Protein AF-0000000074319913 (afdb_homodimer)

Radius of gyration: 32.1 Å; Cα contacts (8 Å, |Δi|>4): 1395; chains: 2; bounding box: 77×81×64 Å

Nearest PDB structures (foldseek):
  7bvh-assembly1_A  TM=6.010E-01  e=1.678E-01  Mycolicibacterium smegmatis MC2 155
  4or2-assembly1_A  TM=1.753E-01  e=6.164E-01  Escherichia coli
  5uja-assembly1_A  TM=1.083E-01  e=1.654E+00  Bos taurus
  7bvh-assembly1_A  TM=6.413E-01  e=1.628E-01  Mycolicibacterium smegmatis MC2 155
  4or2-assembly1_A  TM=1.753E-01  e=6.522E-01  Escherichia coli

Solvent-accessible surface area (backbone atoms only — not comparable to full-atom values): 49040 Å² total; per-residue (Å²): 112,96,76,68,43,80,35,70,36,26,35,44,49,46,36,64,54,56,47,51,61,53,46,54,42,28,71,72,71,34,83,28,60,52,37,45,39,53,46,21,53,49,53,44,49,51,38,53,52,40,51,51,52,41,46,47,53,66,65,53,57,68,54,56,48,50,54,33,46,50,43,33,40,65,44,26,47,63,70,4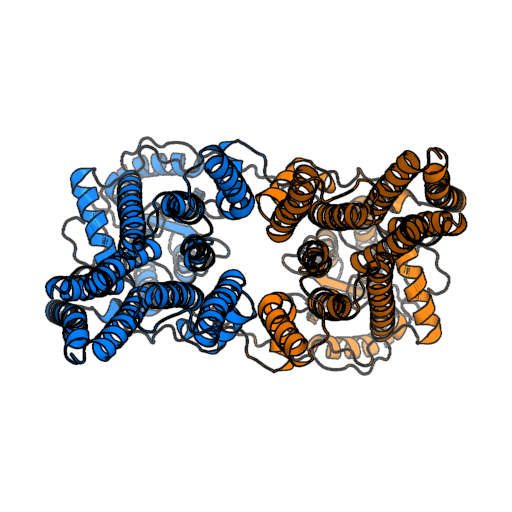8,58,60,74,46,56,66,58,53,11,46,38,33,24,48,45,10,46,33,29,44,46,33,28,74,62,73,44,84,48,66,65,29,34,35,48,15,13,38,26,15,33,49,2,26,34,19,28,54,68,52,9,51,51,37,43,52,50,48,42,50,55,36,44,55,50,18,64,74,69,69,41,80,61,55,40,53,47,20,49,46,36,27,47,50,58,50,53,50,51,49,62,72,36,60,90,37,54,53,44,22,46,52,44,61,66,40,79,64,68,62,35,48,70,35,66,60,35,49,51,47,43,55,35,49,35,56,50,65,46,54,49,40,43,52,51,36,50,43,52,50,50,50,30,42,74,70,67,72,48,51,85,86,32,67,67,43,50,45,48,51,48,39,46,49,52,33,49,50,42,57,52,42,58,48,57,33,89,62,61,92,53,73,55,31,58,45,56,24,42,43,51,49,46,61,38,54,85,66,57,73,71,82,72,84,44,70,68,57,49,52,49,47,50,52,49,49,50,60,60,47,19,45,77,45,30,73,57,49,34,58,74,71,64,51,71,76,70,61,63,69,72,58,66,67,70,75,71,73,81,71,60,67,37,75,50,95,48,70,41,40,45,100,39,68,32,32,46,54,32,44,52,46,52,54,48,46,59,60,50,55,72,74,45,61,96,81,51,40,51,46,72,54,46,94,64,53,60,49,30,68,76,71,66,47,60,79,72,72,69,32,53,78,47,50,28,46,80,53,44,28,46,72,70,56,50,52,49,51,39,50,40,47,72,65,59,62,43,56,34,35,38,41,38,44,57,70,95,47,80,34,50,47,46,61,67,48,52,55,44,41,67,72,62,32,43,79,76,46,74,32,48,33,85,58,95,49,83,81,26,25,32,39,34,32,32,104,112,95,77,67,44,80,35,68,36,25,34,44,49,47,37,64,55,57,46,51,60,52,45,55,43,26,71,74,70,35,84,29,58,50,38,45,40,55,47,22,54,50,52,44,48,54,37,51,51,41,51,51,51,43,48,48,53,66,65,52,55,69,55,56,49,50,53,34,47,52,44,34,39,65,46,27,48,62,68,49,58,59,75,46,56,67,59,52,11,47,39,33,24,48,47,11,46,34,29,42,47,34,27,74,64,74,44,84,48,66,65,29,34,36,48,17,13,37,25,15,32,49,2,28,34,20,28,53,68,53,9,50,52,38,45,52,52,51,40,51,56,36,44,54,50,18,63,75,70,70,41,81,60,56,40,51,49,20,47,46,37,26,48,51,58,51,52,50,51,50,62,72,36,62,89,38,53,53,45,22,46,55,45,62,67,41,76,63,70,62,37,48,73,35,66,59,35,46,51,47,44,55,34,49,34,54,51,65,44,53,48,41,44,51,52,37,52,45,50,52,50,49,31,43,72,70,66,72,48,52,86,88,32,69,66,43,51,46,48,52,49,38,44,50,51,32,49,50,42,57,52,41,60,48,57,32,91,63,60,92,53,71,56,33,58,44,56,25,42,44,51,48,47,61,38,55,85,66,56,72,70,82,69,84,41,71,67,57,52,51,50,49,48,52,51,48,50,58,58,47,20,46,76,45,29,73,58,49,34,58,74,70,65,50,70,76,68,61,64,70,71,56,65,66,71,76,72,74,81,72,58,68,37,75,49,94,48,70,40,40,44,99,38,69,31,32,46,54,32,44,52,45,52,55,47,46,58,60,50,54,70,73,45,62,95,82,50,39,50,46,71,55,45,92,63,53,59,48,30,70,76,72,67,45,61,78,72,74,69,33,51,79,47,50,28,45,79,54,46,28,46,70,70,58,50,50,51,50,38,51,39,48,71,65,60,62,42,56,35,36,38,41,39,46,57,70,96,47,81,34,54,48,46,62,68,49,53,54,45,41,68,72,63,32,43,78,76,47,74,33,50,33,86,60,97,49,84,82,26,26,30,38,32,32,31,105

Sequence (932 aa):
MNGDMPFRDFGIPMGYAYWILPSFFFKIFGPKLFTLIIYQAFINFIGGLTFIKILRSFKINSYSIAIACVIYGLTYIFLNYWPWYNHSAFVFGQIGLYFSLRYILVSQKSYLLILAGLFSFISFWTKQDYGGLWIVFITILIIVKSIESKRIYLPLISSAAFVLPLILLFAFHSDHNINYWFNYGQDPHSARIMPVNFLHKIFGGSFFEKAGLLVIAGIGGYKLYKRELKLFSSDFYLILTVCGVLCLGLISKVTSVLQLGNDAFIYAYIFIGIFEPFKLIKTFNFEKLAIAFIIIFLLGSELYWGYASSMFGISPPVTFNKVASEKKPEPWVFTPFNTFNKIKVPKSTAETMLWLEDYNKTLPKDPKVLNMTELTPLNHEFGWEYERGTPLWFHYRVSIFDEQVEEYCAKIKNEKYDLVLFENIPNLNNFYPDKIKKCLDSEYELIKTCSAPRQIPGATIDIYVKMNGDMPFRDFGIPMGYAYWILPSFFFKIFGPKLFTLIIYQAFINFIGGLTFIKILRSFKINSYSIAIACVIYGLTYIFLNYWPWYNHSAFVFGQIGLYFSLRYILVSQKSYLLILAGLFSFISFWTKQDYGGLWIVFITILIIVKSIESKRIYLPLISSAAFVLPLILLFAFHSDHNINYWFNYGQDPHSARIMPVNFLHKIFGGSFFEKAGLLVIAGIGGYKLYKRELKLFSSDFYLILTVCGVLCLGLISKVTSVLQLGNDAFIYAYIFIGIFEPFKLIKTFNFEKLAIAFIIIFLLGSELYWGYASSMFGISPPVTFNKVASEKKPEPWVFTPFNTFNKIKVPKSTAETMLWLEDYNKTLPKDPKVLNMTELTPLNHEFGWEYERGTPLWFHYRVSIFDEQVEEYCAKIKNEKYDLVLFENIPNLNNFYPDKIKKCLDSEYELIKTCSAPRQIPGATIDIYVK

Organism: NCBI:txid2715131

pLDDT: mean 88.86, std 11.09, range [41.06, 98.81]

Foldseek 3Di:
DVPDDELAWAFDQAFCLLVPQLVVQCVVVNLAQVSQLVSLVVLLVLLLVLQLLQCVLLVFDPQLSLLLSLLLCLQASVLRRGDDLLSNLQSLLSNLVSLLSCCLRPNVDLVSLLSSLQSLLSSCSSPNLSSVLSLVLSLVLQCLSCVVVVPRCNSVSSPCSNVVVVVVVCVVCVVGQPCSNQLSVDDHPVQLPDPVLLVCLVVVHDVCLVVLLCQLVVVVVVCVVVVNDDRSRSLNSLSSVLNSLSVSLSSCVRNPVDDPRSSSSSVSSSSCSNCVVVVVDDDDDVVVSVVSSVVSCVVSCVSCVVVVCVVVVPDPDDDDPPPPPPPPQADWAAAPFPSQPPHTFGPQVRVVLVVVLVVLVVAPPQFAEAEQAPVVCVCVVSVHDDRTHYHPFAAESSNDYDVVLVVLLVCLQVQVGFKYKHKDAPPDRPSPPVSNVVSQVVRWDFDDKGAGRDPGPPIIITMTGD/DVPDDELAWAFDQAFCLLVPQLVVLCVVPNLAQVSQLVSLVVLLVLLLVLQLLQCVLLVFDPQLSLLLSLLLCLQASVLRRGDDLLSNLQSLLSNLVSLLSCCLRPNVDLVSLLSSLQSLLSSCSSPNLSSVLSLVLSLVLQCLSCVVVVPRCSSVSSPCSNVVVVVVVCVVCVVGQCCSNQLSVPDHPVQLPDPVLLVCLVVVDDVCLVVLLCQLVVVVVVCVVVVNDDRSRSLNSLSSVLNSLSVSLSSCVRNPVDDPRSSSSSVSSSSCSNCVVVVVDPDDDPVVSVVSSVVSCVVSCVSCVVVVCVVVVPDDDDDPPPPPPPPPQADWDAAPFPSQPVHTFGPQVRVVLVVVLVVLVVADPQFAEAEQAPVVCVCVVSVHDDRTHYHPFAAESSNDYDVVLVVLLVCLQVQVGFKYKHKDAPPDRPSPPVSNVVSQVVRWDFDDKGAGRDPGPPIIITMTGD

Structure (mmCIF, N/CA/C/O backbone):
data_AF-0000000074319913-model_v1
#
loop_
_entity.id
_entity.type
_entity.pdbx_description
1 polymer 'Glycosyltransferase RgtA/B/C/D-like domain-containing protein'
#
loop_
_atom_site.group_PDB
_atom_site.id
_atom_site.type_symbol
_atom_site.label_atom_id
_atom_site.label_alt_id
_atom_site.label_comp_id
_atom_site.label_asym_id
_atom_site.label_entity_id
_atom_site.label_seq_id
_atom_site.pdbx_PDB_ins_code
_atom_site.Cartn_x
_atom_site.Cartn_y
_atom_site.Cartn_z
_atom_site.occupancy
_atom_site.B_iso_or_equiv
_atom_site.auth_seq_id
_atom_site.auth_comp_id
_atom_site.auth_asym_id
_atom_site.auth_atom_id
_atom_site.pdbx_PDB_model_num
ATOM 1 N N . MET A 1 1 ? -11.609 -36.75 -4.805 1 51.28 1 MET A N 1
ATOM 2 C CA . MET A 1 1 ? -12.555 -36.781 -5.922 1 51.28 1 MET A CA 1
ATOM 3 C C . MET A 1 1 ? -13.094 -38.188 -6.148 1 51.28 1 MET A C 1
ATOM 5 O O . MET A 1 1 ? -12.367 -39.156 -6.008 1 51.28 1 MET A O 1
ATOM 9 N N . ASN A 1 2 ? -14.148 -38.406 -5.594 1 59.91 2 ASN A N 1
ATOM 10 C CA . ASN A 1 2 ? -14.859 -39.688 -5.668 1 59.91 2 ASN A CA 1
ATOM 11 C C . ASN A 1 2 ? -15.062 -40.125 -7.109 1 59.91 2 ASN A C 1
ATOM 13 O O . ASN A 1 2 ? -16.156 -40.562 -7.488 1 59.91 2 ASN A O 1
ATOM 17 N N . GLY A 1 3 ? -13.961 -39.906 -7.895 1 67.38 3 GLY A N 1
ATOM 18 C CA . GLY A 1 3 ? -14.039 -40.406 -9.258 1 67.38 3 GLY A CA 1
ATOM 19 C C . GLY A 1 3 ? -14.531 -39.375 -10.25 1 67.38 3 GLY A C 1
ATOM 20 O O . GLY A 1 3 ? -14.508 -39.594 -11.461 1 67.38 3 GLY A O 1
ATOM 21 N N . ASP A 1 4 ? -14.836 -38.219 -9.805 1 77.88 4 ASP A N 1
ATOM 22 C CA . ASP A 1 4 ? -15.336 -37.188 -10.703 1 77.88 4 ASP A CA 1
ATOM 23 C C . ASP A 1 4 ? -14.188 -36.5 -11.453 1 77.88 4 ASP A C 1
ATOM 25 O O . ASP A 1 4 ? -13.109 -36.281 -10.891 1 77.88 4 ASP A O 1
ATOM 29 N N . MET A 1 5 ? -14.516 -36.281 -12.734 1 78.38 5 MET A N 1
ATOM 30 C CA . MET A 1 5 ? -13.508 -35.656 -13.578 1 78.38 5 MET A CA 1
ATOM 31 C C . MET A 1 5 ? -13.898 -34.219 -13.945 1 78.38 5 MET A C 1
ATOM 33 O O . MET A 1 5 ? -15.047 -33.969 -14.305 1 78.38 5 MET A O 1
ATOM 37 N N . PRO A 1 6 ? -12.898 -33.375 -13.867 1 80.44 6 PRO A N 1
ATOM 38 C CA . PRO A 1 6 ? -13.195 -32 -14.273 1 80.44 6 PRO A CA 1
ATOM 39 C C . PRO A 1 6 ? -13.594 -31.891 -15.742 1 80.44 6 PRO A C 1
ATOM 41 O O . PRO A 1 6 ? -13.062 -32.625 -16.578 1 80.44 6 PRO A O 1
ATOM 44 N N . PHE A 1 7 ? -14.484 -30.969 -16.125 1 80 7 PHE A N 1
ATOM 45 C CA . PHE A 1 7 ? -14.969 -30.641 -17.453 1 80 7 PHE A CA 1
ATOM 46 C C . PHE A 1 7 ? -15.961 -31.688 -17.938 1 80 7 PHE A C 1
ATOM 48 O O . PHE A 1 7 ? -16.75 -31.438 -18.844 1 80 7 PHE A O 1
ATOM 55 N N . ARG A 1 8 ? -15.898 -32.844 -17.281 1 78.12 8 ARG A N 1
ATOM 56 C CA . ARG A 1 8 ? -16.891 -33.844 -17.609 1 78.12 8 ARG A CA 1
ATOM 57 C C . ARG A 1 8 ? -18.047 -33.812 -16.609 1 78.12 8 ARG A C 1
ATOM 59 O O . ARG A 1 8 ? -19.219 -33.781 -17 1 78.12 8 ARG A O 1
ATOM 66 N N . ASP A 1 9 ? -17.625 -33.75 -15.398 1 79.75 9 ASP A N 1
ATOM 67 C CA . ASP A 1 9 ? -18.625 -33.875 -14.352 1 79.75 9 ASP A CA 1
ATOM 68 C C . ASP A 1 9 ? -18.922 -32.531 -13.703 1 79.75 9 ASP A C 1
ATOM 70 O O . ASP A 1 9 ? -19.984 -32.312 -13.141 1 79.75 9 ASP A O 1
ATOM 74 N N . PHE A 1 10 ? -17.938 -31.719 -13.734 1 79.69 10 PHE A N 1
ATOM 75 C CA . PHE A 1 10 ? -18.141 -30.391 -13.172 1 79.69 10 PHE A CA 1
ATOM 76 C C . PHE A 1 10 ? -17.25 -29.375 -13.875 1 79.69 10 PHE A C 1
ATOM 78 O O . PHE A 1 10 ? -16.25 -29.734 -14.508 1 79.69 10 PHE A O 1
ATOM 85 N N . GLY A 1 11 ? -17.656 -28.203 -13.742 1 77.62 11 GLY A N 1
ATOM 86 C CA . GLY A 1 11 ? -16.906 -27.125 -14.367 1 77.62 11 GLY A CA 1
ATOM 87 C C . GLY A 1 11 ? -15.945 -26.422 -13.414 1 77.62 11 GLY A C 1
ATOM 88 O O . GLY A 1 11 ? -16.266 -26.25 -12.234 1 77.62 11 GLY A O 1
ATOM 89 N N . ILE A 1 12 ? -14.75 -26.125 -13.945 1 78.44 12 ILE A N 1
ATOM 90 C CA . ILE A 1 12 ? -13.781 -25.328 -13.195 1 78.44 12 ILE A CA 1
ATOM 91 C C . ILE A 1 12 ? -13.172 -24.266 -14.109 1 78.44 12 ILE A C 1
ATOM 93 O O . ILE A 1 12 ? -13 -24.5 -15.305 1 78.44 12 ILE A O 1
ATOM 97 N N . PRO A 1 13 ? -12.852 -23.125 -13.477 1 75.81 13 PRO A N 1
ATOM 98 C CA . PRO A 1 13 ? -12.289 -22.047 -14.305 1 75.81 13 PRO A CA 1
ATOM 99 C C . PRO A 1 13 ? -10.789 -22.219 -14.555 1 75.81 13 PRO A C 1
ATOM 101 O O . PRO A 1 13 ? -10.203 -21.469 -15.328 1 75.81 13 PRO A O 1
ATOM 104 N N . MET A 1 14 ? -10.188 -23.188 -13.984 1 77.69 14 MET A N 1
ATOM 105 C CA . MET A 1 14 ? -8.75 -23.406 -14.141 1 77.69 14 MET A CA 1
ATOM 106 C C . MET A 1 14 ? -8.469 -24.797 -14.672 1 77.69 14 MET A C 1
ATOM 108 O O . MET A 1 14 ? -9.375 -25.641 -14.758 1 77.69 14 MET A O 1
ATOM 112 N N . GLY A 1 15 ? -7.219 -24.938 -15.109 1 79.81 15 GLY A N 1
ATOM 113 C CA . GLY A 1 15 ? -6.82 -26.281 -15.453 1 79.81 15 GLY A CA 1
ATOM 114 C C . GLY A 1 15 ? -6.805 -27.219 -14.258 1 79.81 15 GLY A C 1
ATOM 115 O O . GLY A 1 15 ? -6.711 -26.781 -13.109 1 79.81 15 GLY A O 1
ATOM 116 N N . TYR A 1 16 ? -7.027 -28.391 -14.531 1 81.38 16 TYR A N 1
ATOM 117 C CA . TYR A 1 16 ? -7.23 -29.25 -13.367 1 81.38 16 TYR A CA 1
ATOM 118 C C . TYR A 1 16 ? -5.914 -29.859 -12.898 1 81.38 16 TYR A C 1
ATOM 120 O O . TYR A 1 16 ? -5.891 -30.672 -11.961 1 81.38 16 TYR A O 1
ATOM 128 N N . ALA A 1 17 ? -4.793 -29.375 -13.5 1 86.12 17 ALA A N 1
ATOM 129 C CA . ALA A 1 17 ? -3.5 -29.75 -12.93 1 86.12 17 ALA A CA 1
ATOM 130 C C . ALA A 1 17 ? -3.373 -29.297 -11.484 1 86.12 17 ALA A C 1
ATOM 132 O O . ALA A 1 17 ? -2.674 -29.906 -10.688 1 86.12 17 ALA A O 1
ATOM 133 N N . TYR A 1 18 ? -4.043 -28.266 -11.195 1 86.69 18 TYR A N 1
ATOM 134 C CA . TYR A 1 18 ? -4.035 -27.719 -9.844 1 86.69 18 TYR A CA 1
ATOM 135 C C . TYR A 1 18 ? -4.562 -28.734 -8.844 1 86.69 18 TYR A C 1
ATOM 137 O O . TYR A 1 18 ? -4.105 -28.781 -7.699 1 86.69 18 TYR A O 1
ATOM 145 N N . TRP A 1 19 ? -5.367 -29.562 -9.297 1 87.88 19 TRP A N 1
ATOM 146 C CA . TRP A 1 19 ? -6.062 -30.453 -8.359 1 87.88 19 TRP A CA 1
ATOM 147 C C . TRP A 1 19 ? -5.414 -31.828 -8.336 1 87.88 19 TRP A C 1
ATOM 149 O O . TRP A 1 19 ? -5.691 -32.625 -7.441 1 87.88 19 TRP A O 1
ATOM 159 N N . ILE A 1 20 ? -4.562 -32.062 -9.219 1 87.38 20 ILE A N 1
ATOM 160 C CA . ILE A 1 20 ? -4.008 -33.406 -9.344 1 87.38 20 ILE A CA 1
ATOM 161 C C . ILE A 1 20 ? -3.17 -33.719 -8.109 1 87.38 20 ILE A C 1
ATOM 163 O O . ILE A 1 20 ? -3.383 -34.75 -7.465 1 87.38 20 ILE A O 1
ATOM 167 N N . LEU A 1 21 ? -2.332 -32.812 -7.734 1 89.5 21 LEU A N 1
ATOM 168 C CA . LEU A 1 21 ? -1.446 -33.094 -6.609 1 89.5 21 LEU A CA 1
ATOM 169 C C . LEU A 1 21 ? -2.223 -33.094 -5.297 1 89.5 21 LEU A C 1
ATOM 171 O O . LEU A 1 21 ? -2.064 -34 -4.484 1 89.5 21 LEU A O 1
ATOM 175 N N . PRO A 1 22 ? -3.02 -32.125 -5.133 1 91.12 22 PRO A N 1
ATOM 176 C CA . PRO A 1 22 ? -3.828 -32.188 -3.912 1 91.12 22 PRO A CA 1
ATOM 177 C C . PRO A 1 22 ? -4.668 -33.469 -3.818 1 91.12 22 PRO A C 1
ATOM 179 O O . PRO A 1 22 ? -4.84 -34 -2.729 1 91.12 22 PRO A O 1
ATOM 182 N N . SER A 1 23 ? -5.176 -33.938 -4.91 1 90.19 23 SER A N 1
ATOM 183 C CA . SER A 1 23 ? -5.984 -35.156 -4.91 1 90.19 23 SER A CA 1
ATOM 184 C C . SER A 1 23 ? -5.168 -36.344 -4.469 1 90.19 23 SER A C 1
ATOM 186 O O . SER A 1 23 ? -5.676 -37.25 -3.775 1 90.19 23 SER A O 1
ATOM 188 N N . PHE A 1 24 ? -3.99 -36.375 -4.891 1 92.62 24 PHE A N 1
ATOM 189 C CA . PHE A 1 24 ? -3.096 -37.438 -4.465 1 92.62 24 PHE A CA 1
ATOM 190 C C . PHE A 1 24 ? -2.885 -37.406 -2.955 1 92.62 24 PHE A C 1
ATOM 192 O O . PHE A 1 24 ? -2.889 -38.438 -2.293 1 92.62 24 PHE A O 1
ATOM 199 N N . PHE A 1 25 ? -2.744 -36.281 -2.359 1 94.69 25 PHE A N 1
ATOM 200 C CA . PHE A 1 25 ? -2.551 -36.125 -0.923 1 94.69 25 PHE A CA 1
ATOM 201 C C . PHE A 1 25 ? -3.82 -36.5 -0.163 1 94.69 25 PHE A C 1
ATOM 203 O O . PHE A 1 25 ? -3.754 -37.062 0.929 1 94.69 25 PHE A O 1
ATOM 210 N N . PHE A 1 26 ? -4.957 -36.188 -0.769 1 93.06 26 PHE A N 1
ATOM 211 C CA . PHE A 1 26 ? -6.223 -36.531 -0.153 1 93.06 26 PHE A CA 1
ATOM 212 C C . PHE A 1 26 ? -6.359 -38.062 -0.072 1 93.06 26 PHE A C 1
ATOM 214 O O . PHE A 1 26 ? -6.934 -38.594 0.885 1 93.06 26 PHE A O 1
ATOM 221 N N . LYS A 1 27 ? -5.809 -38.75 -1.019 1 93 27 LYS A N 1
ATOM 222 C CA . LYS A 1 27 ? -5.875 -40.188 -1.031 1 93 27 LYS A CA 1
ATOM 223 C C . LYS A 1 27 ? -5.008 -40.812 0.073 1 93 27 LYS A C 1
ATOM 225 O O . LYS A 1 27 ? -5.352 -41.844 0.65 1 93 27 LYS A O 1
ATOM 230 N N . ILE A 1 28 ? -4.004 -40.125 0.386 1 94.81 28 ILE A N 1
ATOM 231 C CA . ILE A 1 28 ? -3.047 -40.625 1.36 1 94.81 28 ILE A CA 1
ATOM 232 C C . ILE A 1 28 ? -3.463 -40.219 2.768 1 94.81 28 ILE A C 1
ATOM 234 O O . ILE A 1 28 ? -3.473 -41.031 3.691 1 94.81 28 ILE A O 1
ATOM 238 N N . PHE A 1 29 ? -3.84 -38.938 2.947 1 95 29 PHE A N 1
ATOM 239 C CA . PHE A 1 29 ? -4.016 -38.375 4.285 1 95 29 PHE A CA 1
ATOM 240 C C . PHE A 1 29 ? -5.496 -38.156 4.594 1 95 29 PHE A C 1
ATOM 242 O O . PHE A 1 29 ? -5.855 -37.781 5.711 1 95 29 PHE A O 1
ATOM 249 N N . GLY A 1 30 ? -6.371 -38.406 3.641 1 91.31 30 GLY A N 1
ATOM 250 C CA . GLY A 1 30 ? -7.797 -38.219 3.83 1 91.31 30 GLY A CA 1
ATOM 251 C C . GLY A 1 30 ? -8.281 -36.844 3.371 1 91.31 30 GLY A C 1
ATOM 252 O O . GLY A 1 30 ? -7.484 -35.906 3.227 1 91.31 30 GLY A O 1
ATOM 253 N N . PRO A 1 31 ? -9.523 -36.719 3.082 1 90.81 31 PRO A N 1
ATOM 254 C CA . PRO A 1 31 ? -10.109 -35.469 2.604 1 90.81 31 PRO A CA 1
ATOM 255 C C . PRO A 1 31 ? -10.367 -34.469 3.729 1 90.81 31 PRO A C 1
ATOM 257 O O . PRO A 1 31 ? -11.523 -34.156 4.043 1 90.81 31 PRO A O 1
ATOM 260 N N . LYS A 1 32 ? -9.273 -34 4.328 1 93.69 32 LYS A N 1
ATOM 261 C CA . LYS A 1 32 ? -9.289 -33 5.414 1 93.69 32 LYS A CA 1
ATOM 262 C C . LYS A 1 32 ? -8.68 -31.688 4.969 1 93.69 32 LYS A C 1
ATOM 264 O O . LYS A 1 32 ? -7.816 -31.656 4.086 1 93.69 32 LYS A O 1
ATOM 269 N N . LEU A 1 33 ? -9.156 -30.656 5.555 1 94.12 33 LEU A N 1
ATOM 270 C CA . LEU A 1 33 ? -8.578 -29.344 5.254 1 94.12 33 LEU A CA 1
ATOM 271 C C . LEU A 1 33 ? -7.09 -29.328 5.586 1 94.12 33 LEU A C 1
ATOM 273 O O . LEU A 1 33 ? -6.293 -28.734 4.844 1 94.12 33 LEU A O 1
ATOM 277 N N . PHE A 1 34 ? -6.742 -29.984 6.637 1 94.88 34 PHE A N 1
ATOM 278 C CA . PHE A 1 34 ? -5.348 -30 7.062 1 94.88 34 PHE A CA 1
ATOM 279 C C . PHE A 1 34 ? -4.473 -30.688 6.023 1 94.88 34 PHE A C 1
ATOM 281 O O . PHE A 1 34 ? -3.279 -30.406 5.914 1 94.88 34 PHE A O 1
ATOM 288 N N . THR A 1 35 ? -4.984 -31.609 5.258 1 95.31 35 THR A N 1
ATOM 289 C CA . THR A 1 35 ? -4.262 -32.25 4.172 1 95.31 35 THR A CA 1
ATOM 290 C C . THR A 1 35 ? -3.777 -31.234 3.15 1 95.31 35 THR A C 1
ATOM 292 O O . THR A 1 35 ? -2.688 -31.375 2.592 1 95.31 35 THR A O 1
ATOM 295 N N . LEU A 1 36 ? -4.512 -30.25 2.988 1 95.06 36 LEU A N 1
ATOM 296 C CA . LEU A 1 36 ? -4.133 -29.203 2.055 1 95.06 36 LEU A CA 1
ATOM 297 C C . LEU A 1 36 ? -2.914 -28.438 2.562 1 95.06 36 LEU A C 1
ATOM 299 O O . LEU A 1 36 ? -2.086 -27.984 1.771 1 95.06 36 LEU A O 1
ATOM 303 N N . ILE A 1 37 ? -2.779 -28.312 3.857 1 95 37 ILE A N 1
ATOM 304 C CA . ILE A 1 37 ? -1.623 -27.641 4.445 1 95 37 ILE A CA 1
ATOM 305 C C . ILE A 1 37 ? -0.373 -28.484 4.234 1 95 37 ILE A C 1
ATOM 307 O O . ILE A 1 37 ? 0.698 -27.969 3.92 1 95 37 ILE A O 1
ATOM 311 N N . ILE A 1 38 ? -0.566 -29.766 4.355 1 96.06 38 ILE A N 1
ATOM 312 C CA . ILE A 1 38 ? 0.544 -30.688 4.113 1 96.06 38 ILE A CA 1
ATOM 313 C C . ILE A 1 38 ? 0.992 -30.578 2.658 1 96.06 38 ILE A C 1
ATOM 315 O O . ILE A 1 38 ? 2.189 -30.5 2.375 1 96.06 38 ILE A O 1
ATOM 319 N N . TYR A 1 39 ? 0.043 -30.594 1.843 1 95.62 39 TYR A N 1
ATOM 320 C CA . TYR A 1 39 ? 0.344 -30.438 0.425 1 95.62 39 TYR A CA 1
ATOM 321 C C . TYR A 1 39 ? 1.083 -29.125 0.165 1 95.62 39 TYR A C 1
ATOM 323 O O . TYR A 1 39 ? 2.078 -29.109 -0.563 1 95.62 39 TYR A O 1
ATOM 331 N N . GLN A 1 40 ? 0.587 -28.047 0.765 1 96.31 40 GLN A N 1
ATOM 332 C CA . GLN A 1 40 ? 1.201 -26.734 0.562 1 96.31 40 GLN A CA 1
ATOM 333 C C . GLN A 1 40 ? 2.645 -26.734 1.055 1 96.31 40 GLN A C 1
ATOM 335 O O . GLN A 1 40 ? 3.518 -26.141 0.419 1 96.31 40 GLN A O 1
ATOM 340 N N . ALA A 1 41 ? 2.904 -27.359 2.189 1 96.25 41 ALA A N 1
ATOM 341 C CA . ALA A 1 41 ? 4.27 -27.469 2.695 1 96.25 41 ALA A CA 1
ATOM 342 C C . ALA A 1 41 ? 5.164 -28.203 1.698 1 96.25 41 ALA A C 1
ATOM 344 O O . ALA A 1 41 ? 6.312 -27.812 1.48 1 96.25 41 ALA A O 1
ATOM 345 N N . PHE A 1 42 ? 4.594 -29.141 1.11 1 96.75 42 PHE A N 1
ATOM 346 C CA . PHE A 1 42 ? 5.34 -29.938 0.143 1 96.75 42 PHE A CA 1
ATOM 347 C C . PHE A 1 42 ? 5.711 -29.109 -1.075 1 96.75 42 PHE A C 1
ATOM 349 O O . PHE A 1 42 ? 6.871 -29.094 -1.496 1 96.75 42 PHE A O 1
ATOM 356 N N . ILE A 1 43 ? 4.742 -28.438 -1.631 1 96.75 43 ILE A N 1
ATOM 357 C CA . ILE A 1 43 ? 5.008 -27.656 -2.836 1 96.75 43 ILE A CA 1
ATOM 358 C C . ILE A 1 43 ? 5.957 -26.516 -2.512 1 96.75 43 ILE A C 1
ATOM 360 O O . ILE A 1 43 ? 6.785 -26.125 -3.342 1 96.75 43 ILE A O 1
ATOM 364 N N . ASN A 1 44 ? 5.84 -25.938 -1.331 1 96.75 44 ASN A N 1
ATOM 365 C CA . ASN A 1 44 ? 6.789 -24.922 -0.885 1 96.75 44 ASN A CA 1
ATOM 366 C C . ASN A 1 44 ? 8.211 -25.469 -0.83 1 96.75 44 ASN A C 1
ATOM 368 O O . ASN A 1 44 ? 9.164 -24.797 -1.23 1 96.75 44 ASN A O 1
ATOM 372 N N . PHE A 1 45 ? 8.297 -26.656 -0.336 1 97.31 45 PHE A N 1
ATOM 373 C CA . PHE A 1 45 ? 9.594 -27.312 -0.258 1 97.31 45 PHE A CA 1
ATOM 374 C C . PHE A 1 45 ? 10.195 -27.5 -1.648 1 97.31 45 PHE A C 1
ATOM 376 O O . PHE A 1 45 ? 11.359 -27.172 -1.876 1 97.31 45 PHE A O 1
ATOM 383 N N . ILE A 1 46 ? 9.391 -27.938 -2.533 1 97.56 46 ILE A N 1
ATOM 384 C CA . ILE A 1 46 ? 9.836 -28.141 -3.908 1 97.56 46 ILE A CA 1
ATOM 385 C C . ILE A 1 46 ? 10.219 -26.812 -4.535 1 97.56 46 ILE A C 1
ATOM 387 O O . ILE A 1 46 ? 11.219 -26.719 -5.254 1 97.56 46 ILE A O 1
ATOM 391 N N . GLY A 1 47 ? 9.438 -25.828 -4.281 1 97.56 47 GLY A N 1
ATOM 392 C CA . GLY A 1 47 ? 9.734 -24.5 -4.789 1 97.56 47 GLY A CA 1
ATOM 393 C C . GLY A 1 47 ? 11.062 -23.953 -4.289 1 97.56 47 GLY A C 1
ATOM 394 O O . GLY A 1 47 ? 11.852 -23.422 -5.07 1 97.56 47 GLY A O 1
ATOM 395 N N . GLY A 1 48 ? 11.234 -24.125 -2.994 1 97.62 48 GLY A N 1
ATOM 396 C CA . GLY A 1 48 ? 12.5 -23.703 -2.41 1 97.62 48 GLY A CA 1
ATOM 397 C C . GLY A 1 48 ? 13.695 -24.453 -2.965 1 97.62 48 GLY A C 1
ATOM 398 O O . GLY A 1 48 ? 14.719 -23.844 -3.289 1 97.62 48 GLY A O 1
ATOM 399 N N . LEU A 1 49 ? 13.594 -25.719 -3.115 1 98.12 49 LEU A N 1
ATOM 400 C CA . LEU A 1 49 ? 14.672 -26.531 -3.67 1 98.12 49 LEU A CA 1
ATOM 401 C C . LEU A 1 49 ? 14.969 -26.141 -5.113 1 98.12 49 LEU A C 1
ATOM 403 O O . LEU A 1 49 ? 16.125 -26.062 -5.516 1 98.12 49 LEU A O 1
ATOM 407 N N . THR A 1 50 ? 13.898 -25.922 -5.816 1 98.56 50 THR A N 1
ATOM 408 C CA . THR A 1 50 ? 14.062 -25.5 -7.203 1 98.56 50 THR A CA 1
ATOM 409 C C . THR A 1 50 ? 14.805 -24.172 -7.281 1 98.56 50 THR A C 1
ATOM 411 O O . THR A 1 50 ? 15.695 -24.016 -8.117 1 98.56 50 THR A O 1
ATOM 414 N N . PHE A 1 51 ? 14.523 -23.281 -6.438 1 98.31 51 PHE A N 1
ATOM 415 C CA . PHE A 1 51 ? 15.188 -21.984 -6.367 1 98.31 51 PHE A CA 1
ATOM 416 C C . PHE A 1 51 ? 16.672 -22.141 -6.121 1 98.31 51 PHE A C 1
ATOM 418 O O . PHE A 1 51 ? 17.5 -21.547 -6.82 1 98.31 51 PHE A O 1
ATOM 425 N N . ILE A 1 52 ? 17.016 -22.969 -5.191 1 98.19 52 ILE A N 1
ATOM 426 C CA . ILE A 1 52 ? 18.406 -23.25 -4.859 1 98.19 52 ILE A CA 1
ATOM 427 C C . ILE A 1 52 ? 19.125 -23.844 -6.074 1 98.19 52 ILE A C 1
ATOM 429 O O . ILE A 1 52 ? 20.219 -23.422 -6.418 1 98.19 52 ILE A O 1
ATOM 433 N N . LYS A 1 53 ? 18.484 -24.766 -6.711 1 98.44 53 LYS A N 1
ATOM 434 C CA . LYS A 1 53 ? 19.094 -25.438 -7.859 1 98.44 53 LYS A CA 1
ATOM 435 C C . LYS A 1 53 ? 19.297 -24.469 -9.016 1 98.44 53 LYS A C 1
ATOM 437 O O . LYS A 1 53 ? 20.266 -24.594 -9.766 1 98.44 53 LYS A O 1
ATOM 442 N N . ILE A 1 54 ? 18.375 -23.578 -9.141 1 98.5 54 ILE A N 1
ATOM 443 C CA . ILE A 1 54 ? 18.531 -22.547 -10.164 1 98.5 54 ILE A CA 1
ATOM 444 C C . ILE A 1 54 ? 19.781 -21.719 -9.875 1 98.5 54 ILE A C 1
ATOM 446 O O . ILE A 1 54 ? 20.625 -21.531 -10.766 1 98.5 54 ILE A O 1
ATOM 450 N N . LEU A 1 55 ? 19.969 -21.312 -8.68 1 97.94 55 LEU A N 1
ATOM 451 C CA . LEU A 1 55 ? 21.125 -20.484 -8.32 1 97.94 55 LEU A CA 1
ATOM 452 C C . LEU A 1 55 ? 22.406 -21.281 -8.461 1 97.94 55 LEU A C 1
ATOM 454 O O . LEU A 1 55 ? 23.438 -20.734 -8.906 1 97.94 55 LEU A O 1
ATOM 458 N N . ARG A 1 56 ? 22.359 -22.562 -8.133 1 97.19 56 ARG A N 1
ATOM 459 C CA . ARG A 1 56 ? 23.531 -23.422 -8.242 1 97.19 56 ARG A CA 1
ATOM 460 C C . ARG A 1 56 ? 23.938 -23.609 -9.703 1 97.19 56 ARG A C 1
ATOM 462 O O . ARG A 1 56 ? 25.109 -23.766 -10.016 1 97.19 56 ARG A O 1
ATOM 469 N N . SER A 1 57 ? 22.984 -23.578 -10.57 1 97.31 57 SER A N 1
ATOM 470 C CA . SER A 1 57 ? 23.281 -23.703 -11.992 1 97.31 57 SER A CA 1
ATOM 471 C C . SER A 1 57 ? 24.188 -22.562 -12.461 1 97.31 57 SER A C 1
ATOM 473 O O . SER A 1 57 ? 24.953 -22.719 -13.414 1 97.31 57 SER A O 1
ATOM 475 N N . PHE A 1 58 ? 24.125 -21.438 -11.797 1 97.12 58 PHE A N 1
ATOM 476 C CA . PHE A 1 58 ? 24.938 -20.281 -12.133 1 97.12 58 PHE A CA 1
ATOM 477 C C . PHE A 1 58 ? 26.266 -20.297 -11.375 1 97.12 58 PHE A C 1
ATOM 479 O O . PHE A 1 58 ? 27.047 -19.359 -11.445 1 97.12 58 PHE A O 1
ATOM 486 N N . LYS A 1 59 ? 26.469 -21.359 -10.578 1 94.25 59 LYS A N 1
ATOM 487 C CA . LYS A 1 59 ? 27.672 -21.547 -9.773 1 94.25 59 LYS A CA 1
ATOM 488 C C . LYS A 1 59 ? 27.844 -20.391 -8.773 1 94.25 59 LYS A C 1
ATOM 490 O O . LYS A 1 59 ? 28.953 -19.906 -8.578 1 94.25 59 LYS A O 1
ATOM 495 N N . ILE A 1 60 ? 26.75 -19.984 -8.305 1 94.5 60 ILE A N 1
ATOM 496 C CA . ILE A 1 60 ? 26.766 -18.969 -7.266 1 94.5 60 ILE A CA 1
ATOM 497 C C . ILE A 1 60 ? 27.281 -19.562 -5.957 1 94.5 60 ILE A C 1
ATOM 499 O O . ILE A 1 60 ? 27 -20.719 -5.645 1 94.5 60 ILE A O 1
ATOM 503 N N . ASN A 1 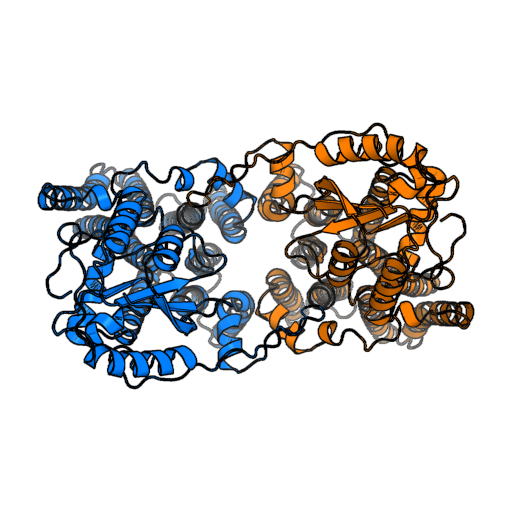61 ? 28.031 -18.781 -5.25 1 90.94 61 ASN A N 1
ATOM 504 C CA . ASN A 1 61 ? 28.625 -19.281 -4.012 1 90.94 61 ASN A CA 1
ATOM 505 C C . ASN A 1 61 ? 27.547 -19.625 -2.979 1 90.94 61 ASN A C 1
ATOM 507 O O . ASN A 1 61 ? 26.484 -19.016 -2.973 1 90.94 61 ASN A O 1
ATOM 511 N N . SER A 1 62 ? 27.781 -20.516 -2.064 1 90.56 62 SER A N 1
ATOM 512 C CA . SER A 1 62 ? 26.828 -21.062 -1.11 1 90.56 62 SER A CA 1
ATOM 513 C C . SER A 1 62 ? 26.359 -20 -0.125 1 90.56 62 SER A C 1
ATOM 515 O O . SER A 1 62 ? 25.219 -20.078 0.364 1 90.56 62 SER A O 1
ATOM 517 N N . TYR A 1 63 ? 27.141 -19.047 0.139 1 88.94 63 TYR A N 1
ATOM 518 C CA . TYR A 1 63 ? 26.766 -18 1.095 1 88.94 63 TYR A CA 1
ATOM 519 C C . TYR A 1 63 ? 25.703 -17.078 0.503 1 88.94 63 TYR A C 1
ATOM 521 O O . TYR A 1 63 ? 24.719 -16.75 1.166 1 88.94 63 TYR A O 1
ATOM 529 N N . SER A 1 64 ? 25.953 -16.672 -0.73 1 91.69 64 SER A N 1
ATOM 530 C CA . SER A 1 64 ? 24.953 -15.867 -1.429 1 91.69 64 SER A CA 1
ATOM 531 C C . SER A 1 64 ? 23.641 -16.625 -1.556 1 91.69 64 SER A C 1
ATOM 533 O O . SER A 1 64 ? 22.562 -16.031 -1.397 1 91.69 64 SER A O 1
ATOM 535 N N . ILE A 1 65 ? 23.75 -17.906 -1.762 1 94.94 65 ILE A N 1
ATOM 536 C CA . ILE A 1 65 ? 22.562 -18.734 -1.89 1 94.94 65 ILE A CA 1
ATOM 537 C C . ILE A 1 65 ? 21.828 -18.797 -0.552 1 94.94 65 ILE A C 1
ATOM 539 O O . ILE A 1 65 ? 20.594 -18.719 -0.507 1 94.94 65 ILE A O 1
ATOM 543 N N . ALA A 1 66 ? 22.578 -18.906 0.511 1 92.5 66 ALA A N 1
ATOM 544 C CA . ALA A 1 66 ? 21.969 -18.969 1.84 1 92.5 66 ALA A CA 1
ATOM 545 C C . ALA A 1 66 ? 21.172 -17.703 2.143 1 92.5 66 ALA A C 1
ATOM 547 O O . ALA A 1 66 ? 20.031 -17.766 2.623 1 92.5 66 ALA A O 1
ATOM 548 N N . ILE A 1 67 ? 21.734 -16.578 1.836 1 91.19 67 ILE A N 1
ATOM 549 C CA . ILE A 1 67 ? 21.047 -15.312 2.084 1 91.19 67 ILE A CA 1
ATOM 550 C C . ILE A 1 67 ? 19.797 -15.219 1.205 1 91.19 67 ILE A C 1
ATOM 552 O O . ILE A 1 67 ? 18.734 -14.836 1.677 1 91.19 67 ILE A O 1
ATOM 556 N N . ALA A 1 68 ? 19.984 -15.57 -0.058 1 94.31 68 ALA A N 1
ATOM 557 C CA . ALA A 1 68 ? 18.859 -15.547 -0.984 1 94.31 68 ALA A CA 1
ATOM 558 C C . ALA A 1 68 ? 17.734 -16.469 -0.511 1 94.31 68 ALA A C 1
ATOM 560 O O . ALA A 1 68 ? 16.547 -16.141 -0.659 1 94.31 68 ALA A O 1
ATOM 561 N N . CYS A 1 69 ? 18.109 -17.562 0.055 1 94.19 69 CYS A N 1
ATOM 562 C CA . CYS A 1 69 ? 17.125 -18.516 0.558 1 94.19 69 CYS A CA 1
ATOM 563 C C . CYS A 1 69 ? 16.359 -17.953 1.749 1 94.19 69 CYS A C 1
ATOM 565 O O . CYS A 1 69 ? 15.164 -18.188 1.897 1 94.19 69 CYS A O 1
ATOM 567 N N . VAL A 1 70 ? 17.047 -17.219 2.57 1 90.56 70 VAL A N 1
ATOM 568 C CA . VAL A 1 70 ? 16.391 -16.578 3.701 1 90.56 70 VAL A CA 1
ATOM 569 C C . VAL A 1 70 ? 15.383 -15.555 3.193 1 90.56 70 VAL A C 1
ATOM 571 O O . VAL A 1 70 ? 14.25 -15.5 3.686 1 90.56 70 VAL A O 1
ATOM 574 N N . ILE A 1 71 ? 15.797 -14.812 2.203 1 92.62 71 ILE A N 1
ATOM 575 C CA . ILE A 1 71 ? 14.891 -13.82 1.624 1 92.62 71 ILE A CA 1
ATOM 576 C C . ILE A 1 71 ? 13.688 -14.523 0.999 1 92.62 71 ILE A C 1
ATOM 578 O O . ILE A 1 71 ? 12.539 -14.172 1.279 1 92.62 71 ILE A O 1
ATOM 582 N N . TYR A 1 72 ? 13.945 -15.547 0.251 1 94.62 72 TYR A N 1
ATOM 583 C CA . TYR A 1 72 ? 12.898 -16.312 -0.42 1 94.62 72 TYR A CA 1
ATOM 584 C C . TYR A 1 72 ? 11.953 -16.953 0.592 1 94.62 72 TYR A C 1
ATOM 586 O O . TYR A 1 72 ? 10.734 -16.953 0.406 1 94.62 72 TYR A O 1
ATOM 594 N N . GLY A 1 73 ? 12.523 -17.453 1.626 1 91.94 73 GLY A N 1
ATOM 595 C CA . GLY A 1 73 ? 11.75 -18.109 2.67 1 91.94 73 GLY A CA 1
ATOM 596 C C . GLY A 1 73 ? 10.859 -17.141 3.438 1 91.94 73 GLY A C 1
ATOM 597 O O . GLY A 1 73 ? 9.664 -17.406 3.604 1 91.94 73 GLY A O 1
ATOM 598 N N . LEU A 1 74 ? 11.328 -16.031 3.773 1 87.88 74 LEU A N 1
ATOM 599 C CA . LEU A 1 74 ? 10.609 -15.094 4.629 1 87.88 74 LEU A CA 1
ATOM 600 C C . LEU A 1 74 ? 9.594 -14.289 3.82 1 87.88 74 LEU A C 1
ATOM 602 O O . LEU A 1 74 ? 8.531 -13.93 4.332 1 87.88 74 LEU A O 1
ATOM 606 N N . THR A 1 75 ? 9.93 -14.086 2.576 1 89 75 THR A N 1
ATOM 607 C CA . THR A 1 75 ? 9.07 -13.164 1.832 1 89 75 THR A CA 1
ATOM 608 C C . THR A 1 75 ? 8.055 -13.93 0.988 1 89 75 THR A C 1
ATOM 610 O O . THR A 1 75 ? 6.977 -13.414 0.696 1 89 75 THR A O 1
ATOM 613 N N . TYR A 1 76 ? 8.367 -15.102 0.595 1 90.94 76 TYR A N 1
ATOM 614 C CA . TYR A 1 76 ? 7.496 -15.781 -0.354 1 90.94 76 TYR A CA 1
ATOM 615 C C . TYR A 1 76 ? 6.918 -17.062 0.253 1 90.94 76 TYR A C 1
ATOM 617 O O . TYR A 1 76 ? 5.699 -17.203 0.358 1 90.94 76 TYR A O 1
ATOM 625 N N . ILE A 1 77 ? 7.777 -17.922 0.766 1 91.81 77 ILE A N 1
ATOM 626 C CA . ILE A 1 77 ? 7.328 -19.203 1.277 1 91.81 77 ILE A CA 1
ATOM 627 C C . ILE A 1 77 ? 6.445 -19 2.504 1 91.81 77 ILE A C 1
ATOM 629 O O . ILE A 1 77 ? 5.379 -19.609 2.623 1 91.81 77 ILE A O 1
ATOM 633 N N . PHE A 1 78 ? 6.82 -18.141 3.336 1 86.69 78 PHE A N 1
ATOM 634 C CA . PHE A 1 78 ? 6.109 -17.891 4.582 1 86.69 78 PHE A CA 1
ATOM 635 C C . PHE A 1 78 ? 4.691 -17.391 4.305 1 86.69 78 PHE A C 1
ATOM 637 O O . PHE A 1 78 ? 3.764 -17.719 5.055 1 86.69 78 PHE A O 1
ATOM 644 N N . LEU A 1 79 ? 4.496 -16.734 3.254 1 86.56 79 LEU A N 1
ATOM 645 C CA . LEU A 1 79 ? 3.199 -16.156 2.949 1 86.56 79 LEU A CA 1
ATOM 646 C C . LEU A 1 79 ? 2.291 -17.156 2.262 1 86.56 79 LEU A C 1
ATOM 648 O O . LEU A 1 79 ? 1.07 -16.984 2.225 1 86.56 79 LEU A O 1
ATOM 652 N N . ASN A 1 80 ? 2.891 -18.078 1.715 1 88.94 80 ASN A N 1
ATOM 653 C CA . ASN A 1 80 ? 2.125 -19.109 1.008 1 88.94 80 ASN A CA 1
ATOM 654 C C . ASN A 1 80 ? 1.918 -20.344 1.87 1 88.94 80 ASN A C 1
ATOM 656 O O . ASN A 1 80 ? 2.398 -21.422 1.532 1 88.94 80 ASN A O 1
ATOM 660 N N . TYR A 1 81 ? 1.129 -20.172 2.902 1 86.69 81 TYR A N 1
ATOM 661 C CA . TYR A 1 81 ? 0.871 -21.266 3.84 1 86.69 81 TYR A CA 1
ATOM 662 C C . TYR A 1 81 ? -0.38 -22.047 3.445 1 86.69 81 TYR A C 1
ATOM 664 O O . TYR A 1 81 ? -0.607 -23.156 3.928 1 86.69 81 TYR A O 1
ATOM 672 N N . TRP A 1 82 ? -1.208 -21.484 2.621 1 88.38 82 TRP A N 1
ATOM 673 C CA . TRP A 1 82 ? -2.418 -22.109 2.088 1 88.38 82 TRP A CA 1
ATOM 674 C C . TRP A 1 82 ? -2.314 -22.297 0.579 1 88.38 82 TRP A C 1
ATOM 676 O O . TRP A 1 82 ? -1.745 -21.453 -0.12 1 88.38 82 TRP A O 1
ATOM 686 N N . PRO A 1 83 ? -2.846 -23.328 0.12 1 89.88 83 PRO A N 1
ATOM 687 C CA . PRO A 1 83 ? -2.709 -23.594 -1.314 1 89.88 83 PRO A CA 1
ATOM 688 C C . PRO A 1 83 ? -3.443 -22.562 -2.174 1 89.88 83 PRO A C 1
ATOM 690 O O . PRO A 1 83 ? -4.594 -22.234 -1.893 1 89.88 83 PRO A O 1
ATOM 693 N N . TRP A 1 84 ? -2.695 -22.141 -3.117 1 87.25 84 TRP A N 1
ATOM 694 C CA . TRP A 1 84 ? -3.234 -21.234 -4.133 1 87.25 84 TRP A CA 1
ATOM 695 C C . TRP A 1 84 ? -2.738 -21.625 -5.52 1 87.25 84 TRP A C 1
ATOM 697 O O . TRP A 1 84 ? -1.574 -21.984 -5.691 1 87.25 84 TRP A O 1
ATOM 707 N N . TYR A 1 85 ? -3.609 -21.516 -6.438 1 88.75 85 TYR A N 1
ATOM 708 C CA . TYR A 1 85 ? -3.27 -21.953 -7.785 1 88.75 85 TYR A CA 1
ATOM 709 C C . TYR A 1 85 ? -2.15 -21.094 -8.367 1 88.75 85 TYR A C 1
ATOM 711 O O . TYR A 1 85 ? -1.317 -21.594 -9.133 1 88.75 85 TYR A O 1
ATOM 719 N N . ASN A 1 86 ? -2.074 -19.828 -8.008 1 89.81 86 ASN A N 1
ATOM 720 C CA . ASN A 1 86 ? -1.011 -18.969 -8.508 1 89.81 86 ASN A CA 1
ATOM 721 C C . ASN A 1 86 ? 0.363 -19.453 -8.047 1 89.81 86 ASN A C 1
ATOM 723 O O . ASN A 1 86 ? 1.313 -19.469 -8.836 1 89.81 86 ASN A O 1
ATOM 727 N N . HIS A 1 87 ? 0.375 -19.828 -6.812 1 92 87 HIS A N 1
ATOM 728 C CA . HIS A 1 87 ? 1.637 -20.297 -6.246 1 92 87 HIS A CA 1
ATOM 729 C C . HIS A 1 87 ? 2.092 -21.594 -6.91 1 92 87 HIS A C 1
ATOM 731 O O . HIS A 1 87 ? 3.26 -21.734 -7.285 1 92 87 HIS A O 1
ATOM 737 N N . SER A 1 88 ? 1.169 -22.516 -7.082 1 93.75 88 SER A N 1
ATOM 738 C CA . SER A 1 88 ? 1.507 -23.766 -7.73 1 93.75 88 SER A CA 1
ATOM 739 C C . SER A 1 88 ? 1.966 -23.547 -9.164 1 93.75 88 SER A C 1
ATOM 741 O O . SER A 1 88 ? 2.951 -24.141 -9.609 1 93.75 88 SER A O 1
ATOM 743 N N . ALA A 1 89 ? 1.219 -22.719 -9.828 1 94.12 89 ALA A N 1
ATOM 744 C CA . ALA A 1 89 ? 1.582 -22.422 -11.211 1 94.12 89 ALA A CA 1
ATOM 745 C C . ALA A 1 89 ? 2.982 -21.828 -11.289 1 94.12 89 ALA A C 1
ATOM 747 O O . ALA A 1 89 ? 3.76 -22.156 -12.188 1 94.12 89 ALA A O 1
ATOM 748 N N . PHE A 1 90 ? 3.264 -20.953 -10.406 1 95.06 90 PHE A N 1
ATOM 749 C CA . PHE A 1 90 ? 4.586 -20.344 -10.375 1 95.06 90 PHE A CA 1
ATOM 750 C C . PHE A 1 90 ? 5.668 -21.391 -10.141 1 95.06 90 PHE A C 1
ATOM 752 O O . PHE A 1 90 ? 6.688 -21.406 -10.828 1 95.06 90 PHE A O 1
ATOM 759 N N . VAL A 1 91 ? 5.438 -22.297 -9.156 1 96.69 91 VAL A N 1
ATOM 760 C CA . VAL A 1 91 ? 6.434 -23.297 -8.797 1 96.69 91 VAL A CA 1
ATOM 761 C C . VAL A 1 91 ? 6.68 -24.219 -9.977 1 96.69 91 VAL A C 1
ATOM 763 O O . VAL A 1 91 ? 7.832 -24.516 -10.312 1 96.69 91 VAL A O 1
ATOM 766 N N . PHE A 1 92 ? 5.656 -24.656 -10.648 1 97.75 92 PHE A N 1
ATOM 767 C CA . PHE A 1 92 ? 5.824 -25.516 -11.805 1 97.75 92 PHE A CA 1
ATOM 768 C C . PHE A 1 92 ? 6.594 -24.812 -12.914 1 97.75 92 PHE A C 1
ATOM 770 O O . PHE A 1 92 ? 7.465 -25.406 -13.555 1 97.75 92 PHE A O 1
ATOM 777 N N . GLY A 1 93 ? 6.223 -23.562 -13.086 1 98.06 93 GLY A N 1
ATOM 778 C CA . GLY A 1 93 ? 6.98 -22.766 -14.039 1 98.06 93 GLY A CA 1
ATOM 779 C C . GLY A 1 93 ? 8.438 -22.625 -13.664 1 98.06 93 GLY A C 1
ATOM 780 O O . GLY A 1 93 ? 9.32 -22.688 -14.523 1 98.06 93 GLY A O 1
ATOM 781 N N . GLN A 1 94 ? 8.68 -22.422 -12.438 1 98.19 94 GLN A N 1
ATOM 782 C CA . GLN A 1 94 ? 10.039 -22.281 -11.922 1 98.19 94 GLN A CA 1
ATOM 783 C C . GLN A 1 94 ? 10.844 -23.547 -12.156 1 98.19 94 GLN A C 1
ATOM 785 O O . GLN A 1 94 ? 12.047 -23.5 -12.43 1 98.19 94 GLN A O 1
ATOM 790 N N . ILE A 1 95 ? 10.211 -24.688 -12.039 1 98.62 95 ILE A N 1
ATOM 791 C CA . ILE A 1 95 ? 10.867 -25.953 -12.336 1 98.62 95 ILE A CA 1
ATOM 792 C C . ILE A 1 95 ? 11.258 -26 -13.812 1 98.62 95 ILE A C 1
ATOM 794 O O . ILE A 1 95 ? 12.359 -26.438 -14.156 1 98.62 95 ILE A O 1
ATOM 798 N N . GLY A 1 96 ? 10.32 -25.547 -14.625 1 98.75 96 GLY A N 1
ATOM 799 C CA . GLY A 1 96 ? 10.656 -25.438 -16.031 1 98.75 96 GLY A CA 1
ATOM 800 C C . GLY A 1 96 ? 11.867 -24.562 -16.297 1 98.75 96 GLY A C 1
ATOM 801 O O . GLY A 1 96 ? 12.719 -24.891 -17.125 1 98.75 96 GLY A O 1
ATOM 802 N N . LEU A 1 97 ? 11.922 -23.484 -15.602 1 98.69 97 LEU A N 1
ATOM 803 C CA . LEU A 1 97 ? 13.062 -22.578 -15.711 1 98.69 97 LEU A CA 1
ATOM 804 C C . LEU A 1 97 ? 14.352 -23.281 -15.305 1 98.69 97 LEU A C 1
ATOM 806 O O . LEU A 1 97 ? 15.383 -23.125 -15.969 1 98.69 97 LEU A O 1
ATOM 810 N N . TYR A 1 98 ? 14.32 -24.047 -14.25 1 98.69 98 TYR A N 1
ATOM 811 C CA . TYR A 1 98 ? 15.484 -24.797 -13.781 1 98.69 98 TYR A CA 1
ATOM 812 C C . TYR A 1 98 ? 16.016 -25.703 -14.875 1 98.69 98 TYR A C 1
ATOM 814 O O . TYR A 1 98 ? 17.219 -25.703 -15.164 1 98.69 98 TYR A O 1
ATOM 822 N N . PHE A 1 99 ? 15.172 -26.438 -15.492 1 98.81 99 PHE A N 1
ATOM 823 C CA . PHE A 1 99 ? 15.609 -27.391 -16.5 1 98.81 99 PHE A CA 1
ATOM 824 C C . PHE A 1 99 ? 16.156 -26.672 -17.734 1 98.81 99 PHE A C 1
ATOM 826 O O . PHE A 1 99 ? 17.125 -27.125 -18.344 1 98.81 99 PHE A O 1
ATOM 833 N N . SER A 1 100 ? 15.562 -25.562 -18.062 1 98.62 100 SER A N 1
ATOM 834 C CA . SER A 1 100 ? 16.078 -24.766 -19.172 1 98.62 100 SER A CA 1
ATOM 835 C C . SER A 1 100 ? 17.484 -24.234 -18.875 1 98.62 100 SER A C 1
ATOM 837 O O . SER A 1 100 ? 18.375 -24.328 -19.719 1 98.62 100 SER A O 1
ATOM 839 N N . LEU A 1 101 ? 17.656 -23.734 -17.688 1 98.62 101 LEU A N 1
ATOM 840 C CA . LEU A 1 101 ? 18.953 -23.172 -17.297 1 98.62 101 LEU A CA 1
ATOM 841 C C . LEU A 1 101 ? 20 -24.281 -17.172 1 98.62 101 LEU A C 1
ATOM 843 O O . LEU A 1 101 ? 21.172 -24.062 -17.5 1 98.62 101 LEU A O 1
ATOM 847 N N . ARG A 1 102 ? 19.547 -25.391 -16.672 1 98.25 102 ARG A N 1
ATOM 848 C CA . ARG A 1 102 ? 20.469 -26.531 -16.594 1 98.25 102 ARG A CA 1
ATOM 849 C C . ARG A 1 102 ? 20.969 -26.922 -17.984 1 98.25 102 ARG A C 1
ATOM 851 O O . ARG A 1 102 ? 22.141 -27.266 -18.156 1 98.25 102 ARG A O 1
ATOM 858 N N . TYR A 1 103 ? 20.141 -26.938 -18.953 1 98.19 103 TYR A N 1
ATOM 859 C CA . TYR A 1 103 ? 20.547 -27.219 -20.328 1 98.19 103 TYR A CA 1
ATOM 860 C C . TYR A 1 103 ? 21.547 -26.188 -20.812 1 98.19 103 TYR A C 1
ATOM 862 O O . TYR A 1 103 ? 22.578 -26.547 -21.406 1 98.19 103 TYR A O 1
ATOM 870 N N . ILE A 1 104 ? 21.281 -24.969 -20.5 1 98.06 104 ILE A N 1
ATOM 871 C CA . ILE A 1 104 ? 22.047 -23.844 -21.047 1 98.06 104 ILE A CA 1
ATOM 872 C C . ILE A 1 104 ? 23.422 -23.781 -20.375 1 98.06 104 ILE A C 1
ATOM 874 O O . ILE A 1 104 ? 24.438 -23.562 -21.047 1 98.06 104 ILE A O 1
ATOM 878 N N . LEU A 1 105 ? 23.484 -24.062 -19.078 1 97.44 105 LEU A N 1
ATOM 879 C CA . LEU A 1 105 ? 24.672 -23.688 -18.328 1 97.44 105 LEU A CA 1
ATOM 880 C C . LEU A 1 105 ? 25.469 -24.938 -17.922 1 97.44 105 LEU A C 1
ATOM 882 O O . LEU A 1 105 ? 26.656 -24.844 -17.641 1 97.44 105 LEU A O 1
ATOM 886 N N . VAL A 1 106 ? 24.781 -26.062 -17.875 1 96.12 106 VAL A N 1
ATOM 887 C CA . VAL A 1 106 ? 25.453 -27.188 -17.219 1 96.12 106 VAL A CA 1
ATOM 888 C C . VAL A 1 106 ? 25.578 -28.344 -18.203 1 96.12 106 VAL A C 1
ATOM 890 O O . VAL A 1 106 ? 26.688 -28.844 -18.438 1 96.12 106 VAL A O 1
ATOM 893 N N . SER A 1 107 ? 24.375 -28.875 -18.703 1 94.69 107 SER A N 1
ATOM 894 C CA . SER A 1 107 ? 24.344 -30.062 -19.547 1 94.69 107 SER A CA 1
ATOM 895 C C . SER A 1 107 ? 23.422 -29.875 -20.75 1 94.69 107 SER A C 1
ATOM 897 O O . SER A 1 107 ? 22.234 -29.625 -20.594 1 94.69 107 SER A O 1
ATOM 899 N N . GLN A 1 108 ? 23.969 -30.141 -21.906 1 94.88 108 GLN A N 1
ATOM 900 C CA . GLN A 1 108 ? 23.188 -29.922 -23.109 1 94.88 108 GLN A CA 1
ATOM 901 C C . GLN A 1 108 ? 22.469 -31.188 -23.531 1 94.88 108 GLN A C 1
ATOM 903 O O . GLN A 1 108 ? 22.453 -31.547 -24.719 1 94.88 108 GLN A O 1
ATOM 908 N N . LYS A 1 109 ? 21.859 -31.781 -22.516 1 96.81 109 LYS A N 1
ATOM 909 C CA . LYS A 1 109 ? 21.047 -32.969 -22.812 1 96.81 109 LYS A CA 1
ATOM 910 C C . LYS A 1 109 ? 19.625 -32.562 -23.203 1 96.81 109 LYS A C 1
ATOM 912 O O . LYS A 1 109 ? 18.969 -31.797 -22.5 1 96.81 109 LYS A O 1
ATOM 917 N N . SER A 1 110 ? 19.125 -33.094 -24.203 1 96.19 110 SER A N 1
ATOM 918 C CA . SER A 1 110 ? 17.875 -32.688 -24.828 1 96.19 110 SER A CA 1
ATOM 919 C C . SER A 1 110 ? 16.688 -32.938 -23.906 1 96.19 110 SER A C 1
ATOM 921 O O . SER A 1 110 ? 15.688 -32.219 -23.953 1 96.19 110 SER A O 1
ATOM 923 N N . TYR A 1 111 ? 16.781 -33.938 -23.094 1 97.88 111 TYR A N 1
ATOM 924 C CA . TYR A 1 111 ? 15.648 -34.25 -22.219 1 97.88 111 TYR A CA 1
ATOM 925 C C . TYR A 1 111 ? 15.367 -33.094 -21.266 1 97.88 111 TYR A C 1
ATOM 927 O O . TYR A 1 111 ? 14.242 -32.938 -20.781 1 97.88 111 TYR A O 1
ATOM 935 N N . LEU A 1 112 ? 16.344 -32.344 -21.016 1 98.5 112 LEU A N 1
ATOM 936 C CA . LEU A 1 112 ? 16.156 -31.156 -20.156 1 98.5 112 LEU A CA 1
ATOM 937 C C . LEU A 1 112 ? 15.25 -30.141 -20.812 1 98.5 112 LEU A C 1
ATOM 939 O O . LEU A 1 112 ? 14.445 -29.484 -20.141 1 98.5 112 LEU A O 1
ATOM 943 N N . LEU A 1 113 ? 15.383 -30.031 -22.109 1 98.5 113 LEU A N 1
ATOM 944 C CA . LEU A 1 113 ? 14.492 -29.141 -22.859 1 98.5 113 LEU A CA 1
ATOM 945 C C . LEU A 1 113 ? 13.07 -29.672 -22.859 1 98.5 113 LEU A C 1
ATOM 947 O O . LEU A 1 113 ? 12.109 -28.906 -22.766 1 98.5 113 LEU A O 1
ATOM 951 N N . ILE A 1 114 ? 12.953 -30.984 -22.906 1 98.5 114 ILE A N 1
ATOM 952 C CA . ILE A 1 114 ? 11.648 -31.625 -22.859 1 98.5 114 ILE A CA 1
ATOM 953 C C . ILE A 1 114 ? 11 -31.375 -21.5 1 98.5 114 ILE A C 1
ATOM 955 O O . ILE A 1 114 ? 9.828 -30.984 -21.422 1 98.5 114 ILE A O 1
ATOM 959 N N . LEU A 1 115 ? 11.773 -31.516 -20.484 1 98.69 115 LEU A N 1
ATOM 960 C CA . LEU A 1 115 ? 11.266 -31.266 -19.141 1 98.69 115 LEU A CA 1
ATOM 961 C C . LEU A 1 115 ? 10.875 -29.812 -18.953 1 98.69 115 LEU A C 1
ATOM 963 O O . LEU A 1 115 ? 9.875 -29.5 -18.297 1 98.69 115 LEU A O 1
ATOM 967 N N . ALA A 1 116 ? 11.617 -28.922 -19.531 1 98.69 116 ALA A N 1
ATOM 968 C CA . ALA A 1 116 ? 11.297 -27.5 -19.453 1 98.69 116 ALA A CA 1
ATOM 969 C C . ALA A 1 116 ? 9.93 -27.219 -20.078 1 98.69 116 ALA A C 1
ATOM 971 O O . ALA A 1 116 ? 9.102 -26.516 -19.484 1 98.69 116 ALA A O 1
ATOM 972 N N . GLY A 1 117 ? 9.703 -27.766 -21.234 1 98.31 117 GLY A N 1
ATOM 973 C CA . GLY A 1 117 ? 8.422 -27.609 -21.891 1 98.31 117 GLY A CA 1
ATOM 974 C C . GLY A 1 117 ? 7.277 -28.266 -21.141 1 98.31 117 GLY A C 1
ATOM 975 O O . GLY A 1 117 ? 6.195 -27.688 -21.031 1 98.31 117 GLY A O 1
ATOM 976 N N . LEU A 1 118 ? 7.52 -29.422 -20.625 1 98.12 118 LEU A N 1
ATOM 977 C CA . LEU A 1 118 ? 6.488 -30.172 -19.922 1 98.12 118 LEU A CA 1
ATOM 978 C C . LEU A 1 118 ? 6.051 -29.438 -18.656 1 98.12 118 LEU A C 1
ATOM 980 O O . LEU A 1 118 ? 4.855 -29.359 -18.359 1 98.12 118 LEU A O 1
ATOM 984 N N . PHE A 1 119 ? 6.984 -28.922 -17.938 1 98.44 119 PHE A N 1
ATOM 985 C CA . PHE A 1 119 ? 6.641 -28.234 -16.688 1 98.44 119 PHE A CA 1
ATOM 986 C C . PHE A 1 119 ? 6 -26.875 -16.984 1 98.44 119 PHE A C 1
ATOM 988 O O . PHE A 1 119 ? 5.176 -26.391 -16.203 1 98.44 119 PHE A O 1
ATOM 995 N N . SER A 1 120 ? 6.348 -26.281 -18.109 1 98 120 SER A N 1
ATOM 996 C CA . SER A 1 120 ? 5.621 -25.094 -18.531 1 98 120 SER A CA 1
ATOM 997 C C . SER A 1 120 ? 4.172 -25.422 -18.875 1 98 120 SER A C 1
ATOM 999 O O . SER A 1 120 ? 3.268 -24.625 -18.578 1 98 120 SER A O 1
ATOM 1001 N N . PHE A 1 121 ? 3.98 -26.578 -19.469 1 97.25 121 PHE A N 1
ATOM 1002 C CA . PHE A 1 121 ? 2.629 -27.031 -19.766 1 97.25 121 PHE A CA 1
ATOM 1003 C C . PHE A 1 121 ? 1.848 -27.266 -18.484 1 97.25 121 PHE A C 1
ATOM 1005 O O . PHE A 1 121 ? 0.689 -26.859 -18.359 1 97.25 121 PHE A O 1
ATOM 1012 N N . ILE A 1 122 ? 2.496 -27.891 -17.531 1 96.81 122 ILE A N 1
ATOM 1013 C CA . ILE A 1 122 ? 1.834 -28.141 -16.25 1 96.81 122 ILE A CA 1
ATOM 1014 C C . ILE A 1 122 ? 1.473 -26.812 -15.586 1 96.81 122 ILE A C 1
ATOM 1016 O O . ILE A 1 122 ? 0.391 -26.672 -15.008 1 96.81 122 ILE A O 1
ATOM 1020 N N . SER A 1 123 ? 2.375 -25.844 -15.664 1 96.69 123 SER A N 1
ATOM 1021 C CA . SER A 1 123 ? 2.084 -24.516 -15.156 1 96.69 123 SER A CA 1
ATOM 1022 C C . SER A 1 123 ? 0.894 -23.891 -15.875 1 96.69 123 SER A C 1
ATOM 1024 O O . SER A 1 123 ? -0.011 -23.359 -15.242 1 96.69 123 SER A O 1
ATOM 1026 N N . PHE A 1 124 ? 0.86 -24.078 -17.141 1 94.19 124 PHE A N 1
ATOM 1027 C CA . PHE A 1 124 ? -0.214 -23.547 -17.969 1 94.19 124 PHE A CA 1
ATOM 1028 C C . PHE A 1 124 ? -1.535 -24.234 -17.656 1 94.19 124 PHE A C 1
ATOM 1030 O O . PHE A 1 124 ? -2.586 -23.594 -17.609 1 94.19 124 PHE A O 1
ATOM 1037 N N . TRP A 1 125 ? -1.405 -25.5 -17.453 1 92.88 125 TRP A N 1
ATOM 1038 C CA . TRP A 1 125 ? -2.582 -26.312 -17.156 1 92.88 125 TRP A CA 1
ATOM 1039 C C . TRP A 1 125 ? -3.047 -26.078 -15.719 1 92.88 125 TRP A C 1
ATOM 1041 O O . TRP A 1 125 ? -4.117 -26.547 -15.32 1 92.88 125 TRP A O 1
ATOM 1051 N N . THR A 1 126 ? -2.279 -25.406 -14.938 1 92 126 THR A N 1
ATOM 1052 C CA . THR A 1 126 ? -2.664 -24.969 -13.602 1 92 126 THR A CA 1
ATOM 1053 C C . THR A 1 126 ? -3.334 -23.609 -13.648 1 92 126 THR A C 1
ATOM 1055 O O . THR A 1 126 ? -4.469 -23.453 -13.203 1 92 126 THR A O 1
ATOM 1058 N N . LYS A 1 127 ? -2.637 -22.75 -14.234 1 89.25 127 LYS A N 1
ATOM 1059 C CA . LYS A 1 127 ? -3.154 -21.406 -14.484 1 89.25 127 LYS A CA 1
ATOM 1060 C C . LYS A 1 127 ? -2.604 -20.844 -15.789 1 89.25 127 LYS A C 1
ATOM 1062 O O . LYS A 1 127 ? -1.387 -20.75 -15.969 1 89.25 127 LYS A O 1
ATOM 1067 N N . GLN A 1 128 ? -3.391 -20.375 -16.578 1 87.62 128 GLN A N 1
ATOM 1068 C CA . GLN A 1 128 ? -3.045 -20.047 -17.953 1 87.62 128 GLN A CA 1
ATOM 1069 C C . GLN A 1 128 ? -2.086 -18.859 -18.016 1 87.62 128 GLN A C 1
ATOM 1071 O O . GLN A 1 128 ? -1.138 -18.859 -18.812 1 87.62 128 GLN A O 1
ATOM 1076 N N . ASP A 1 129 ? -2.293 -17.844 -17.266 1 86.5 129 ASP A N 1
ATOM 1077 C CA . ASP A 1 129 ? -1.471 -16.641 -17.375 1 86.5 129 ASP A CA 1
ATOM 1078 C C . ASP A 1 129 ? -0.032 -16.922 -16.953 1 86.5 129 ASP A C 1
ATOM 1080 O O . ASP A 1 129 ? 0.913 -16.578 -17.656 1 86.5 129 ASP A O 1
ATOM 1084 N N . TYR A 1 130 ? 0.171 -17.625 -15.859 1 88.75 130 TYR A N 1
ATOM 1085 C CA . TYR A 1 130 ? 1.517 -17.984 -15.422 1 88.75 130 TYR A CA 1
ATOM 1086 C C . TYR A 1 130 ? 2.195 -18.891 -16.438 1 88.75 130 TYR A C 1
ATOM 1088 O O . TYR A 1 130 ? 3.338 -18.656 -16.828 1 88.75 130 TYR A O 1
ATOM 1096 N N . GLY A 1 131 ? 1.432 -19.891 -16.812 1 92.62 131 GLY A N 1
ATOM 1097 C CA . GLY A 1 131 ? 2.002 -20.828 -17.766 1 92.62 131 GLY A CA 1
ATOM 1098 C C . GLY A 1 131 ? 2.398 -20.188 -19.078 1 92.62 131 GLY A C 1
ATOM 1099 O O . GLY A 1 131 ? 3.457 -20.5 -19.625 1 92.62 131 GLY A O 1
ATOM 1100 N N . GLY A 1 132 ? 1.532 -19.328 -19.484 1 92.81 132 GLY A N 1
ATOM 1101 C CA . GLY A 1 132 ? 1.844 -18.594 -20.703 1 92.81 132 GLY A CA 1
ATOM 1102 C C . GLY A 1 132 ? 3.08 -17.734 -20.578 1 92.81 132 GLY A C 1
ATOM 1103 O O . GLY A 1 132 ? 3.926 -17.719 -21.484 1 92.81 132 GLY A O 1
ATOM 1104 N N . LEU A 1 133 ? 3.236 -17.109 -19.516 1 94 133 LEU A N 1
ATOM 1105 C CA . LEU A 1 133 ? 4.391 -16.234 -19.297 1 94 133 LEU A CA 1
ATOM 1106 C C . LEU A 1 133 ? 5.672 -17.062 -19.188 1 94 133 LEU A C 1
ATOM 1108 O O . LEU A 1 133 ? 6.707 -16.688 -19.734 1 94 133 LEU A O 1
ATOM 1112 N N . TRP A 1 134 ? 5.582 -18.172 -18.531 1 96.88 134 TRP A N 1
ATOM 1113 C CA . TRP A 1 134 ? 6.758 -19.016 -18.328 1 96.88 134 TRP A CA 1
ATOM 1114 C C . TRP A 1 134 ? 7.242 -19.578 -19.656 1 96.88 134 TRP A C 1
ATOM 1116 O O . TRP A 1 134 ? 8.445 -19.594 -19.938 1 96.88 134 TRP A O 1
ATOM 1126 N N . ILE A 1 135 ? 6.316 -20.047 -20.5 1 97 135 ILE A N 1
ATOM 1127 C CA . ILE A 1 135 ? 6.742 -20.656 -21.75 1 97 135 ILE A CA 1
ATOM 1128 C C . ILE A 1 135 ? 7.367 -19.609 -22.656 1 97 135 ILE A C 1
ATOM 1130 O O . ILE A 1 135 ? 8.328 -19.891 -23.375 1 97 135 ILE A O 1
ATOM 1134 N N . VAL A 1 136 ? 6.805 -18.453 -22.594 1 96.81 136 VAL A N 1
ATOM 1135 C CA . VAL A 1 136 ? 7.383 -17.375 -23.375 1 96.81 136 VAL A CA 1
ATOM 1136 C C . VAL A 1 136 ? 8.789 -17.062 -22.875 1 96.81 136 VAL A C 1
ATOM 1138 O O . VAL A 1 136 ? 9.734 -16.969 -23.656 1 96.81 136 VAL A O 1
ATOM 1141 N N . PHE A 1 137 ? 8.945 -16.969 -21.641 1 97.56 137 PHE A N 1
ATOM 1142 C CA . PHE A 1 137 ? 10.227 -16.641 -21.031 1 97.56 137 PHE A CA 1
ATOM 1143 C C . PHE A 1 137 ? 11.258 -17.734 -21.312 1 97.56 137 PHE A C 1
ATOM 1145 O O . PHE A 1 137 ? 12.375 -17.438 -21.734 1 97.56 137 PHE A O 1
ATOM 1152 N N . ILE A 1 138 ? 10.898 -18.906 -21.062 1 97.88 138 ILE A N 1
ATOM 1153 C CA . ILE A 1 138 ? 11.781 -20.047 -21.281 1 97.88 138 ILE A CA 1
ATOM 1154 C C . ILE A 1 138 ? 12.18 -20.141 -22.75 1 97.88 138 ILE A C 1
ATOM 1156 O O . ILE A 1 138 ? 13.352 -20.359 -23.078 1 97.88 138 ILE A O 1
ATOM 1160 N N . THR A 1 139 ? 11.234 -19.891 -23.625 1 97.88 139 THR A N 1
ATOM 1161 C CA . THR A 1 139 ? 11.523 -19.906 -25.047 1 97.88 139 THR A CA 1
ATOM 1162 C C . THR A 1 139 ? 12.523 -18.828 -25.422 1 97.88 139 THR A C 1
ATOM 1164 O O . THR A 1 139 ? 13.43 -19.047 -26.219 1 97.88 139 THR A O 1
ATOM 1167 N N . ILE A 1 140 ? 12.391 -17.719 -24.812 1 97.56 140 ILE A N 1
ATOM 1168 C CA . ILE A 1 140 ? 13.328 -16.625 -25.062 1 97.56 140 ILE A CA 1
ATOM 1169 C C . ILE A 1 140 ? 14.734 -17.047 -24.641 1 97.56 140 ILE A C 1
ATOM 1171 O O . ILE A 1 140 ? 15.695 -16.844 -25.391 1 97.56 140 ILE A O 1
ATOM 1175 N N . LEU A 1 141 ? 14.875 -17.609 -23.516 1 98 141 LEU A N 1
ATOM 1176 C CA . LEU A 1 141 ? 16.172 -18.062 -23.031 1 98 141 LEU A CA 1
ATOM 1177 C C . LEU A 1 141 ? 16.781 -19.078 -23.984 1 98 141 LEU A C 1
ATOM 1179 O O . LEU A 1 141 ? 17.969 -19.016 -24.312 1 98 141 LEU A O 1
ATOM 1183 N N . ILE A 1 142 ? 15.992 -19.984 -24.469 1 98.12 142 ILE A N 1
ATOM 1184 C CA . ILE A 1 142 ? 16.469 -21.047 -25.344 1 98.12 142 ILE A CA 1
ATOM 1185 C C . ILE A 1 142 ? 16.828 -20.484 -26.719 1 98.12 142 ILE A C 1
ATOM 1187 O O . ILE A 1 142 ? 17.781 -20.922 -27.359 1 98.12 142 ILE A O 1
ATOM 1191 N N . ILE A 1 143 ? 16.062 -19.516 -27.141 1 98.12 143 ILE A N 1
ATOM 1192 C CA . ILE A 1 143 ? 16.375 -18.859 -28.391 1 98.12 143 ILE A CA 1
ATOM 1193 C C . ILE A 1 143 ? 17.75 -18.203 -28.297 1 98.12 143 ILE A C 1
ATOM 1195 O O . ILE A 1 143 ? 18.562 -18.312 -29.219 1 98.12 143 ILE A O 1
ATOM 1199 N N . VAL A 1 144 ? 18.016 -17.547 -27.188 1 97.44 144 VAL A N 1
ATOM 1200 C CA . VAL A 1 144 ? 19.328 -16.922 -26.984 1 97.44 144 VAL A CA 1
ATOM 1201 C C . VAL A 1 144 ? 20.406 -18 -27.047 1 97.44 144 VAL A C 1
ATOM 1203 O O . VAL A 1 144 ? 21.438 -17.797 -27.703 1 97.44 144 VAL A O 1
ATOM 1206 N N . LYS A 1 145 ? 20.188 -19.109 -26.438 1 97.44 145 LYS A N 1
ATOM 1207 C CA . LYS A 1 145 ? 21.141 -20.203 -26.484 1 97.44 145 LYS A CA 1
ATOM 1208 C C . LYS A 1 145 ? 21.281 -20.75 -27.906 1 97.44 145 LYS A C 1
ATOM 1210 O O . LYS A 1 145 ? 22.375 -21.141 -28.328 1 97.44 145 LYS A O 1
ATOM 1215 N N . SER A 1 146 ? 20.172 -20.797 -28.578 1 97.38 146 SER A N 1
ATOM 1216 C CA . SER A 1 146 ? 20.172 -21.25 -29.969 1 97.38 146 SER A CA 1
ATOM 1217 C C . SER A 1 146 ? 21.047 -20.359 -30.844 1 97.38 146 SER A C 1
ATOM 1219 O O . SER A 1 146 ? 21.766 -20.859 -31.719 1 97.38 146 SER A O 1
ATOM 1221 N N . ILE A 1 147 ? 20.969 -19.109 -30.625 1 96.81 147 ILE A N 1
ATOM 1222 C CA . ILE A 1 147 ? 21.781 -18.156 -31.359 1 96.81 147 ILE A CA 1
ATOM 1223 C C . ILE A 1 147 ? 23.25 -18.359 -31.047 1 96.81 147 ILE A C 1
ATOM 1225 O O . ILE A 1 147 ? 24.094 -18.391 -31.953 1 96.81 147 ILE A O 1
ATOM 1229 N N . GLU A 1 148 ? 23.516 -18.562 -29.844 1 95.88 148 GLU A N 1
ATOM 1230 C CA . GLU A 1 148 ? 24.875 -18.797 -29.391 1 95.88 148 GLU A CA 1
ATOM 1231 C C . GLU A 1 148 ? 25.453 -20.062 -30.031 1 95.88 148 GLU A C 1
ATOM 1233 O O . GLU A 1 148 ? 26.578 -20.062 -30.516 1 95.88 148 GLU A O 1
ATOM 1238 N N . SER A 1 149 ? 24.672 -21.172 -30.094 1 95.69 149 SER A N 1
ATOM 1239 C CA . SER A 1 149 ? 25.156 -22.484 -30.5 1 95.69 149 SER A CA 1
ATOM 1240 C C . SER A 1 149 ? 24.891 -22.734 -31.984 1 95.69 149 SER A C 1
ATOM 1242 O O . SER A 1 149 ? 25.328 -23.75 -32.531 1 95.69 149 SER A O 1
ATOM 1244 N N . LYS A 1 150 ? 24.094 -21.906 -32.594 1 95.62 150 LYS A N 1
ATOM 1245 C CA . LYS A 1 150 ? 23.703 -22.031 -34 1 95.62 150 LYS A CA 1
ATOM 1246 C C . LYS A 1 150 ? 22.875 -23.297 -34.219 1 95.62 150 LYS A C 1
ATOM 1248 O O . LYS A 1 150 ? 22.984 -23.953 -35.25 1 95.62 150 LYS A O 1
ATOM 1253 N N . ARG A 1 151 ? 22.219 -23.703 -33.281 1 96.62 151 ARG A N 1
ATOM 1254 C CA . ARG A 1 151 ? 21.297 -24.828 -33.344 1 96.62 151 ARG A CA 1
ATOM 1255 C C . ARG A 1 151 ? 19.844 -24.328 -33.281 1 96.62 151 ARG A C 1
ATOM 1257 O O . ARG A 1 151 ? 19.266 -24.234 -32.188 1 96.62 151 ARG A O 1
ATOM 1264 N N . ILE A 1 152 ? 19.25 -24.172 -34.281 1 94.5 152 ILE A N 1
ATOM 1265 C CA . ILE A 1 152 ? 17.984 -23.453 -34.469 1 94.5 152 ILE A CA 1
ATOM 1266 C C . ILE A 1 152 ? 16.828 -24.312 -33.938 1 94.5 152 ILE A C 1
ATOM 1268 O O . ILE A 1 152 ? 15.742 -23.812 -33.656 1 94.5 152 ILE A O 1
ATOM 1272 N N . TYR A 1 153 ? 17.016 -25.625 -33.781 1 95.5 153 TYR A N 1
ATOM 1273 C CA . TYR A 1 153 ? 15.922 -26.531 -33.469 1 95.5 153 TYR A CA 1
ATOM 1274 C C . TYR A 1 153 ? 15.688 -26.578 -31.953 1 95.5 153 TYR A C 1
ATOM 1276 O O . TYR A 1 153 ? 14.68 -27.125 -31.5 1 95.5 153 TYR A O 1
ATOM 1284 N N . LEU A 1 154 ? 16.5 -26.031 -31.172 1 96.69 154 LEU A N 1
ATOM 1285 C CA . LEU A 1 154 ? 16.438 -26.141 -29.719 1 96.69 154 LEU A CA 1
ATOM 1286 C C . LEU A 1 154 ? 15.109 -25.625 -29.188 1 96.69 154 LEU A C 1
ATOM 1288 O O . LEU A 1 154 ? 14.43 -26.312 -28.422 1 96.69 154 LEU A O 1
ATOM 1292 N N . PRO A 1 155 ? 14.656 -24.422 -29.562 1 97.25 155 PRO A N 1
ATOM 1293 C CA . PRO A 1 155 ? 13.375 -23.938 -29.062 1 97.25 155 PRO A CA 1
ATOM 1294 C C . PRO A 1 155 ? 12.195 -24.797 -29.5 1 97.25 155 PRO A C 1
ATOM 1296 O O . PRO A 1 155 ? 11.172 -24.844 -28.812 1 97.25 155 PRO A O 1
ATOM 1299 N N . LEU A 1 156 ? 12.359 -25.5 -30.547 1 97 156 LEU A N 1
ATOM 1300 C CA . LEU A 1 156 ? 11.289 -26.344 -31.062 1 97 156 LEU A CA 1
ATOM 1301 C C . LEU A 1 156 ? 11.07 -27.547 -30.156 1 97 156 LEU A C 1
ATOM 1303 O O . LEU A 1 156 ? 9.938 -28.016 -30 1 97 156 LEU A O 1
ATOM 1307 N N . ILE A 1 157 ? 12.078 -28 -29.547 1 97.56 157 ILE A N 1
ATOM 1308 C CA . ILE A 1 157 ? 11.992 -29.156 -28.672 1 97.56 157 ILE A CA 1
ATOM 1309 C C . ILE A 1 157 ? 11.148 -28.812 -27.453 1 97.56 157 ILE A C 1
ATOM 1311 O O . ILE A 1 157 ? 10.188 -29.531 -27.125 1 97.56 157 ILE A O 1
ATOM 1315 N N . SER A 1 158 ? 11.484 -27.75 -26.828 1 97.06 158 SER A N 1
ATOM 1316 C CA . SER A 1 158 ? 10.734 -27.344 -25.641 1 97.06 158 SER A CA 1
ATOM 1317 C C . SER A 1 158 ? 9.305 -26.953 -26 1 97.06 158 SER A C 1
ATOM 1319 O O . SER A 1 158 ? 8.367 -27.266 -25.25 1 97.06 158 SER A O 1
ATOM 1321 N N . SER A 1 159 ? 9.133 -26.281 -27.094 1 97.62 159 SER A N 1
ATOM 1322 C CA . SER A 1 159 ? 7.801 -25.891 -27.531 1 97.62 159 SER A CA 1
ATOM 1323 C C . SER A 1 159 ? 6.938 -27.094 -27.859 1 97.62 159 SER A C 1
ATOM 1325 O O . SER A 1 159 ? 5.742 -27.125 -27.562 1 97.62 159 SER A O 1
ATOM 1327 N N . ALA A 1 160 ? 7.527 -28.047 -28.469 1 97.56 160 ALA A N 1
ATOM 1328 C CA . ALA A 1 160 ? 6.805 -29.266 -28.781 1 97.56 160 ALA A CA 1
ATOM 1329 C C . ALA A 1 160 ? 6.375 -30 -27.516 1 97.56 160 ALA A C 1
ATOM 1331 O O . ALA A 1 160 ? 5.273 -30.547 -27.453 1 97.56 160 ALA A O 1
ATOM 1332 N N . ALA A 1 161 ? 7.238 -30 -26.562 1 98 161 ALA A N 1
ATOM 1333 C CA . ALA A 1 161 ? 6.945 -30.656 -25.297 1 98 161 ALA A CA 1
ATOM 1334 C C . ALA A 1 161 ? 5.828 -29.938 -24.547 1 98 161 ALA A C 1
ATOM 1336 O O . ALA A 1 161 ? 5.152 -30.531 -23.703 1 98 161 ALA A O 1
ATOM 1337 N N . PHE A 1 162 ? 5.645 -28.656 -24.812 1 97.81 162 PHE A N 1
ATOM 1338 C CA . PHE A 1 162 ? 4.559 -27.859 -24.234 1 97.81 162 PHE A CA 1
ATOM 1339 C C . PHE A 1 162 ? 3.266 -28.078 -25.016 1 97.81 162 PHE A C 1
ATOM 1341 O O . PHE A 1 162 ? 2.211 -28.312 -24.422 1 97.81 162 PHE A O 1
ATOM 1348 N N . VAL A 1 163 ? 3.301 -28.125 -26.344 1 97.25 163 VAL A N 1
ATOM 1349 C CA . VAL A 1 163 ? 2.131 -28.078 -27.219 1 97.25 163 VAL A CA 1
ATOM 1350 C C . VAL A 1 163 ? 1.534 -29.484 -27.359 1 97.25 163 VAL A C 1
ATOM 1352 O O . VAL A 1 163 ? 0.312 -29.641 -27.406 1 97.25 163 VAL A O 1
ATOM 1355 N N . LEU A 1 164 ? 2.309 -30.516 -27.406 1 97.06 164 LEU A N 1
ATOM 1356 C CA . LEU A 1 164 ? 1.823 -31.875 -27.656 1 97.06 164 LEU A CA 1
ATOM 1357 C C . LEU A 1 164 ? 0.883 -32.312 -26.531 1 97.06 164 LEU A C 1
ATOM 1359 O O . LEU A 1 164 ? -0.227 -32.781 -26.812 1 97.06 164 LEU A O 1
ATOM 1363 N N . PRO A 1 165 ? 1.292 -32.188 -25.297 1 95.81 165 PRO A N 1
ATOM 1364 C CA . PRO A 1 165 ? 0.336 -32.531 -24.25 1 95.81 165 PRO A CA 1
ATOM 1365 C C . PRO A 1 165 ? -0.923 -31.688 -24.266 1 95.81 165 PRO A C 1
ATOM 1367 O O . PRO A 1 165 ? -2.006 -32.156 -23.906 1 95.81 165 PRO A O 1
ATOM 1370 N N . LEU A 1 166 ? -0.779 -30.5 -24.625 1 92.31 166 LEU A N 1
ATOM 1371 C CA . LEU A 1 166 ? -1.931 -29.609 -24.75 1 92.31 166 LEU A CA 1
ATOM 1372 C C . LEU A 1 166 ? -2.908 -30.109 -25.797 1 92.31 166 LEU A C 1
ATOM 1374 O O . LEU A 1 166 ? -4.117 -30.141 -25.562 1 92.31 166 LEU A O 1
ATOM 1378 N N . ILE A 1 167 ? -2.375 -30.531 -26.922 1 93.12 167 ILE A N 1
ATOM 1379 C CA . ILE A 1 167 ? -3.188 -31.094 -28 1 93.12 167 ILE A CA 1
ATOM 1380 C C . ILE A 1 167 ? -3.879 -32.375 -27.531 1 93.12 167 ILE A C 1
ATOM 1382 O O . ILE A 1 167 ? -5.07 -32.562 -27.781 1 93.12 167 ILE A O 1
ATOM 1386 N N . LEU A 1 168 ? -3.178 -33.125 -26.844 1 91.94 168 LEU A N 1
ATOM 1387 C CA . LEU A 1 168 ? -3.734 -34.375 -26.312 1 91.94 168 LEU A CA 1
ATOM 1388 C C . LEU A 1 168 ? -4.852 -34.094 -25.312 1 91.94 168 LEU A C 1
ATOM 1390 O O . LEU A 1 168 ? -5.863 -34.812 -25.297 1 91.94 168 LEU A O 1
ATOM 1394 N N . LEU A 1 169 ? -4.629 -33.156 -24.484 1 87.38 169 LEU A N 1
ATOM 1395 C CA . LEU A 1 169 ? -5.633 -32.75 -23.5 1 87.38 169 LEU A CA 1
ATOM 1396 C C . LEU A 1 169 ? -6.922 -32.312 -24.188 1 87.38 169 LEU A C 1
ATOM 1398 O O . LEU A 1 169 ? -8.016 -32.719 -23.781 1 87.38 169 LEU A O 1
ATOM 1402 N N . PHE A 1 170 ? -6.82 -31.531 -25.203 1 85.88 170 PHE A N 1
ATOM 1403 C CA . PHE A 1 170 ? -7.992 -31.047 -25.922 1 85.88 170 PHE A CA 1
ATOM 1404 C C . PHE A 1 170 ? -8.672 -32.188 -26.672 1 85.88 170 PHE A C 1
ATOM 1406 O O . PHE A 1 170 ? -9.906 -32.25 -26.75 1 85.88 170 PHE A O 1
ATOM 1413 N N . ALA A 1 171 ? -7.859 -33.094 -27.156 1 87.5 171 ALA A N 1
ATOM 1414 C CA . ALA A 1 171 ? -8.422 -34.25 -27.844 1 87.5 171 ALA A CA 1
ATOM 1415 C C . ALA A 1 171 ? -9.18 -35.156 -26.875 1 87.5 171 ALA A C 1
ATOM 1417 O O . ALA A 1 171 ? -10.258 -35.656 -27.203 1 87.5 171 ALA A O 1
ATOM 1418 N N . PHE A 1 172 ? -8.68 -35.281 -25.75 1 85.06 172 PHE A N 1
ATOM 1419 C CA . PHE A 1 172 ? -9.281 -36.125 -24.734 1 85.06 172 PHE A CA 1
ATOM 1420 C C . PHE A 1 172 ? -10.594 -35.531 -24.234 1 85.06 172 PHE A C 1
ATOM 1422 O O . PHE A 1 172 ? -11.516 -36.281 -23.875 1 85.06 172 PHE A O 1
ATOM 1429 N N . HIS A 1 173 ? -10.68 -34.188 -24.188 1 83.44 173 HIS A N 1
ATOM 1430 C CA . HIS A 1 173 ? -11.867 -33.531 -23.656 1 83.44 173 HIS A CA 1
ATOM 1431 C C . HIS A 1 173 ? -12.75 -32.969 -24.766 1 83.44 173 HIS A C 1
ATOM 1433 O O . HIS A 1 173 ? -13.602 -32.125 -24.516 1 83.44 173 HIS A O 1
ATOM 1439 N N . SER A 1 174 ? -12.531 -33.344 -25.938 1 79.12 174 SER A N 1
ATOM 1440 C CA . SER A 1 174 ? -13.25 -32.812 -27.094 1 79.12 174 SER A CA 1
ATOM 1441 C C . SER A 1 174 ? -14.75 -33.031 -26.953 1 79.12 174 SER A C 1
ATOM 1443 O O . SER A 1 174 ? -15.547 -32.188 -27.422 1 79.12 174 SER A O 1
ATOM 1445 N N . ASP A 1 175 ? -15.141 -34.031 -26.266 1 76.44 175 ASP A N 1
ATOM 1446 C CA . ASP A 1 175 ? -16.547 -34.375 -26.156 1 76.44 175 ASP A CA 1
ATOM 1447 C C . ASP A 1 175 ? -17.172 -33.719 -24.906 1 76.44 175 ASP A C 1
ATOM 1449 O O . ASP A 1 175 ? -18.359 -33.906 -24.625 1 76.44 175 ASP A O 1
ATOM 1453 N N . HIS A 1 176 ? -16.328 -33.062 -24.328 1 75.06 176 HIS A N 1
ATOM 1454 C CA . HIS A 1 176 ? -16.797 -32.469 -23.094 1 75.06 176 HIS A CA 1
ATOM 1455 C C . HIS A 1 176 ? -16.672 -30.938 -23.141 1 75.06 176 HIS A C 1
ATOM 1457 O O . HIS A 1 176 ? -16.281 -30.375 -24.156 1 75.06 176 HIS A O 1
ATOM 1463 N N . ASN A 1 177 ? -17.188 -30.25 -22.109 1 70.12 177 ASN A N 1
ATOM 1464 C CA . ASN A 1 177 ? -17.25 -28.797 -22.078 1 70.12 177 ASN A CA 1
ATOM 1465 C C . ASN A 1 177 ? -15.93 -28.188 -21.625 1 70.12 177 ASN A C 1
ATOM 1467 O O . ASN A 1 177 ? -15.891 -27.453 -20.625 1 70.12 177 ASN A O 1
ATOM 1471 N N . ILE A 1 178 ? -14.867 -28.484 -22.391 1 72.12 178 ILE A N 1
ATOM 1472 C CA . ILE A 1 178 ? -13.539 -27.969 -22.047 1 72.12 178 ILE A CA 1
ATOM 1473 C C . ILE A 1 178 ? -13.531 -26.438 -22.188 1 72.12 178 ILE A C 1
ATOM 1475 O O . ILE A 1 178 ? -12.656 -25.766 -21.641 1 72.12 178 ILE A O 1
ATOM 1479 N N . ASN A 1 179 ? -14.469 -25.938 -22.797 1 66.44 179 ASN A N 1
ATOM 1480 C CA . ASN A 1 179 ? -14.586 -24.5 -22.984 1 66.44 179 ASN A CA 1
ATOM 1481 C C . ASN A 1 179 ? -14.805 -23.781 -21.656 1 66.44 179 ASN A C 1
ATOM 1483 O O . ASN A 1 179 ? -14.586 -22.562 -21.547 1 66.44 179 ASN A O 1
ATOM 1487 N N . TYR A 1 180 ? -15.102 -24.609 -20.703 1 66.38 180 TYR A N 1
ATOM 1488 C CA . TYR A 1 180 ? -15.258 -24.047 -19.359 1 66.38 180 TYR A CA 1
ATOM 1489 C C . TYR A 1 180 ? -13.945 -23.438 -18.875 1 66.38 180 TYR A C 1
ATOM 1491 O O . TYR A 1 180 ? -13.938 -22.438 -18.156 1 66.38 180 TYR A O 1
ATOM 1499 N N . TRP A 1 181 ? -12.898 -24.062 -19.281 1 69.31 181 TRP A N 1
ATOM 1500 C CA . TRP A 1 181 ? -11.57 -23.594 -18.891 1 69.31 181 TRP A CA 1
ATOM 1501 C C . TRP A 1 181 ? -11.312 -22.203 -19.422 1 69.31 181 TRP A C 1
ATOM 1503 O O . TRP A 1 181 ? -10.602 -21.406 -18.797 1 69.31 181 TRP A O 1
ATOM 1513 N N . PHE A 1 182 ? -11.977 -21.953 -20.438 1 63 182 PHE A N 1
ATOM 1514 C CA . PHE A 1 182 ? -11.828 -20.641 -21.047 1 63 182 PHE A CA 1
ATOM 1515 C C . PHE A 1 182 ? -13.133 -19.844 -20.938 1 63 182 PHE A C 1
ATOM 1517 O O . PHE A 1 182 ? -13.797 -19.609 -21.953 1 63 182 PHE A O 1
ATOM 1524 N N . ASN A 1 183 ? -13.461 -19.422 -19.75 1 57.22 183 ASN A N 1
ATOM 1525 C CA . ASN A 1 183 ? -14.57 -18.578 -19.312 1 57.22 183 ASN A CA 1
ATOM 1526 C C . ASN A 1 183 ? -15.922 -19.219 -19.625 1 57.22 183 ASN A C 1
ATOM 1528 O O . ASN A 1 183 ? -16.859 -18.547 -20.062 1 57.22 183 ASN A O 1
ATOM 1532 N N . TYR A 1 184 ? -15.891 -20.516 -19.422 1 53.88 184 TYR A N 1
ATOM 1533 C CA . TYR A 1 184 ? -17.125 -21.25 -19.688 1 53.88 184 TYR A CA 1
ATOM 1534 C C . TY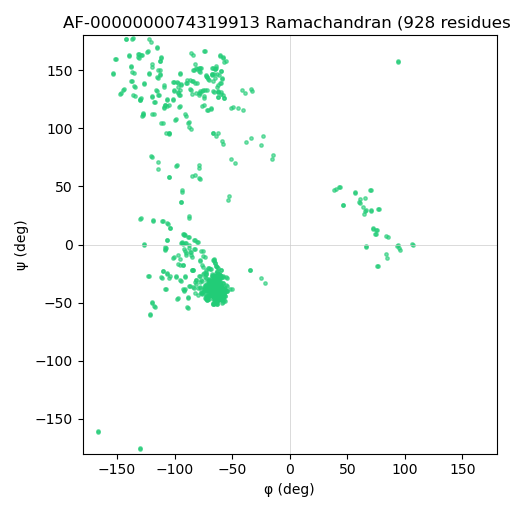R A 1 184 ? -17.734 -20.844 -21.016 1 53.88 184 TYR A C 1
ATOM 1536 O O . TYR A 1 184 ? -18.953 -20.766 -21.156 1 53.88 184 TYR A O 1
ATOM 1544 N N . GLY A 1 185 ? -16.844 -20.547 -21.938 1 50.75 185 GLY A N 1
ATOM 1545 C CA . GLY A 1 185 ? -17.281 -20.203 -23.281 1 50.75 185 GLY A CA 1
ATOM 1546 C C . GLY A 1 185 ? -17.672 -18.75 -23.422 1 50.75 185 GLY A C 1
ATOM 1547 O O . GLY A 1 185 ? -18.078 -18.312 -24.5 1 50.75 185 GLY A O 1
ATOM 1548 N N . GLN A 1 186 ? -17.734 -18.031 -22.25 1 51.84 186 GLN A N 1
ATOM 1549 C CA . GLN A 1 186 ? -18.109 -16.625 -22.391 1 51.84 186 GLN A CA 1
ATOM 1550 C C . GLN A 1 186 ? -16.891 -15.766 -22.781 1 51.84 186 GLN A C 1
ATOM 1552 O O . GLN A 1 186 ? -15.758 -16.234 -22.734 1 51.84 186 GLN A O 1
ATOM 1557 N N . ASP A 1 187 ? -17.203 -14.695 -23.391 1 49.22 187 ASP A N 1
ATOM 1558 C CA . ASP A 1 187 ? -16.156 -13.766 -23.828 1 49.22 187 ASP A CA 1
ATOM 1559 C C . ASP A 1 187 ? -15.125 -13.547 -22.719 1 49.22 187 ASP A C 1
ATOM 1561 O O . ASP A 1 187 ? -15.469 -13.445 -21.547 1 49.22 187 ASP A O 1
ATOM 1565 N N . PRO A 1 188 ? -13.961 -13.969 -23.141 1 50.47 188 PRO A N 1
ATOM 1566 C CA . PRO A 1 188 ? -12.852 -13.789 -22.203 1 50.47 188 PRO A CA 1
ATOM 1567 C C . PRO A 1 188 ? -12.992 -12.523 -21.359 1 50.47 188 PRO A C 1
ATOM 1569 O O . PRO A 1 188 ? -13.539 -11.523 -21.844 1 50.47 188 PRO A O 1
ATOM 1572 N N . HIS A 1 189 ? -12.789 -12.641 -20.141 1 52.16 189 HIS A N 1
ATOM 1573 C CA . HIS A 1 189 ? -12.711 -11.477 -19.266 1 52.16 189 HIS A CA 1
ATOM 1574 C C . HIS A 1 189 ? -11.727 -10.445 -19.828 1 52.16 189 HIS A C 1
ATOM 1576 O O . HIS A 1 189 ? -10.523 -10.68 -19.844 1 52.16 189 HIS A O 1
ATOM 1582 N N . SER A 1 190 ? -12.078 -9.719 -20.891 1 53.16 190 SER A N 1
ATOM 1583 C CA . SER A 1 190 ? -11.289 -8.695 -21.578 1 53.16 190 SER A CA 1
ATOM 1584 C C . SER A 1 190 ? -10.43 -7.914 -20.594 1 53.16 190 SER A C 1
ATOM 1586 O O . SER A 1 190 ? -9.344 -7.441 -20.953 1 53.16 190 SER A O 1
ATOM 1588 N N . ALA A 1 191 ? -10.805 -7.918 -19.328 1 55.16 191 ALA A N 1
ATOM 1589 C CA . ALA A 1 191 ? -10.219 -6.945 -18.422 1 55.16 191 ALA A CA 1
ATOM 1590 C C . ALA A 1 191 ? -8.805 -7.359 -18 1 55.16 191 ALA A C 1
ATOM 1592 O O . ALA A 1 191 ? -7.965 -6.508 -17.719 1 55.16 191 ALA A O 1
ATOM 1593 N N . ARG A 1 192 ? -8.43 -8.641 -18.25 1 63.72 192 ARG A N 1
ATOM 1594 C CA . ARG A 1 192 ? -7.156 -9.07 -17.656 1 63.72 192 ARG A CA 1
ATOM 1595 C C . ARG A 1 192 ? -6.008 -8.836 -18.641 1 63.72 192 ARG A C 1
ATOM 1597 O O . ARG A 1 192 ? -4.84 -9.031 -18.281 1 63.72 192 ARG A O 1
ATOM 1604 N N . ILE A 1 193 ? -6.316 -8.375 -19.875 1 72 193 ILE A N 1
ATOM 1605 C CA . ILE A 1 193 ? -5.207 -8.125 -20.781 1 72 193 ILE A CA 1
ATOM 1606 C C . ILE A 1 193 ? -5.352 -6.734 -21.391 1 72 193 ILE A C 1
ATOM 1608 O O . ILE A 1 193 ? -4.68 -6.414 -22.375 1 72 193 ILE A O 1
ATOM 1612 N N . MET A 1 194 ? -6.043 -5.957 -20.75 1 77.81 194 MET A N 1
ATOM 1613 C CA . MET A 1 194 ? -6.203 -4.602 -21.266 1 77.81 194 MET A CA 1
ATOM 1614 C C . MET A 1 194 ? -4.934 -3.781 -21.047 1 77.81 194 MET A C 1
ATOM 1616 O O . MET A 1 194 ? -4.441 -3.678 -19.922 1 77.81 194 MET A O 1
ATOM 1620 N N . PRO A 1 195 ? -4.504 -3.25 -22.109 1 84.19 195 PRO A N 1
ATOM 1621 C CA . PRO A 1 195 ? -3.266 -2.477 -22.016 1 84.19 195 PRO A CA 1
ATOM 1622 C C . PRO A 1 195 ? -3.328 -1.384 -20.953 1 84.19 195 PRO A C 1
ATOM 1624 O O . PRO A 1 195 ? -2.334 -1.123 -20.266 1 84.19 195 PRO A O 1
ATOM 1627 N N . VAL A 1 196 ? -4.445 -0.806 -20.812 1 87.44 196 VAL A N 1
ATOM 1628 C CA . VAL A 1 196 ? -4.582 0.301 -19.875 1 87.44 196 VAL A CA 1
ATOM 1629 C C . VAL A 1 196 ? -4.32 -0.192 -18.453 1 87.44 196 VAL A C 1
ATOM 1631 O O . VAL A 1 196 ? -3.777 0.542 -17.625 1 87.44 196 VAL A O 1
ATOM 1634 N N . ASN A 1 197 ? -4.641 -1.424 -18.188 1 87.62 197 ASN A N 1
ATOM 1635 C CA . ASN A 1 197 ? -4.402 -1.992 -16.875 1 87.62 197 ASN A CA 1
ATOM 1636 C C . ASN A 1 197 ? -2.91 -2.166 -16.594 1 87.62 197 ASN A C 1
ATOM 1638 O O . ASN A 1 197 ? -2.461 -2.014 -15.461 1 87.62 197 ASN A O 1
ATOM 1642 N N . PHE A 1 198 ? -2.207 -2.408 -17.656 1 88.94 198 PHE A N 1
ATOM 1643 C CA . PHE A 1 198 ? -0.762 -2.531 -17.516 1 88.94 198 PHE A CA 1
ATOM 1644 C C . PHE A 1 198 ? -0.135 -1.184 -17.172 1 88.94 198 PHE A C 1
ATOM 1646 O O . PHE A 1 198 ? 0.732 -1.097 -16.297 1 88.94 198 PHE A O 1
ATOM 1653 N N . LEU A 1 199 ? -0.589 -0.189 -17.781 1 90.12 199 LEU A N 1
ATOM 1654 C CA . LEU A 1 199 ? -0.076 1.152 -17.531 1 90.12 199 LEU A CA 1
ATOM 1655 C C . LEU A 1 199 ? -0.322 1.557 -16.078 1 90.12 199 LEU A C 1
ATOM 1657 O O . LEU A 1 199 ? 0.588 2.041 -15.398 1 90.12 199 LEU A O 1
ATOM 1661 N N . HIS A 1 200 ? -1.468 1.273 -15.617 1 90 200 HIS A N 1
ATOM 1662 C CA . HIS A 1 200 ? -1.83 1.667 -14.258 1 90 200 HIS A CA 1
ATOM 1663 C C . HIS A 1 200 ? -1.052 0.86 -13.227 1 90 200 HIS A C 1
ATOM 1665 O O . HIS A 1 200 ? -0.673 1.387 -12.18 1 90 200 HIS A O 1
ATOM 1671 N N . LYS A 1 201 ? -0.792 -0.341 -13.578 1 89.19 201 LYS A N 1
ATOM 1672 C CA . LYS A 1 201 ? -0.071 -1.162 -12.609 1 89.19 201 LYS A CA 1
ATOM 1673 C C . LYS A 1 201 ? 1.417 -0.827 -12.602 1 89.19 201 LYS A C 1
ATOM 1675 O O . LYS A 1 201 ? 2.055 -0.819 -11.547 1 89.19 201 LYS A O 1
ATOM 1680 N N . ILE A 1 202 ? 1.932 -0.558 -13.719 1 90 202 ILE A N 1
ATOM 1681 C CA . ILE A 1 202 ? 3.355 -0.254 -13.828 1 90 202 ILE A CA 1
ATOM 1682 C C . ILE A 1 202 ? 3.637 1.119 -13.227 1 90 202 ILE A C 1
ATOM 1684 O O . ILE A 1 202 ? 4.5 1.256 -12.352 1 90 202 ILE A O 1
ATOM 1688 N N . PHE A 1 203 ? 2.846 2.094 -13.586 1 90.5 203 PHE A N 1
ATOM 1689 C CA . PHE A 1 203 ? 3.141 3.459 -13.164 1 90.5 203 PHE A CA 1
ATOM 1690 C C . PHE A 1 203 ? 2.463 3.777 -11.844 1 90.5 203 PHE A C 1
ATOM 1692 O O . PHE A 1 203 ? 2.955 4.602 -11.07 1 90.5 203 PHE A O 1
ATOM 1699 N N . GLY A 1 204 ? 1.369 3.104 -11.609 1 89.75 204 GLY A N 1
ATOM 1700 C CA . GLY A 1 204 ? 0.646 3.355 -10.375 1 89.75 204 GLY A CA 1
ATOM 1701 C C . GLY A 1 204 ? 1.153 2.531 -9.211 1 89.75 204 GLY A C 1
ATOM 1702 O O . GLY A 1 204 ? 0.759 2.76 -8.062 1 89.75 204 GLY A O 1
ATOM 1703 N N . GLY A 1 205 ? 2.07 1.636 -9.531 1 89.56 205 GLY A N 1
ATOM 1704 C CA . GLY A 1 205 ? 2.631 0.746 -8.523 1 89.56 205 GLY A CA 1
ATOM 1705 C C . GLY A 1 205 ? 3.879 0.025 -9 1 89.56 205 GLY A C 1
ATOM 1706 O O . GLY A 1 205 ? 4.617 0.538 -9.844 1 89.56 205 GLY A O 1
ATOM 1707 N N . SER A 1 206 ? 4.184 -0.986 -8.344 1 90.94 206 SER A N 1
ATOM 1708 C CA . SER A 1 206 ? 5.238 -1.919 -8.734 1 90.94 206 SER A CA 1
ATOM 1709 C C . SER A 1 206 ? 6.617 -1.294 -8.57 1 90.94 206 SER A C 1
ATOM 1711 O O . SER A 1 206 ? 7.449 -1.362 -9.477 1 90.94 206 SER A O 1
ATOM 1713 N N . PHE A 1 207 ? 6.902 -0.688 -7.508 1 91.62 207 PHE A N 1
ATOM 1714 C CA . PHE A 1 207 ? 8.156 0.004 -7.25 1 91.62 207 PHE A CA 1
ATOM 1715 C C . PHE A 1 207 ? 9.336 -0.96 -7.34 1 91.62 207 PHE A C 1
ATOM 1717 O O . PHE A 1 207 ? 10.32 -0.685 -8.031 1 91.62 207 PHE A O 1
ATOM 1724 N N . PHE A 1 208 ? 9.258 -2.088 -6.75 1 92.38 208 PHE A N 1
ATOM 1725 C CA . PHE A 1 208 ? 10.398 -2.992 -6.629 1 92.38 208 PHE A CA 1
ATOM 1726 C C . PHE A 1 208 ? 10.719 -3.646 -7.969 1 92.38 208 PHE A C 1
ATOM 1728 O O . PHE A 1 208 ? 11.883 -3.877 -8.289 1 92.38 208 PHE A O 1
ATOM 1735 N N . GLU A 1 209 ? 9.656 -3.916 -8.727 1 94.25 209 GLU A N 1
ATOM 1736 C CA . GLU A 1 209 ? 9.891 -4.449 -10.07 1 94.25 209 GLU A CA 1
ATOM 1737 C C . GLU A 1 209 ? 10.578 -3.418 -10.961 1 94.25 209 GLU A C 1
ATOM 1739 O O . GLU A 1 209 ? 11.555 -3.73 -11.641 1 94.25 209 GLU A O 1
ATOM 1744 N N . LYS A 1 210 ? 10.117 -2.18 -10.898 1 93.81 210 LYS A N 1
ATOM 1745 C CA . LYS A 1 210 ? 10.719 -1.112 -11.688 1 93.81 210 LYS A CA 1
ATOM 1746 C C . LYS A 1 210 ? 12.156 -0.848 -11.258 1 93.81 210 LYS A C 1
ATOM 1748 O O . LYS A 1 210 ? 13.062 -0.81 -12.086 1 93.81 210 LYS A O 1
ATOM 1753 N N . ALA A 1 211 ? 12.297 -0.763 -9.945 1 93.75 211 ALA A N 1
ATOM 1754 C CA . ALA A 1 211 ? 13.617 -0.48 -9.406 1 93.75 211 ALA A CA 1
ATOM 1755 C C . ALA A 1 211 ? 14.594 -1.619 -9.703 1 93.75 211 ALA A C 1
ATOM 1757 O O . ALA A 1 211 ? 15.727 -1.382 -10.125 1 93.75 211 ALA A O 1
ATOM 1758 N N . GLY A 1 212 ? 14.102 -2.84 -9.492 1 94.81 212 GLY A N 1
ATOM 1759 C CA . GLY A 1 212 ? 14.938 -3.996 -9.789 1 94.81 212 GLY A CA 1
ATOM 1760 C C . GLY A 1 212 ? 15.352 -4.074 -11.242 1 94.81 212 GLY A C 1
ATOM 1761 O O . GLY A 1 212 ? 16.531 -4.281 -11.547 1 94.81 212 GLY A O 1
ATOM 1762 N N . LEU A 1 213 ? 14.445 -3.848 -12.141 1 95.56 213 LEU A N 1
ATOM 1763 C CA . LEU A 1 213 ? 14.727 -3.906 -13.57 1 95.56 213 LEU A CA 1
ATOM 1764 C C . LEU A 1 213 ? 15.711 -2.816 -13.977 1 95.56 213 LEU A C 1
ATOM 1766 O O . LEU A 1 213 ? 16.656 -3.076 -14.727 1 95.56 213 LEU A O 1
ATOM 1770 N N . LEU A 1 214 ? 15.539 -1.656 -13.422 1 93.75 214 LEU A N 1
ATOM 1771 C CA . LEU A 1 214 ? 16.422 -0.538 -13.75 1 93.75 214 LEU A CA 1
ATOM 1772 C C . LEU A 1 214 ? 17.844 -0.802 -13.258 1 93.75 214 LEU A C 1
ATOM 1774 O O . LEU A 1 214 ? 18.797 -0.594 -13.992 1 93.75 214 LEU A O 1
ATOM 1778 N N . VAL A 1 215 ? 17.906 -1.297 -12.039 1 92.62 215 VAL A N 1
ATOM 1779 C CA . VAL A 1 215 ? 19.219 -1.506 -11.438 1 92.62 215 VAL A CA 1
ATOM 1780 C C . VAL A 1 215 ? 19.922 -2.668 -12.133 1 92.62 215 VAL A C 1
ATOM 1782 O O . VAL A 1 215 ? 21.078 -2.547 -12.539 1 92.62 215 VAL A O 1
ATOM 1785 N N . ILE A 1 216 ? 19.266 -3.746 -12.336 1 95.44 216 ILE A N 1
ATOM 1786 C CA . ILE A 1 216 ? 19.891 -4.953 -12.867 1 95.44 216 ILE A CA 1
ATOM 1787 C C . ILE A 1 216 ? 20.203 -4.766 -14.352 1 95.44 216 ILE A C 1
ATOM 1789 O O . ILE A 1 216 ? 21.297 -5.105 -14.812 1 95.44 216 ILE A O 1
ATOM 1793 N N . ALA A 1 217 ? 19.25 -4.207 -15.07 1 93.38 217 ALA A N 1
ATOM 1794 C CA . ALA A 1 217 ? 19.531 -3.887 -16.469 1 93.38 217 ALA A CA 1
ATOM 1795 C C . ALA A 1 217 ? 20.641 -2.85 -16.578 1 93.38 217 ALA A C 1
ATOM 1797 O O . ALA A 1 217 ? 21.453 -2.91 -17.5 1 93.38 217 ALA A O 1
ATOM 1798 N N . GLY A 1 218 ? 20.672 -1.933 -15.664 1 91.88 218 GLY A N 1
ATOM 1799 C CA . GLY A 1 218 ? 21.75 -0.957 -15.617 1 91.88 218 GLY A CA 1
ATOM 1800 C C . GLY A 1 218 ? 23.109 -1.581 -15.367 1 91.88 218 GLY A C 1
ATOM 1801 O O . GLY A 1 218 ? 24.078 -1.228 -16.016 1 91.88 218 GLY A O 1
ATOM 1802 N N . ILE A 1 219 ? 23.109 -2.5 -14.453 1 92.5 219 ILE A N 1
ATOM 1803 C CA . ILE A 1 219 ? 24.344 -3.229 -14.164 1 92.5 219 ILE A CA 1
ATOM 1804 C C . ILE A 1 219 ? 24.797 -3.977 -15.414 1 92.5 219 ILE A C 1
ATOM 1806 O O . ILE A 1 219 ? 25.969 -3.896 -15.797 1 92.5 219 ILE A O 1
ATOM 1810 N N . GLY A 1 220 ? 23.875 -4.645 -16.047 1 93.38 220 GLY A N 1
ATOM 1811 C CA . GLY A 1 220 ? 24.203 -5.355 -17.281 1 93.38 220 GLY A CA 1
ATOM 1812 C C . GLY A 1 220 ? 24.703 -4.438 -18.375 1 93.38 220 GLY A C 1
ATOM 1813 O O . GLY A 1 220 ? 25.719 -4.719 -19 1 93.38 220 GLY A O 1
ATOM 1814 N N . GLY A 1 221 ? 24.016 -3.33 -18.562 1 92.31 221 GLY A N 1
ATOM 1815 C CA . GLY A 1 221 ? 24.422 -2.357 -19.562 1 92.31 221 GLY A CA 1
ATOM 1816 C C . GLY A 1 221 ? 25.781 -1.749 -19.266 1 92.31 221 GLY A C 1
ATOM 1817 O O . GLY A 1 221 ? 26.609 -1.605 -20.172 1 92.31 221 GLY A O 1
ATOM 1818 N N . TYR A 1 222 ? 25.984 -1.454 -18.047 1 89.69 222 TYR A N 1
ATOM 1819 C CA . TYR A 1 222 ? 27.266 -0.874 -17.641 1 89.69 222 TYR A CA 1
ATOM 1820 C C . TYR A 1 222 ? 28.406 -1.855 -17.859 1 89.69 222 TYR A C 1
ATOM 1822 O O . TYR A 1 222 ? 29.453 -1.489 -18.406 1 89.69 222 TYR A O 1
ATOM 1830 N N . LYS A 1 223 ? 28.219 -3.035 -17.5 1 92.94 223 LYS A N 1
ATOM 1831 C CA . LYS A 1 223 ? 29.266 -4.047 -17.641 1 92.94 223 LYS A CA 1
ATOM 1832 C C . LYS A 1 223 ? 29.516 -4.387 -19.109 1 92.94 223 LYS A C 1
ATOM 1834 O O . LYS A 1 223 ? 30.641 -4.703 -19.5 1 92.94 223 LYS A O 1
ATOM 1839 N N . LEU A 1 224 ? 28.453 -4.336 -19.859 1 92.5 224 LEU A N 1
ATOM 1840 C CA . LEU A 1 224 ? 28.625 -4.527 -21.297 1 92.5 224 LEU A CA 1
ATOM 1841 C C . LEU A 1 224 ? 29.438 -3.385 -21.906 1 92.5 224 LEU A C 1
ATOM 1843 O O . LEU A 1 224 ? 30.328 -3.617 -22.734 1 92.5 224 LEU A O 1
ATOM 1847 N N . TYR A 1 225 ? 29.078 -2.182 -21.438 1 90.5 225 TYR A N 1
ATOM 1848 C CA . TYR A 1 225 ? 29.766 -0.987 -21.906 1 90.5 225 TYR A CA 1
ATOM 1849 C C . TYR A 1 225 ? 31.25 -1.029 -21.547 1 90.5 225 TYR A C 1
ATOM 1851 O O . TYR A 1 225 ? 32.094 -0.652 -22.359 1 90.5 225 TYR A O 1
ATOM 1859 N N . LYS A 1 226 ? 31.594 -1.573 -20.422 1 93 226 LYS A N 1
ATOM 1860 C CA . LYS A 1 226 ? 32.969 -1.664 -19.953 1 93 226 LYS A CA 1
ATOM 1861 C C . LYS A 1 226 ? 33.656 -2.928 -20.484 1 93 226 LYS A C 1
ATOM 1863 O O . LYS A 1 226 ? 34.812 -3.211 -20.156 1 93 226 LYS A O 1
ATOM 1868 N N . ARG A 1 227 ? 32.938 -3.762 -21.203 1 93.5 227 ARG A N 1
ATOM 1869 C CA . ARG A 1 227 ? 33.438 -5.004 -21.797 1 93.5 227 ARG A CA 1
ATOM 1870 C C . ARG A 1 227 ? 33.812 -6.008 -20.719 1 93.5 227 ARG A C 1
ATOM 1872 O O . ARG A 1 227 ? 34.75 -6.805 -20.906 1 93.5 227 ARG A O 1
ATOM 1879 N N . GLU A 1 228 ? 33.062 -5.871 -19.594 1 93.25 228 GLU A N 1
ATOM 1880 C CA . GLU A 1 228 ? 33.281 -6.805 -18.484 1 93.25 228 GLU A CA 1
ATOM 1881 C C . GLU A 1 228 ? 32.281 -7.969 -18.547 1 93.25 228 GLU A C 1
ATOM 1883 O O . GLU A 1 228 ? 32.469 -8.992 -17.906 1 93.25 228 GLU A O 1
ATOM 1888 N N . LEU A 1 229 ? 31.281 -7.734 -19.281 1 92.75 229 LEU A N 1
ATOM 1889 C CA . LEU A 1 229 ? 30.25 -8.758 -19.469 1 92.75 229 LEU A CA 1
ATOM 1890 C C . LEU A 1 229 ? 30.312 -9.32 -20.891 1 92.75 229 LEU A C 1
ATOM 1892 O O . LEU A 1 229 ? 30.156 -8.578 -21.859 1 92.75 229 LEU A O 1
ATOM 1896 N N . LYS A 1 230 ? 30.578 -10.617 -20.922 1 93.44 230 LYS A N 1
ATOM 1897 C CA . LYS A 1 230 ? 30.578 -11.297 -22.219 1 93.44 230 LYS A CA 1
ATOM 1898 C C . LYS A 1 230 ? 29.188 -11.844 -22.547 1 93.44 230 LYS A C 1
ATOM 1900 O O . LYS A 1 230 ? 28.531 -12.438 -21.688 1 93.44 230 LYS A O 1
ATOM 1905 N N . LEU A 1 231 ? 28.844 -11.688 -23.781 1 93.19 231 LEU A N 1
ATOM 1906 C CA . LEU A 1 231 ? 27.578 -12.227 -24.234 1 93.19 231 LEU A CA 1
ATOM 1907 C C . LEU A 1 231 ? 27.547 -13.75 -24.109 1 93.19 231 LEU A C 1
ATOM 1909 O O . LEU A 1 231 ? 28.547 -14.414 -24.375 1 93.19 231 LEU A O 1
ATOM 1913 N N . PHE A 1 232 ? 26.516 -14.289 -23.641 1 94.38 232 PHE A N 1
ATOM 1914 C CA . PHE A 1 232 ? 26.234 -15.711 -23.516 1 94.38 232 PHE A CA 1
ATOM 1915 C C . PHE A 1 232 ? 27.016 -16.328 -22.375 1 94.38 232 PHE A C 1
ATOM 1917 O O . PHE A 1 232 ? 27.062 -17.547 -22.219 1 94.38 232 PHE A O 1
ATOM 1924 N N . SER A 1 233 ? 27.656 -15.383 -21.609 1 94.81 233 SER A N 1
ATOM 1925 C CA . SER A 1 233 ? 28.297 -15.875 -20.391 1 94.81 233 SER A CA 1
ATOM 1926 C C . SER A 1 233 ? 27.266 -16.203 -19.312 1 94.81 233 SER A C 1
ATOM 1928 O O . SER A 1 233 ? 26.078 -15.906 -19.469 1 94.81 233 SER A O 1
ATOM 1930 N N . SER A 1 234 ? 27.703 -16.891 -18.328 1 95.12 234 SER A N 1
ATOM 1931 C CA . SER A 1 234 ? 26.828 -17.219 -17.203 1 95.12 234 SER A CA 1
ATOM 1932 C C . SER A 1 234 ? 26.234 -15.969 -16.578 1 95.12 234 SER A C 1
ATOM 1934 O O . SER A 1 234 ? 25.062 -15.938 -16.234 1 95.12 234 SER A O 1
ATOM 1936 N N . ASP A 1 235 ? 27.047 -14.898 -16.484 1 95 235 ASP A N 1
ATOM 1937 C CA . ASP A 1 235 ? 26.578 -13.641 -15.906 1 95 235 ASP A CA 1
ATOM 1938 C C . ASP A 1 235 ? 25.516 -13 -16.797 1 95 235 ASP A C 1
ATOM 1940 O O . ASP A 1 235 ? 24.562 -12.391 -16.281 1 95 235 ASP A O 1
ATOM 1944 N N . PHE A 1 236 ? 25.797 -13.125 -18.016 1 96.19 236 PHE A N 1
ATOM 1945 C CA . PHE A 1 236 ? 24.828 -12.609 -18.969 1 96.19 236 PHE A CA 1
ATOM 1946 C C . PHE A 1 236 ? 23.484 -13.297 -18.781 1 96.19 236 PHE A C 1
ATOM 1948 O O . PHE A 1 236 ? 22.453 -12.625 -18.703 1 96.19 236 PHE A O 1
ATOM 1955 N N . TYR A 1 237 ? 23.453 -14.609 -18.688 1 97.44 237 TYR A N 1
ATOM 1956 C CA . TYR A 1 237 ? 22.219 -15.375 -18.516 1 97.44 237 TYR A CA 1
ATOM 1957 C C . TYR A 1 237 ? 21.594 -15.086 -17.156 1 97.44 237 TYR A C 1
ATOM 1959 O O . TYR A 1 237 ? 20.359 -15.125 -17.016 1 97.44 237 TYR A O 1
ATOM 1967 N N . LEU A 1 238 ? 22.422 -14.82 -16.219 1 97.75 238 LEU A N 1
ATOM 1968 C CA . LEU A 1 238 ? 21.906 -14.469 -14.898 1 97.75 238 LEU A CA 1
ATOM 1969 C C . LEU A 1 238 ? 21.109 -13.172 -14.961 1 97.75 238 LEU A C 1
ATOM 1971 O O . LEU A 1 238 ? 19.984 -13.109 -14.461 1 97.75 238 LEU A O 1
ATOM 1975 N N . ILE A 1 239 ? 21.672 -12.188 -15.562 1 97.19 239 ILE A N 1
ATOM 1976 C CA . ILE A 1 239 ? 21 -10.898 -15.695 1 97.19 239 ILE A CA 1
ATOM 1977 C C . ILE A 1 239 ? 19.703 -11.07 -16.484 1 97.19 239 ILE A C 1
ATOM 1979 O O . ILE A 1 239 ? 18.656 -10.555 -16.078 1 97.19 239 ILE A O 1
ATOM 1983 N N . LEU A 1 240 ? 19.75 -11.82 -17.516 1 97.31 240 LEU A N 1
ATOM 1984 C CA . LEU A 1 240 ? 18.578 -12.07 -18.344 1 97.31 240 LEU A CA 1
ATOM 1985 C C . LEU A 1 240 ? 17.5 -12.797 -17.531 1 97.31 240 LEU A C 1
ATOM 1987 O O . LEU A 1 240 ? 16.312 -12.469 -17.641 1 97.31 240 LEU A O 1
ATOM 1991 N N . THR A 1 241 ? 17.906 -13.758 -16.797 1 98.31 241 THR A N 1
ATOM 1992 C CA . THR A 1 241 ? 16.984 -14.555 -15.992 1 98.31 241 THR A CA 1
ATOM 1993 C C . THR A 1 241 ? 16.297 -13.688 -14.938 1 98.31 241 THR A C 1
ATOM 1995 O O . THR A 1 241 ? 15.078 -13.734 -14.789 1 98.31 241 THR A O 1
ATOM 1998 N N . VAL A 1 242 ? 17.094 -12.883 -14.211 1 98.12 242 VAL A N 1
ATOM 1999 C CA . VAL A 1 242 ? 16.516 -12.047 -13.164 1 98.12 242 VAL A CA 1
ATOM 2000 C C . VAL A 1 242 ? 15.578 -11.016 -13.789 1 98.12 242 VAL A C 1
ATOM 2002 O O . VAL A 1 242 ? 14.469 -10.797 -13.297 1 98.12 242 VAL A O 1
ATOM 2005 N N . CYS A 1 243 ? 15.938 -10.406 -14.875 1 97.69 243 CYS A N 1
ATOM 2006 C CA . CYS A 1 243 ? 15.07 -9.461 -15.562 1 97.69 243 CYS A CA 1
ATOM 2007 C C . CYS A 1 243 ? 13.781 -10.133 -16.016 1 97.69 243 CYS A C 1
ATOM 2009 O O . CYS A 1 243 ? 12.703 -9.562 -15.898 1 97.69 243 CYS A O 1
ATOM 2011 N N . GLY A 1 244 ? 13.922 -11.359 -16.547 1 97.5 244 GLY A N 1
ATOM 2012 C CA . GLY A 1 244 ? 12.75 -12.117 -16.969 1 97.5 244 GLY A CA 1
ATOM 2013 C C . GLY A 1 244 ? 11.789 -12.406 -15.836 1 97.5 244 GLY A C 1
ATOM 2014 O O . GLY A 1 244 ? 10.57 -12.266 -15.992 1 97.5 244 GLY A O 1
ATOM 2015 N N . VAL A 1 245 ? 12.336 -12.781 -14.703 1 97.19 245 VAL A N 1
ATOM 2016 C CA . VAL A 1 245 ? 11.508 -13.086 -13.539 1 97.19 245 VAL A CA 1
ATOM 2017 C C . VAL A 1 245 ? 10.812 -11.82 -13.055 1 97.19 245 VAL A C 1
ATOM 2019 O O . VAL A 1 245 ? 9.641 -11.852 -12.664 1 97.19 245 VAL A O 1
ATOM 2022 N N . LEU A 1 246 ? 11.5 -10.68 -13.086 1 96.5 246 LEU A N 1
ATOM 2023 C CA . LEU A 1 246 ? 10.898 -9.414 -12.672 1 96.5 246 LEU A CA 1
ATOM 2024 C C . LEU A 1 246 ? 9.789 -9 -13.633 1 96.5 246 LEU A C 1
ATOM 2026 O O . LEU A 1 246 ? 8.75 -8.492 -13.211 1 96.5 246 LEU A O 1
ATOM 2030 N N . CYS A 1 247 ? 9.977 -9.234 -14.891 1 95.38 247 CYS A N 1
ATOM 2031 C CA . CYS A 1 247 ? 8.93 -8.953 -15.875 1 95.38 247 CYS A CA 1
ATOM 2032 C C . CYS A 1 247 ? 7.707 -9.828 -15.625 1 95.38 247 CYS A C 1
ATOM 2034 O O . CYS A 1 247 ? 6.574 -9.367 -15.742 1 95.38 247 CYS A O 1
ATOM 2036 N N . LEU A 1 248 ? 8.023 -11.07 -15.328 1 94.44 248 LEU A N 1
ATOM 2037 C CA . LEU A 1 248 ? 6.934 -11.977 -14.984 1 94.44 248 LEU A CA 1
ATOM 2038 C C . LEU A 1 248 ? 6.137 -11.445 -13.797 1 94.44 248 LEU A C 1
ATOM 2040 O O . LEU A 1 248 ? 4.906 -11.477 -13.805 1 94.44 248 LEU A O 1
ATOM 2044 N N . GLY A 1 249 ? 6.871 -10.977 -12.773 1 92.06 249 GLY A N 1
ATOM 2045 C CA . GLY A 1 249 ? 6.207 -10.375 -11.625 1 92.06 249 GLY A CA 1
ATOM 2046 C C . GLY A 1 249 ? 5.367 -9.164 -11.984 1 92.06 249 GLY A C 1
ATOM 2047 O O . GLY A 1 249 ? 4.25 -9.008 -11.492 1 92.06 249 GLY A O 1
ATOM 2048 N N . LEU A 1 250 ? 5.785 -8.375 -12.898 1 91.06 250 LEU A N 1
ATOM 2049 C CA . LEU A 1 250 ? 5.094 -7.164 -13.328 1 91.06 250 LEU A CA 1
ATOM 2050 C C . LEU A 1 250 ? 3.826 -7.504 -14.102 1 91.06 250 LEU A C 1
ATOM 2052 O O . LEU A 1 250 ? 2.758 -6.957 -13.828 1 91.06 250 LEU A O 1
ATOM 2056 N N . ILE A 1 251 ? 3.898 -8.43 -14.969 1 90.5 251 ILE A N 1
ATOM 2057 C CA . ILE A 1 251 ? 2.785 -8.789 -15.844 1 90.5 251 ILE A CA 1
ATOM 2058 C C . ILE A 1 251 ? 1.732 -9.555 -15.039 1 90.5 251 ILE A C 1
ATOM 2060 O O . ILE A 1 251 ? 0.531 -9.359 -15.25 1 90.5 251 ILE A O 1
ATOM 2064 N N . SER A 1 252 ? 2.195 -10.336 -14.156 1 88.19 252 SER A N 1
ATOM 2065 C CA . SER A 1 252 ? 1.263 -11.141 -13.375 1 88.19 252 SER A CA 1
ATOM 2066 C C . SER A 1 252 ? 0.407 -10.273 -12.461 1 88.19 252 SER A C 1
ATOM 2068 O O . SER A 1 252 ? -0.718 -10.648 -12.117 1 88.19 252 SER A O 1
ATOM 2070 N N . LYS A 1 253 ? 0.886 -9.156 -12.062 1 86.12 253 LYS A N 1
ATOM 2071 C CA . LYS A 1 253 ? 0.103 -8.25 -11.234 1 86.12 253 LYS A CA 1
ATOM 2072 C C . LYS A 1 253 ? -1.151 -7.777 -11.961 1 86.12 253 LYS A C 1
ATOM 2074 O O . LYS A 1 253 ? -2.148 -7.422 -11.328 1 86.12 253 LYS A O 1
ATOM 2079 N N . VAL A 1 254 ? -1.061 -7.805 -13.234 1 83 254 VAL A N 1
ATOM 2080 C CA . VAL A 1 254 ? -2.197 -7.355 -14.031 1 83 254 VAL A CA 1
ATOM 2081 C C . VAL A 1 254 ? -3.1 -8.539 -14.359 1 83 254 VAL A C 1
ATOM 2083 O O . VAL A 1 254 ? -4.324 -8.445 -14.258 1 83 254 VAL A O 1
ATOM 2086 N N . THR A 1 255 ? -2.502 -9.578 -14.625 1 81.5 255 THR A N 1
ATOM 2087 C CA . THR A 1 255 ? -3.264 -10.711 -15.148 1 81.5 255 THR A CA 1
ATOM 2088 C C . THR A 1 255 ? -3.885 -11.508 -14.008 1 81.5 255 THR A C 1
ATOM 2090 O O . THR A 1 255 ? -4.836 -12.266 -14.227 1 81.5 255 THR A O 1
ATOM 2093 N N . SER A 1 256 ? -3.248 -11.312 -12.844 1 74.69 256 SER A N 1
ATOM 2094 C CA . SER A 1 256 ? -3.764 -12.07 -11.711 1 74.69 256 SER A CA 1
ATOM 2095 C C . SER A 1 256 ? -4.066 -11.164 -10.523 1 74.69 256 SER A C 1
ATOM 2097 O O . SER A 1 256 ? -3.348 -10.195 -10.281 1 74.69 256 SER A O 1
ATOM 2099 N N . VAL A 1 257 ? -5.309 -11.031 -10.195 1 64.12 257 VAL A N 1
ATOM 2100 C CA . VAL A 1 257 ? -5.617 -10.258 -8.992 1 64.12 257 VAL A CA 1
ATOM 2101 C C . VAL A 1 257 ? -4.91 -10.875 -7.789 1 64.12 257 VAL A C 1
ATOM 2103 O O . VAL A 1 257 ? -5.25 -11.984 -7.363 1 64.12 257 VAL A O 1
ATOM 2106 N N . LEU A 1 258 ? -3.674 -10.422 -7.648 1 60.12 258 LEU A N 1
ATOM 2107 C CA . LEU A 1 258 ? -2.805 -11.086 -6.684 1 60.12 258 LEU A CA 1
ATOM 2108 C C . LEU A 1 258 ? -3.08 -10.578 -5.27 1 60.12 258 LEU A C 1
ATOM 2110 O O . LEU A 1 258 ? -3.412 -9.406 -5.078 1 60.12 258 LEU A O 1
ATOM 2114 N N . GLN A 1 259 ? -3.264 -11.594 -4.379 1 60.25 259 GLN A N 1
ATOM 2115 C CA . GLN A 1 259 ? -3.166 -11.289 -2.955 1 60.25 259 GLN A CA 1
ATOM 2116 C C . GLN A 1 259 ? -1.814 -10.672 -2.615 1 60.25 259 GLN A C 1
ATOM 2118 O O . GLN A 1 259 ? -0.858 -10.789 -3.385 1 60.25 259 GLN A O 1
ATOM 2123 N N . LEU A 1 260 ? -1.783 -9.992 -1.597 1 59.34 260 LEU A N 1
ATOM 2124 C CA . LEU A 1 260 ? -0.543 -9.406 -1.104 1 59.34 260 LEU A CA 1
ATOM 2125 C C . LEU A 1 260 ? 0.565 -10.453 -1.037 1 59.34 260 LEU A C 1
ATOM 2127 O O . LEU A 1 260 ? 0.357 -11.555 -0.522 1 59.34 260 LEU A O 1
ATOM 2131 N N . GLY A 1 261 ? 1.645 -10.289 -1.775 1 65.56 261 GLY A N 1
ATOM 2132 C CA . GLY A 1 261 ? 2.838 -11.102 -1.604 1 65.56 261 GLY A CA 1
ATOM 2133 C C . GLY A 1 261 ? 3.023 -12.125 -2.703 1 65.56 261 GLY A C 1
ATOM 2134 O O . GLY A 1 261 ? 4.031 -12.836 -2.732 1 65.56 261 GLY A O 1
ATOM 2135 N N . ASN A 1 262 ? 2.1 -12.133 -3.641 1 75.44 262 ASN A N 1
ATOM 2136 C CA . ASN A 1 262 ? 2.211 -13.164 -4.664 1 75.44 262 ASN A CA 1
ATOM 2137 C C . ASN A 1 262 ? 3.418 -12.93 -5.566 1 75.44 262 ASN A C 1
ATOM 2139 O O . ASN A 1 262 ? 3.91 -13.867 -6.203 1 75.44 262 ASN A O 1
ATOM 2143 N N . ASP A 1 263 ? 3.818 -11.766 -5.559 1 84.75 263 ASP A N 1
ATOM 2144 C CA . ASP A 1 263 ? 4.98 -11.477 -6.395 1 84.75 263 ASP A CA 1
ATOM 2145 C C . ASP A 1 263 ? 6.234 -11.281 -5.547 1 84.75 263 ASP A C 1
ATOM 2147 O O . ASP A 1 263 ? 7.258 -10.812 -6.043 1 84.75 263 ASP A O 1
ATOM 2151 N N . ALA A 1 264 ? 6.148 -11.742 -4.324 1 89.5 264 ALA A N 1
ATOM 2152 C CA . ALA A 1 264 ? 7.238 -11.461 -3.393 1 89.5 264 ALA A CA 1
ATOM 2153 C C . ALA A 1 264 ? 8.453 -12.336 -3.684 1 89.5 264 ALA A C 1
ATOM 2155 O O . ALA A 1 264 ? 9.531 -12.117 -3.133 1 89.5 264 ALA A O 1
ATOM 2156 N N . PHE A 1 265 ? 8.312 -13.281 -4.645 1 92.06 265 PHE A N 1
ATOM 2157 C CA . PHE A 1 265 ? 9.453 -14.094 -5.062 1 92.06 265 PHE A CA 1
ATOM 2158 C C . PHE A 1 265 ? 10.516 -13.227 -5.727 1 92.06 265 PHE A C 1
ATOM 2160 O O . PHE A 1 265 ? 11.68 -13.617 -5.801 1 92.06 265 PHE A O 1
ATOM 2167 N N . ILE A 1 266 ? 10.219 -12.031 -6.125 1 94.94 266 ILE A N 1
ATOM 2168 C CA . ILE A 1 266 ? 11.117 -11.18 -6.898 1 94.94 266 ILE A CA 1
ATOM 2169 C C . ILE A 1 266 ? 12.242 -10.672 -6.008 1 94.94 266 ILE A C 1
ATOM 2171 O O . ILE A 1 266 ? 13.336 -10.359 -6.492 1 94.94 266 ILE A O 1
ATOM 2175 N N . TYR A 1 267 ? 12.023 -10.586 -4.695 1 94 267 TYR A N 1
ATOM 2176 C CA . TYR A 1 267 ? 12.992 -9.969 -3.801 1 94 267 TYR A CA 1
ATOM 2177 C C . TYR A 1 267 ? 14.289 -10.766 -3.762 1 94 267 TYR A C 1
ATOM 2179 O O . TYR A 1 267 ? 15.375 -10.195 -3.812 1 94 267 TYR A O 1
ATOM 2187 N N . ALA A 1 268 ? 14.156 -12.062 -3.689 1 95.62 268 ALA A N 1
ATOM 2188 C CA . ALA A 1 268 ? 15.344 -12.906 -3.668 1 95.62 268 ALA A CA 1
ATOM 2189 C C . ALA A 1 268 ? 16.109 -12.812 -4.984 1 95.62 268 ALA A C 1
ATOM 2191 O O . ALA A 1 268 ? 17.344 -12.781 -4.992 1 95.62 268 ALA A O 1
ATOM 2192 N N . TYR A 1 269 ? 15.398 -12.719 -6.07 1 97.06 269 TYR A N 1
ATOM 2193 C CA . TYR A 1 269 ? 16.031 -12.594 -7.379 1 97.06 269 TYR A CA 1
ATOM 2194 C C . TYR A 1 269 ? 16.703 -11.234 -7.539 1 97.06 269 TYR A C 1
ATOM 2196 O O . TYR A 1 269 ? 17.781 -11.133 -8.125 1 97.06 269 TYR A O 1
ATOM 2204 N N . ILE A 1 270 ? 16.047 -10.234 -6.988 1 95.62 270 ILE A N 1
ATOM 2205 C CA . ILE A 1 270 ? 16.641 -8.906 -7.016 1 95.62 270 ILE A CA 1
ATOM 2206 C C . ILE A 1 270 ? 17.953 -8.906 -6.242 1 95.62 270 ILE A C 1
ATOM 2208 O O . ILE A 1 270 ? 18.969 -8.383 -6.719 1 95.62 270 ILE A O 1
ATOM 2212 N N . PHE A 1 271 ? 17.984 -9.539 -5.125 1 93.62 271 PHE A N 1
ATOM 2213 C CA . PHE A 1 271 ? 19.188 -9.641 -4.309 1 93.62 271 PHE A CA 1
ATOM 2214 C C . PHE A 1 271 ? 20.312 -10.289 -5.09 1 93.62 271 PHE A C 1
ATOM 2216 O O . PHE A 1 271 ? 21.422 -9.75 -5.164 1 93.62 271 PHE A O 1
ATOM 2223 N N . ILE A 1 272 ? 20 -11.344 -5.723 1 95.5 272 ILE A N 1
ATOM 2224 C CA . ILE A 1 272 ? 21.016 -12.086 -6.469 1 95.5 272 ILE A CA 1
ATOM 2225 C C . ILE A 1 272 ? 21.484 -11.258 -7.664 1 95.5 272 ILE A C 1
ATOM 2227 O O . ILE A 1 272 ? 22.688 -11.211 -7.961 1 95.5 272 ILE A O 1
ATOM 2231 N N . GLY A 1 273 ? 20.547 -10.641 -8.352 1 94.94 273 GLY A N 1
ATOM 2232 C CA . GLY A 1 273 ? 20.875 -9.852 -9.531 1 94.94 273 GLY A CA 1
ATOM 2233 C C . GLY A 1 273 ? 21.781 -8.672 -9.219 1 94.94 273 GLY A C 1
ATOM 2234 O O . GLY A 1 273 ? 22.562 -8.25 -10.07 1 94.94 273 GLY A O 1
ATOM 2235 N N . ILE A 1 274 ? 21.703 -8.195 -8 1 91.81 274 ILE A N 1
ATOM 2236 C CA . ILE A 1 274 ? 22.484 -7.027 -7.625 1 91.81 274 ILE A CA 1
ATOM 2237 C C . ILE A 1 274 ? 23.844 -7.465 -7.062 1 91.81 274 ILE A C 1
ATOM 2239 O O . ILE A 1 274 ? 24.875 -6.895 -7.41 1 91.81 274 ILE A O 1
ATOM 2243 N N . PHE A 1 275 ? 23.984 -8.484 -6.32 1 88.88 275 PHE A N 1
ATOM 2244 C CA . PHE A 1 275 ? 25.172 -8.781 -5.531 1 88.88 275 PHE A CA 1
ATOM 2245 C C . PHE A 1 275 ? 26.094 -9.727 -6.293 1 88.88 275 PHE A C 1
ATOM 2247 O O . PHE A 1 275 ? 27.312 -9.617 -6.199 1 88.88 275 PHE A O 1
ATOM 2254 N N . GLU A 1 276 ? 25.562 -10.539 -7.086 1 90.69 276 GLU A N 1
ATOM 2255 C CA . GLU A 1 276 ? 26.359 -11.602 -7.691 1 90.69 276 GLU A CA 1
ATOM 2256 C C . GLU A 1 276 ? 27.266 -11.047 -8.797 1 90.69 276 GLU A C 1
ATOM 2258 O O . GLU A 1 276 ? 28.422 -11.43 -8.906 1 90.69 276 GLU A O 1
ATOM 2263 N N . PRO A 1 277 ? 26.766 -10.141 -9.594 1 87.75 277 PRO A N 1
ATOM 2264 C CA . PRO A 1 277 ? 27.625 -9.617 -10.648 1 87.75 277 PRO A CA 1
ATOM 2265 C C . PRO A 1 277 ? 28.891 -8.961 -10.094 1 87.75 277 PRO A C 1
ATOM 2267 O O . PRO A 1 277 ? 29.906 -8.883 -10.797 1 87.75 277 PRO A O 1
ATOM 2270 N N . PHE A 1 278 ? 28.859 -8.547 -8.844 1 85.06 278 PHE A N 1
ATOM 2271 C CA . PHE A 1 278 ? 30.016 -7.898 -8.234 1 85.06 278 PHE A CA 1
ATOM 2272 C C . PHE A 1 278 ? 30.703 -8.828 -7.242 1 85.06 278 PHE A C 1
ATOM 2274 O O . PHE A 1 278 ? 31.719 -8.461 -6.637 1 85.06 278 PHE A O 1
ATOM 2281 N N . LYS A 1 279 ? 30.266 -9.992 -7.141 1 85.06 279 LYS A N 1
ATOM 2282 C CA . LYS A 1 279 ? 30.812 -10.977 -6.207 1 85.06 279 LYS A CA 1
ATOM 2283 C C . LYS A 1 279 ? 31.062 -10.352 -4.836 1 85.06 279 LYS A C 1
ATOM 2285 O O . LYS A 1 279 ? 32.156 -10.492 -4.273 1 85.06 279 LYS A O 1
ATOM 2290 N N . LEU A 1 280 ? 30.109 -9.664 -4.301 1 76.94 280 LEU A N 1
ATOM 2291 C CA . LEU A 1 280 ? 30.234 -8.859 -3.09 1 76.94 280 LEU A CA 1
ATOM 2292 C C . LEU A 1 280 ? 30.328 -9.75 -1.855 1 76.94 280 LEU A C 1
ATOM 2294 O O . LEU A 1 280 ? 30.906 -9.344 -0.839 1 76.94 280 LEU A O 1
ATOM 2298 N N . ILE A 1 281 ? 29.828 -11.031 -1.985 1 78.44 281 ILE A N 1
ATOM 2299 C CA . ILE A 1 281 ? 29.828 -11.953 -0.854 1 78.44 281 ILE A CA 1
ATOM 2300 C C . ILE A 1 281 ? 30.812 -13.094 -1.112 1 78.44 281 ILE A C 1
ATOM 2302 O O . ILE A 1 281 ? 30.562 -13.953 -1.955 1 78.44 281 ILE A O 1
ATOM 2306 N N . LYS A 1 282 ? 32 -13.164 -0.519 1 76.31 282 LYS A N 1
ATOM 2307 C CA . LYS A 1 282 ? 33.062 -14.125 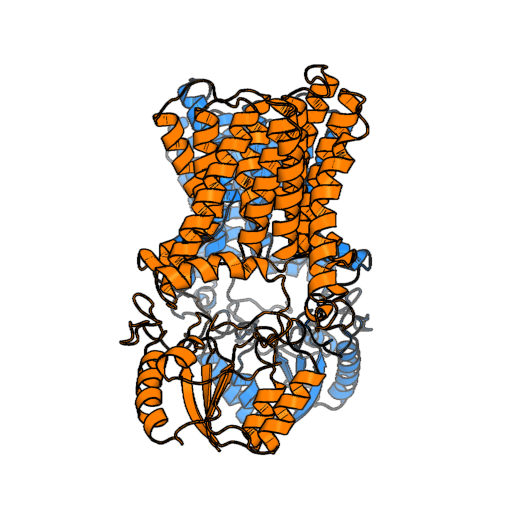-0.842 1 76.31 282 LYS A CA 1
ATOM 2308 C C . LYS A 1 282 ? 33.188 -15.18 0.253 1 76.31 282 LYS A C 1
ATOM 2310 O O . LYS A 1 282 ? 33.469 -16.344 -0.034 1 76.31 282 LYS A O 1
ATOM 2315 N N . THR A 1 283 ? 33.031 -14.734 1.495 1 78.31 283 THR A N 1
ATOM 2316 C CA . THR A 1 283 ? 33.312 -15.68 2.57 1 78.31 283 THR A CA 1
ATOM 2317 C C . THR A 1 283 ? 32.125 -15.781 3.523 1 78.31 283 THR A C 1
ATOM 2319 O O . THR A 1 283 ? 31.422 -14.789 3.756 1 78.31 283 THR A O 1
ATOM 2322 N N . PHE A 1 284 ? 31.891 -17.109 3.885 1 76.56 284 PHE A N 1
ATOM 2323 C CA . PHE A 1 284 ? 30.828 -17.359 4.848 1 76.56 284 PHE A CA 1
ATOM 2324 C C . PHE A 1 284 ? 31.203 -16.812 6.223 1 76.56 284 PHE A C 1
ATOM 2326 O O . PHE A 1 284 ? 32.312 -17.016 6.695 1 76.56 284 PHE A O 1
ATOM 2333 N N . ASN A 1 285 ? 30.484 -15.891 6.703 1 79.69 285 ASN A N 1
ATOM 2334 C CA . ASN A 1 285 ? 30.578 -15.367 8.062 1 79.69 285 ASN A CA 1
ATOM 2335 C C . ASN A 1 285 ? 29.219 -15.375 8.75 1 79.69 285 ASN A C 1
ATOM 2337 O O . ASN A 1 285 ? 28.281 -14.688 8.305 1 79.69 285 ASN A O 1
ATOM 2341 N N . PHE A 1 286 ? 29.125 -16.266 9.758 1 82.19 286 PHE A N 1
ATOM 2342 C CA . PHE A 1 286 ? 27.859 -16.453 10.469 1 82.19 286 PHE A CA 1
ATOM 2343 C C . PHE A 1 286 ? 27.312 -15.109 10.953 1 82.19 286 PHE A C 1
ATOM 2345 O O . PHE A 1 286 ? 26.109 -14.875 10.93 1 82.19 286 PHE A O 1
ATOM 2352 N N . GLU A 1 287 ? 28.234 -14.312 11.367 1 80.94 287 GLU A N 1
ATOM 2353 C CA . GLU A 1 287 ? 27.828 -13 11.859 1 80.94 287 GLU A CA 1
ATOM 2354 C C . GLU A 1 287 ? 27.172 -12.188 10.75 1 80.94 287 GLU A C 1
ATOM 2356 O O . GLU A 1 287 ? 26.141 -11.547 10.969 1 80.94 287 GLU A O 1
ATOM 2361 N N . LYS A 1 288 ? 27.734 -12.352 9.648 1 78.06 288 LYS A N 1
ATOM 2362 C CA . LYS A 1 288 ? 27.172 -11.609 8.516 1 78.06 288 LYS A CA 1
ATOM 2363 C C . LYS A 1 288 ? 25.828 -12.172 8.102 1 78.06 288 LYS A C 1
ATOM 2365 O O . LYS A 1 288 ? 24.922 -11.414 7.738 1 78.06 288 LYS A O 1
ATOM 2370 N N . LEU A 1 289 ? 25.719 -13.414 8.203 1 82.81 289 LEU A N 1
ATOM 2371 C CA . LEU A 1 289 ? 24.453 -14.055 7.875 1 82.81 289 LEU A CA 1
ATOM 2372 C C . LEU A 1 289 ? 23.375 -13.672 8.883 1 82.81 289 LEU A C 1
ATOM 2374 O O . LEU A 1 289 ? 22.234 -13.43 8.516 1 82.81 289 LEU A O 1
ATOM 2378 N N . ALA A 1 290 ? 23.75 -13.648 10.078 1 85.69 290 ALA A N 1
ATOM 2379 C CA . ALA A 1 290 ? 22.812 -13.273 11.133 1 85.69 290 ALA A CA 1
ATOM 2380 C C . ALA A 1 290 ? 22.344 -11.828 10.961 1 85.69 290 ALA A C 1
ATOM 2382 O O . ALA A 1 290 ? 21.156 -11.531 11.109 1 85.69 290 ALA A O 1
ATOM 2383 N N . ILE A 1 291 ? 23.219 -11.031 10.586 1 82 291 ILE A N 1
ATOM 2384 C CA . ILE A 1 291 ? 22.906 -9.625 10.359 1 82 291 ILE A CA 1
ATOM 2385 C C . ILE A 1 291 ? 21.969 -9.5 9.156 1 82 291 ILE A C 1
ATOM 2387 O O . ILE A 1 291 ? 20.984 -8.758 9.203 1 82 291 ILE A O 1
ATOM 2391 N N . ALA A 1 292 ? 22.312 -10.281 8.172 1 81.25 292 ALA A N 1
ATOM 2392 C CA . ALA A 1 292 ? 21.469 -10.273 6.988 1 81.25 292 ALA A CA 1
ATOM 2393 C C . ALA A 1 292 ? 20.047 -10.734 7.328 1 81.25 292 ALA A C 1
ATOM 2395 O O . ALA A 1 292 ? 19.062 -10.148 6.863 1 81.25 292 ALA A O 1
ATOM 2396 N N . PHE A 1 293 ? 20.016 -11.719 8.102 1 85.75 293 PHE A N 1
ATOM 2397 C CA . PHE A 1 293 ? 18.719 -12.227 8.531 1 85.75 293 PHE A CA 1
ATOM 2398 C C . PHE A 1 293 ? 17.922 -11.156 9.266 1 85.75 293 PHE A C 1
ATOM 2400 O O . PHE A 1 293 ? 16.734 -10.953 8.984 1 85.75 293 PHE A O 1
ATOM 2407 N N . ILE A 1 294 ? 18.547 -10.445 10.117 1 85.38 294 ILE A N 1
ATOM 2408 C CA . ILE A 1 294 ? 17.875 -9.422 10.914 1 85.38 294 ILE A CA 1
ATOM 2409 C C . ILE A 1 294 ? 17.422 -8.281 10.008 1 85.38 294 ILE A C 1
ATOM 2411 O O . ILE A 1 294 ? 16.297 -7.785 10.148 1 85.38 294 ILE A O 1
ATOM 2415 N N . ILE A 1 295 ? 18.188 -7.996 9.07 1 86.5 295 ILE A N 1
ATOM 2416 C CA . ILE A 1 295 ? 17.875 -6.914 8.141 1 86.5 295 ILE A CA 1
ATOM 2417 C C . ILE A 1 295 ? 16.672 -7.309 7.277 1 86.5 295 ILE A C 1
ATOM 2419 O O . ILE A 1 295 ? 15.734 -6.531 7.121 1 86.5 295 ILE A O 1
ATOM 2423 N N . ILE A 1 296 ? 16.719 -8.523 6.879 1 86.56 296 ILE A N 1
ATOM 2424 C CA . ILE A 1 296 ? 15.648 -9.008 6.012 1 86.56 296 ILE A CA 1
ATOM 2425 C C 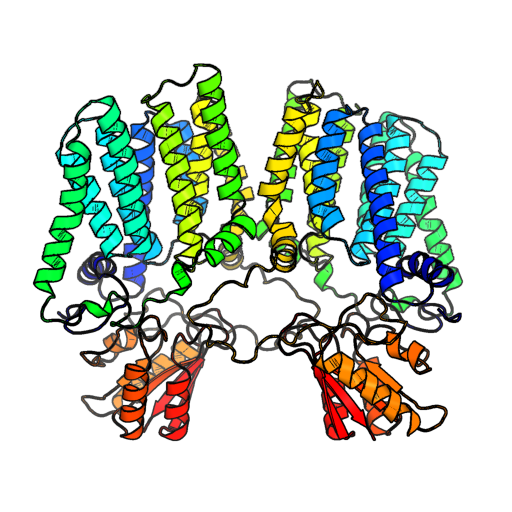. ILE A 1 296 ? 14.359 -9.156 6.812 1 86.56 296 ILE A C 1
ATOM 2427 O O . ILE A 1 296 ? 13.273 -8.82 6.32 1 86.56 296 ILE A O 1
ATOM 2431 N N . PHE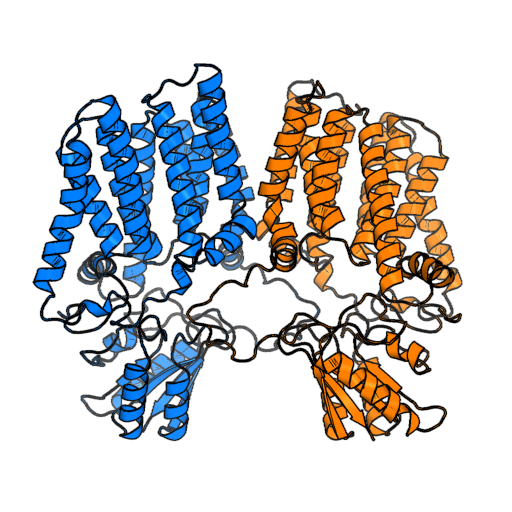 A 1 297 ? 14.586 -9.562 7.961 1 86.81 297 PHE A N 1
ATOM 2432 C CA . PHE A 1 297 ? 13.43 -9.711 8.836 1 86.81 297 PHE A CA 1
ATOM 2433 C C . PHE A 1 297 ? 12.789 -8.352 9.117 1 86.81 297 PHE A C 1
ATOM 2435 O O . PHE A 1 297 ? 11.562 -8.227 9.109 1 86.81 297 PHE A O 1
ATOM 2442 N N . LEU A 1 298 ? 13.562 -7.402 9.242 1 88.12 298 LEU A N 1
ATOM 2443 C CA . LEU A 1 298 ? 13.062 -6.07 9.555 1 88.12 298 LEU A CA 1
ATOM 2444 C C . LEU A 1 298 ? 12.461 -5.414 8.32 1 88.12 298 LEU A C 1
ATOM 2446 O O . LEU A 1 298 ? 11.359 -4.855 8.375 1 88.12 298 LEU A O 1
ATOM 2450 N N . LEU A 1 299 ? 13.07 -5.57 7.223 1 88.81 299 LEU A N 1
ATOM 2451 C CA . LEU A 1 299 ? 12.625 -4.906 6.004 1 88.81 299 LEU A CA 1
ATOM 2452 C C . LEU A 1 299 ? 11.406 -5.609 5.414 1 88.81 299 LEU A C 1
ATOM 2454 O O . LEU A 1 299 ? 10.531 -4.969 4.828 1 88.81 299 LEU A O 1
ATOM 2458 N N . GLY A 1 300 ? 11.352 -6.902 5.637 1 87.88 300 GLY A N 1
ATOM 2459 C CA . GLY A 1 300 ? 10.234 -7.664 5.109 1 87.88 300 GLY A CA 1
ATOM 2460 C C . GLY A 1 300 ? 9.086 -7.797 6.09 1 87.88 300 GLY A C 1
ATOM 2461 O O . GLY A 1 300 ? 8.109 -8.5 5.816 1 87.88 300 GLY A O 1
ATOM 2462 N N . SER A 1 301 ? 9.133 -7.094 7.176 1 89.38 301 SER A N 1
ATOM 2463 C CA . SER A 1 301 ? 8.172 -7.293 8.258 1 89.38 301 SER A CA 1
ATOM 2464 C C . SER A 1 301 ? 6.75 -7.016 7.793 1 89.38 301 SER A C 1
ATOM 2466 O O . SER A 1 301 ? 5.797 -7.613 8.297 1 89.38 301 SER A O 1
ATOM 2468 N N . GLU A 1 302 ? 6.609 -6.156 6.863 1 88 302 GLU A N 1
ATOM 2469 C CA . GLU A 1 302 ? 5.27 -5.82 6.391 1 88 302 GLU A CA 1
ATOM 2470 C C . GLU A 1 302 ? 4.559 -7.051 5.836 1 88 302 GLU A C 1
ATOM 2472 O O . GLU A 1 302 ? 3.328 -7.141 5.887 1 88 302 GLU A O 1
ATOM 2477 N N . LEU A 1 303 ? 5.316 -7.945 5.383 1 85.5 303 LEU A N 1
ATOM 2478 C CA . LEU A 1 303 ? 4.754 -9.133 4.746 1 85.5 303 LEU A CA 1
ATOM 2479 C C . LEU A 1 303 ? 4.246 -10.117 5.789 1 85.5 303 LEU A C 1
ATOM 2481 O O . LEU A 1 303 ? 3.309 -10.875 5.531 1 85.5 303 LEU A O 1
ATOM 2485 N N . TYR A 1 304 ? 4.809 -10.094 6.953 1 85.25 304 TYR A N 1
ATOM 2486 C CA . TYR A 1 304 ? 4.426 -11.156 7.871 1 85.25 304 TYR A CA 1
ATOM 2487 C C . TYR A 1 304 ? 3.945 -10.586 9.203 1 85.25 304 TYR A C 1
ATOM 2489 O O . TYR A 1 304 ? 3.527 -11.328 10.094 1 85.25 304 TYR A O 1
ATOM 2497 N N . TRP A 1 305 ? 3.926 -9.305 9.336 1 86 305 TRP A N 1
ATOM 2498 C CA . TRP A 1 305 ? 3.525 -8.68 10.594 1 86 305 TRP A CA 1
ATOM 2499 C C . TRP A 1 305 ? 2.092 -9.055 10.953 1 86 305 TRP A C 1
ATOM 2501 O O . TRP A 1 305 ? 1.777 -9.281 12.125 1 86 305 TRP A O 1
ATOM 2511 N N . GLY A 1 306 ? 1.203 -9.109 9.992 1 81.56 306 GLY A N 1
ATOM 2512 C CA . GLY A 1 306 ? -0.166 -9.508 10.281 1 81.56 306 GLY A CA 1
ATOM 2513 C C . GLY A 1 306 ? -0.263 -10.852 10.984 1 81.56 306 GLY A C 1
ATOM 2514 O O . GLY A 1 306 ? -0.996 -10.992 11.969 1 81.56 306 GLY A O 1
ATOM 2515 N N . TYR A 1 307 ? 0.521 -11.727 10.586 1 79.75 307 TYR A N 1
ATOM 2516 C CA . TYR A 1 307 ? 0.548 -13.047 11.188 1 79.75 307 TYR A CA 1
ATOM 2517 C C . TYR A 1 307 ? 1.266 -13.023 12.531 1 79.75 307 TYR A C 1
ATOM 2519 O O . TYR A 1 307 ? 0.796 -13.617 13.508 1 79.75 307 TYR A O 1
ATOM 2527 N N . ALA A 1 308 ? 2.354 -12.297 12.562 1 82.69 308 ALA A N 1
ATOM 2528 C CA . ALA A 1 308 ? 3.152 -12.219 13.789 1 82.69 308 ALA A CA 1
ATOM 2529 C C . ALA A 1 308 ? 2.371 -11.547 14.914 1 82.69 308 ALA A C 1
ATOM 2531 O O . ALA A 1 308 ? 2.404 -12.008 16.062 1 82.69 308 ALA A O 1
ATOM 2532 N N . SER A 1 309 ? 1.69 -10.547 14.508 1 86.88 309 SER A N 1
ATOM 2533 C CA . SER A 1 309 ? 0.93 -9.828 15.531 1 86.88 309 SER A CA 1
ATOM 2534 C C . SER A 1 309 ? -0.163 -10.711 16.125 1 86.88 309 SER A C 1
ATOM 2536 O O . SER A 1 309 ? -0.407 -10.68 17.328 1 86.88 309 SER A O 1
ATOM 2538 N N . SER A 1 310 ? -0.76 -11.516 15.352 1 80.62 310 SER A N 1
ATOM 2539 C CA . SER A 1 310 ? -1.777 -12.453 15.82 1 80.62 310 SER A CA 1
ATOM 2540 C C . SER A 1 310 ? -1.162 -13.555 16.672 1 80.62 310 SER A C 1
ATOM 2542 O O . SER A 1 310 ? -1.698 -13.898 17.734 1 80.62 310 SER A O 1
ATOM 2544 N N . MET A 1 311 ? -0.036 -14.031 16.312 1 81.12 311 MET A N 1
ATOM 2545 C CA . MET A 1 311 ? 0.644 -15.117 17.016 1 81.12 311 MET A CA 1
ATOM 2546 C C . MET A 1 311 ? 1.106 -14.664 18.391 1 81.12 311 MET A C 1
ATOM 2548 O O . MET A 1 311 ? 1.021 -15.43 19.359 1 81.12 311 MET A O 1
ATOM 2552 N N . PHE A 1 312 ? 1.509 -13.406 18.406 1 87 312 PHE A N 1
ATOM 2553 C CA . PHE A 1 312 ? 2.049 -12.906 19.672 1 87 312 PHE A CA 1
ATOM 2554 C C . PHE A 1 312 ? 0.962 -12.227 20.484 1 87 312 PHE A C 1
ATOM 2556 O O . PHE A 1 312 ? 1.231 -11.703 21.578 1 87 312 PHE A O 1
ATOM 2563 N N . GLY A 1 313 ? -0.234 -12.211 19.984 1 83.25 313 GLY A N 1
ATOM 2564 C CA . GLY A 1 313 ? -1.367 -11.664 20.703 1 83.25 313 GLY A CA 1
ATOM 2565 C C . GLY A 1 313 ? -1.323 -10.156 20.828 1 83.25 313 GLY A C 1
ATOM 2566 O O . GLY A 1 313 ? -1.725 -9.594 21.859 1 83.25 313 GLY A O 1
ATOM 2567 N N . ILE A 1 314 ? -0.715 -9.539 19.844 1 87.25 314 ILE A N 1
ATOM 2568 C CA . ILE A 1 314 ? -0.686 -8.086 19.859 1 87.25 314 ILE A CA 1
ATOM 2569 C C . ILE A 1 314 ? -2.051 -7.539 19.438 1 87.25 314 ILE A C 1
ATOM 2571 O O . ILE A 1 314 ? -2.631 -7.984 18.453 1 87.25 314 ILE A O 1
ATOM 2575 N N . SER A 1 315 ? -2.512 -6.605 20.219 1 81.69 315 SER A N 1
ATOM 2576 C CA . SER A 1 315 ? -3.834 -6.039 19.953 1 81.69 315 SER A CA 1
ATOM 2577 C C . SER A 1 315 ? -3.857 -5.273 18.641 1 81.69 315 SER A C 1
ATOM 2579 O O . SER A 1 315 ? -2.83 -4.754 18.188 1 81.69 315 SER A O 1
ATOM 2581 N N . PRO A 1 316 ? -5.031 -5.312 17.938 1 80.5 316 PRO A N 1
ATOM 2582 C CA . PRO A 1 316 ? -5.164 -4.484 16.75 1 80.5 316 PRO A CA 1
ATOM 2583 C C . PRO A 1 316 ? -4.953 -3 17.031 1 80.5 316 PRO A C 1
ATOM 2585 O O . PRO A 1 316 ? -4.996 -2.574 18.188 1 80.5 316 PRO A O 1
ATOM 2588 N N . PRO A 1 317 ? -4.688 -2.293 16 1 78.75 317 PRO A N 1
ATOM 2589 C CA . PRO A 1 317 ? -4.508 -0.854 16.203 1 78.75 317 PRO A CA 1
ATOM 2590 C C . PRO A 1 317 ? -5.738 -0.188 16.812 1 78.75 317 PRO A C 1
ATOM 2592 O O . PRO A 1 317 ? -6.867 -0.557 16.5 1 78.75 317 PRO A O 1
ATOM 2595 N N . VAL A 1 318 ? -5.516 0.743 17.656 1 72.31 318 VAL A N 1
ATOM 2596 C CA . VAL A 1 318 ? -6.586 1.474 18.328 1 72.31 318 VAL A CA 1
ATOM 2597 C C . VAL A 1 318 ? -6.965 2.701 17.5 1 72.31 318 VAL A C 1
ATOM 2599 O O . VAL A 1 318 ? -6.102 3.496 17.125 1 72.31 318 VAL A O 1
ATOM 2602 N N . THR A 1 319 ? -8.242 2.641 16.891 1 64.44 319 THR A N 1
ATOM 2603 C CA . THR A 1 319 ? -8.695 3.791 16.125 1 64.44 319 THR A CA 1
ATOM 2604 C C . THR A 1 319 ? -9.539 4.723 16.984 1 64.44 319 THR A C 1
ATOM 2606 O O . THR A 1 319 ? -10.227 4.273 17.906 1 64.44 319 THR A O 1
ATOM 2609 N N . PHE A 1 320 ? -9.367 6.043 16.891 1 58.41 320 PHE A N 1
ATOM 2610 C CA . PHE A 1 320 ? -10.125 6.996 17.688 1 58.41 320 PHE A CA 1
ATOM 2611 C C . PHE A 1 320 ? -11.57 7.078 17.219 1 58.41 320 PHE A C 1
ATOM 2613 O O . PHE A 1 320 ? -12.477 7.352 18 1 58.41 320 PHE A O 1
ATOM 2620 N N . ASN A 1 321 ? -11.688 7.195 15.891 1 54.03 321 ASN A N 1
ATOM 2621 C CA . ASN A 1 321 ? -13.031 7.496 15.406 1 54.03 321 ASN A CA 1
ATOM 2622 C C . ASN A 1 321 ? -13.914 6.254 15.398 1 54.03 321 ASN A C 1
ATOM 2624 O O . ASN A 1 321 ? -15.102 6.332 15.07 1 54.03 321 ASN A O 1
ATOM 2628 N N . LYS A 1 322 ? -13.266 5.188 15.156 1 52.12 322 LYS A N 1
ATOM 2629 C CA . LYS A 1 322 ? -14.227 4.113 14.945 1 52.12 322 LYS A CA 1
ATOM 2630 C C . LYS A 1 322 ? -14.992 3.791 16.219 1 52.12 322 LYS A C 1
ATOM 2632 O O . LYS A 1 322 ? -14.383 3.584 17.281 1 52.12 322 LYS A O 1
ATOM 2637 N N . VAL A 1 323 ? -16.109 4.348 16.328 1 44.09 323 VAL A N 1
ATOM 2638 C CA . VAL A 1 323 ? -17.109 3.789 17.234 1 44.09 323 VAL A CA 1
ATOM 2639 C C . VAL A 1 323 ? -16.828 2.305 17.469 1 44.09 323 VAL A C 1
ATOM 2641 O O . VAL A 1 323 ? -16.641 1.548 16.516 1 44.09 323 VAL A O 1
ATOM 2644 N N . ALA A 1 324 ? -16.141 1.97 18.438 1 42.88 324 ALA A N 1
ATOM 2645 C CA . ALA A 1 324 ? -16.016 0.562 18.797 1 42.88 324 ALA A CA 1
ATOM 2646 C C . ALA A 1 324 ? -17.078 -0.288 18.109 1 42.88 324 ALA A C 1
ATOM 2648 O O . ALA A 1 324 ? -18.266 -0.088 18.328 1 42.88 324 ALA A O 1
ATOM 2649 N N . SER A 1 325 ? -16.938 -0.491 16.922 1 46.91 325 SER A N 1
ATOM 2650 C CA . SER A 1 325 ? -17.953 -1.506 16.641 1 46.91 325 SER A CA 1
ATOM 2651 C C . SER A 1 325 ? -18.047 -2.502 17.797 1 46.91 325 SER A C 1
ATOM 2653 O O . SER A 1 325 ? -17.047 -3.088 18.203 1 46.91 325 SER A O 1
ATOM 2655 N N . GLU A 1 326 ? -18.828 -2.145 18.672 1 51.28 326 GLU A N 1
ATOM 2656 C CA . GLU A 1 326 ? -19.219 -2.871 19.875 1 51.28 326 GLU A CA 1
ATOM 2657 C C . GLU A 1 326 ? -18.969 -4.367 19.734 1 51.28 326 GLU A C 1
ATOM 2659 O O . GLU A 1 326 ? -18.984 -5.109 20.719 1 51.28 326 GLU A O 1
ATOM 2664 N N . LYS A 1 327 ? -19.109 -4.871 18.578 1 54.91 327 LYS A N 1
ATOM 2665 C CA . LYS A 1 327 ? -19.219 -6.324 18.688 1 54.91 327 LYS A CA 1
ATOM 2666 C C . LYS A 1 327 ? -17.844 -6.984 18.703 1 54.91 327 LYS A C 1
ATOM 2668 O O . LYS A 1 327 ? -17.078 -6.836 17.75 1 54.91 327 LYS A O 1
ATOM 2673 N N . LYS A 1 328 ? -17.312 -7.352 19.781 1 61.5 328 LYS A N 1
ATOM 2674 C CA . LYS A 1 328 ? -16.125 -8.18 19.984 1 61.5 328 LYS A CA 1
ATOM 2675 C C . LYS A 1 328 ? -16.078 -9.312 18.953 1 61.5 328 LYS A C 1
ATOM 2677 O O . LYS A 1 328 ? -17.062 -10.008 18.734 1 61.5 328 LYS A O 1
ATOM 2682 N N . PRO A 1 329 ? -14.805 -9.43 18.266 1 72.81 329 PRO A N 1
ATOM 2683 C CA . PRO A 1 329 ? -14.703 -10.562 17.359 1 72.81 329 PRO A CA 1
ATOM 2684 C C . PRO A 1 329 ? -14.906 -11.906 18.047 1 72.81 329 PRO A C 1
ATOM 2686 O O . PRO A 1 329 ? -14.469 -12.086 19.188 1 72.81 329 PRO A O 1
ATOM 2689 N N . GLU A 1 330 ? -15.711 -12.695 17.484 1 84.38 330 GLU A N 1
ATOM 2690 C CA . GLU A 1 330 ? -15.953 -14.039 18.016 1 84.38 330 GLU A CA 1
ATOM 2691 C C . GLU A 1 330 ? -14.672 -14.859 18.031 1 84.38 330 GLU A C 1
ATOM 2693 O O . GLU A 1 330 ? -13.836 -14.758 17.141 1 84.38 330 GLU A O 1
ATOM 2698 N N . PRO A 1 331 ? -14.492 -15.609 19.125 1 87.38 331 PRO A N 1
ATOM 2699 C CA . PRO A 1 331 ? -13.305 -16.469 19.172 1 87.38 331 PRO A CA 1
ATOM 2700 C C . PRO A 1 331 ? -13.359 -17.609 18.156 1 87.38 331 PRO A C 1
ATOM 2702 O O . PRO A 1 331 ? -14.438 -18.078 17.812 1 87.38 331 PRO A O 1
ATOM 2705 N N . TRP A 1 332 ? -12.281 -18.031 17.734 1 91 332 TRP A N 1
ATOM 2706 C CA . TRP A 1 332 ? -12.156 -19.172 16.828 1 91 332 TRP A CA 1
ATOM 2707 C C . TRP A 1 332 ? -11.875 -20.453 17.609 1 91 332 TRP A C 1
ATOM 2709 O O . TRP A 1 332 ? -10.984 -20.484 18.453 1 91 332 TRP A O 1
ATOM 2719 N N . VAL A 1 333 ? -12.68 -21.5 17.344 1 95.25 333 VAL A N 1
ATOM 2720 C CA . VAL A 1 333 ? -12.602 -22.734 18.141 1 95.25 333 VAL A CA 1
ATOM 2721 C C . VAL A 1 333 ? -12.477 -23.938 17.203 1 95.25 333 VAL A C 1
ATOM 2723 O O . VAL A 1 333 ? -12.75 -23.828 16 1 95.25 333 VAL A O 1
ATOM 2726 N N . PHE A 1 334 ? -12.055 -25.031 17.828 1 95.88 334 PHE A N 1
ATOM 2727 C CA . PHE A 1 334 ? -12.008 -26.281 17.094 1 95.88 334 PHE A CA 1
ATOM 2728 C C . PHE A 1 334 ? -13.391 -26.938 17.047 1 95.88 334 PHE A C 1
ATOM 2730 O O . PHE A 1 334 ? -14.234 -26.672 17.906 1 95.88 334 PHE A O 1
ATOM 2737 N N . THR A 1 335 ? -13.609 -27.688 16.031 1 95.25 335 THR A N 1
ATOM 2738 C CA . THR A 1 335 ? -14.844 -28.469 15.898 1 95.25 335 THR A CA 1
ATOM 2739 C C . THR A 1 335 ? -14.547 -29.969 15.992 1 95.25 335 THR A C 1
ATOM 2741 O O . THR A 1 335 ? -13.414 -30.391 15.805 1 95.25 335 THR A O 1
ATOM 2744 N N . PRO A 1 336 ? -15.586 -30.75 16.344 1 94.69 336 PRO A N 1
ATOM 2745 C CA . PRO A 1 336 ? -15.359 -32.188 16.484 1 94.69 336 PRO A CA 1
ATOM 2746 C C . PRO A 1 336 ? -15.352 -32.938 15.141 1 94.69 336 PRO A C 1
ATOM 2748 O O . PRO A 1 336 ? -15.141 -34.125 15.094 1 94.69 336 PRO A O 1
ATOM 2751 N N . PHE A 1 337 ? -15.492 -32.25 14.047 1 96.25 337 PHE A N 1
ATOM 2752 C CA . PHE A 1 337 ? -15.609 -32.906 12.75 1 96.25 337 PHE A CA 1
ATOM 2753 C C . PHE A 1 337 ? -14.234 -33.219 12.172 1 96.25 337 PHE A C 1
ATOM 2755 O O . PHE A 1 337 ? -13.328 -32.375 12.211 1 96.25 337 PHE A O 1
ATOM 2762 N N . ASN A 1 338 ? -14.109 -34.344 11.562 1 95 338 ASN A N 1
ATOM 2763 C CA . ASN A 1 338 ? -12.828 -34.844 11.078 1 95 338 ASN A CA 1
ATOM 2764 C C . ASN A 1 338 ? -12.289 -34 9.93 1 95 338 ASN A C 1
ATOM 2766 O O . ASN A 1 338 ? -11.086 -33.75 9.844 1 95 338 ASN A O 1
ATOM 2770 N N . THR A 1 339 ? -13.109 -33.594 9.062 1 95.81 339 THR A N 1
ATOM 2771 C CA . THR A 1 339 ? -12.695 -32.812 7.898 1 95.81 339 THR A CA 1
ATOM 2772 C C . THR A 1 339 ? -12.086 -31.484 8.328 1 95.81 339 THR A C 1
ATOM 2774 O O . THR A 1 339 ? -11.328 -30.859 7.574 1 95.81 339 THR A O 1
ATOM 2777 N N . PHE A 1 340 ? -12.391 -31.047 9.57 1 96 340 PHE A N 1
ATOM 2778 C CA . PHE A 1 340 ? -11.891 -29.781 10.102 1 96 340 PHE A CA 1
ATOM 2779 C C . PHE A 1 340 ? -10.867 -30.016 11.203 1 96 340 PHE A C 1
ATOM 2781 O O . PHE A 1 340 ? -10.602 -29.125 12.008 1 96 340 PHE A O 1
ATOM 2788 N N . ASN A 1 341 ? -10.305 -31.172 11.227 1 94.44 341 ASN A N 1
ATOM 2789 C CA . ASN A 1 341 ? -9.312 -31.5 12.25 1 94.44 341 ASN A CA 1
ATOM 2790 C C . ASN A 1 341 ? -8.148 -30.516 12.227 1 94.44 341 ASN A C 1
ATOM 2792 O O . ASN A 1 341 ? -7.555 -30.266 11.18 1 94.44 341 ASN A O 1
ATOM 2796 N N . LYS A 1 342 ? -7.789 -29.859 13.367 1 92.88 342 LYS A N 1
ATOM 2797 C CA . LYS A 1 342 ? -6.695 -28.922 13.578 1 92.88 342 LYS A CA 1
ATOM 2798 C C . LYS A 1 342 ? -6.98 -27.578 12.898 1 92.88 342 LYS A C 1
ATOM 2800 O O . LYS A 1 342 ? -6.062 -26.797 12.648 1 92.88 342 LYS A O 1
ATOM 2805 N N . ILE A 1 343 ? -8.242 -27.422 12.523 1 93.81 343 ILE A N 1
ATOM 2806 C CA . ILE A 1 343 ? -8.648 -26.156 11.914 1 93.81 343 ILE A CA 1
ATOM 2807 C C . ILE A 1 343 ? -9.672 -25.469 12.805 1 93.81 343 ILE A C 1
ATOM 2809 O O . ILE A 1 343 ? -10.633 -26.078 13.258 1 93.81 343 ILE A O 1
ATOM 2813 N N . LYS A 1 344 ? -9.438 -24.203 13.016 1 92.75 344 LYS A N 1
ATOM 2814 C CA . LYS A 1 344 ? -10.367 -23.438 13.844 1 92.75 344 LYS A CA 1
ATOM 2815 C C . LYS A 1 344 ? -11.391 -22.719 12.977 1 92.75 344 LYS A C 1
ATOM 2817 O O . LYS A 1 344 ? -11.109 -22.359 11.828 1 92.75 344 LYS A O 1
ATOM 2822 N N . VAL A 1 345 ? -12.586 -22.562 13.484 1 95.12 345 VAL A N 1
ATOM 2823 C CA . VAL A 1 345 ? -13.664 -21.766 12.891 1 95.12 345 VAL A CA 1
ATOM 2824 C C . VAL A 1 345 ? -14.281 -20.859 13.945 1 95.12 345 VAL A C 1
ATOM 2826 O O . VAL A 1 345 ? -14.031 -21.016 15.141 1 95.12 345 VAL A O 1
ATOM 2829 N N . PRO A 1 346 ? -15.016 -19.891 13.484 1 94.38 346 PRO A N 1
ATOM 2830 C CA . PRO A 1 346 ? -15.703 -19.062 14.484 1 94.38 346 PRO A CA 1
ATOM 2831 C C . PRO A 1 346 ? -16.656 -19.875 15.359 1 94.38 346 PRO A C 1
ATOM 2833 O O . PRO A 1 346 ? -17.25 -20.859 14.898 1 94.38 346 PRO A O 1
ATOM 2836 N N . LYS A 1 347 ? -16.844 -19.469 16.609 1 95.69 347 LYS A N 1
ATOM 2837 C CA . LYS A 1 347 ? -17.656 -20.188 17.578 1 95.69 347 LYS A CA 1
ATOM 2838 C C . LYS A 1 347 ? -19.078 -20.391 17.047 1 95.69 347 LYS A C 1
ATOM 2840 O O . LYS A 1 347 ? -19.625 -21.5 17.125 1 95.69 347 LYS A O 1
ATOM 2845 N N . SER A 1 348 ? -19.641 -19.375 16.484 1 96 348 SER A N 1
ATOM 2846 C CA . SER A 1 348 ? -21 -19.484 15.977 1 96 348 SER A CA 1
ATOM 2847 C C . SER A 1 348 ? -21.078 -20.484 14.828 1 96 348 SER A C 1
ATOM 2849 O O . SER A 1 348 ? -22.094 -21.172 14.664 1 96 348 SER A O 1
ATOM 2851 N N . THR A 1 349 ? -20.047 -20.531 14.062 1 97.06 349 THR A N 1
ATOM 2852 C CA . THR A 1 349 ? -19.984 -21.5 12.969 1 97.06 349 THR A CA 1
ATOM 2853 C C . THR A 1 349 ? -19.906 -22.922 13.508 1 97.06 349 THR A C 1
ATOM 2855 O O . THR A 1 349 ? -20.594 -23.812 13.016 1 97.06 349 THR A O 1
ATOM 2858 N N . ALA A 1 350 ? -19.109 -23.125 14.508 1 97.19 350 ALA A N 1
ATOM 2859 C CA . ALA A 1 350 ? -18.953 -24.438 15.117 1 97.19 350 ALA A CA 1
ATOM 2860 C C . ALA A 1 350 ? -20.281 -24.938 15.695 1 97.19 350 ALA A C 1
ATOM 2862 O O . ALA A 1 350 ? -20.656 -26.094 15.5 1 97.19 350 ALA A O 1
ATOM 2863 N N . GLU A 1 351 ? -20.922 -24.062 16.359 1 97.44 351 GLU A N 1
ATOM 2864 C CA . GLU A 1 351 ? -22.219 -24.406 16.953 1 97.44 351 GLU A CA 1
ATOM 2865 C C . GLU A 1 351 ? -23.234 -24.734 15.859 1 97.44 351 GLU A C 1
ATOM 2867 O O . GLU A 1 351 ? -24.031 -25.656 16.016 1 97.44 351 GLU A O 1
ATOM 2872 N N . THR A 1 352 ? -23.141 -23.969 14.828 1 97.81 352 THR A N 1
ATOM 2873 C CA . THR A 1 352 ? -24.062 -24.188 13.719 1 97.81 352 THR A CA 1
ATOM 2874 C C . THR A 1 352 ? -23.766 -25.531 13.039 1 97.81 352 THR A C 1
ATOM 2876 O O . THR A 1 352 ? -24.688 -26.219 12.617 1 97.81 352 THR A O 1
ATOM 2879 N N . MET A 1 353 ? -22.578 -25.891 12.898 1 97.69 353 MET A N 1
ATOM 2880 C CA . MET A 1 353 ? -22.203 -27.188 12.32 1 97.69 353 MET A CA 1
ATOM 2881 C C . MET A 1 353 ? -22.781 -28.328 13.141 1 97.69 353 MET A C 1
ATOM 2883 O O . MET A 1 353 ? -23.281 -29.312 12.586 1 97.69 353 MET A O 1
ATOM 2887 N N . LEU A 1 354 ? -22.734 -28.188 14.438 1 97.44 354 LEU A N 1
ATOM 2888 C CA . LEU A 1 354 ? -23.297 -29.188 15.32 1 97.44 354 LEU A CA 1
ATOM 2889 C C . LEU A 1 354 ? -24.828 -29.234 15.172 1 97.44 354 LEU A C 1
ATOM 2891 O O . LEU A 1 354 ? -25.406 -30.328 15.117 1 97.44 354 LEU A O 1
ATOM 2895 N N . TRP A 1 355 ? -25.312 -28.062 15.078 1 97.75 355 TRP A N 1
ATOM 2896 C CA . TRP A 1 355 ? -26.766 -27.984 14.852 1 97.75 355 TRP A CA 1
ATOM 2897 C C . TRP A 1 355 ? -27.141 -28.625 13.523 1 97.75 355 TRP A C 1
ATOM 2899 O O . TRP A 1 355 ? -28.156 -29.328 13.438 1 97.75 355 TRP A O 1
ATOM 2909 N N . LEU A 1 356 ? -26.391 -28.391 12.523 1 97.56 356 LEU A N 1
ATOM 2910 C CA . LEU A 1 356 ? -26.641 -28.938 11.203 1 97.56 356 LEU A CA 1
ATOM 2911 C C . LEU A 1 356 ? -26.562 -30.469 11.227 1 97.56 356 LEU A C 1
ATOM 2913 O O . LEU A 1 356 ? -27.281 -31.141 10.492 1 97.56 356 LEU A O 1
ATOM 2917 N N . GLU A 1 357 ? -25.656 -31 12.008 1 96.44 357 GLU A N 1
ATOM 2918 C CA . GLU A 1 357 ? -25.547 -32.469 12.148 1 96.44 357 GLU A CA 1
ATOM 2919 C C . GLU A 1 357 ? -26.859 -33.062 12.648 1 96.44 357 GLU A C 1
ATOM 2921 O O . GLU A 1 357 ? -27.328 -34.062 12.109 1 96.44 357 GLU A O 1
ATOM 2926 N N . ASP A 1 358 ? -27.391 -32.406 13.617 1 96.31 358 ASP A N 1
ATOM 2927 C CA . ASP A 1 358 ? -28.641 -32.875 14.195 1 96.31 358 ASP A CA 1
ATOM 2928 C C . ASP A 1 358 ? -29.812 -32.625 13.227 1 96.31 358 ASP A C 1
ATOM 2930 O O . ASP A 1 358 ? -30.688 -33.5 13.086 1 96.31 358 ASP A O 1
ATOM 2934 N N . TYR A 1 359 ? -29.734 -31.484 12.586 1 96.38 359 TYR A N 1
ATOM 2935 C CA . TYR A 1 359 ? -30.812 -31.156 11.648 1 96.38 359 TYR A CA 1
ATOM 2936 C C . TYR A 1 359 ? -30.797 -32.094 10.445 1 96.38 359 TYR A C 1
ATOM 2938 O O . TYR A 1 359 ? -31.844 -32.438 9.914 1 96.38 359 TYR A O 1
ATOM 2946 N N . ASN A 1 360 ? -29.688 -32.438 9.977 1 95.38 360 ASN A N 1
ATOM 2947 C CA . ASN A 1 360 ? -29.531 -33.344 8.844 1 95.38 360 ASN A CA 1
ATOM 2948 C C . ASN A 1 360 ? -30.25 -34.656 9.078 1 95.38 360 ASN A C 1
ATOM 2950 O O . ASN A 1 360 ? -30.719 -35.281 8.125 1 95.38 360 ASN A O 1
ATOM 2954 N N . LYS A 1 361 ? -30.391 -35.062 10.344 1 94.44 361 LYS A N 1
ATOM 2955 C CA . LYS A 1 361 ? -31.078 -36.312 10.688 1 94.44 361 LYS A CA 1
ATOM 2956 C C . LYS A 1 361 ? -32.594 -36.188 10.445 1 94.44 361 LYS A C 1
ATOM 2958 O O . LYS A 1 361 ? -33.281 -37.219 10.297 1 94.44 361 LYS A O 1
ATOM 2963 N N . THR A 1 362 ? -33 -34.938 10.398 1 94.94 362 THR A N 1
ATOM 2964 C CA . THR A 1 362 ? -34.406 -34.719 10.203 1 94.94 362 THR A CA 1
ATOM 2965 C C . THR A 1 362 ? -34.75 -34.625 8.719 1 94.94 362 THR A C 1
ATOM 2967 O O . THR A 1 362 ? -35.938 -34.688 8.344 1 94.94 362 THR A O 1
ATOM 2970 N N . LEU A 1 363 ? -33.781 -34.594 7.863 1 94.5 363 LEU A N 1
ATOM 2971 C CA . LEU A 1 363 ? -34 -34.469 6.422 1 94.5 363 LEU A CA 1
ATOM 2972 C C . LEU A 1 363 ? -34.25 -35.844 5.801 1 94.5 363 LEU A C 1
ATOM 2974 O O . LEU A 1 363 ? -34 -36.875 6.438 1 94.5 363 LEU A O 1
ATOM 2978 N N . PRO A 1 364 ? -34.75 -35.812 4.633 1 93.06 364 PRO A N 1
ATOM 2979 C CA . PRO A 1 364 ? -34.938 -37.094 3.955 1 93.06 364 PRO A CA 1
ATOM 2980 C C . PRO A 1 364 ? -33.625 -37.844 3.752 1 93.06 364 PRO A C 1
ATOM 2982 O O . PRO A 1 364 ? -32.531 -37.281 3.916 1 93.06 364 PRO A O 1
ATOM 2985 N N . LYS A 1 365 ? -33.625 -39.125 3.484 1 89.19 365 LYS A N 1
ATOM 2986 C CA . LYS A 1 365 ? -32.438 -39.969 3.383 1 89.19 365 LYS A CA 1
ATOM 2987 C C . LYS A 1 365 ? -31.469 -39.438 2.348 1 89.19 365 LYS A C 1
ATOM 2989 O O . LYS A 1 365 ? -30.25 -39.438 2.58 1 89.19 365 LYS A O 1
ATOM 2994 N N . ASP A 1 366 ? -31.953 -38.969 1.187 1 90.44 366 ASP A N 1
ATOM 2995 C CA . ASP A 1 366 ? -31.109 -38.375 0.147 1 90.44 366 ASP A CA 1
ATOM 2996 C C . ASP A 1 366 ? -31.516 -36.938 -0.126 1 90.44 366 ASP A C 1
ATOM 2998 O O . ASP A 1 366 ? -32 -36.625 -1.212 1 90.44 366 ASP A O 1
ATOM 3002 N N . PRO A 1 367 ? -31.016 -36.156 0.989 1 94.88 367 PRO A N 1
ATOM 3003 C CA . PRO A 1 367 ? -31.453 -34.781 0.836 1 94.88 367 PRO A CA 1
ATOM 3004 C C . PRO A 1 367 ? -30.734 -34.031 -0.288 1 94.88 367 PRO A C 1
ATOM 3006 O O . PRO A 1 367 ? -29.531 -34.281 -0.511 1 94.88 367 PRO A O 1
ATOM 3009 N N . LYS A 1 368 ? -31.391 -33.219 -0.942 1 95.62 368 LYS A N 1
ATOM 3010 C CA . LYS A 1 368 ? -30.797 -32.312 -1.921 1 95.62 368 LYS A CA 1
ATOM 3011 C C . LYS A 1 368 ? -30.328 -31.031 -1.264 1 95.62 368 LYS A C 1
ATOM 3013 O O . LYS A 1 368 ? -31.141 -30.172 -0.934 1 95.62 368 LYS A O 1
ATOM 3018 N N . VAL A 1 369 ? -29 -30.984 -1.133 1 95.5 369 VAL A N 1
ATOM 3019 C CA . VAL A 1 369 ? -28.453 -29.844 -0.416 1 95.5 369 VAL A CA 1
ATOM 3020 C C . VAL A 1 369 ? -27.625 -28.984 -1.371 1 95.5 369 VAL A C 1
ATOM 3022 O O . VAL A 1 369 ? -26.781 -29.516 -2.113 1 95.5 369 VAL A O 1
ATOM 3025 N N . LEU A 1 370 ? -27.875 -27.703 -1.414 1 95.62 370 LEU A N 1
ATOM 3026 C CA . LEU A 1 370 ? -27.031 -26.734 -2.104 1 95.62 370 LEU A CA 1
ATOM 3027 C C . LEU A 1 370 ? -26.109 -26.031 -1.12 1 95.62 370 LEU A C 1
ATOM 3029 O O . LEU A 1 370 ? -26.578 -25.219 -0.306 1 95.62 370 LEU A O 1
ATOM 3033 N N . ASN A 1 371 ? -24.891 -26.359 -1.182 1 95.12 371 ASN A N 1
ATOM 3034 C CA . ASN A 1 371 ? -23.891 -25.766 -0.297 1 95.12 371 ASN A CA 1
ATOM 3035 C C . ASN A 1 371 ? -23.016 -24.734 -1.03 1 95.12 371 ASN A C 1
ATOM 3037 O O . ASN A 1 371 ? -21.984 -25.094 -1.604 1 95.12 371 ASN A O 1
ATOM 3041 N N . MET A 1 372 ? -23.406 -23.438 -0.912 1 94.5 372 MET A N 1
ATOM 3042 C CA . MET A 1 372 ? -22.656 -22.328 -1.499 1 94.5 372 MET A CA 1
ATOM 3043 C C . MET A 1 372 ? -21.891 -21.562 -0.427 1 94.5 372 MET A C 1
ATOM 3045 O O . MET A 1 372 ? -22.141 -20.391 -0.196 1 94.5 372 MET A O 1
ATOM 3049 N N . THR A 1 373 ? -21.062 -22.281 0.235 1 94.62 373 THR A N 1
ATOM 3050 C CA . THR A 1 373 ? -20.266 -21.719 1.314 1 94.62 373 THR A CA 1
ATOM 3051 C C . THR A 1 373 ? -18.859 -22.312 1.334 1 94.62 373 THR A C 1
ATOM 3053 O O . THR A 1 373 ? -18.562 -23.203 0.546 1 94.62 373 THR A O 1
ATOM 3056 N N . GLU A 1 374 ? -18.031 -21.844 2.225 1 92.38 374 GLU A N 1
ATOM 3057 C CA . GLU A 1 374 ? -16.688 -22.391 2.441 1 92.38 374 GLU A CA 1
ATOM 3058 C C . GLU A 1 374 ? -16.734 -23.609 3.354 1 92.38 374 GLU A C 1
ATOM 3060 O O . GLU A 1 374 ? -15.703 -24.25 3.6 1 92.38 374 GLU A O 1
ATOM 3065 N N . LEU A 1 375 ? -17.922 -24.016 3.717 1 95.38 375 LEU A N 1
ATOM 3066 C CA . LEU A 1 375 ? -18.094 -25.219 4.523 1 95.38 375 LEU A CA 1
ATOM 3067 C C . LEU A 1 375 ? -18.359 -26.438 3.645 1 95.38 375 LEU A C 1
ATOM 3069 O O . LEU A 1 375 ? -19.141 -27.312 4.008 1 95.38 375 LEU A O 1
ATOM 3073 N N . THR A 1 376 ? -17.719 -26.438 2.57 1 92.25 376 THR A N 1
ATOM 3074 C CA . THR A 1 376 ? -17.922 -27.5 1.586 1 92.25 376 THR A CA 1
ATOM 3075 C C . THR A 1 376 ? -17.531 -28.859 2.162 1 92.25 376 THR A C 1
ATOM 3077 O O . THR A 1 376 ? -18.078 -29.891 1.766 1 92.25 376 THR A O 1
ATOM 3080 N N . PRO A 1 377 ? -16.609 -28.953 3.135 1 93.94 377 PRO A N 1
ATOM 3081 C CA . PRO A 1 377 ? -16.25 -30.25 3.691 1 93.94 377 PRO A CA 1
ATOM 3082 C C . PRO A 1 377 ? -17.406 -30.922 4.41 1 93.94 377 PRO A C 1
ATOM 3084 O O . PRO A 1 377 ? -17.375 -32.125 4.645 1 93.94 377 PRO A O 1
ATOM 3087 N N . LEU A 1 378 ? -18.359 -30.141 4.738 1 95.38 378 LEU A N 1
ATOM 3088 C CA . LEU A 1 378 ? -19.516 -30.719 5.426 1 95.38 378 LEU A CA 1
ATOM 3089 C C . LEU A 1 378 ? -20.25 -31.688 4.52 1 95.38 378 LEU A C 1
ATOM 3091 O O . LEU A 1 378 ? -20.953 -32.594 5.008 1 95.38 378 LEU A O 1
ATOM 3095 N N . ASN A 1 379 ? -20.125 -31.453 3.229 1 93.06 379 ASN A N 1
ATOM 3096 C CA . ASN A 1 379 ? -20.734 -32.406 2.305 1 93.06 379 ASN A CA 1
ATOM 3097 C C . ASN A 1 379 ? -20.203 -33.812 2.531 1 93.06 379 ASN A C 1
ATOM 3099 O O . ASN A 1 379 ? -20.953 -34.781 2.467 1 93.06 379 ASN A O 1
ATOM 3103 N N . HIS A 1 380 ? -18.953 -33.875 2.783 1 91.69 380 HIS A N 1
ATOM 3104 C CA . HIS A 1 380 ? -18.344 -35.188 3.074 1 91.69 380 HIS A CA 1
ATOM 3105 C C . HIS A 1 380 ? -18.75 -35.688 4.453 1 91.69 380 HIS A C 1
ATOM 3107 O O . HIS A 1 380 ? -19.016 -36.875 4.625 1 91.69 380 HIS A O 1
ATOM 3113 N N . GLU A 1 381 ? -18.828 -34.844 5.434 1 94.25 381 GLU A N 1
ATOM 3114 C CA . GLU A 1 381 ? -19.172 -35.188 6.809 1 94.25 381 GLU A CA 1
ATOM 3115 C C . GLU A 1 381 ? -20.578 -35.75 6.906 1 94.25 381 GLU A C 1
ATOM 3117 O O . GLU A 1 381 ? -20.844 -36.688 7.652 1 94.25 381 GLU A O 1
ATOM 3122 N N . PHE A 1 382 ? -21.484 -35.156 6.129 1 94.94 382 PHE A N 1
ATOM 3123 C CA . PHE A 1 382 ? -22.891 -35.5 6.297 1 94.94 382 PHE A CA 1
ATOM 3124 C C . PHE A 1 382 ? -23.406 -36.344 5.133 1 94.94 382 PHE A C 1
ATOM 3126 O O . PHE A 1 382 ? -24.578 -36.719 5.094 1 94.94 382 PHE A O 1
ATOM 3133 N N . GLY A 1 383 ? -22.531 -36.562 4.16 1 91.5 383 GLY A N 1
ATOM 3134 C CA . GLY A 1 383 ? -22.906 -37.375 3.031 1 91.5 383 GLY A CA 1
ATOM 3135 C C . GLY A 1 383 ? -23.781 -36.656 2.02 1 91.5 383 GLY A C 1
ATOM 3136 O O . GLY A 1 383 ? -24.672 -37.281 1.427 1 91.5 383 GLY A O 1
ATOM 3137 N N . TRP A 1 384 ? -23.625 -35.344 1.89 1 93.12 384 TRP A N 1
ATOM 3138 C CA . TRP A 1 384 ? -24.359 -34.594 0.885 1 93.12 384 TRP A CA 1
ATOM 3139 C C . TRP A 1 384 ? -23.734 -34.781 -0.494 1 93.12 384 TRP A C 1
ATOM 3141 O O . TRP A 1 384 ? -22.516 -34.594 -0.656 1 93.12 384 TRP A O 1
ATOM 3151 N N . GLU A 1 385 ? -24.516 -35.062 -1.479 1 87.75 385 GLU A N 1
ATOM 3152 C CA . GLU A 1 385 ? -24.016 -35.219 -2.836 1 87.75 385 GLU A CA 1
ATOM 3153 C C . GLU A 1 385 ? -24 -33.906 -3.596 1 87.75 385 GLU A C 1
ATOM 3155 O O . GLU A 1 385 ? -24.891 -33.094 -3.426 1 87.75 385 GLU A O 1
ATOM 3160 N N . TYR A 1 386 ? -22.938 -33.75 -4.387 1 84.31 386 TYR A N 1
ATOM 3161 C CA . TYR A 1 386 ? -22.875 -32.562 -5.242 1 84.31 386 TYR A CA 1
ATOM 3162 C C . TYR A 1 386 ? -23.641 -32.781 -6.539 1 84.31 386 TYR A C 1
ATOM 3164 O O . TYR A 1 386 ? -23.719 -33.906 -7.039 1 84.31 386 TYR A O 1
ATOM 3172 N N . GLU A 1 387 ? -24.094 -31.688 -6.965 1 83.88 387 GLU A N 1
ATOM 3173 C CA . GLU A 1 387 ? -24.766 -31.75 -8.258 1 83.88 387 GLU A CA 1
ATOM 3174 C C . GLU A 1 387 ? -23.766 -31.812 -9.398 1 83.88 387 GLU A C 1
ATOM 3176 O O . GLU A 1 387 ? -22.797 -31.047 -9.438 1 83.88 387 GLU A O 1
ATOM 3181 N N . ARG A 1 388 ? -23.984 -32.75 -10.25 1 82.44 388 ARG A N 1
ATOM 3182 C CA . ARG A 1 388 ? -23.109 -32.906 -11.406 1 82.44 388 ARG A CA 1
ATOM 3183 C C . ARG A 1 388 ? -23.438 -31.891 -12.484 1 82.44 388 ARG A C 1
ATOM 3185 O O . ARG A 1 388 ? -24.578 -31.438 -12.586 1 82.44 388 ARG A O 1
ATOM 3192 N N . GLY A 1 389 ? -22.375 -31.531 -13.211 1 76.12 389 GLY A N 1
ATOM 3193 C CA . GLY A 1 389 ? -22.562 -30.625 -14.336 1 76.12 389 GLY A CA 1
ATOM 3194 C C . GLY A 1 389 ? -22.578 -29.156 -13.93 1 76.12 389 GLY A C 1
ATOM 3195 O O . GLY A 1 389 ? -22.969 -28.297 -14.719 1 76.12 389 GLY A O 1
ATOM 3196 N N . THR A 1 390 ? -22.281 -28.984 -12.695 1 78 390 THR A N 1
ATOM 3197 C CA . THR A 1 390 ? -22.297 -27.609 -12.203 1 78 390 THR A CA 1
ATOM 3198 C C . THR A 1 390 ? -20.891 -27.141 -11.859 1 78 390 THR A C 1
ATOM 3200 O O . THR A 1 390 ? -19.984 -27.953 -11.68 1 78 390 THR A O 1
ATOM 3203 N N . PRO A 1 391 ? -20.812 -25.844 -11.812 1 78.25 391 PRO A N 1
ATOM 3204 C CA . PRO A 1 391 ? -19.5 -25.344 -11.414 1 78.25 391 PRO A CA 1
ATOM 3205 C C . PRO A 1 391 ? -19.141 -25.719 -9.977 1 78.25 391 PRO A C 1
ATOM 3207 O O . PRO A 1 391 ? -20.016 -25.781 -9.109 1 78.25 391 PRO A O 1
ATOM 3210 N N . LEU A 1 392 ? -17.859 -26 -9.82 1 76.12 392 LEU A N 1
ATOM 3211 C CA . LEU A 1 392 ? -17.391 -26.328 -8.484 1 76.12 392 LEU A CA 1
ATOM 3212 C C . LEU A 1 392 ? -17.281 -25.078 -7.621 1 76.12 392 LEU A C 1
ATOM 3214 O O . LEU A 1 392 ? -17.344 -25.156 -6.391 1 76.12 392 LEU A O 1
ATOM 3218 N N . TRP A 1 393 ? -17.094 -23.922 -8.273 1 82.19 393 TRP A N 1
ATOM 3219 C CA . TRP A 1 393 ? -16.969 -22.625 -7.602 1 82.19 393 TRP A CA 1
ATOM 3220 C C . TRP A 1 393 ? -18.078 -21.672 -8.062 1 82.19 393 TRP A C 1
ATOM 3222 O O . TRP A 1 393 ? -18.578 -21.797 -9.18 1 82.19 393 TRP A O 1
ATOM 3232 N N . PHE A 1 394 ? -18.375 -20.719 -7.184 1 86.62 394 PHE A N 1
ATOM 3233 C CA . PHE A 1 394 ? -19.578 -19.938 -7.461 1 86.62 394 PHE A CA 1
ATOM 3234 C C . PHE A 1 394 ? -19.234 -18.469 -7.645 1 86.62 394 PHE A C 1
ATOM 3236 O O . PHE A 1 394 ? -20.094 -17.594 -7.469 1 86.62 394 PHE A O 1
ATOM 3243 N N . HIS A 1 395 ? -18.016 -18.219 -7.941 1 82.44 395 HIS A N 1
ATOM 3244 C CA . HIS A 1 395 ? -17.625 -16.828 -8.164 1 82.44 395 HIS A CA 1
ATOM 3245 C C . HIS A 1 395 ? -18.203 -16.297 -9.477 1 82.44 395 HIS A C 1
ATOM 3247 O O . HIS A 1 395 ? -17.828 -16.766 -10.555 1 82.44 395 HIS A O 1
ATOM 3253 N N . TYR A 1 396 ? -19.047 -15.336 -9.305 1 82.75 396 TYR A N 1
ATOM 3254 C CA . TYR A 1 396 ? -19.766 -14.797 -10.453 1 82.75 396 TYR A CA 1
ATOM 3255 C C . TYR A 1 396 ? -18.797 -14.188 -11.469 1 82.75 396 TYR A C 1
ATOM 3257 O O . TYR A 1 396 ? -17.891 -13.438 -11.094 1 82.75 396 TYR A O 1
ATOM 3265 N N . ARG A 1 397 ? -18.891 -14.617 -12.719 1 77 397 ARG A N 1
ATOM 3266 C CA . ARG A 1 397 ? -18.141 -14.172 -13.883 1 77 397 ARG A CA 1
ATOM 3267 C C . ARG A 1 397 ? -16.703 -14.711 -13.859 1 77 397 ARG A C 1
ATOM 3269 O O . ARG A 1 397 ? -15.852 -14.25 -14.609 1 77 397 ARG A O 1
ATOM 3276 N N . VAL A 1 398 ? -16.547 -15.602 -13 1 76.62 398 VAL A N 1
ATOM 3277 C CA . VAL A 1 398 ? -15.281 -16.328 -12.984 1 76.62 398 VAL A CA 1
ATOM 3278 C C . VAL A 1 398 ? -15.531 -17.812 -13.211 1 76.62 398 VAL A C 1
ATOM 3280 O O . VAL A 1 398 ? -14.945 -18.422 -14.109 1 76.62 398 VAL A O 1
ATOM 3283 N N . SER A 1 399 ? -16.453 -18.25 -12.422 1 79.31 399 SER A N 1
ATOM 3284 C CA . SER A 1 399 ? -16.734 -19.672 -12.523 1 79.31 399 SER A CA 1
ATOM 3285 C C . SER A 1 399 ? -18.203 -19.906 -12.852 1 79.31 399 SER A C 1
ATOM 3287 O O . SER A 1 399 ? -18.562 -20.969 -13.375 1 79.31 399 SER A O 1
ATOM 3289 N N . ILE A 1 400 ? -18.969 -18.953 -12.438 1 82.38 400 ILE A N 1
ATOM 3290 C CA . ILE A 1 400 ? -20.391 -19.031 -12.727 1 82.38 400 ILE A CA 1
ATOM 3291 C C . ILE A 1 400 ? -20.844 -17.797 -13.508 1 82.38 400 ILE A C 1
ATOM 3293 O O . ILE A 1 400 ? -20.312 -16.703 -13.297 1 82.38 400 ILE A O 1
ATOM 3297 N N . PHE A 1 401 ? -21.812 -18.047 -14.367 1 80.56 401 PHE A N 1
ATOM 3298 C CA . PHE A 1 401 ? -22.25 -16.969 -15.242 1 80.56 401 PHE A CA 1
ATOM 3299 C C . PHE A 1 401 ? -23.766 -16.828 -15.219 1 80.56 401 PHE A C 1
ATOM 3301 O O . PHE A 1 401 ? -24.438 -17.5 -14.438 1 80.56 401 PHE A O 1
ATOM 3308 N N . ASP A 1 402 ? -24.281 -15.938 -16.047 1 83.06 402 ASP A N 1
ATOM 3309 C CA . ASP A 1 402 ? -25.688 -15.578 -16 1 83.06 402 ASP A CA 1
ATOM 3310 C C . ASP A 1 402 ? -26.578 -16.812 -16.203 1 83.06 402 ASP A C 1
ATOM 3312 O O . ASP A 1 402 ? -27.594 -16.969 -15.523 1 83.06 402 ASP A O 1
ATOM 3316 N N . GLU A 1 403 ? -26.203 -17.594 -17.109 1 83.25 403 GLU A N 1
ATOM 3317 C CA . GLU A 1 403 ? -27.016 -18.781 -17.422 1 83.25 403 GLU A CA 1
ATOM 3318 C C . GLU A 1 403 ? -27.109 -19.703 -16.203 1 83.25 403 GLU A C 1
ATOM 3320 O O . GLU A 1 403 ? -28.203 -20.172 -15.875 1 83.25 403 GLU A O 1
ATOM 3325 N N . GLN A 1 404 ? -26 -19.938 -15.594 1 86.62 404 GLN A N 1
ATOM 3326 C CA . GLN A 1 404 ? -26 -20.828 -14.43 1 86.62 404 GLN A CA 1
ATOM 3327 C C . GLN A 1 404 ? -26.734 -20.203 -13.258 1 86.62 404 GLN A C 1
ATOM 3329 O O . GLN A 1 404 ? -27.391 -20.906 -12.484 1 86.62 404 GLN A O 1
ATOM 3334 N N . VAL A 1 405 ? -26.609 -18.938 -13.102 1 90.88 405 VAL A N 1
ATOM 3335 C CA . VAL A 1 405 ? -27.297 -18.219 -12.031 1 90.88 405 VAL A CA 1
ATOM 3336 C C . VAL A 1 405 ? -28.812 -18.359 -12.211 1 90.88 405 VAL A C 1
ATOM 3338 O O . VAL A 1 405 ? -29.531 -18.641 -11.258 1 90.88 405 VAL A O 1
ATOM 3341 N N . GLU A 1 406 ? -29.234 -18.203 -13.43 1 93.25 406 GLU A N 1
ATOM 3342 C CA . GLU A 1 406 ? -30.656 -18.344 -13.727 1 93.25 406 GLU A CA 1
ATOM 3343 C C . GLU A 1 406 ? -31.125 -19.781 -13.484 1 93.25 406 GLU A C 1
ATOM 3345 O O . GLU A 1 406 ? -32.25 -20 -13.016 1 93.25 406 GLU A O 1
ATOM 3350 N N . GLU A 1 407 ? -30.297 -20.625 -13.828 1 92.75 407 GLU A N 1
ATOM 3351 C CA . GLU A 1 407 ? -30.625 -22.031 -13.602 1 92.75 407 GLU A CA 1
ATOM 3352 C C . GLU A 1 407 ? -30.812 -22.328 -12.109 1 92.75 407 GLU A C 1
ATOM 3354 O O . GLU A 1 407 ? -31.734 -23.016 -11.719 1 92.75 407 GLU A O 1
ATOM 3359 N N . TYR A 1 408 ? -29.984 -21.844 -11.312 1 94.81 408 TYR A N 1
ATOM 3360 C CA . TYR A 1 408 ? -30.109 -22.047 -9.875 1 94.81 408 TYR A CA 1
ATOM 3361 C C . TYR A 1 408 ? -31.359 -21.375 -9.336 1 94.81 408 TYR A C 1
ATOM 3363 O O . TYR A 1 408 ? -32.062 -21.922 -8.484 1 94.81 408 TYR A O 1
ATOM 3371 N N . CYS A 1 409 ? -31.609 -20.219 -9.797 1 97 409 CYS A N 1
ATOM 3372 C CA . CYS A 1 409 ? -32.812 -19.531 -9.359 1 97 409 CYS A CA 1
ATOM 3373 C C . CYS A 1 409 ? -34.062 -20.312 -9.742 1 97 409 CYS A C 1
ATOM 3375 O O . CYS A 1 409 ? -35.031 -20.375 -8.969 1 97 409 CYS A O 1
ATOM 3377 N N . ALA A 1 410 ? -34.031 -20.859 -10.922 1 97 410 ALA A N 1
ATOM 3378 C CA . ALA A 1 410 ? -35.156 -21.688 -11.352 1 97 410 ALA A CA 1
ATOM 3379 C C . ALA A 1 410 ? -35.312 -22.906 -10.445 1 97 410 ALA A C 1
ATOM 3381 O O . ALA A 1 410 ? -36.438 -23.281 -10.078 1 97 410 ALA A O 1
ATOM 3382 N N . LYS A 1 411 ? -34.219 -23.516 -10.125 1 96.44 411 LYS A N 1
ATOM 3383 C CA . LYS A 1 411 ? -34.25 -24.672 -9.234 1 96.44 411 LYS A CA 1
ATOM 3384 C C . LYS A 1 411 ? -34.781 -24.281 -7.855 1 96.44 411 LYS A C 1
ATOM 3386 O O . LYS A 1 411 ? -35.531 -25.062 -7.234 1 96.44 411 LYS A O 1
ATOM 3391 N N . ILE A 1 412 ? -34.438 -23.188 -7.41 1 97.12 412 ILE A N 1
ATOM 3392 C CA . ILE A 1 412 ? -34.875 -22.688 -6.113 1 97.12 412 ILE A CA 1
ATOM 3393 C C . ILE A 1 412 ? -36.375 -22.391 -6.152 1 97.12 412 ILE A C 1
ATOM 3395 O O . ILE A 1 412 ? -37.125 -22.75 -5.227 1 97.12 412 ILE A O 1
ATOM 3399 N N . LYS A 1 413 ? -36.781 -21.781 -7.223 1 96.81 413 LYS A N 1
ATOM 3400 C CA . LYS A 1 413 ? -38.219 -21.5 -7.391 1 96.81 413 LYS A CA 1
ATOM 3401 C C . LYS A 1 413 ? -39.031 -22.781 -7.402 1 96.81 413 LYS A C 1
ATOM 3403 O O . LYS A 1 413 ? -40.156 -22.812 -6.906 1 96.81 413 LYS A O 1
ATOM 3408 N N . ASN A 1 414 ? -38.406 -23.797 -7.906 1 97 414 ASN A N 1
ATOM 3409 C CA . ASN A 1 414 ? -39.094 -25.078 -7.988 1 97 414 ASN A CA 1
ATOM 3410 C C . ASN A 1 414 ? -38.906 -25.906 -6.719 1 97 414 ASN A C 1
ATOM 3412 O O . ASN A 1 414 ? -39.188 -27.094 -6.691 1 97 414 ASN A O 1
ATOM 3416 N N . GLU A 1 415 ? -38.312 -25.375 -5.711 1 95.5 415 GLU A N 1
ATOM 3417 C CA . GLU A 1 415 ? -38.094 -26 -4.41 1 95.5 415 GLU A CA 1
ATOM 3418 C C . GLU A 1 415 ? -37.344 -27.312 -4.543 1 95.5 415 GLU A C 1
ATOM 3420 O O . GLU A 1 415 ? -37.75 -28.328 -3.955 1 95.5 415 GLU A O 1
ATOM 3425 N N . LYS A 1 416 ? -36.375 -27.234 -5.32 1 95.56 416 LYS A N 1
ATOM 3426 C CA . LYS A 1 416 ? -35.594 -28.453 -5.59 1 95.56 416 LYS A CA 1
ATOM 3427 C C . LYS A 1 416 ? -34.781 -28.875 -4.359 1 95.56 416 LYS A C 1
ATOM 3429 O O . LYS A 1 416 ? -34.594 -30.078 -4.137 1 95.56 416 LYS A O 1
ATOM 3434 N N . TYR A 1 417 ? -34.375 -27.984 -3.586 1 96.88 417 TYR A N 1
ATOM 3435 C CA . TYR A 1 417 ? -33.438 -28.266 -2.506 1 96.88 417 TYR A CA 1
ATOM 3436 C C . TYR A 1 417 ? -34.156 -28.359 -1.167 1 96.88 417 TYR A C 1
ATOM 3438 O O . TYR A 1 417 ? -35.031 -27.562 -0.879 1 96.88 417 TYR A O 1
ATOM 3446 N N . ASP A 1 418 ? -33.719 -29.312 -0.398 1 96.94 418 ASP A N 1
ATOM 3447 C CA . ASP A 1 418 ? -34.25 -29.469 0.953 1 96.94 418 ASP A CA 1
ATOM 3448 C C . ASP A 1 418 ? -33.562 -28.5 1.923 1 96.94 418 ASP A C 1
ATOM 3450 O O . ASP A 1 418 ? -34.156 -28.094 2.916 1 96.94 418 ASP A O 1
ATOM 3454 N N . LEU A 1 419 ? -32.312 -28.266 1.659 1 97.12 419 LEU A N 1
ATOM 3455 C CA . LEU A 1 419 ? -31.469 -27.422 2.496 1 97.12 419 LEU A CA 1
ATOM 3456 C C . LEU A 1 419 ? -30.5 -26.625 1.645 1 97.12 419 LEU A C 1
ATOM 3458 O O . LEU A 1 419 ? -29.922 -27.141 0.688 1 97.12 419 LEU A O 1
ATOM 3462 N N . VAL A 1 420 ? -30.391 -25.312 1.951 1 97.62 420 VAL A N 1
ATOM 3463 C CA . VAL A 1 420 ? -29.438 -24.484 1.22 1 97.62 420 VAL A CA 1
ATOM 3464 C C . VAL A 1 420 ? -28.578 -23.688 2.203 1 97.62 420 VAL A C 1
ATOM 3466 O O . VAL A 1 420 ? -29.109 -23.047 3.123 1 97.62 420 VAL A O 1
ATOM 3469 N N . LEU A 1 421 ? -27.328 -23.812 2.1 1 97.69 421 LEU A N 1
ATOM 3470 C CA . LEU A 1 421 ? -26.375 -22.969 2.799 1 97.69 421 LEU A CA 1
ATOM 3471 C C . LEU A 1 421 ? -25.812 -21.906 1.864 1 97.69 421 LEU A C 1
ATOM 3473 O O . LEU A 1 421 ? -25.281 -22.219 0.797 1 97.69 421 LEU A O 1
ATOM 3477 N N . PHE A 1 422 ? -25.922 -20.656 2.24 1 97.31 422 PHE A N 1
ATOM 3478 C CA . PHE A 1 422 ? -25.484 -19.562 1.392 1 97.31 422 PHE A CA 1
ATOM 3479 C C . PHE A 1 422 ? -24.594 -18.594 2.164 1 97.31 422 PHE A C 1
ATOM 3481 O O . PHE A 1 422 ? -24.984 -18.094 3.215 1 97.31 422 PHE A O 1
ATOM 3488 N N . GLU A 1 423 ? -23.422 -18.375 1.636 1 96.31 423 GLU A N 1
ATOM 3489 C CA . GLU A 1 423 ? -22.469 -17.5 2.293 1 96.31 423 GLU A CA 1
ATOM 3490 C C . GLU A 1 423 ? -22.516 -16.078 1.716 1 96.31 423 GLU A C 1
ATOM 3492 O O . GLU A 1 423 ? -22.547 -15.906 0.496 1 96.31 423 GLU A O 1
ATOM 3497 N N . ASN A 1 424 ? -22.594 -15.156 2.627 1 92.69 424 ASN A N 1
ATOM 3498 C CA . ASN A 1 424 ? -22.562 -13.734 2.291 1 92.69 424 ASN A CA 1
ATOM 3499 C C . ASN A 1 424 ? -21.234 -13.094 2.662 1 92.69 424 ASN A C 1
ATOM 3501 O O . ASN A 1 424 ? -20.844 -13.094 3.832 1 92.69 424 ASN A O 1
ATOM 3505 N N . ILE A 1 425 ? -20.547 -12.586 1.702 1 89.12 425 ILE A N 1
ATOM 3506 C CA . ILE A 1 425 ? -19.281 -11.914 1.953 1 89.12 425 ILE A CA 1
ATOM 3507 C C . ILE A 1 425 ? -19.375 -10.445 1.522 1 89.12 425 ILE A C 1
ATOM 3509 O O . ILE A 1 425 ? -19.281 -10.141 0.333 1 89.12 425 ILE A O 1
ATOM 3513 N N . PRO A 1 426 ? -19.328 -9.57 2.494 1 79.56 426 PRO A N 1
ATOM 3514 C CA . PRO A 1 426 ? -19.438 -8.148 2.141 1 79.56 426 PRO A CA 1
ATOM 3515 C C . PRO A 1 426 ? -18.234 -7.641 1.357 1 79.56 426 PRO A C 1
ATOM 3517 O O . PRO A 1 426 ? -17.109 -8.062 1.611 1 79.56 426 PRO A O 1
ATOM 3520 N N . ASN A 1 427 ? -18.391 -6.766 0.477 1 69.62 427 ASN A N 1
ATOM 3521 C CA . ASN A 1 427 ? -17.375 -6.016 -0.26 1 69.62 427 ASN A CA 1
ATOM 3522 C C . ASN A 1 427 ? -16.562 -6.926 -1.179 1 69.62 427 ASN A C 1
ATOM 3524 O O . ASN A 1 427 ? -15.562 -6.5 -1.756 1 69.62 427 ASN A O 1
ATOM 3528 N N . LEU A 1 428 ? -16.859 -8.156 -1.119 1 72.62 428 LEU A N 1
ATOM 3529 C CA . LEU A 1 428 ? -16.203 -9.031 -2.086 1 72.62 428 LEU A CA 1
ATOM 3530 C C . LEU A 1 428 ? -17.094 -9.242 -3.311 1 72.62 428 LEU A C 1
ATOM 3532 O O . LEU A 1 428 ? -18.312 -9.406 -3.182 1 72.62 428 LEU A O 1
ATOM 3536 N N . ASN A 1 429 ? -16.469 -9.094 -4.348 1 67.25 429 ASN A N 1
ATOM 3537 C CA . ASN A 1 429 ? -17.156 -9.078 -5.637 1 67.25 429 ASN A CA 1
ATOM 3538 C C . ASN A 1 429 ? -17.828 -10.414 -5.938 1 67.25 429 ASN A C 1
ATOM 3540 O O . ASN A 1 429 ? -17.234 -11.289 -6.566 1 67.25 429 ASN A O 1
ATOM 3544 N N . ASN A 1 430 ? -19.125 -10.594 -5.609 1 74.31 430 ASN A N 1
ATOM 3545 C CA . ASN A 1 430 ? -20.078 -11.633 -5.977 1 74.31 430 ASN A CA 1
ATOM 3546 C C . ASN A 1 430 ? -19.422 -13.016 -5.992 1 74.31 430 ASN A C 1
ATOM 3548 O O . ASN A 1 430 ? -19.531 -13.75 -6.973 1 74.31 430 ASN A O 1
ATOM 3552 N N . PHE A 1 431 ? -18.656 -13.281 -4.863 1 80.88 431 PHE A N 1
ATOM 3553 C CA . PHE A 1 431 ? -18.109 -14.625 -4.699 1 80.88 431 PHE A CA 1
ATOM 3554 C C . PHE A 1 431 ? -19.203 -15.672 -4.738 1 80.88 431 PHE A C 1
ATOM 3556 O O . PHE A 1 431 ? -19 -16.781 -5.234 1 80.88 431 PHE A O 1
ATOM 3563 N N . TYR A 1 432 ? -20.219 -15.312 -4.156 1 90.75 432 TYR A N 1
ATOM 3564 C CA . TYR A 1 432 ? -21.5 -15.961 -4.312 1 90.75 432 TYR A CA 1
ATOM 3565 C C . TYR A 1 432 ? -22.547 -14.984 -4.852 1 90.75 432 TYR A C 1
ATOM 3567 O O . TYR A 1 432 ? -22.703 -13.883 -4.32 1 90.75 432 TYR A O 1
ATOM 3575 N N . PRO A 1 433 ? -23.172 -15.398 -5.891 1 89.75 433 PRO A N 1
ATOM 3576 C CA . PRO A 1 433 ? -24 -14.414 -6.594 1 89.75 433 PRO A CA 1
ATOM 3577 C C . PRO A 1 433 ? -25.141 -13.867 -5.734 1 89.75 433 PRO A C 1
ATOM 3579 O O . PRO A 1 433 ? -25.969 -14.641 -5.25 1 89.75 433 PRO A O 1
ATOM 3582 N N . ASP A 1 434 ? -25.297 -12.609 -5.699 1 90.44 434 ASP A N 1
ATOM 3583 C CA . ASP A 1 434 ? -26.312 -11.93 -4.91 1 90.44 434 ASP A CA 1
ATOM 3584 C C . ASP A 1 434 ? -27.719 -12.289 -5.406 1 90.44 434 ASP A C 1
ATOM 3586 O O . ASP A 1 434 ? -28.656 -12.359 -4.621 1 90.44 434 ASP A O 1
ATOM 3590 N N . LYS A 1 435 ? -27.812 -12.461 -6.625 1 92.56 435 LYS A N 1
ATOM 3591 C CA . LYS A 1 435 ? -29.094 -12.789 -7.219 1 92.56 435 LYS A CA 1
ATOM 3592 C C . LYS A 1 435 ? -29.656 -14.086 -6.641 1 92.56 435 LYS A C 1
ATOM 3594 O O . LYS A 1 435 ? -30.875 -14.211 -6.457 1 92.56 435 LYS A O 1
ATOM 3599 N N . ILE A 1 436 ? -28.828 -14.977 -6.414 1 95.19 436 ILE A N 1
ATOM 3600 C CA . ILE A 1 436 ? -29.266 -16.25 -5.863 1 95.19 436 ILE A CA 1
ATOM 3601 C C . ILE A 1 436 ? -29.766 -16.047 -4.434 1 95.19 436 ILE A C 1
ATOM 3603 O O . ILE A 1 436 ? -30.766 -16.656 -4.027 1 95.19 436 ILE A O 1
ATOM 3607 N N . LYS A 1 437 ? -29.094 -15.219 -3.719 1 95.06 437 LYS A N 1
ATOM 3608 C CA . LYS A 1 437 ? -29.562 -14.898 -2.373 1 95.06 437 LYS A CA 1
ATOM 3609 C C . LYS A 1 437 ? -30.969 -14.305 -2.404 1 95.06 437 LYS A C 1
ATOM 3611 O O . LYS A 1 437 ? -31.812 -14.672 -1.592 1 95.06 437 LYS A O 1
ATOM 3616 N N . LYS A 1 438 ? -31.219 -13.438 -3.295 1 95.19 438 LYS A N 1
ATOM 3617 C CA . LYS A 1 438 ? -32.531 -12.82 -3.43 1 95.19 438 LYS A CA 1
ATOM 3618 C C . LYS A 1 438 ? -33.594 -13.859 -3.732 1 95.19 438 LYS A C 1
ATOM 3620 O O . LYS A 1 438 ? -34.719 -13.789 -3.197 1 95.19 438 LYS A O 1
ATOM 3625 N N . CYS A 1 439 ? -33.25 -14.766 -4.539 1 97.06 439 CYS A N 1
ATOM 3626 C CA . CYS A 1 439 ? -34.188 -15.844 -4.852 1 97.06 439 CYS A CA 1
ATOM 3627 C C . CYS A 1 439 ? -34.5 -16.688 -3.613 1 97.06 439 CYS A C 1
ATOM 3629 O O . CYS A 1 439 ? -35.625 -17.062 -3.381 1 97.06 439 CYS A O 1
ATOM 3631 N N . LEU A 1 440 ? -33.5 -16.906 -2.859 1 97.56 440 LEU A N 1
ATOM 3632 C CA . LEU A 1 440 ? -33.656 -17.703 -1.642 1 97.56 440 LEU A CA 1
ATOM 3633 C C . LEU A 1 440 ? -34.531 -16.969 -0.626 1 97.56 440 LEU A C 1
ATOM 3635 O O . LEU A 1 440 ? -35.406 -17.578 -0.003 1 97.56 440 LEU A O 1
ATOM 3639 N N . ASP A 1 441 ? -34.344 -15.734 -0.501 1 96.38 441 ASP A N 1
ATOM 3640 C CA . ASP A 1 441 ? -35.094 -14.922 0.446 1 96.38 441 ASP A CA 1
ATOM 3641 C C . ASP A 1 441 ? -36.594 -14.914 0.096 1 96.38 441 ASP A C 1
ATOM 3643 O O . ASP A 1 441 ? -37.438 -14.805 0.981 1 96.38 441 ASP A O 1
ATOM 3647 N N . SER A 1 442 ? -36.844 -15.078 -1.161 1 96.25 442 SER A N 1
ATOM 3648 C CA . SER A 1 442 ? -38.219 -15.031 -1.631 1 96.25 442 SER A CA 1
ATOM 3649 C C . SER A 1 442 ? -38.906 -16.391 -1.536 1 96.25 442 SER A C 1
ATOM 3651 O O . SER A 1 442 ? -40.094 -16.484 -1.255 1 96.25 442 SER A O 1
ATOM 3653 N N . GLU A 1 443 ? -38.125 -17.453 -1.791 1 96.88 443 GLU A N 1
ATOM 3654 C CA . GLU A 1 443 ? -38.75 -18.75 -2.004 1 96.88 443 GLU A CA 1
ATOM 3655 C C . GLU A 1 443 ? -38.531 -19.672 -0.81 1 96.88 443 GLU A C 1
ATOM 3657 O O . GLU A 1 443 ? -39.25 -20.672 -0.632 1 96.88 443 GLU A O 1
ATOM 3662 N N . TYR A 1 444 ? -37.531 -19.453 -0.073 1 97.81 444 TYR A N 1
ATOM 3663 C CA . TYR A 1 444 ? -37.156 -20.312 1.043 1 97.81 444 TYR A CA 1
ATOM 3664 C C . TYR A 1 444 ? -37.281 -19.562 2.367 1 97.81 444 TYR A C 1
ATOM 3666 O O . TYR A 1 444 ? -37.406 -18.344 2.387 1 97.81 444 TYR A O 1
ATOM 3674 N N . GLU A 1 445 ? -37.188 -20.297 3.475 1 97.06 445 GLU A N 1
ATOM 3675 C CA . GLU A 1 445 ? -37.219 -19.719 4.812 1 97.06 445 GLU A CA 1
ATOM 3676 C C . GLU A 1 445 ? -35.844 -19.734 5.465 1 97.06 445 GLU A C 1
ATOM 3678 O O . GLU A 1 445 ? -35.188 -20.766 5.512 1 97.06 445 GLU A O 1
ATOM 3683 N N . LEU A 1 446 ? -35.438 -18.578 5.883 1 97.69 446 LEU A N 1
ATOM 3684 C CA . LEU A 1 446 ? -34.188 -18.469 6.621 1 97.69 446 LEU A CA 1
ATOM 3685 C C . LEU A 1 446 ? -34.344 -18.938 8.062 1 97.69 446 LEU A C 1
ATOM 3687 O O . LEU A 1 446 ? -35.125 -18.359 8.828 1 97.69 446 LEU A O 1
ATOM 3691 N N . ILE A 1 447 ? -33.625 -19.938 8.469 1 96.56 447 ILE A N 1
ATOM 3692 C CA . ILE A 1 447 ? -33.875 -20.531 9.773 1 96.56 447 ILE A CA 1
ATOM 3693 C C . ILE A 1 447 ? -32.719 -20.219 10.719 1 96.56 447 ILE A C 1
ATOM 3695 O O . ILE A 1 447 ? -32.875 -20.234 11.945 1 96.56 447 ILE A O 1
ATOM 3699 N N . LYS A 1 448 ? -31.578 -20.062 10.133 1 96.81 448 LYS A N 1
ATOM 3700 C CA . LYS A 1 448 ? -30.422 -19.828 10.984 1 96.81 448 LYS A CA 1
ATOM 3701 C C . LYS A 1 448 ? -29.344 -19.047 10.242 1 96.81 448 LYS A C 1
ATOM 3703 O O . LYS A 1 448 ? -29.219 -19.156 9.023 1 96.81 448 LYS A O 1
ATOM 3708 N N . THR A 1 449 ? -28.656 -18.25 10.984 1 97.19 449 THR A N 1
ATOM 3709 C CA . THR A 1 449 ? -27.516 -17.5 10.461 1 97.19 449 THR A CA 1
ATOM 3710 C C . THR A 1 449 ? -26.328 -17.578 11.422 1 97.19 449 THR A C 1
ATOM 3712 O O . THR A 1 449 ? -26.516 -17.547 12.641 1 97.19 449 THR A O 1
ATOM 3715 N N . CYS A 1 450 ? -25.156 -17.812 10.867 1 96.38 450 CYS A N 1
ATOM 3716 C CA . CYS A 1 450 ? -23.938 -17.812 11.672 1 96.38 450 CYS A CA 1
ATOM 3717 C C . CYS A 1 450 ? -22.828 -17.062 10.953 1 96.38 450 CYS A C 1
ATOM 3719 O O . CYS A 1 450 ? -23.016 -16.578 9.836 1 96.38 450 CYS A O 1
ATOM 3721 N N . SER A 1 451 ? -21.672 -16.938 11.594 1 94.5 451 SER A N 1
ATOM 3722 C CA . SER A 1 451 ? -20.5 -16.297 10.984 1 94.5 451 SER A CA 1
ATOM 3723 C C . SER A 1 451 ? -19.875 -17.188 9.914 1 94.5 451 SER A C 1
ATOM 3725 O O . SER A 1 451 ? -19.953 -18.406 10 1 94.5 451 SER A O 1
ATOM 3727 N N . ALA A 1 452 ? -19.391 -16.531 8.93 1 94.19 452 ALA A N 1
ATOM 3728 C CA . ALA A 1 452 ? -18.594 -17.266 7.949 1 94.19 452 ALA A CA 1
ATOM 3729 C C . ALA A 1 452 ? -17.188 -17.531 8.469 1 94.19 452 ALA A C 1
ATOM 3731 O O . ALA A 1 452 ? -16.703 -16.812 9.344 1 94.19 452 ALA A O 1
ATOM 3732 N N . PRO A 1 453 ? -16.625 -18.531 8.039 1 91.94 453 PRO A N 1
ATOM 3733 C CA . PRO A 1 453 ? -15.258 -18.812 8.477 1 91.94 453 PRO A CA 1
ATOM 3734 C C . PRO A 1 453 ? -14.219 -17.969 7.754 1 91.94 453 PRO A C 1
ATOM 3736 O O . PRO A 1 453 ? -13.297 -18.5 7.137 1 91.94 453 PRO A O 1
ATOM 3739 N N . ARG A 1 454 ? -14.352 -16.641 7.832 1 85.12 454 ARG A N 1
ATOM 3740 C CA . ARG A 1 454 ? -13.477 -15.633 7.25 1 85.12 454 ARG A CA 1
ATOM 3741 C C . ARG A 1 454 ? -13.242 -14.484 8.227 1 85.12 454 ARG A C 1
ATOM 3743 O O . ARG A 1 454 ? -14.07 -14.227 9.102 1 85.12 454 ARG A O 1
ATOM 3750 N N . GLN A 1 455 ? -12.102 -13.867 8.016 1 75.62 455 GLN A N 1
ATOM 3751 C CA . GLN A 1 455 ? -11.773 -12.734 8.875 1 75.62 455 GLN A CA 1
ATOM 3752 C C . GLN A 1 455 ? -12.344 -11.43 8.312 1 75.62 455 GLN A C 1
ATOM 3754 O O . GLN A 1 455 ? -11.812 -10.352 8.57 1 75.62 455 GLN A O 1
ATOM 3759 N N . ILE A 1 456 ? -13.32 -11.516 7.531 1 77.56 456 ILE A N 1
ATOM 3760 C CA . ILE A 1 456 ? -13.992 -10.344 6.984 1 77.56 456 ILE A CA 1
ATOM 3761 C C . ILE A 1 456 ? -15.203 -10 7.848 1 77.56 456 ILE A C 1
ATOM 3763 O O . ILE A 1 456 ? -16.125 -10.812 8 1 77.56 456 ILE A O 1
ATOM 3767 N N . PRO A 1 457 ? -15.133 -8.875 8.359 1 76.38 457 PRO A N 1
ATOM 3768 C CA . PRO A 1 457 ? -16.266 -8.484 9.211 1 76.38 457 PRO A CA 1
ATOM 3769 C C . PRO A 1 457 ? -17.594 -8.484 8.461 1 76.38 457 PRO A C 1
ATOM 3771 O O . PRO A 1 457 ? -17.656 -8 7.324 1 76.38 457 PRO A O 1
ATOM 3774 N N . GLY A 1 458 ? -18.578 -9.141 9.031 1 82.5 458 GLY A N 1
ATOM 3775 C CA . GLY A 1 458 ? -19.922 -9.125 8.469 1 82.5 458 GLY A CA 1
ATOM 3776 C C . GLY A 1 458 ? -20.203 -10.312 7.566 1 82.5 458 GLY A C 1
ATOM 3777 O O . GLY A 1 458 ? -21.328 -10.492 7.098 1 82.5 458 GLY A O 1
ATOM 3778 N N . ALA A 1 459 ? -19.234 -11.117 7.363 1 91.19 459 ALA A N 1
ATOM 3779 C CA . ALA A 1 459 ? -19.469 -12.32 6.566 1 91.19 459 ALA A CA 1
ATOM 3780 C C . ALA A 1 459 ? -20.281 -13.344 7.348 1 91.19 459 ALA A C 1
ATOM 3782 O O . ALA A 1 459 ? -20 -13.617 8.516 1 91.19 459 ALA A O 1
ATOM 3783 N N . THR A 1 460 ? -21.297 -13.859 6.66 1 95.19 460 THR A N 1
ATOM 3784 C CA . THR A 1 460 ? -22.188 -14.773 7.344 1 95.19 460 THR A CA 1
ATOM 3785 C C . THR A 1 460 ? -22.578 -15.945 6.434 1 95.19 460 THR A C 1
ATOM 3787 O O . THR A 1 460 ? -22.312 -15.898 5.23 1 95.19 460 THR A O 1
ATOM 3790 N N . ILE A 1 461 ? -23.047 -16.922 7.051 1 97.56 461 ILE A N 1
ATOM 3791 C CA . ILE A 1 461 ? -23.672 -18.047 6.355 1 97.56 461 ILE A CA 1
ATOM 3792 C C . ILE A 1 461 ? -25.141 -18.156 6.754 1 97.56 461 ILE A C 1
ATOM 3794 O O . ILE A 1 461 ? -25.453 -18.25 7.941 1 97.56 461 ILE A O 1
ATOM 3798 N N . ASP A 1 462 ? -25.969 -18.094 5.738 1 97.88 462 ASP A N 1
ATOM 3799 C CA . ASP A 1 462 ? -27.422 -18.219 5.93 1 97.88 462 ASP A CA 1
ATOM 3800 C C . ASP A 1 462 ? -27.891 -19.625 5.582 1 97.88 462 ASP A C 1
ATOM 3802 O O . ASP A 1 462 ? -27.484 -20.188 4.562 1 97.88 462 ASP A O 1
ATOM 3806 N N . ILE A 1 463 ? -28.672 -20.172 6.453 1 98.31 463 ILE A N 1
ATOM 3807 C CA . ILE A 1 463 ? -29.219 -21.5 6.238 1 98.31 463 ILE A CA 1
ATOM 3808 C C . ILE A 1 463 ? -30.719 -21.406 5.922 1 98.31 463 ILE A C 1
ATOM 3810 O O . ILE A 1 463 ? -31.5 -20.875 6.719 1 98.31 463 ILE A O 1
ATOM 3814 N N . TYR A 1 464 ? -31.047 -21.906 4.719 1 98.12 464 TYR A N 1
ATOM 3815 C CA . TYR A 1 464 ? -32.406 -21.828 4.227 1 98.12 464 TYR A CA 1
ATOM 3816 C C . TYR A 1 464 ? -33.031 -23.219 4.145 1 98.12 464 TYR A C 1
ATOM 3818 O O . TYR A 1 464 ? -32.344 -24.203 3.863 1 98.12 464 TYR A O 1
ATOM 3826 N N . VAL A 1 465 ? -34.344 -23.297 4.395 1 96.5 465 VAL A N 1
ATOM 3827 C CA . VAL A 1 465 ? -35.094 -24.531 4.211 1 96.5 465 VAL A CA 1
ATOM 3828 C C . VAL A 1 465 ? -36.375 -24.234 3.416 1 96.5 465 VAL A C 1
ATOM 3830 O O . VAL A 1 465 ? -36.812 -23.078 3.338 1 96.5 465 VAL A O 1
ATOM 3833 N N . LYS A 1 466 ? -36.875 -25.328 2.9 1 90.56 466 LYS A N 1
ATOM 3834 C CA . LYS A 1 466 ? -38.094 -25.219 2.111 1 90.56 466 LYS A CA 1
ATOM 3835 C C . LYS A 1 466 ? -39.281 -24.891 2.994 1 90.56 466 LYS A C 1
ATOM 3837 O O . LYS A 1 466 ? -39.344 -25.312 4.152 1 90.56 466 LYS A O 1
ATOM 3842 N N . MET B 1 1 ? -11.07 36.344 7.305 1 51.88 1 MET B N 1
ATOM 3843 C CA . MET B 1 1 ? -11.664 36.344 8.641 1 51.88 1 MET B CA 1
ATOM 3844 C C . MET B 1 1 ? -12.203 37.719 8.984 1 51.88 1 MET B C 1
ATOM 3846 O O . MET B 1 1 ? -11.57 38.75 8.68 1 51.88 1 MET B O 1
ATOM 3850 N N . ASN B 1 2 ? -13.375 37.875 8.742 1 60.47 2 ASN B N 1
ATOM 3851 C CA . ASN B 1 2 ? -14.109 39.094 8.984 1 60.47 2 ASN B CA 1
ATOM 3852 C C . ASN B 1 2 ? -13.961 39.562 10.438 1 60.47 2 ASN B C 1
ATOM 3854 O O . ASN B 1 2 ? -14.945 39.969 11.062 1 60.47 2 ASN B O 1
ATOM 3858 N N . GLY B 1 3 ? -12.703 39.375 10.938 1 67.56 3 GLY B N 1
ATOM 3859 C CA . GLY B 1 3 ? -12.453 39.875 12.273 1 67.56 3 GLY B CA 1
ATOM 3860 C C . GLY B 1 3 ? -12.656 38.844 13.359 1 67.56 3 GLY B C 1
ATOM 3861 O O . GLY B 1 3 ? -12.336 39.062 14.523 1 67.56 3 GLY B O 1
ATOM 3862 N N . ASP B 1 4 ? -13.023 37.656 12.984 1 78.25 4 ASP B N 1
ATOM 3863 C CA . ASP B 1 4 ? -13.258 36.625 13.977 1 78.25 4 ASP B CA 1
ATOM 3864 C C . ASP B 1 4 ? -11.945 35.969 14.398 1 78.25 4 ASP B C 1
ATOM 3866 O O . ASP B 1 4 ? -11.047 35.781 13.578 1 78.25 4 ASP B O 1
ATOM 3870 N N . MET B 1 5 ? -11.914 35.75 15.711 1 78.69 5 MET B N 1
ATOM 3871 C CA . MET B 1 5 ? -10.703 35.156 16.281 1 78.69 5 MET B CA 1
ATOM 3872 C C . MET B 1 5 ? -10.953 33.719 16.719 1 78.69 5 MET B C 1
ATOM 3874 O O . MET B 1 5 ? -11.953 33.438 17.375 1 78.69 5 MET B O 1
ATOM 3878 N N . PRO B 1 6 ? -9.992 32.875 16.359 1 80.94 6 PRO B N 1
ATOM 3879 C CA . PRO B 1 6 ? -10.133 31.5 16.828 1 80.94 6 PRO B CA 1
ATOM 3880 C C . PRO B 1 6 ? -10.133 31.375 18.344 1 80.94 6 PRO B C 1
ATOM 3882 O O . PRO B 1 6 ? -9.406 32.125 19.031 1 80.94 6 PRO B O 1
ATOM 3885 N N . PHE B 1 7 ? -10.875 30.438 18.938 1 80.5 7 PHE B N 1
ATOM 3886 C CA . PHE B 1 7 ? -10.992 30.094 20.359 1 80.5 7 PHE B CA 1
ATOM 3887 C C . PHE B 1 7 ? -11.852 31.109 21.094 1 80.5 7 PHE B C 1
ATOM 3889 O O . PHE B 1 7 ? -12.352 30.828 22.188 1 80.5 7 PHE B O 1
ATOM 3896 N N . ARG B 1 8 ? -11.984 32.25 20.438 1 78.62 8 ARG B N 1
ATOM 3897 C CA . ARG B 1 8 ? -12.891 33.219 21.016 1 78.62 8 ARG B CA 1
ATOM 3898 C C . ARG B 1 8 ? -14.266 33.156 20.344 1 78.62 8 ARG B C 1
ATOM 3900 O O . ARG B 1 8 ? -15.289 33.125 21.031 1 78.62 8 ARG B O 1
ATOM 3907 N N . ASP B 1 9 ? -14.156 33.125 19.062 1 80.06 9 ASP B N 1
ATOM 3908 C CA . ASP B 1 9 ? -15.398 33.219 18.312 1 80.06 9 ASP B CA 1
ATOM 3909 C C . ASP B 1 9 ? -15.805 31.859 17.75 1 80.06 9 ASP B C 1
ATOM 3911 O O . ASP B 1 9 ? -16.984 31.625 17.469 1 80.06 9 ASP B O 1
ATOM 3915 N N . PHE B 1 10 ? -14.836 31.062 17.531 1 80.06 10 PHE B N 1
ATOM 3916 C CA . PHE B 1 10 ? -15.141 29.734 17.031 1 80.06 10 PHE B CA 1
ATOM 3917 C C . PHE B 1 10 ? -14.07 28.734 17.469 1 80.06 10 PHE B C 1
ATOM 3919 O O . PHE B 1 10 ? -12.953 29.125 17.812 1 80.06 10 PHE B O 1
ATOM 3926 N N . GLY B 1 11 ? -14.453 27.562 17.422 1 77.88 11 GLY B N 1
ATOM 3927 C CA . GLY B 1 11 ? -13.531 26.5 17.828 1 77.88 11 GLY B CA 1
ATOM 3928 C C . GLY B 1 11 ? -12.836 25.844 16.656 1 77.88 11 GLY B C 1
ATOM 3929 O O . GLY B 1 11 ? -13.438 25.656 15.594 1 77.88 11 GLY B O 1
ATOM 3930 N N . ILE B 1 12 ? -11.547 25.562 16.859 1 78.88 12 ILE B N 1
ATOM 3931 C CA . ILE B 1 12 ? -10.781 24.797 15.883 1 78.88 12 ILE B CA 1
ATOM 3932 C C . ILE B 1 12 ? -9.922 23.766 16.594 1 78.88 12 ILE B C 1
ATOM 3934 O O . ILE B 1 12 ? -9.453 24 17.719 1 78.88 12 ILE B O 1
ATOM 3938 N N . PRO B 1 13 ? -9.719 22.625 15.891 1 76 13 PRO B N 1
ATOM 3939 C CA . PRO B 1 13 ? -8.93 21.578 16.531 1 76 13 PRO B CA 1
ATOM 3940 C C . PRO B 1 13 ? -7.426 21.781 16.391 1 76 13 PRO B C 1
ATOM 3942 O O . PRO B 1 13 ? -6.633 21.031 16.969 1 76 13 PRO B O 1
ATOM 3945 N N . MET B 1 14 ? -7.023 22.766 15.688 1 78.06 14 MET B N 1
ATOM 3946 C CA . MET B 1 14 ? -5.605 23.031 15.461 1 78.06 14 MET B CA 1
ATOM 3947 C C . MET B 1 14 ? -5.234 24.438 15.914 1 78.06 14 MET B C 1
ATOM 3949 O O . MET B 1 14 ? -6.109 25.234 16.25 1 78.06 14 MET B O 1
ATOM 3953 N N . GLY B 1 15 ? -3.924 24.625 16 1 80.31 15 GLY B N 1
ATOM 3954 C CA . GLY B 1 15 ? -3.488 25.984 16.234 1 80.31 15 GLY B CA 1
ATOM 3955 C C . GLY B 1 15 ? -3.811 26.922 15.094 1 80.31 15 GLY B C 1
ATOM 3956 O O . GLY B 1 15 ? -3.992 26.484 13.953 1 80.31 15 GLY B O 1
ATOM 3957 N N . TYR B 1 16 ? -3.98 28.078 15.43 1 81.19 16 TYR B N 1
ATOM 3958 C CA . TYR B 1 16 ? -4.5 28.922 14.359 1 81.19 16 TYR B CA 1
ATOM 3959 C C . TYR B 1 16 ? -3.365 29.578 13.578 1 81.19 16 TYR B C 1
ATOM 3961 O O . TYR B 1 16 ? -3.607 30.375 12.68 1 81.19 16 TYR B O 1
ATOM 3969 N N . ALA B 1 17 ? -2.121 29.125 13.875 1 86.12 17 ALA B N 1
ATOM 3970 C CA . ALA B 1 17 ? -1.027 29.531 12.992 1 86.12 17 ALA B CA 1
ATOM 3971 C C . ALA B 1 17 ? -1.269 29.062 11.562 1 86.12 17 ALA B C 1
ATOM 3973 O O . ALA B 1 17 ? -0.821 29.703 10.609 1 86.12 17 ALA B O 1
ATOM 3974 N N . TYR B 1 18 ? -1.965 28.016 11.445 1 86.81 18 TYR B N 1
ATOM 3975 C CA . TYR B 1 18 ? -2.291 27.453 10.141 1 86.81 18 TYR B CA 1
ATOM 3976 C C . TYR B 1 18 ? -3.086 28.453 9.305 1 86.81 18 TYR B C 1
ATOM 3978 O O . TYR B 1 18 ? -2.943 28.5 8.078 1 86.81 18 TYR B O 1
ATOM 3986 N N . TRP B 1 19 ? -3.768 29.281 9.945 1 87.94 19 TRP B N 1
ATOM 3987 C CA . TRP B 1 19 ? -4.703 30.141 9.227 1 87.94 19 TRP B CA 1
ATOM 3988 C C . TRP B 1 19 ? -4.121 31.531 9.031 1 87.94 19 TRP B C 1
ATOM 3990 O O . TRP B 1 19 ? -4.641 32.312 8.234 1 87.94 19 TRP B O 1
ATOM 4000 N N . ILE B 1 20 ? -3.084 31.812 9.68 1 87.56 20 ILE B N 1
ATOM 4001 C CA . ILE B 1 20 ? -2.559 33.156 9.664 1 87.56 20 ILE B CA 1
ATOM 4002 C C . ILE B 1 20 ? -2.078 33.531 8.258 1 87.56 20 ILE B C 1
ATOM 4004 O O . ILE B 1 20 ? -2.486 34.531 7.691 1 87.56 20 ILE B O 1
ATOM 4008 N N . LEU B 1 21 ? -1.323 32.625 7.676 1 89.56 21 LEU B N 1
ATOM 4009 C CA . LEU B 1 21 ? -0.761 32.938 6.363 1 89.56 21 LEU B CA 1
ATOM 4010 C C . LEU B 1 21 ? -1.844 32.906 5.289 1 89.56 21 LEU B C 1
ATOM 4012 O O . LEU B 1 21 ? -1.925 33.812 4.461 1 89.56 21 LEU B O 1
ATOM 4016 N N . PRO B 1 22 ? -2.623 31.922 5.328 1 91.06 22 PRO B N 1
ATOM 4017 C CA . PRO B 1 22 ? -3.715 31.938 4.355 1 91.06 22 PRO B CA 1
ATOM 4018 C C . PRO B 1 22 ? -4.598 33.188 4.48 1 91.06 22 PRO B C 1
ATOM 4020 O O . PRO B 1 22 ? -5.062 33.719 3.475 1 91.06 22 PRO B O 1
ATOM 4023 N N . SER B 1 23 ? -4.844 33.625 5.668 1 90.25 23 SER B N 1
ATOM 4024 C CA . SER B 1 23 ? -5.664 34.812 5.879 1 90.25 23 SER B CA 1
ATOM 4025 C C . SER B 1 23 ? -5.031 36.062 5.242 1 90.25 23 SER B C 1
ATOM 4027 O O . SER B 1 23 ? -5.73 36.906 4.707 1 90.25 23 SER B O 1
ATOM 4029 N N . PHE B 1 24 ? -3.777 36.125 5.355 1 92.56 24 PHE B N 1
ATOM 4030 C CA . PHE B 1 24 ? -3.061 37.219 4.715 1 92.56 24 PHE B CA 1
ATOM 4031 C C . PHE B 1 24 ? -3.24 37.188 3.201 1 92.56 24 PHE B C 1
ATOM 4033 O O . PHE B 1 24 ? -3.449 38.219 2.564 1 92.56 24 PHE B O 1
ATOM 4040 N N . PHE B 1 25 ? -3.223 36.062 2.582 1 94.75 25 PHE B N 1
ATOM 4041 C CA . PHE B 1 25 ? -3.402 35.906 1.145 1 94.75 25 PHE B CA 1
ATOM 4042 C C . PHE B 1 25 ? -4.836 36.219 0.739 1 94.75 25 PHE B C 1
ATOM 4044 O O . PHE B 1 25 ? -5.074 36.781 -0.333 1 94.75 25 PHE B O 1
ATOM 4051 N N . PHE B 1 26 ? -5.77 35.875 1.61 1 93.06 26 PHE B N 1
ATOM 4052 C CA . PHE B 1 26 ? -7.164 36.188 1.343 1 93.06 26 PHE B CA 1
ATOM 4053 C C . PHE B 1 26 ? -7.367 37.688 1.303 1 93.06 26 PHE B C 1
ATOM 4055 O O . PHE B 1 26 ? -8.18 38.219 0.526 1 93.06 26 PHE B O 1
ATOM 4062 N N . LYS B 1 27 ? -6.617 38.406 2.09 1 92.88 27 LYS B N 1
ATOM 4063 C CA . LYS B 1 27 ? -6.723 39.875 2.123 1 92.88 27 LYS B CA 1
ATOM 4064 C C . LYS B 1 27 ? -6.188 40.5 0.835 1 92.88 27 LYS B C 1
ATOM 4066 O O . LYS B 1 27 ? -6.695 41.5 0.373 1 92.88 27 LYS B O 1
ATOM 4071 N N . ILE B 1 28 ? -5.254 39.844 0.267 1 94.81 28 ILE B N 1
ATOM 4072 C CA . ILE B 1 28 ? -4.594 40.375 -0.917 1 94.81 28 ILE B CA 1
ATOM 4073 C C . ILE B 1 28 ? -5.344 39.938 -2.172 1 94.81 28 ILE B C 1
ATOM 4075 O O . ILE B 1 28 ? -5.605 40.75 -3.062 1 94.81 28 ILE B O 1
ATOM 4079 N N . PHE B 1 29 ? -5.742 38.625 -2.258 1 94.94 29 PHE B N 1
ATOM 4080 C CA . PHE B 1 29 ? -6.238 38.062 -3.506 1 94.94 29 PHE B CA 1
ATOM 4081 C C . PHE B 1 29 ? -7.742 37.812 -3.428 1 94.94 29 PHE B C 1
ATOM 4083 O O . PHE B 1 29 ? -8.359 37.438 -4.414 1 94.94 29 PHE B O 1
ATOM 4090 N N . GLY B 1 30 ? -8.344 38.031 -2.268 1 91.31 30 GLY B N 1
ATOM 4091 C CA . GLY B 1 30 ? -9.766 37.781 -2.086 1 91.31 30 GLY B CA 1
ATOM 4092 C C . GLY B 1 30 ? -10.07 36.406 -1.53 1 91.31 30 GLY B C 1
ATOM 4093 O O . GLY B 1 30 ? -9.234 35.5 -1.607 1 91.31 30 GLY B O 1
ATOM 4094 N N . PRO B 1 31 ? -11.188 36.25 -0.921 1 90.88 31 PRO B N 1
ATOM 4095 C CA . PRO B 1 31 ? -11.578 34.969 -0.313 1 90.88 31 PRO B CA 1
ATOM 4096 C C . PRO B 1 31 ? -12.086 33.969 -1.34 1 90.88 31 PRO B C 1
ATOM 4098 O O . PRO B 1 31 ? -13.266 33.625 -1.337 1 90.88 31 PRO B O 1
ATOM 4101 N N . LYS B 1 32 ? -11.172 33.5 -2.203 1 93.62 32 LYS B N 1
ATOM 4102 C CA . LYS B 1 32 ? -11.43 32.531 -3.25 1 93.62 32 LYS B CA 1
ATOM 4103 C C . LYS B 1 32 ? -10.688 31.234 -2.979 1 93.62 32 LYS B C 1
ATOM 4105 O O . LYS B 1 32 ? -9.625 31.234 -2.348 1 93.62 32 LYS B O 1
ATOM 4110 N N . LEU B 1 33 ? -11.273 30.172 -3.439 1 94.12 33 LEU B N 1
ATOM 4111 C CA . LEU B 1 33 ? -10.602 28.875 -3.303 1 94.12 33 LEU B CA 1
ATOM 4112 C C . LEU B 1 33 ? -9.242 28.906 -4.004 1 94.12 33 LEU B C 1
ATOM 4114 O O . LEU B 1 33 ? -8.266 28.359 -3.492 1 94.12 33 LEU B O 1
ATOM 4118 N N . PHE B 1 34 ? -9.203 29.578 -5.102 1 94.81 34 PHE B N 1
ATOM 4119 C CA . PHE B 1 34 ? -7.961 29.625 -5.867 1 94.81 34 PHE B CA 1
ATOM 4120 C C . PHE B 1 34 ? -6.871 30.344 -5.09 1 94.81 34 PHE B C 1
ATOM 4122 O O . PHE B 1 34 ? -5.684 30.109 -5.301 1 94.81 34 PHE B O 1
ATOM 4129 N N . THR B 1 35 ? -7.199 31.266 -4.223 1 95.31 35 THR B N 1
ATOM 4130 C CA . THR B 1 35 ? -6.246 31.953 -3.357 1 95.31 35 THR B CA 1
ATOM 4131 C C . THR B 1 35 ? -5.48 30.953 -2.5 1 95.31 35 THR B C 1
ATOM 4133 O O . THR B 1 35 ? -4.289 31.125 -2.236 1 95.31 35 THR B O 1
ATOM 4136 N N . LEU B 1 36 ? -6.117 29.922 -2.148 1 95.06 36 LEU B N 1
ATOM 4137 C CA . LEU B 1 36 ? -5.477 28.891 -1.348 1 95.06 36 LEU B CA 1
ATOM 4138 C C . LEU B 1 36 ? -4.406 28.172 -2.154 1 95.06 36 LEU B C 1
ATOM 4140 O O . LEU B 1 36 ? -3.387 27.75 -1.603 1 95.06 36 LEU B O 1
ATOM 4144 N N . ILE B 1 37 ? -4.605 28.031 -3.438 1 94.94 37 ILE B N 1
ATOM 4145 C CA . ILE B 1 37 ? -3.615 27.406 -4.309 1 94.94 37 ILE B CA 1
ATOM 4146 C C . ILE B 1 37 ? -2.379 28.297 -4.41 1 94.94 37 ILE B C 1
ATOM 4148 O O . ILE B 1 37 ? -1.248 27.812 -4.383 1 94.94 37 ILE B O 1
ATOM 4152 N N . ILE B 1 38 ? -2.641 29.578 -4.488 1 96.06 38 ILE B N 1
ATOM 4153 C CA . ILE B 1 38 ? -1.536 30.531 -4.535 1 96.06 38 ILE B CA 1
ATOM 4154 C C . ILE B 1 38 ? -0.728 30.438 -3.24 1 96.06 38 ILE B C 1
ATOM 4156 O O . ILE B 1 38 ? 0.504 30.391 -3.271 1 96.06 38 ILE B O 1
ATOM 4160 N N . TYR B 1 39 ? -1.429 30.422 -2.203 1 95.69 39 TYR B N 1
ATOM 4161 C CA . TYR B 1 39 ? -0.77 30.281 -0.91 1 95.69 39 TYR B CA 1
ATOM 4162 C C . TYR B 1 39 ? 0.052 29 -0.855 1 95.69 39 TYR B C 1
ATOM 4164 O O . TYR B 1 39 ? 1.201 29.016 -0.408 1 95.69 39 TYR B O 1
ATOM 4172 N N . GLN B 1 40 ? -0.544 27.906 -1.323 1 96.38 40 GLN B N 1
ATOM 4173 C CA . GLN B 1 40 ? 0.143 26.609 -1.291 1 96.38 40 GLN B CA 1
ATOM 4174 C C . GLN B 1 40 ? 1.412 26.641 -2.139 1 96.38 40 GLN B C 1
ATOM 4176 O O . GLN B 1 40 ? 2.438 26.078 -1.752 1 96.38 40 GLN B O 1
ATOM 4181 N N . ALA B 1 41 ? 1.341 27.281 -3.289 1 96.25 41 ALA B N 1
ATOM 4182 C CA . ALA B 1 41 ? 2.525 27.438 -4.129 1 96.25 41 ALA B CA 1
ATOM 4183 C C . ALA B 1 41 ? 3.623 28.188 -3.391 1 96.25 41 ALA B C 1
ATOM 4185 O O . ALA B 1 41 ? 4.801 27.828 -3.477 1 96.25 41 ALA B O 1
ATOM 4186 N N . PHE B 1 42 ? 3.201 29.125 -2.678 1 96.88 42 PHE B N 1
ATOM 4187 C CA . PHE B 1 42 ? 4.141 29.953 -1.927 1 96.88 42 PHE B CA 1
ATOM 4188 C C . PHE B 1 42 ? 4.84 29.125 -0.85 1 96.88 42 PHE B C 1
ATOM 4190 O O . PHE B 1 42 ? 6.066 29.141 -0.741 1 96.88 42 PHE B O 1
ATOM 4197 N N . ILE B 1 43 ? 4.066 28.422 -0.059 1 96.88 43 ILE B N 1
ATOM 4198 C CA . ILE B 1 43 ? 4.652 27.656 1.034 1 96.88 43 ILE B CA 1
ATOM 4199 C C . ILE B 1 43 ? 5.523 26.547 0.47 1 96.88 43 ILE B C 1
ATOM 4201 O O . ILE B 1 43 ? 6.547 26.188 1.059 1 96.88 43 ILE B O 1
ATOM 4205 N N . ASN B 1 44 ? 5.125 25.953 -0.641 1 96.75 44 ASN B N 1
ATOM 4206 C CA . ASN B 1 44 ? 5.957 24.969 -1.319 1 96.75 44 ASN B CA 1
ATOM 4207 C C . ASN B 1 44 ? 7.301 25.562 -1.736 1 96.75 44 ASN B C 1
ATOM 4209 O O . ASN B 1 44 ? 8.336 24.906 -1.597 1 96.75 44 ASN B O 1
ATOM 4213 N N . PHE B 1 45 ? 7.227 26.734 -2.24 1 97.38 45 PHE B N 1
ATOM 4214 C CA . PHE B 1 45 ? 8.445 27.438 -2.645 1 97.38 45 PHE B CA 1
ATOM 4215 C C . PHE B 1 45 ? 9.375 27.641 -1.454 1 97.38 45 PHE B C 1
ATOM 4217 O O . PHE B 1 45 ? 10.57 27.359 -1.534 1 97.38 45 PHE B O 1
ATOM 4224 N N . ILE B 1 46 ? 8.805 28.078 -0.388 1 97.69 46 ILE B N 1
ATOM 4225 C CA . ILE B 1 46 ? 9.578 28.297 0.828 1 97.69 46 ILE B CA 1
ATOM 4226 C C . ILE B 1 46 ? 10.148 26.969 1.33 1 97.69 46 ILE B C 1
ATOM 4228 O O . ILE B 1 46 ? 11.297 26.922 1.77 1 97.69 46 ILE B O 1
ATOM 4232 N N . GLY B 1 47 ? 9.359 25.969 1.274 1 97.56 47 GLY B N 1
ATOM 4233 C CA . GLY B 1 47 ? 9.82 24.641 1.683 1 97.56 47 GLY B CA 1
ATOM 4234 C C . GLY B 1 47 ? 10.992 24.141 0.857 1 97.56 47 GLY B C 1
ATOM 4235 O O . GLY B 1 47 ? 11.977 23.641 1.405 1 97.56 47 GLY B O 1
ATOM 4236 N N . GLY B 1 48 ? 10.836 24.312 -0.438 1 97.62 48 GLY B N 1
ATOM 4237 C CA . GLY B 1 48 ? 11.914 23.922 -1.326 1 97.62 48 GLY B CA 1
ATOM 4238 C C . GLY B 1 48 ? 13.188 24.703 -1.097 1 97.62 48 GLY B C 1
ATOM 4239 O O . GLY B 1 48 ? 14.281 24.125 -1.046 1 97.62 48 GLY B O 1
ATOM 4240 N N . LEU B 1 49 ? 13.086 25.984 -0.932 1 98.19 49 LEU B N 1
ATOM 4241 C CA . LEU B 1 49 ? 14.242 26.828 -0.671 1 98.19 49 LEU B CA 1
ATOM 4242 C C . LEU B 1 49 ? 14.906 26.438 0.645 1 98.19 49 LEU B C 1
ATOM 4244 O O . LEU B 1 49 ? 16.141 26.406 0.732 1 98.19 49 LEU B O 1
ATOM 4248 N N . THR B 1 50 ? 14.062 26.219 1.607 1 98.56 50 THR B N 1
ATOM 4249 C CA . THR B 1 50 ? 14.594 25.812 2.904 1 98.56 50 THR B CA 1
ATOM 4250 C C . THR B 1 50 ? 15.375 24.5 2.785 1 98.56 50 THR B C 1
ATOM 4252 O O . THR B 1 50 ? 16.453 24.375 3.359 1 98.56 50 THR B O 1
ATOM 4255 N N . PHE B 1 51 ? 14.914 23.594 2.035 1 98.31 51 PHE B N 1
ATOM 4256 C CA . PHE B 1 51 ? 15.578 22.312 1.798 1 98.31 51 PHE B CA 1
ATOM 4257 C C . PHE B 1 51 ? 16.953 22.516 1.174 1 98.31 51 PHE B C 1
ATOM 4259 O O . PHE B 1 51 ? 17.938 21.953 1.631 1 98.31 51 PHE B O 1
ATOM 4266 N N . ILE B 1 52 ? 17 23.359 0.199 1 98.19 52 ILE B N 1
ATOM 4267 C CA . ILE B 1 52 ? 18.25 23.672 -0.479 1 98.19 52 ILE B CA 1
ATOM 4268 C C . ILE B 1 52 ? 19.234 24.297 0.512 1 98.19 52 ILE B C 1
ATOM 4270 O O . ILE B 1 52 ? 20.406 23.906 0.56 1 98.19 52 ILE B O 1
ATOM 4274 N N . LYS B 1 53 ? 18.75 25.203 1.293 1 98.38 53 LYS B N 1
ATOM 4275 C CA . LYS B 1 53 ? 19.609 25.906 2.248 1 98.38 53 LYS B CA 1
ATOM 4276 C C . LYS B 1 53 ? 20.141 24.953 3.311 1 98.38 53 LYS B C 1
ATOM 4278 O O . LYS B 1 53 ? 21.266 25.094 3.785 1 98.38 53 LYS B O 1
ATOM 4283 N N . ILE B 1 54 ? 19.312 24.016 3.674 1 98.5 54 ILE B N 1
ATOM 4284 C CA . ILE B 1 54 ? 19.75 23 4.617 1 98.5 54 ILE B CA 1
ATOM 4285 C C . ILE B 1 54 ? 20.922 22.219 4.02 1 98.5 54 ILE B C 1
ATOM 4287 O O . ILE B 1 54 ? 21.953 22.047 4.66 1 98.5 54 ILE B O 1
ATOM 4291 N N . LEU B 1 55 ? 20.797 21.797 2.809 1 97.94 55 LEU B N 1
ATOM 4292 C CA . LEU B 1 55 ? 21.844 21 2.166 1 97.94 55 LEU B CA 1
ATOM 4293 C C . LEU B 1 55 ? 23.109 21.844 1.972 1 97.94 55 LEU B C 1
ATOM 4295 O O . LEU B 1 55 ? 24.219 21.328 2.139 1 97.94 55 LEU B O 1
ATOM 4299 N N . ARG B 1 56 ? 22.922 23.109 1.659 1 97.19 56 ARG B N 1
ATOM 4300 C CA . ARG B 1 56 ? 24.062 24 1.47 1 97.19 56 ARG B CA 1
ATOM 4301 C C . ARG B 1 56 ? 24.812 24.219 2.777 1 97.19 56 ARG B C 1
ATOM 4303 O O . ARG B 1 56 ? 26.031 24.406 2.773 1 97.19 56 ARG B O 1
ATOM 4310 N N . SER B 1 57 ? 24.125 24.172 3.865 1 97.38 57 SER B N 1
ATOM 4311 C CA . SER B 1 57 ? 24.766 24.312 5.164 1 97.38 57 SER B CA 1
ATOM 4312 C C . SER B 1 57 ? 25.797 23.203 5.387 1 97.38 57 SER B C 1
ATOM 4314 O O . SER B 1 57 ? 26.781 23.391 6.109 1 97.38 57 SER B O 1
ATOM 4316 N N . PHE B 1 58 ? 25.625 22.062 4.754 1 97.12 58 PHE B N 1
ATOM 4317 C CA . PHE B 1 58 ? 26.531 20.938 4.867 1 97.12 58 PHE B CA 1
ATOM 4318 C C . PHE B 1 58 ? 27.609 21 3.789 1 97.12 58 PHE B C 1
ATOM 4320 O O . PHE B 1 58 ? 28.422 20.078 3.66 1 97.12 58 PHE B O 1
ATOM 4327 N N . LYS B 1 59 ? 27.562 22.062 2.967 1 94.19 59 LYS B N 1
ATOM 4328 C CA . LYS B 1 59 ? 28.516 22.281 1.878 1 94.19 59 LYS B CA 1
ATOM 4329 C C . LYS B 1 59 ? 28.453 21.141 0.866 1 94.19 59 LYS B C 1
ATOM 4331 O O . LYS B 1 59 ? 29.5 20.688 0.383 1 94.19 59 LYS B O 1
ATOM 4336 N N . ILE B 1 60 ? 27.297 20.672 0.683 1 94.31 60 ILE B N 1
ATOM 4337 C CA . ILE B 1 60 ? 27.078 19.656 -0.327 1 94.31 60 ILE B CA 1
ATOM 4338 C C . ILE B 1 60 ? 27.219 20.25 -1.722 1 94.31 60 ILE B C 1
ATOM 4340 O O . ILE B 1 60 ? 26.828 21.406 -1.949 1 94.31 60 ILE B O 1
ATOM 4344 N N . ASN B 1 61 ? 27.781 19.516 -2.598 1 90.81 61 ASN B N 1
ATOM 4345 C CA . ASN B 1 61 ? 28.016 20.016 -3.943 1 90.81 61 ASN B CA 1
ATOM 4346 C C . ASN B 1 61 ? 26.703 20.312 -4.668 1 90.81 61 ASN B C 1
ATOM 4348 O O . ASN B 1 61 ? 25.688 19.672 -4.406 1 90.81 61 ASN B O 1
ATOM 4352 N N . SER B 1 62 ? 26.656 21.219 -5.598 1 90.56 62 SER B N 1
ATOM 4353 C CA . SER B 1 62 ? 25.469 21.75 -6.27 1 90.56 62 SER B CA 1
ATOM 4354 C C . SER B 1 62 ? 24.797 20.672 -7.105 1 90.56 62 SER B C 1
ATOM 4356 O O . SER B 1 62 ? 23.578 20.703 -7.285 1 90.56 62 SER B O 1
ATOM 4358 N N . TYR B 1 63 ? 25.531 19.719 -7.574 1 88.81 63 TYR B N 1
ATOM 4359 C CA . TYR B 1 63 ? 24.938 18.672 -8.406 1 88.81 63 TYR B CA 1
ATOM 4360 C C . TYR B 1 63 ? 24.109 17.719 -7.566 1 88.81 63 TYR B C 1
ATOM 4362 O O . TYR B 1 63 ? 22.984 17.359 -7.953 1 88.81 63 TYR B O 1
ATOM 4370 N N . SER B 1 64 ? 24.672 17.312 -6.445 1 91.69 64 SER B N 1
ATOM 4371 C CA . SER B 1 64 ? 23.906 16.484 -5.516 1 91.69 64 SER B CA 1
ATOM 4372 C C . SER B 1 64 ? 22.641 17.203 -5.051 1 91.69 64 SER B C 1
ATOM 4374 O O . SER B 1 64 ? 21.594 16.578 -4.926 1 91.69 64 SER B O 1
ATOM 4376 N N . ILE B 1 65 ? 22.781 18.484 -4.863 1 94.88 65 ILE B N 1
ATOM 4377 C CA . ILE B 1 65 ? 21.641 19.281 -4.426 1 94.88 65 ILE B CA 1
ATOM 4378 C C . ILE B 1 65 ? 20.578 19.312 -5.527 1 94.88 65 ILE B C 1
ATOM 4380 O O . ILE B 1 65 ? 19.391 19.188 -5.258 1 94.88 65 ILE B O 1
ATOM 4384 N N . ALA B 1 66 ? 21.016 19.438 -6.754 1 92.44 66 ALA B N 1
ATOM 4385 C CA . ALA B 1 66 ? 20.094 19.484 -7.879 1 92.44 66 ALA B CA 1
ATOM 4386 C C . ALA B 1 66 ? 19.281 18.188 -7.973 1 92.44 66 ALA B C 1
ATOM 4388 O O . ALA B 1 66 ? 18.062 18.234 -8.141 1 92.44 66 ALA B O 1
ATOM 4389 N N . ILE B 1 67 ? 19.938 17.078 -7.824 1 91.31 67 ILE B N 1
ATOM 4390 C CA . ILE B 1 67 ? 19.25 15.797 -7.895 1 91.31 67 ILE B CA 1
ATOM 4391 C C . ILE B 1 67 ? 18.281 15.672 -6.723 1 91.31 67 ILE B C 1
ATOM 4393 O O . ILE B 1 67 ? 17.141 15.25 -6.902 1 91.31 67 ILE B O 1
ATOM 4397 N N . ALA B 1 68 ? 18.781 16.031 -5.547 1 94.25 68 ALA B N 1
ATOM 4398 C CA . ALA B 1 68 ? 17.922 15.969 -4.363 1 94.25 68 ALA B CA 1
ATOM 4399 C C . ALA B 1 68 ? 16.703 16.859 -4.527 1 94.25 68 ALA B C 1
ATOM 4401 O O . ALA B 1 68 ? 15.602 16.5 -4.078 1 94.25 68 ALA B O 1
ATOM 4402 N N . CYS B 1 69 ? 16.875 17.969 -5.172 1 94.19 69 CYS B N 1
ATOM 4403 C CA . CYS B 1 69 ? 15.766 18.891 -5.402 1 94.19 69 CYS B CA 1
ATOM 4404 C C . CYS B 1 69 ? 14.742 18.297 -6.359 1 94.19 69 CYS B C 1
ATOM 4406 O O . CYS B 1 69 ? 13.539 18.484 -6.191 1 94.19 69 CYS B O 1
ATOM 4408 N N . VAL B 1 70 ? 15.219 17.578 -7.332 1 90.62 70 VAL B N 1
ATOM 4409 C CA . VAL B 1 70 ? 14.312 16.906 -8.258 1 90.62 70 VAL B CA 1
ATOM 4410 C C . VAL B 1 70 ? 13.492 15.867 -7.508 1 90.62 70 VAL B C 1
ATOM 4412 O O . VAL B 1 70 ? 12.281 15.766 -7.695 1 90.62 70 VAL B O 1
ATOM 4415 N N . ILE B 1 71 ? 14.164 15.141 -6.66 1 92.69 71 ILE B N 1
ATOM 4416 C CA . ILE B 1 71 ? 13.469 14.125 -5.871 1 92.69 71 ILE B CA 1
ATOM 4417 C C . ILE B 1 71 ? 12.453 14.797 -4.953 1 92.69 71 ILE B C 1
ATOM 4419 O O . ILE B 1 71 ? 11.281 14.406 -4.93 1 92.69 71 ILE B O 1
ATOM 4423 N N . TYR B 1 72 ? 12.859 15.836 -4.293 1 94.69 72 TYR B N 1
ATOM 4424 C CA . TYR B 1 72 ? 12 16.562 -3.371 1 94.69 72 TYR B CA 1
ATOM 4425 C C . TYR B 1 72 ? 10.812 17.172 -4.105 1 94.69 72 TYR B C 1
ATOM 4427 O O . TYR B 1 72 ? 9.68 17.141 -3.611 1 94.69 72 TYR B O 1
ATOM 4435 N N . GLY B 1 73 ? 11.07 17.703 -5.246 1 92.06 73 GLY B N 1
ATOM 4436 C CA . GLY B 1 73 ? 10.031 18.328 -6.051 1 92.06 73 GLY B CA 1
ATOM 4437 C C . GLY B 1 73 ? 9.008 17.328 -6.574 1 92.06 73 GLY B C 1
ATOM 4438 O O . GLY B 1 73 ? 7.801 17.547 -6.426 1 92.06 73 GLY B O 1
ATOM 4439 N N . LEU B 1 74 ? 9.422 16.234 -7.023 1 88.25 74 LEU B N 1
ATOM 4440 C CA . LEU B 1 74 ? 8.531 15.266 -7.672 1 88.25 74 LEU B CA 1
ATOM 4441 C C . LEU B 1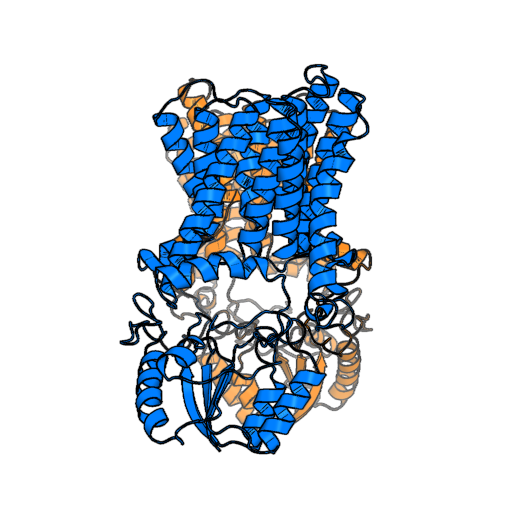 74 ? 7.785 14.438 -6.637 1 88.25 74 LEU B C 1
ATOM 4443 O O . LEU B 1 74 ? 6.637 14.047 -6.859 1 88.25 74 LEU B O 1
ATOM 4447 N N . THR B 1 75 ? 8.414 14.234 -5.523 1 89.25 75 THR B N 1
ATOM 4448 C CA . THR B 1 75 ? 7.809 13.281 -4.594 1 89.25 75 THR B CA 1
ATOM 4449 C C . THR B 1 75 ? 7.023 14.016 -3.514 1 89.25 75 THR B C 1
ATOM 4451 O O . THR B 1 75 ? 6.066 13.477 -2.959 1 89.25 75 THR B O 1
ATOM 4454 N N . TYR B 1 76 ? 7.391 15.203 -3.201 1 91.19 76 TYR B N 1
ATOM 4455 C CA . TYR B 1 76 ? 6.773 15.859 -2.055 1 91.19 76 TYR B CA 1
ATOM 4456 C C . TYR B 1 76 ? 6.02 17.109 -2.484 1 91.19 76 TYR B C 1
ATOM 4458 O O . TYR B 1 76 ? 4.809 17.219 -2.275 1 91.19 76 TYR B O 1
ATOM 4466 N N . ILE B 1 77 ? 6.699 18 -3.193 1 91.88 77 ILE B N 1
ATOM 4467 C CA . ILE B 1 77 ? 6.094 19.281 -3.566 1 91.88 77 ILE B CA 1
ATOM 4468 C C . ILE B 1 77 ? 4.934 19.031 -4.527 1 91.88 77 ILE B C 1
ATOM 4470 O O . ILE B 1 77 ? 3.852 19.609 -4.359 1 91.88 77 ILE B O 1
ATOM 4474 N N . PHE B 1 78 ? 5.109 18.188 -5.441 1 86.88 78 PHE B N 1
ATOM 4475 C CA . PHE B 1 78 ? 4.109 17.922 -6.465 1 86.88 78 PHE B CA 1
ATOM 4476 C C . PHE B 1 78 ? 2.824 17.391 -5.836 1 86.88 78 PHE B C 1
ATOM 4478 O O . PHE B 1 78 ? 1.727 17.672 -6.316 1 86.88 78 PHE B O 1
ATOM 4485 N N . LEU B 1 79 ? 2.93 16.719 -4.777 1 86.62 79 LEU B N 1
ATOM 4486 C CA . LEU B 1 79 ? 1.772 16.078 -4.152 1 86.62 79 LEU B CA 1
ATOM 4487 C C . LEU B 1 79 ? 1.039 17.062 -3.246 1 86.62 79 LEU B C 1
ATOM 4489 O O . LEU B 1 79 ? -0.126 16.859 -2.904 1 86.62 79 LEU B O 1
ATOM 4493 N N . ASN B 1 80 ? 1.731 18.016 -2.863 1 89 80 ASN B N 1
ATOM 4494 C CA . ASN B 1 80 ? 1.144 19 -1.974 1 89 80 ASN B CA 1
ATOM 4495 C C . ASN B 1 80 ? 0.685 20.234 -2.742 1 89 80 ASN B C 1
ATOM 4497 O O . ASN B 1 80 ? 1.195 21.344 -2.518 1 89 80 ASN B O 1
ATOM 4501 N N . TYR B 1 81 ? -0.331 20.047 -3.551 1 86.44 81 TYR B N 1
ATOM 4502 C CA . TYR B 1 81 ? -0.847 21.141 -4.379 1 86.44 81 TYR B CA 1
ATOM 4503 C C . TYR B 1 81 ? -1.978 21.875 -3.67 1 86.44 81 TYR B C 1
ATOM 4505 O O . TYR B 1 81 ? -2.342 22.984 -4.059 1 86.44 81 TYR B O 1
ATOM 4513 N N . TRP B 1 82 ? -2.566 21.281 -2.676 1 88.38 82 TRP B N 1
ATOM 4514 C CA . TRP B 1 82 ? -3.619 21.859 -1.848 1 88.38 82 TRP B CA 1
ATOM 4515 C C . TRP B 1 82 ? -3.139 22.047 -0.413 1 88.38 82 TRP B C 1
ATOM 4517 O O . TRP B 1 82 ? -2.391 21.219 0.114 1 88.38 82 TRP B O 1
ATOM 4527 N N . PRO B 1 83 ? -3.557 23.078 0.177 1 90 83 PRO B N 1
ATOM 4528 C CA . PRO B 1 83 ? -3.064 23.344 1.531 1 90 83 PRO B CA 1
ATOM 4529 C C . PRO B 1 83 ? -3.521 22.297 2.543 1 90 83 PRO B C 1
ATOM 4531 O O . PRO B 1 83 ? -4.699 21.938 2.568 1 90 83 PRO B O 1
ATOM 4534 N N . TRP B 1 84 ? -2.531 21.875 3.26 1 87.38 84 TRP B N 1
ATOM 4535 C CA . TRP B 1 84 ? -2.762 20.969 4.375 1 87.38 84 TRP B CA 1
ATOM 4536 C C . TRP B 1 84 ? -1.945 21.375 5.594 1 87.38 84 TRP B C 1
ATOM 4538 O O . TRP B 1 84 ? -0.791 21.797 5.465 1 87.38 84 TRP B O 1
ATOM 4548 N N . TYR B 1 85 ? -2.553 21.25 6.707 1 88.88 85 TYR B N 1
ATOM 4549 C CA . TYR B 1 85 ? -1.895 21.703 7.926 1 88.88 85 TYR B CA 1
ATOM 4550 C C . TYR B 1 85 ? -0.634 20.891 8.203 1 88.88 85 TYR B C 1
ATOM 4552 O O . TYR B 1 85 ? 0.35 21.422 8.727 1 88.88 85 TYR B O 1
ATOM 4560 N N . ASN B 1 86 ? -0.616 19.625 7.816 1 89.75 86 ASN B N 1
ATOM 4561 C CA . ASN B 1 86 ? 0.567 18.797 8.023 1 89.75 86 ASN B CA 1
ATOM 4562 C C . ASN B 1 86 ? 1.761 19.312 7.227 1 89.75 86 ASN B C 1
ATOM 4564 O O . ASN B 1 86 ? 2.879 19.359 7.742 1 89.75 86 ASN B O 1
ATOM 4568 N N . HIS B 1 87 ? 1.45 19.688 6.031 1 92 87 HIS B N 1
ATOM 4569 C CA . HIS B 1 87 ? 2.508 20.188 5.16 1 92 87 HIS B CA 1
ATOM 4570 C C . HIS B 1 87 ? 3.078 21.5 5.688 1 92 87 HIS B C 1
ATOM 4572 O O . HIS B 1 87 ? 4.297 21.672 5.746 1 92 87 HIS B O 1
ATOM 4578 N N . SER B 1 88 ? 2.201 22.391 6.094 1 93.81 88 SER B N 1
ATOM 4579 C CA . SER B 1 88 ? 2.652 23.672 6.637 1 93.81 88 SER B CA 1
ATOM 4580 C C . SER B 1 88 ? 3.471 23.469 7.91 1 93.81 88 SER B C 1
ATOM 4582 O O . SER B 1 88 ? 4.516 24.094 8.086 1 93.81 88 SER B O 1
ATOM 4584 N N . ALA B 1 89 ? 2.943 22.609 8.75 1 94.19 89 ALA B N 1
ATOM 4585 C CA . ALA B 1 89 ? 3.66 22.344 9.992 1 94.19 89 ALA B CA 1
ATOM 4586 C C . ALA B 1 89 ? 5.055 21.781 9.711 1 94.19 89 ALA B C 1
ATOM 4588 O O . ALA B 1 89 ? 6.023 22.156 10.383 1 94.19 89 ALA B O 1
ATOM 4589 N N . PHE B 1 90 ? 5.133 20.938 8.766 1 95 90 PHE B N 1
ATOM 4590 C CA . PHE B 1 90 ? 6.422 20.359 8.398 1 95 90 PHE B CA 1
ATOM 4591 C C . PHE B 1 90 ? 7.371 21.438 7.895 1 95 90 PHE B C 1
ATOM 4593 O O . PHE B 1 90 ? 8.539 21.484 8.297 1 95 90 PHE B O 1
ATOM 4600 N N . VAL B 1 91 ? 6.867 22.312 7 1 96.69 91 VAL B N 1
ATOM 4601 C CA . VAL B 1 91 ? 7.707 23.344 6.398 1 96.69 91 VAL B CA 1
ATOM 4602 C C . VAL B 1 91 ? 8.219 24.297 7.484 1 96.69 91 VAL B C 1
ATOM 4604 O O . VAL B 1 91 ? 9.406 24.625 7.516 1 96.69 91 VAL B O 1
ATOM 4607 N N . PHE B 1 92 ? 7.383 24.703 8.398 1 97.75 92 PHE B N 1
ATOM 4608 C CA . PHE B 1 92 ? 7.812 25.578 9.477 1 97.75 92 PHE B CA 1
ATOM 4609 C C . PHE B 1 92 ? 8.859 24.891 10.344 1 97.75 92 PHE B C 1
ATOM 4611 O O . PHE B 1 92 ? 9.844 25.516 10.75 1 97.75 92 PHE B O 1
ATOM 4618 N N . GLY B 1 93 ? 8.586 23.641 10.609 1 98 93 GLY B N 1
ATOM 4619 C CA . GLY B 1 93 ? 9.594 22.875 11.336 1 98 93 GLY B CA 1
ATOM 4620 C C . GLY B 1 93 ? 10.914 22.766 10.594 1 98 93 GLY B C 1
ATOM 4621 O O . GLY B 1 93 ? 11.977 22.875 11.203 1 98 93 GLY B O 1
ATOM 4622 N N . GLN B 1 94 ? 10.836 22.562 9.352 1 98.19 94 GLN B N 1
ATOM 4623 C CA . GLN B 1 94 ? 12.023 22.453 8.508 1 98.19 94 GLN B CA 1
ATOM 4624 C C . GLN B 1 94 ? 12.82 23.766 8.531 1 98.19 94 GLN B C 1
ATOM 4626 O O . GLN B 1 94 ? 14.047 23.734 8.492 1 98.19 94 GLN B O 1
ATOM 4631 N N . ILE B 1 95 ? 12.141 24.875 8.57 1 98.62 95 ILE B N 1
ATOM 4632 C CA . ILE B 1 95 ? 12.812 26.172 8.695 1 98.62 95 ILE B CA 1
ATOM 4633 C C . ILE B 1 95 ? 13.562 26.234 10.023 1 98.62 95 ILE B C 1
ATOM 4635 O O . ILE B 1 95 ? 14.695 26.719 10.078 1 98.62 95 ILE B O 1
ATOM 4639 N N . GLY B 1 96 ? 12.875 25.766 11.062 1 98.75 96 GLY B N 1
ATOM 4640 C CA . GLY B 1 96 ? 13.57 25.672 12.336 1 98.75 96 GLY B CA 1
ATOM 4641 C C . GLY B 1 96 ? 14.828 24.828 12.273 1 98.75 96 GLY B C 1
ATOM 4642 O O . GLY B 1 96 ? 15.852 25.203 12.852 1 98.75 96 GLY B O 1
ATOM 4643 N N . LEU B 1 97 ? 14.75 23.75 11.57 1 98.69 97 LEU B N 1
ATOM 4644 C CA . LEU B 1 97 ? 15.914 22.875 11.375 1 98.69 97 LEU B CA 1
ATOM 4645 C C . LEU B 1 97 ? 17.031 23.625 10.664 1 98.69 97 LEU B C 1
ATOM 4647 O O . LEU B 1 97 ? 18.203 23.5 11.039 1 98.69 97 LEU B O 1
ATOM 4651 N N . TYR B 1 98 ? 16.703 24.391 9.648 1 98.69 98 TYR B N 1
ATOM 4652 C CA . TYR B 1 98 ? 17.688 25.172 8.906 1 98.69 98 TYR B CA 1
ATOM 4653 C C . TYR B 1 98 ? 18.453 26.109 9.828 1 98.69 98 TYR B C 1
ATOM 4655 O O . TYR B 1 98 ? 19.688 26.141 9.805 1 98.69 98 TYR B O 1
ATOM 4663 N N . PHE B 1 99 ? 17.766 26.812 10.641 1 98.81 99 PHE B N 1
ATOM 4664 C CA . PHE B 1 99 ? 18.422 27.781 11.516 1 98.81 99 PHE B CA 1
ATOM 4665 C C . PHE B 1 99 ? 19.297 27.078 12.547 1 98.81 99 PHE B C 1
ATOM 4667 O O . PHE B 1 99 ? 20.375 27.562 12.898 1 98.81 99 PHE B O 1
ATOM 4674 N N . SER B 1 100 ? 18.828 25.953 13.023 1 98.62 100 SER B N 1
ATOM 4675 C CA . SER B 1 100 ? 19.641 25.172 13.961 1 98.62 100 SER B CA 1
ATOM 4676 C C . SER B 1 100 ? 20.938 24.703 13.305 1 98.62 100 SER B C 1
ATOM 4678 O O . SER B 1 100 ? 22.016 24.812 13.891 1 98.62 100 SER B O 1
ATOM 4680 N N . LEU B 1 101 ? 20.812 24.188 12.117 1 98.62 101 LEU B N 1
ATOM 4681 C CA . LEU B 1 101 ? 21.984 23.672 11.406 1 98.62 101 LEU B CA 1
ATOM 4682 C C . LEU B 1 101 ? 22.922 24.812 11.016 1 98.62 101 LEU B C 1
ATOM 4684 O O . LEU B 1 101 ? 24.141 24.625 11.023 1 98.62 101 LEU B O 1
ATOM 4688 N N . ARG B 1 102 ? 22.328 25.922 10.648 1 98.25 102 ARG B N 1
ATOM 4689 C CA . ARG B 1 102 ? 23.172 27.078 10.344 1 98.25 102 ARG B CA 1
ATOM 4690 C C . ARG B 1 102 ? 23.984 27.484 11.555 1 98.25 102 ARG B C 1
ATOM 4692 O O . ARG B 1 102 ? 25.156 27.875 11.414 1 98.25 102 ARG B O 1
ATOM 4699 N N . TYR B 1 103 ? 23.438 27.484 12.703 1 98.19 103 TYR B N 1
ATOM 4700 C CA . TYR B 1 103 ? 24.172 27.797 13.93 1 98.19 103 TYR B CA 1
ATOM 4701 C C . TYR B 1 103 ? 25.297 26.797 14.141 1 98.19 103 TYR B C 1
ATOM 4703 O O . TYR B 1 103 ? 26.438 27.188 14.453 1 98.19 103 TYR B O 1
ATOM 4711 N N . ILE B 1 104 ? 25 25.562 13.898 1 98 104 ILE B N 1
ATOM 4712 C CA . ILE B 1 104 ? 25.922 24.469 14.234 1 98 104 ILE B CA 1
ATOM 4713 C C . ILE B 1 104 ? 27.078 24.438 13.234 1 98 104 ILE B C 1
ATOM 4715 O O . ILE B 1 104 ? 28.234 24.25 13.625 1 98 104 ILE B O 1
ATOM 4719 N N . LEU B 1 105 ? 26.797 24.703 11.977 1 97.44 105 LEU B N 1
ATOM 4720 C CA . LEU B 1 105 ? 27.766 24.375 10.938 1 97.44 105 LEU B CA 1
ATOM 4721 C C . LEU B 1 105 ? 28.375 25.625 10.344 1 97.44 105 LEU B C 1
ATOM 4723 O O . LEU B 1 105 ? 29.469 25.578 9.773 1 97.44 105 LEU B O 1
ATOM 4727 N N . VAL B 1 106 ? 27.672 26.75 10.469 1 96.12 106 VAL B N 1
ATOM 4728 C CA . VAL B 1 106 ? 28.109 27.891 9.664 1 96.12 106 VAL B CA 1
ATOM 4729 C C . VAL B 1 106 ? 28.453 29.062 10.578 1 96.12 106 VAL B C 1
ATOM 4731 O O . VAL B 1 106 ? 29.562 29.594 10.523 1 96.12 106 VAL B O 1
ATOM 4734 N N . SER B 1 107 ? 27.406 29.547 11.406 1 94.69 107 SER B N 1
ATOM 4735 C CA . SER B 1 107 ? 27.562 30.75 12.227 1 94.69 107 SER B CA 1
ATOM 4736 C C . SER B 1 107 ? 26.984 30.531 13.625 1 94.69 107 SER B C 1
ATOM 4738 O O . SER B 1 107 ? 25.797 30.25 13.773 1 94.69 107 SER B O 1
ATOM 4740 N N . GLN B 1 108 ? 27.781 30.828 14.594 1 94.81 108 GLN B N 1
ATOM 4741 C CA . GLN B 1 108 ? 27.344 30.594 15.969 1 94.81 108 GLN B CA 1
ATOM 4742 C C . GLN B 1 108 ? 26.703 31.844 16.562 1 94.81 108 GLN B C 1
ATOM 4744 O O . GLN B 1 108 ? 27 32.219 17.703 1 94.81 108 GLN B O 1
ATOM 4749 N N . LYS B 1 109 ? 25.859 32.406 15.734 1 96.69 109 LYS B N 1
ATOM 4750 C CA . LYS B 1 109 ? 25.109 33.562 16.219 1 96.69 109 LYS B CA 1
ATOM 4751 C C . LYS B 1 109 ? 23.844 33.125 16.969 1 96.69 109 LYS B C 1
ATOM 4753 O O . LYS B 1 109 ? 23.047 32.344 16.453 1 96.69 109 LYS B O 1
ATOM 4758 N N . SER B 1 110 ? 23.594 33.656 18.062 1 96.06 110 SER B N 1
ATOM 4759 C CA . SER B 1 110 ? 22.562 33.219 18.984 1 96.06 110 SER B CA 1
ATOM 4760 C C . SER B 1 110 ? 21.172 33.406 18.406 1 96.06 110 SER B C 1
ATOM 4762 O O . SER B 1 110 ? 20.234 32.656 18.703 1 96.06 110 SER B O 1
ATOM 4764 N N . TYR B 1 111 ? 21.016 34.406 17.578 1 97.81 111 TYR B N 1
ATOM 4765 C CA . TYR B 1 111 ? 19.688 34.688 17.031 1 97.81 111 TYR B CA 1
ATOM 4766 C C . TYR B 1 111 ? 19.219 33.5 16.172 1 97.81 111 TYR B C 1
ATOM 4768 O O . TYR B 1 111 ? 18.016 33.312 15.992 1 97.81 111 TYR B O 1
ATOM 4776 N N . LEU B 1 112 ? 20.125 32.75 15.688 1 98.5 112 LEU B N 1
ATOM 4777 C CA . LEU B 1 112 ? 19.766 31.578 14.906 1 98.5 112 LEU B CA 1
ATOM 4778 C C . LEU B 1 112 ? 19.094 30.531 15.781 1 98.5 112 LEU B C 1
ATOM 4780 O O . LEU B 1 112 ? 18.156 29.844 15.336 1 98.5 112 LEU B O 1
ATOM 4784 N N . LEU B 1 113 ? 19.547 30.438 17 1 98.5 113 LEU B N 1
ATOM 4785 C CA . LEU B 1 113 ? 18.906 29.531 17.938 1 98.5 113 LEU B CA 1
ATOM 4786 C C . LEU B 1 113 ? 17.516 30.016 18.312 1 98.5 113 LEU B C 1
ATOM 4788 O O . LEU B 1 113 ? 16.594 29.219 18.484 1 98.5 113 LEU B O 1
ATOM 4792 N N . ILE B 1 114 ? 17.375 31.328 18.406 1 98.5 114 ILE B N 1
ATOM 4793 C CA . ILE B 1 114 ? 16.078 31.938 18.688 1 98.5 114 ILE B CA 1
ATOM 4794 C C . ILE B 1 114 ? 15.117 31.641 17.547 1 98.5 114 ILE B C 1
ATOM 4796 O O . ILE B 1 114 ? 13.977 31.219 17.766 1 98.5 114 ILE B O 1
ATOM 4800 N N . LEU B 1 115 ? 15.594 31.797 16.359 1 98.62 115 LEU B N 1
ATOM 4801 C CA . LEU B 1 115 ? 14.766 31.531 15.195 1 98.62 115 LEU B CA 1
ATOM 4802 C C . LEU B 1 115 ? 14.391 30.062 15.109 1 98.62 115 LEU B C 1
ATOM 4804 O O . LEU B 1 115 ? 13.266 29.719 14.719 1 98.62 115 LEU B O 1
ATOM 4808 N N . ALA B 1 116 ? 15.281 29.188 15.461 1 98.62 116 ALA B N 1
ATOM 4809 C CA . ALA B 1 116 ? 15 27.75 15.477 1 98.62 116 ALA B CA 1
ATOM 4810 C C . ALA B 1 116 ? 13.852 27.438 16.422 1 98.62 116 ALA B C 1
ATOM 4812 O O . ALA B 1 116 ? 12.922 26.719 16.062 1 98.62 116 ALA B O 1
ATOM 4813 N N . GLY B 1 117 ? 13.914 28 17.609 1 98.25 117 GLY B N 1
ATOM 4814 C CA . GLY B 1 117 ? 12.844 27.797 18.578 1 98.25 117 GLY B CA 1
ATOM 4815 C C . GLY B 1 117 ? 11.531 28.422 18.141 1 98.25 117 GLY B C 1
ATOM 4816 O O . GLY B 1 117 ? 10.469 27.797 18.297 1 98.25 117 GLY B O 1
ATOM 4817 N N . LEU B 1 118 ? 11.586 29.594 17.578 1 98.12 118 LEU B N 1
ATOM 4818 C CA . LEU B 1 118 ? 10.383 30.297 17.156 1 98.12 118 LEU B CA 1
ATOM 4819 C C . LEU B 1 118 ? 9.656 29.547 16.047 1 98.12 118 LEU B C 1
ATOM 4821 O O . LEU B 1 118 ? 8.43 29.422 16.078 1 98.12 118 LEU B O 1
ATOM 4825 N N . PHE B 1 119 ? 10.406 29.062 15.109 1 98.44 119 PHE B N 1
ATOM 4826 C CA . PHE B 1 119 ? 9.773 28.344 14 1 98.44 119 PHE B CA 1
ATOM 4827 C C . PHE B 1 119 ? 9.273 26.984 14.445 1 98.44 119 PHE B C 1
ATOM 4829 O O . PHE B 1 119 ? 8.289 26.469 13.906 1 98.44 119 PHE B O 1
ATOM 4836 N N . SER B 1 120 ? 9.906 26.391 15.422 1 98 120 SER B N 1
ATOM 4837 C CA . SER B 1 120 ? 9.352 25.172 16.016 1 98 120 SER B CA 1
ATOM 4838 C C . SER B 1 120 ? 8.031 25.469 16.719 1 98 120 SER B C 1
ATOM 4840 O O . SER B 1 120 ? 7.105 24.656 16.672 1 98 120 SER B O 1
ATOM 4842 N N . PHE B 1 121 ? 7.973 26.625 17.359 1 97.25 121 PHE B N 1
ATOM 4843 C CA . PHE B 1 121 ? 6.727 27.047 18 1 97.25 121 PHE B CA 1
ATOM 4844 C C . PHE B 1 121 ? 5.633 27.25 16.953 1 97.25 121 PHE B C 1
ATOM 4846 O O . PHE B 1 121 ? 4.5 26.797 17.141 1 97.25 121 PHE B O 1
ATOM 4853 N N . ILE B 1 122 ? 5.98 27.875 15.859 1 96.81 122 ILE B N 1
ATOM 4854 C CA . ILE B 1 122 ? 5.004 28.094 14.805 1 96.81 122 ILE B CA 1
ATOM 4855 C C . ILE B 1 122 ? 4.527 26.75 14.25 1 96.81 122 ILE B C 1
ATOM 4857 O O . ILE B 1 122 ? 3.338 26.578 13.977 1 96.81 122 ILE B O 1
ATOM 4861 N N . SER B 1 123 ? 5.453 25.812 14.094 1 96.69 123 SER B N 1
ATOM 4862 C CA . SER B 1 123 ? 5.086 24.469 13.672 1 96.69 123 SER B CA 1
ATOM 4863 C C . SER B 1 123 ? 4.137 23.812 14.672 1 96.69 123 SER B C 1
ATOM 4865 O O . SER B 1 123 ? 3.119 23.234 14.289 1 96.69 123 SER B O 1
ATOM 4867 N N . PHE B 1 124 ? 4.422 24.016 15.906 1 94.19 124 PHE B N 1
ATOM 4868 C CA . PHE B 1 124 ? 3.613 23.438 16.984 1 94.19 124 PHE B CA 1
ATOM 4869 C C . PHE B 1 124 ? 2.234 24.094 17.016 1 94.19 124 PHE B C 1
ATOM 4871 O O . PHE B 1 124 ? 1.229 23.406 17.25 1 94.19 124 PHE B O 1
ATOM 4878 N N . TRP B 1 125 ? 2.258 25.359 16.812 1 93 125 TRP B N 1
ATOM 4879 C CA . TRP B 1 125 ? 1.018 26.125 16.812 1 93 125 TRP B CA 1
ATOM 4880 C C . TRP B 1 125 ? 0.21 25.875 15.547 1 93 125 TRP B C 1
ATOM 4882 O O . TRP B 1 125 ? -0.935 26.328 15.43 1 93 125 TRP B O 1
ATOM 4892 N N . THR B 1 126 ? 0.776 25.234 14.586 1 92.19 126 THR B N 1
ATOM 4893 C CA . THR B 1 126 ? 0.075 24.766 13.391 1 92.19 126 THR B CA 1
ATOM 4894 C C . THR B 1 126 ? -0.514 23.375 13.609 1 92.19 126 THR B C 1
ATOM 4896 O O . THR B 1 126 ? -1.723 23.188 13.469 1 92.19 126 THR B O 1
ATOM 4899 N N . LYS B 1 127 ? 0.356 22.547 13.992 1 89.38 127 LYS B N 1
ATOM 4900 C CA . LYS B 1 127 ? -0.037 21.188 14.367 1 89.38 127 LYS B CA 1
ATOM 4901 C C . LYS B 1 127 ? 0.851 20.641 15.477 1 89.38 127 LYS B C 1
ATOM 4903 O O . LYS B 1 127 ? 2.074 20.594 15.336 1 89.38 127 LYS B O 1
ATOM 4908 N N . GLN B 1 128 ? 0.302 20.156 16.453 1 87.69 128 GLN B N 1
ATOM 4909 C CA . GLN B 1 128 ? 1 19.844 17.688 1 87.69 128 GLN B CA 1
ATOM 4910 C C . GLN B 1 128 ? 1.978 18.688 17.5 1 87.69 128 GLN B C 1
ATOM 4912 O O . GLN B 1 128 ? 3.092 18.719 18.031 1 87.69 128 GLN B O 1
ATOM 4917 N N . ASP B 1 129 ? 1.617 17.656 16.812 1 86.44 129 ASP B N 1
ATOM 4918 C CA . ASP B 1 129 ? 2.48 16.484 16.719 1 86.44 129 ASP B CA 1
ATOM 4919 C C . ASP B 1 129 ? 3.752 16.812 15.938 1 86.44 129 ASP B C 1
ATOM 4921 O O . ASP B 1 129 ? 4.859 16.5 16.391 1 86.44 129 ASP B O 1
ATOM 4925 N N . TYR B 1 130 ? 3.645 17.531 14.828 1 88.75 130 TYR B N 1
ATOM 4926 C CA . TYR B 1 130 ? 4.82 17.922 14.062 1 88.75 130 TYR B CA 1
ATOM 4927 C C . TYR B 1 130 ? 5.703 18.859 14.875 1 88.75 130 TYR B C 1
ATOM 4929 O O . TYR B 1 130 ? 6.918 18.672 14.961 1 88.75 130 TYR B O 1
ATOM 4937 N N . GLY B 1 131 ? 5.023 19.844 15.453 1 92.5 131 GLY B N 1
ATOM 4938 C CA . GLY B 1 131 ? 5.785 20.797 16.234 1 92.5 131 GLY B CA 1
ATOM 4939 C C . GLY B 1 131 ? 6.531 20.172 17.391 1 92.5 131 GLY B C 1
ATOM 4940 O O . GLY B 1 131 ? 7.684 20.516 17.656 1 92.5 131 GLY B O 1
ATOM 4941 N N . GLY B 1 132 ? 5.832 19.281 18 1 92.56 132 GLY B N 1
ATOM 4942 C CA . GLY B 1 132 ? 6.469 18.578 19.094 1 92.56 132 GLY B CA 1
ATOM 4943 C C . GLY B 1 132 ? 7.66 17.75 18.656 1 92.56 132 GLY B C 1
ATOM 4944 O O . GLY B 1 132 ? 8.711 17.766 19.312 1 92.56 132 GLY B O 1
ATOM 4945 N N . LEU B 1 133 ? 7.562 17.109 17.594 1 93.81 133 LEU B N 1
ATOM 4946 C CA . LEU B 1 133 ? 8.648 16.281 17.078 1 93.81 133 LEU B CA 1
ATOM 4947 C C . LEU B 1 133 ? 9.828 17.141 16.625 1 93.81 133 LEU B C 1
ATOM 4949 O O . LEU B 1 133 ? 10.984 16.812 16.906 1 93.81 133 LEU B O 1
ATOM 4953 N N . TRP B 1 134 ? 9.547 18.25 16.031 1 96.69 134 TRP B N 1
ATOM 4954 C CA . TRP B 1 134 ? 10.602 19.125 15.539 1 96.69 134 TRP B CA 1
ATOM 4955 C C . TRP B 1 134 ? 11.391 19.719 16.688 1 96.69 134 TRP B C 1
ATOM 4957 O O . TRP B 1 134 ? 12.625 19.781 16.656 1 96.69 134 TRP B O 1
ATOM 4967 N N . ILE B 1 135 ? 10.695 20.172 17.75 1 96.88 135 ILE B N 1
ATOM 4968 C CA . ILE B 1 135 ? 11.406 20.812 18.844 1 96.88 135 ILE B CA 1
ATOM 4969 C C . ILE B 1 135 ? 12.281 19.781 19.562 1 96.88 135 ILE B C 1
ATOM 4971 O O . ILE B 1 135 ? 13.383 20.094 20.016 1 96.88 135 ILE B O 1
ATOM 4975 N N . VAL B 1 136 ? 11.773 18.594 19.625 1 96.75 136 VAL B N 1
ATOM 4976 C CA . VAL B 1 136 ? 12.57 17.531 20.234 1 96.75 136 VAL B CA 1
ATOM 4977 C C . VAL B 1 136 ? 13.805 17.266 19.391 1 96.75 136 VAL B C 1
ATOM 4979 O O . VAL B 1 136 ? 14.922 17.203 19.906 1 96.75 136 VAL B O 1
ATOM 4982 N N . PHE B 1 137 ? 13.656 17.188 18.172 1 97.5 137 PHE B N 1
ATOM 4983 C CA . PHE B 1 137 ? 14.75 16.891 17.25 1 97.5 137 PHE B CA 1
ATOM 4984 C C . PHE B 1 137 ? 15.781 18.016 17.25 1 97.5 137 PHE B C 1
ATOM 4986 O O . PHE B 1 137 ? 16.984 17.75 17.375 1 97.5 137 PHE B O 1
ATOM 4993 N N . ILE B 1 138 ? 15.312 19.172 17.094 1 97.75 138 ILE B N 1
ATOM 4994 C CA . ILE B 1 138 ? 16.172 20.344 17.078 1 97.75 138 ILE B CA 1
ATOM 4995 C C . ILE B 1 138 ? 16.938 20.438 18.406 1 97.75 138 ILE B C 1
ATOM 4997 O O . ILE B 1 138 ? 18.141 20.703 18.422 1 97.75 138 ILE B O 1
ATOM 5001 N N . THR B 1 139 ? 16.25 20.172 19.484 1 97.81 139 THR B N 1
ATOM 5002 C CA . THR B 1 139 ? 16.891 20.203 20.797 1 97.81 139 THR B CA 1
ATOM 5003 C C . THR B 1 139 ? 18 19.156 20.891 1 97.81 139 THR B C 1
ATOM 5005 O O . THR B 1 139 ? 19.062 19.406 21.438 1 97.81 139 THR B O 1
ATOM 5008 N N . ILE B 1 140 ? 17.75 18.031 20.328 1 97.5 140 ILE B N 1
ATOM 5009 C CA . ILE B 1 140 ? 18.75 16.984 20.328 1 97.5 140 ILE B CA 1
ATOM 5010 C C . ILE B 1 140 ? 19.984 17.453 19.562 1 97.5 140 ILE B C 1
ATOM 5012 O O . ILE B 1 140 ? 21.109 17.297 20.047 1 97.5 140 ILE B O 1
ATOM 5016 N N . LEU B 1 141 ? 19.828 18 18.438 1 98 141 LEU B N 1
ATOM 5017 C CA . LEU B 1 141 ? 20.938 18.484 17.641 1 98 141 LEU B CA 1
ATOM 5018 C C . LEU B 1 141 ? 21.734 19.547 18.406 1 98 141 LEU B C 1
ATOM 5020 O O . LEU B 1 141 ? 22.969 19.516 18.406 1 98 141 LEU B O 1
ATOM 5024 N N . ILE B 1 142 ? 21.062 20.422 19.094 1 98.06 142 ILE B N 1
ATOM 5025 C CA . ILE B 1 142 ? 21.719 21.516 19.812 1 98.06 142 ILE B CA 1
ATOM 5026 C C . ILE B 1 142 ? 22.422 20.969 21.047 1 98.06 142 ILE B C 1
ATOM 5028 O O . ILE B 1 142 ? 23.5 21.438 21.422 1 98.06 142 ILE B O 1
ATOM 5032 N N . ILE B 1 143 ? 21.828 19.984 21.641 1 98.06 143 ILE B N 1
ATOM 5033 C CA . ILE B 1 143 ? 22.484 19.328 22.766 1 98.06 143 ILE B CA 1
ATOM 5034 C C . ILE B 1 143 ? 23.812 18.719 22.312 1 98.06 143 ILE B C 1
ATOM 5036 O O . ILE B 1 143 ? 24.828 18.859 23.016 1 98.06 143 ILE B O 1
ATOM 5040 N N . VAL B 1 144 ? 23.797 18.062 21.172 1 97.38 144 VAL B N 1
ATOM 5041 C CA . VAL B 1 144 ? 25.016 17.484 20.641 1 97.38 144 VAL B CA 1
ATOM 5042 C C . VAL B 1 144 ? 26.062 18.594 20.438 1 97.38 144 VAL B C 1
ATOM 5044 O O . VAL B 1 144 ? 27.219 18.422 20.797 1 97.38 144 VAL B O 1
ATOM 5047 N N . LYS B 1 145 ? 25.656 19.688 19.906 1 97.38 145 LYS B N 1
ATOM 5048 C CA . LYS B 1 145 ? 26.562 20.812 19.719 1 97.38 145 LYS B CA 1
ATOM 5049 C C . LYS B 1 145 ? 27.047 21.375 21.062 1 97.38 145 LYS B C 1
ATOM 5051 O O . LYS B 1 145 ? 28.188 21.797 21.188 1 97.38 145 LYS B O 1
ATOM 5056 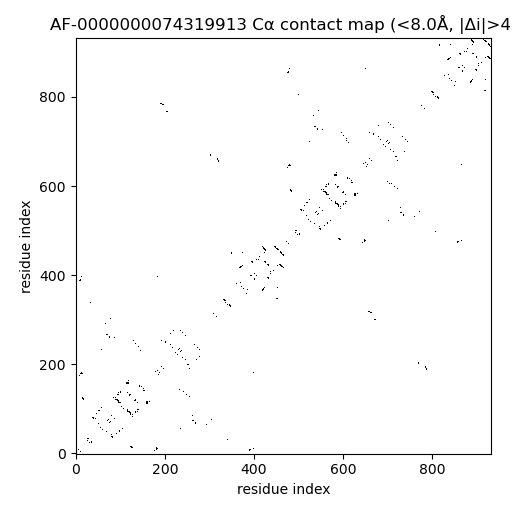N N . SER B 1 146 ? 26.125 21.406 22 1 97.38 146 SER B N 1
ATOM 5057 C CA . SER B 1 146 ? 26.469 21.859 23.344 1 97.38 146 SER B CA 1
ATOM 5058 C C . SER B 1 146 ? 27.562 21 23.969 1 97.38 146 SER B C 1
ATOM 5060 O O . SER B 1 146 ? 28.469 21.531 24.625 1 97.38 146 SER B O 1
ATOM 5062 N N . ILE B 1 147 ? 27.453 19.75 23.75 1 96.81 147 ILE B N 1
ATOM 5063 C CA . ILE B 1 147 ? 28.469 18.812 24.266 1 96.81 147 ILE B CA 1
ATOM 5064 C C . ILE B 1 147 ? 29.797 19.078 23.578 1 96.81 147 ILE B C 1
ATOM 5066 O O . ILE B 1 147 ? 30.844 19.141 24.234 1 96.81 147 ILE B O 1
ATOM 5070 N N . GLU B 1 148 ? 29.75 19.266 22.344 1 95.81 148 GLU B N 1
ATOM 5071 C CA . GLU B 1 148 ? 30.953 19.547 21.562 1 95.81 148 GLU B CA 1
ATOM 5072 C C . GLU B 1 148 ? 31.625 20.828 22.031 1 95.81 148 GLU B C 1
ATOM 5074 O O . GLU B 1 148 ? 32.844 20.859 22.219 1 95.81 148 GLU B O 1
ATOM 5079 N N . SER B 1 149 ? 30.859 21.938 22.312 1 95.75 149 SER B N 1
ATOM 5080 C CA . SER B 1 149 ? 31.406 23.25 22.594 1 95.75 149 SER B CA 1
ATOM 5081 C C . SER B 1 149 ? 31.5 23.516 24.094 1 95.75 149 SER B C 1
ATOM 5083 O O . SER B 1 149 ? 32.031 24.547 24.516 1 95.75 149 SER B O 1
ATOM 5085 N N . LYS B 1 150 ? 30.922 22.641 24.906 1 95.69 150 LYS B N 1
ATOM 5086 C CA . LYS B 1 150 ? 30.891 22.766 26.359 1 95.69 150 LYS B CA 1
ATOM 5087 C C . LYS B 1 150 ? 30.094 24 26.781 1 95.69 150 LYS B C 1
ATOM 5089 O O . LYS B 1 150 ? 30.453 24.672 27.75 1 95.69 150 LYS B O 1
ATOM 5094 N N . ARG B 1 151 ? 29.203 24.406 26 1 96.56 151 ARG B N 1
ATOM 5095 C CA . ARG B 1 151 ? 28.281 25.484 26.297 1 96.56 151 ARG B CA 1
ATOM 5096 C C . ARG B 1 151 ? 26.891 24.938 26.609 1 96.56 151 ARG B C 1
ATOM 5098 O O . ARG B 1 151 ? 26.047 24.812 25.719 1 96.56 151 ARG B O 1
ATOM 5105 N N . ILE B 1 152 ? 26.578 24.75 27.75 1 94.5 152 ILE B N 1
ATOM 5106 C CA . ILE B 1 152 ? 25.438 23.984 28.234 1 94.5 152 ILE B CA 1
ATOM 5107 C C . ILE B 1 152 ? 24.156 24.812 28.047 1 94.5 152 ILE B C 1
ATOM 5109 O O . ILE B 1 152 ? 23.047 24.281 28.062 1 94.5 152 ILE B O 1
ATOM 5113 N N . TYR B 1 153 ? 24.234 26.125 27.859 1 95.44 153 TYR B N 1
ATOM 5114 C CA . TYR B 1 153 ? 23.062 27 27.828 1 95.44 153 TYR B CA 1
ATOM 5115 C C . TYR B 1 153 ? 22.453 27.031 26.438 1 95.44 153 TYR B C 1
ATOM 5117 O O . TYR B 1 153 ? 21.344 27.547 26.25 1 95.44 153 TYR B O 1
ATOM 5125 N N . LEU B 1 154 ? 23.078 26.516 25.453 1 96.69 154 LEU B N 1
ATOM 5126 C CA . LEU B 1 154 ? 22.641 26.625 24.062 1 96.69 154 LEU B CA 1
ATOM 5127 C C . LEU B 1 154 ? 21.234 26.062 23.891 1 96.69 154 LEU B C 1
ATOM 5129 O O . LEU B 1 154 ? 20.359 26.719 23.328 1 96.69 154 LEU B O 1
ATOM 5133 N N . PRO B 1 155 ? 20.922 24.859 24.375 1 97.19 155 PRO B N 1
ATOM 5134 C CA . PRO B 1 155 ? 19.562 24.328 24.219 1 97.19 155 PRO B CA 1
ATOM 5135 C C . PRO B 1 155 ? 18.516 25.156 24.953 1 97.19 155 PRO B C 1
ATOM 5137 O O . PRO B 1 155 ? 17.344 25.172 24.547 1 97.19 155 PRO B O 1
ATOM 5140 N N . LEU B 1 156 ? 18.906 25.844 25.938 1 96.94 156 LEU B N 1
ATOM 5141 C CA . LEU B 1 156 ? 17.984 26.672 26.703 1 96.94 156 LEU B CA 1
ATOM 5142 C C . LEU B 1 156 ? 17.5 27.859 25.891 1 96.94 156 LEU B C 1
ATOM 5144 O O . LEU B 1 156 ? 16.344 28.297 26.031 1 96.94 156 LEU B O 1
ATOM 5148 N N . ILE B 1 157 ? 18.328 28.344 25.047 1 97.44 157 ILE B N 1
ATOM 5149 C CA . ILE B 1 157 ? 17.969 29.5 24.234 1 97.44 157 ILE B CA 1
ATOM 5150 C C . ILE B 1 157 ? 16.844 29.125 23.266 1 97.44 157 ILE B C 1
ATOM 5152 O O . ILE B 1 157 ? 15.828 29.797 23.203 1 97.44 157 ILE B O 1
ATOM 5156 N N . SER B 1 158 ? 17.047 28.047 22.547 1 97 158 SER B N 1
ATOM 5157 C CA . SER B 1 158 ? 16.031 27.625 21.594 1 97 158 SER B CA 1
ATOM 5158 C C . SER B 1 158 ? 14.758 27.188 22.297 1 97 158 SER B C 1
ATOM 5160 O O . SER B 1 158 ? 13.656 27.453 21.828 1 97 158 SER B O 1
ATOM 5162 N N . SER B 1 159 ? 14.891 26.516 23.406 1 97.56 159 SER B N 1
ATOM 5163 C CA . SER B 1 159 ? 13.727 26.078 24.172 1 97.56 159 SER B CA 1
ATOM 5164 C C . SER B 1 159 ? 12.945 27.266 24.719 1 97.56 159 SER B C 1
ATOM 5166 O O . SER B 1 159 ? 11.711 27.25 24.734 1 97.56 159 SER B O 1
ATOM 5168 N N . ALA B 1 160 ? 13.641 28.234 25.156 1 97.56 160 ALA B N 1
ATOM 5169 C CA . ALA B 1 160 ? 12.984 29.438 25.656 1 97.56 160 ALA B CA 1
ATOM 5170 C C . ALA B 1 160 ? 12.227 30.156 24.547 1 97.56 160 ALA B C 1
ATOM 5172 O O . ALA B 1 160 ? 11.125 30.656 24.766 1 97.56 160 ALA B O 1
ATOM 5173 N N . ALA B 1 161 ? 12.805 30.188 23.406 1 97.94 161 ALA B N 1
ATOM 5174 C CA . ALA B 1 161 ? 12.18 30.828 22.25 1 97.94 161 ALA B CA 1
ATOM 5175 C C . ALA B 1 161 ? 10.93 30.062 21.812 1 97.94 161 ALA B C 1
ATOM 5177 O O . ALA B 1 161 ? 10.047 30.625 21.172 1 97.94 161 ALA B O 1
ATOM 5178 N N . PHE B 1 162 ? 10.859 28.766 22.094 1 97.81 162 PHE B N 1
ATOM 5179 C CA . PHE B 1 162 ? 9.695 27.938 21.828 1 97.81 162 PHE B CA 1
ATOM 5180 C C . PHE B 1 162 ? 8.633 28.125 22.906 1 97.81 162 PHE B C 1
ATOM 5182 O O . PHE B 1 162 ? 7.457 28.312 22.609 1 97.81 162 PHE B O 1
ATOM 5189 N N . VAL B 1 163 ? 9 28.172 24.203 1 97.19 163 VAL B N 1
ATOM 5190 C CA . VAL B 1 163 ? 8.102 28.094 25.344 1 97.19 163 VAL B CA 1
ATOM 5191 C C . VAL B 1 163 ? 7.508 29.469 25.625 1 97.19 163 VAL B C 1
ATOM 5193 O O . VAL B 1 163 ? 6.336 29.578 25.984 1 97.19 163 VAL B O 1
ATOM 5196 N N . LEU B 1 164 ? 8.242 30.531 25.484 1 97.06 164 LEU B N 1
ATOM 5197 C CA . LEU B 1 164 ? 7.797 31.875 25.859 1 97.06 164 LEU B CA 1
ATOM 5198 C C . LEU B 1 164 ? 6.59 32.281 25.016 1 97.06 164 LEU B C 1
ATOM 5200 O O . LEU B 1 164 ? 5.57 32.719 25.562 1 97.06 164 LEU B O 1
ATOM 5204 N N . PRO B 1 165 ? 6.672 32.156 23.703 1 95.75 165 PRO B N 1
ATOM 5205 C CA . PRO B 1 165 ? 5.469 32.5 22.938 1 95.75 165 PRO B CA 1
ATOM 5206 C C . PRO B 1 165 ? 4.285 31.594 23.281 1 95.75 165 PRO B C 1
ATOM 5208 O O . PRO B 1 165 ? 3.133 32.031 23.219 1 95.75 165 PRO B O 1
ATOM 5211 N N . LEU B 1 166 ? 4.559 30.391 23.594 1 92.25 166 LEU B N 1
ATOM 5212 C CA . LEU B 1 166 ? 3.5 29.469 24 1 92.25 166 LEU B CA 1
ATOM 5213 C C . LEU B 1 166 ? 2.811 29.953 25.266 1 92.25 166 LEU B C 1
ATOM 5215 O O . LEU B 1 166 ? 1.581 29.938 25.359 1 92.25 166 LEU B O 1
ATOM 5219 N N . ILE B 1 167 ? 3.598 30.406 26.234 1 93.12 167 ILE B N 1
ATOM 5220 C CA . ILE B 1 167 ? 3.07 30.938 27.484 1 93.12 167 ILE B CA 1
ATOM 5221 C C . ILE B 1 167 ? 2.242 32.188 27.203 1 93.12 167 ILE B C 1
ATOM 5223 O O . ILE B 1 167 ? 1.146 32.344 27.75 1 93.12 167 ILE B O 1
ATOM 5227 N N . LEU B 1 168 ? 2.727 33 26.359 1 92.12 168 LEU B N 1
ATOM 5228 C CA . LEU B 1 168 ? 2.02 34.219 26 1 92.12 168 LEU B CA 1
ATOM 5229 C C . LEU B 1 168 ? 0.694 33.906 25.312 1 92.12 168 LEU B C 1
ATOM 5231 O O . LEU B 1 168 ? -0.31 34.562 25.562 1 92.12 168 LEU B O 1
ATOM 5235 N N . LEU B 1 169 ? 0.726 32.938 24.469 1 87.81 169 LEU B N 1
ATOM 5236 C CA . LEU B 1 169 ? -0.486 32.531 23.766 1 87.81 169 LEU B CA 1
ATOM 5237 C C . LEU B 1 169 ? -1.539 32.031 24.766 1 87.81 169 LEU B C 1
ATOM 5239 O O . LEU B 1 169 ? -2.713 32.406 24.656 1 87.81 169 LEU B O 1
ATOM 5243 N N . PHE B 1 170 ? -1.146 31.25 25.703 1 86.19 170 PHE B N 1
ATOM 5244 C CA . PHE B 1 170 ? -2.074 30.734 26.703 1 86.19 170 PHE B CA 1
ATOM 5245 C C . PHE B 1 170 ? -2.584 31.859 27.594 1 86.19 170 PHE B C 1
ATOM 5247 O O . PHE B 1 170 ? -3.754 31.859 27.984 1 86.19 170 PHE B O 1
ATOM 5254 N N . ALA B 1 171 ? -1.71 32.75 27.875 1 88 171 ALA B N 1
ATOM 5255 C CA . ALA B 1 171 ? -2.111 33.906 28.688 1 88 171 ALA B CA 1
ATOM 5256 C C . ALA B 1 171 ? -3.125 34.781 27.953 1 88 171 ALA B C 1
ATOM 5258 O O . ALA B 1 171 ? -4.094 35.25 28.547 1 88 171 ALA B O 1
ATOM 5259 N N . PHE B 1 172 ? -2.918 34.906 26.734 1 85.81 172 PHE B N 1
ATOM 5260 C CA . PHE B 1 172 ? -3.787 35.75 25.906 1 85.81 172 PHE B CA 1
ATOM 5261 C C . PHE B 1 172 ? -5.168 35.094 25.766 1 85.81 172 PHE B C 1
ATOM 5263 O O . PHE B 1 172 ? -6.172 35.812 25.672 1 85.81 172 PHE B O 1
ATOM 5270 N N . HIS B 1 173 ? -5.234 33.781 25.734 1 84.19 173 HIS B N 1
ATOM 5271 C CA . HIS B 1 173 ? -6.5 33.094 25.516 1 84.19 173 HIS B CA 1
ATOM 5272 C C . HIS B 1 173 ? -7.043 32.5 26.828 1 84.19 173 HIS B C 1
ATOM 5274 O O . HIS B 1 173 ? -7.922 31.641 26.797 1 84.19 173 HIS B O 1
ATOM 5280 N N . SER B 1 174 ? -6.543 32.875 27.906 1 80.19 174 SER B N 1
ATOM 5281 C CA . SER B 1 174 ? -6.918 32.312 29.203 1 80.19 174 SER B CA 1
ATOM 5282 C C . SER B 1 174 ? -8.414 32.469 29.469 1 80.19 174 SER B C 1
ATOM 5284 O O . SER B 1 174 ? -9.023 31.625 30.109 1 80.19 174 SER B O 1
ATOM 5286 N N . ASP B 1 175 ? -9.008 33.469 28.891 1 77.56 175 ASP B N 1
ATOM 5287 C CA . ASP B 1 175 ? -10.422 33.75 29.156 1 77.56 175 ASP B CA 1
ATOM 5288 C C . ASP B 1 175 ? -11.312 33.062 28.109 1 77.56 175 ASP B C 1
ATOM 5290 O O . ASP B 1 175 ? -12.539 33.25 28.156 1 77.56 175 ASP B O 1
ATOM 5294 N N . HIS B 1 176 ? -10.625 32.406 27.328 1 76.31 176 HIS B N 1
ATOM 5295 C CA . HIS B 1 176 ? -11.391 31.797 26.25 1 76.31 176 HIS B CA 1
ATOM 5296 C C . HIS B 1 176 ? -11.203 30.281 26.25 1 76.31 176 HIS B C 1
ATOM 5298 O O . HIS B 1 176 ? -10.547 29.734 27.141 1 76.31 176 HIS B O 1
ATOM 5304 N N . ASN B 1 177 ? -11.898 29.578 25.344 1 71.25 177 ASN B N 1
ATOM 5305 C CA . ASN B 1 177 ? -11.93 28.109 25.312 1 71.25 177 ASN B CA 1
ATOM 5306 C C . ASN B 1 177 ? -10.742 27.547 24.547 1 71.25 177 ASN B C 1
ATOM 5308 O O . ASN B 1 177 ? -10.93 26.812 23.562 1 71.25 177 ASN B O 1
ATOM 5312 N N . ILE B 1 178 ? -9.539 27.891 25.031 1 73.19 178 ILE B N 1
ATOM 5313 C CA . ILE B 1 178 ? -8.328 27.422 24.359 1 73.19 178 ILE B CA 1
ATOM 5314 C C . ILE B 1 178 ? -8.227 25.906 24.484 1 73.19 178 ILE B C 1
ATOM 5316 O O . ILE B 1 178 ? -7.496 25.266 23.734 1 73.19 178 ILE B O 1
ATOM 5320 N N . ASN B 1 179 ? -8.992 25.359 25.312 1 66.81 179 ASN B N 1
ATOM 5321 C CA . ASN B 1 179 ? -9.008 23.922 25.516 1 66.81 179 ASN B CA 1
ATOM 5322 C C . ASN B 1 179 ? -9.531 23.188 24.266 1 66.81 179 ASN B C 1
ATOM 5324 O O . ASN B 1 179 ? -9.312 21.984 24.109 1 66.81 179 ASN B O 1
ATOM 5328 N N . TYR B 1 180 ? -10.086 23.984 23.438 1 66.94 180 TYR B N 1
ATOM 5329 C CA . TYR B 1 180 ? -10.555 23.406 22.172 1 66.94 180 TYR B CA 1
ATOM 5330 C C . TYR B 1 180 ? -9.383 22.859 21.359 1 66.94 180 TYR B C 1
ATOM 5332 O O . TYR B 1 180 ? -9.531 21.875 20.641 1 66.94 180 TYR B O 1
ATOM 5340 N N . TRP B 1 181 ? -8.297 23.531 21.516 1 70.69 181 TRP B N 1
ATOM 5341 C CA . TRP B 1 181 ? -7.102 23.109 20.797 1 70.69 181 TRP B CA 1
ATOM 5342 C C . TRP B 1 181 ? -6.66 21.719 21.234 1 70.69 181 TRP B C 1
ATOM 5344 O O . TRP B 1 181 ? -6.105 20.953 20.453 1 70.69 181 TRP B O 1
ATOM 5354 N N . PHE B 1 182 ? -7.051 21.469 22.422 1 63.06 182 PHE B N 1
ATOM 5355 C CA . PHE B 1 182 ? -6.699 20.156 22.969 1 63.06 182 PHE B CA 1
ATOM 5356 C C . PHE B 1 182 ? -7.949 19.312 23.203 1 63.06 182 PHE B C 1
ATOM 5358 O O . PHE B 1 182 ? -8.273 18.984 24.344 1 63.06 182 PHE B O 1
ATOM 5365 N N . ASN B 1 183 ? -8.641 18.953 22.172 1 56.88 183 ASN B N 1
ATOM 5366 C CA . ASN B 1 183 ? -9.789 18.062 22.031 1 56.88 183 ASN B CA 1
ATOM 5367 C C . ASN B 1 183 ? -11.016 18.625 22.75 1 56.88 183 ASN B C 1
ATOM 5369 O O . ASN B 1 183 ? -11.75 17.875 23.406 1 56.88 183 ASN B O 1
ATOM 5373 N N . TYR B 1 184 ? -11.141 19.953 22.609 1 52.5 184 TYR B N 1
ATOM 5374 C CA . TYR B 1 184 ? -12.281 20.609 23.234 1 52.5 184 TYR B CA 1
ATOM 5375 C C . TYR B 1 184 ? -12.477 20.125 24.672 1 52.5 184 TYR B C 1
ATOM 5377 O O . TYR B 1 184 ? -13.609 19.984 25.141 1 52.5 184 TYR B O 1
ATOM 5385 N N . GLY B 1 185 ? -11.367 19.828 25.328 1 48.59 185 GLY B N 1
ATOM 5386 C CA . GLY B 1 185 ? -11.406 19.422 26.719 1 48.59 185 GLY B CA 1
ATOM 5387 C C . GLY B 1 185 ? -11.688 17.938 26.891 1 48.59 185 GLY B C 1
ATOM 5388 O O . GLY B 1 185 ? -11.781 17.438 28.016 1 48.59 185 GLY B O 1
ATOM 5389 N N . GLN B 1 186 ? -12.117 17.25 25.734 1 50.84 186 GLN B N 1
ATOM 5390 C CA . GLN B 1 186 ? -12.383 15.828 25.906 1 50.84 186 GLN B CA 1
ATOM 5391 C C . GLN B 1 186 ? -11.086 15.031 25.953 1 50.84 186 GLN B C 1
ATOM 5393 O O . GLN B 1 186 ? -10.016 15.547 25.641 1 50.84 186 GLN B O 1
ATOM 5398 N N . ASP B 1 187 ? -11.148 13.938 26.641 1 48.53 187 ASP B N 1
ATOM 5399 C CA . ASP B 1 187 ? -10 13.047 26.781 1 48.53 187 ASP B CA 1
ATOM 5400 C C . ASP B 1 187 ? -9.25 12.914 25.453 1 48.53 187 ASP B C 1
ATOM 5402 O O . ASP B 1 187 ? -9.875 12.836 24.391 1 48.53 187 ASP B O 1
ATOM 5406 N N . PRO B 1 188 ? -8.055 13.398 25.578 1 49.59 188 PRO B N 1
ATOM 5407 C CA . PRO B 1 188 ? -7.203 13.289 24.391 1 49.59 188 PRO B CA 1
ATOM 5408 C C . PRO B 1 188 ? -7.508 12.039 23.578 1 49.59 188 PRO B C 1
ATOM 5410 O O . PRO B 1 188 ? -7.926 11.016 24.125 1 49.59 188 PRO B O 1
ATOM 5413 N N . HIS B 1 189 ? -7.656 12.195 22.328 1 51.72 189 HIS B N 1
ATOM 5414 C CA . HIS B 1 189 ? -7.742 11.047 21.438 1 51.72 189 HIS B CA 1
ATOM 5415 C C . HIS B 1 189 ? -6.641 10.031 21.719 1 51.72 189 HIS B C 1
ATOM 5417 O O . HIS B 1 189 ? -5.465 10.297 21.469 1 51.72 189 HIS B O 1
ATOM 5423 N N . SER B 1 190 ? -6.664 9.305 22.844 1 52.41 190 SER B N 1
ATOM 5424 C CA . SER B 1 190 ? -5.699 8.32 23.312 1 52.41 190 SER B CA 1
ATOM 5425 C C . SER B 1 190 ? -5.094 7.551 22.141 1 52.41 190 SER B C 1
ATOM 5427 O O . SER B 1 190 ? -3.943 7.109 22.203 1 52.41 190 SER B O 1
ATOM 5429 N N . ALA B 1 191 ? -5.781 7.523 21.016 1 55.28 191 ALA B N 1
ATOM 5430 C CA . ALA B 1 191 ? -5.414 6.547 20 1 55.28 191 ALA B CA 1
ATOM 5431 C C . ALA B 1 191 ? -4.172 6.992 19.219 1 55.28 191 ALA B C 1
ATOM 5433 O O . ALA B 1 191 ? -3.418 6.164 18.719 1 55.28 191 ALA B O 1
ATOM 5434 N N . ARG B 1 192 ? -3.756 8.281 19.344 1 63.44 192 ARG B N 1
ATOM 5435 C CA . ARG B 1 192 ? -2.701 8.734 18.453 1 63.44 192 ARG B CA 1
ATOM 5436 C C . ARG B 1 192 ? -1.323 8.531 19.078 1 63.44 192 ARG B C 1
ATOM 5438 O O . ARG B 1 192 ? -0.302 8.734 18.422 1 63.44 192 ARG B O 1
ATOM 5445 N N . ILE B 1 193 ? -1.279 8.094 20.344 1 72.38 193 ILE B N 1
ATOM 5446 C CA . ILE B 1 193 ? 0.043 7.871 20.922 1 72.38 193 ILE B CA 1
ATOM 5447 C C . ILE B 1 193 ? 0.107 6.48 21.547 1 72.38 193 ILE B C 1
ATOM 5449 O O . ILE B 1 193 ? 1.021 6.188 22.328 1 72.38 193 ILE B O 1
ATOM 5453 N N . MET B 1 194 ? -0.716 5.695 21.094 1 77.62 194 MET B N 1
ATOM 5454 C CA . MET B 1 194 ? -0.701 4.336 21.641 1 77.62 194 MET B CA 1
ATOM 5455 C C . MET B 1 194 ? 0.49 3.553 21.094 1 77.62 194 MET B C 1
ATOM 5457 O O . MET B 1 194 ? 0.68 3.463 19.891 1 77.62 194 MET B O 1
ATOM 5461 N N . PRO B 1 195 ? 1.176 3.023 22 1 84.06 195 PRO B N 1
ATOM 5462 C CA . PRO B 1 195 ? 2.369 2.281 21.594 1 84.06 195 PRO B CA 1
ATOM 5463 C C . PRO B 1 195 ? 2.061 1.185 20.578 1 84.06 195 PRO B C 1
ATOM 5465 O O . PRO B 1 195 ? 2.85 0.949 19.656 1 84.06 195 PRO B O 1
ATOM 5468 N N . VAL B 1 196 ? 0.957 0.6 20.719 1 87.5 196 VAL B N 1
ATOM 5469 C CA . VAL B 1 196 ? 0.602 -0.509 19.844 1 87.5 196 VAL B CA 1
ATOM 5470 C C . VAL B 1 196 ? 0.469 -0.008 18.406 1 87.5 196 VAL B C 1
ATOM 5472 O O . VAL B 1 196 ? 0.797 -0.726 17.469 1 87.5 196 VAL B O 1
ATOM 5475 N N . ASN B 1 197 ? 0.061 1.211 18.25 1 87.38 197 ASN B N 1
ATOM 5476 C CA . ASN B 1 197 ? -0.067 1.787 16.906 1 87.38 197 ASN B CA 1
ATOM 5477 C C . ASN B 1 197 ? 1.296 2.004 16.266 1 87.38 197 ASN B C 1
ATOM 5479 O O . ASN B 1 197 ? 1.439 1.86 15.047 1 87.38 197 ASN B O 1
ATOM 5483 N N . PHE B 1 198 ? 2.242 2.268 17.109 1 88.88 198 PHE B N 1
ATOM 5484 C CA . PHE B 1 198 ? 3.598 2.436 16.594 1 88.88 198 PHE B CA 1
ATOM 5485 C C . PHE B 1 198 ? 4.156 1.106 16.109 1 88.88 198 PHE B C 1
ATOM 5487 O O . PHE B 1 198 ? 4.77 1.044 15.031 1 88.88 198 PHE B O 1
ATOM 5494 N N . LEU B 1 199 ? 3.906 0.103 16.812 1 90.06 199 LEU B N 1
ATOM 5495 C CA . LEU B 1 199 ? 4.375 -1.222 16.422 1 90.06 199 LEU B CA 1
ATOM 5496 C C . LEU B 1 199 ? 3.775 -1.637 15.078 1 90.06 199 LEU B C 1
ATOM 5498 O O . LEU B 1 199 ? 4.496 -2.092 14.188 1 90.06 199 LEU B O 1
ATOM 5502 N N . HIS B 1 200 ? 2.547 -1.39 14.93 1 89.94 200 HIS B N 1
ATOM 5503 C CA . HIS B 1 200 ? 1.86 -1.799 13.711 1 89.94 200 HIS B CA 1
ATOM 5504 C C . HIS B 1 200 ? 2.322 -0.973 12.516 1 89.94 200 HIS B C 1
ATOM 5506 O O . HIS B 1 200 ? 2.439 -1.492 11.406 1 89.94 200 HIS B O 1
ATOM 5512 N N . LYS B 1 201 ? 2.613 0.237 12.789 1 89.06 201 LYS B N 1
ATOM 5513 C CA . LYS B 1 201 ? 3.037 1.076 11.672 1 89.06 201 LYS B CA 1
ATOM 5514 C C . LYS B 1 201 ? 4.484 0.789 11.289 1 89.06 201 LYS B C 1
ATOM 5516 O O . LYS B 1 201 ? 4.828 0.792 10.102 1 89.06 201 LYS B O 1
ATOM 5521 N N . ILE B 1 202 ? 5.273 0.532 12.234 1 89.94 202 ILE B N 1
ATOM 5522 C CA . ILE B 1 202 ? 6.688 0.276 11.977 1 89.94 202 ILE B CA 1
ATOM 5523 C C . ILE B 1 202 ? 6.852 -1.09 11.312 1 89.94 202 ILE B C 1
ATOM 5525 O O . ILE B 1 202 ? 7.469 -1.201 10.25 1 89.94 202 ILE B O 1
ATOM 5529 N N . PHE B 1 203 ? 6.211 -2.076 11.852 1 90.56 203 PHE B N 1
ATOM 5530 C CA . PHE B 1 203 ? 6.438 -3.432 11.367 1 90.56 203 PHE B CA 1
ATOM 5531 C C . PHE B 1 203 ? 5.453 -3.775 10.25 1 90.56 203 PHE B C 1
ATOM 5533 O O . PHE B 1 203 ? 5.758 -4.59 9.375 1 90.56 203 PHE B O 1
ATOM 5540 N N . GLY B 1 204 ? 4.316 -3.148 10.305 1 89.81 204 GLY B N 1
ATOM 5541 C CA . GLY B 1 204 ? 3.312 -3.43 9.297 1 89.81 204 GLY B CA 1
ATOM 5542 C C . GLY B 1 204 ? 3.486 -2.602 8.039 1 89.81 204 GLY B C 1
ATOM 5543 O O . GLY B 1 204 ? 2.82 -2.846 7.027 1 89.81 204 GLY B O 1
ATOM 5544 N N . GLY B 1 205 ? 4.422 -1.681 8.109 1 89.69 205 GLY B N 1
ATOM 5545 C CA . GLY B 1 205 ? 4.688 -0.784 6.996 1 89.69 205 GLY B CA 1
ATOM 5546 C C . GLY B 1 205 ? 5.992 -0.022 7.141 1 89.69 205 GLY B C 1
ATOM 5547 O O . GLY B 1 205 ? 6.938 -0.512 7.758 1 89.69 205 GLY B O 1
ATOM 5548 N N . SER B 1 206 ? 6.094 1.009 6.449 1 91 206 SER B N 1
ATOM 5549 C CA . SER B 1 206 ? 7.184 1.974 6.562 1 91 206 SER B CA 1
ATOM 5550 C C . SER B 1 206 ? 8.492 1.391 6.047 1 91 206 SER B C 1
ATOM 5552 O O . SER B 1 206 ? 9.523 1.486 6.715 1 91 206 SER B O 1
ATOM 5554 N N . PHE B 1 207 ? 8.523 0.786 4.938 1 91.56 207 PHE B N 1
ATOM 5555 C CA . PHE B 1 207 ? 9.695 0.132 4.363 1 91.56 207 PHE B CA 1
ATOM 5556 C C . PHE B 1 207 ? 10.828 1.132 4.156 1 91.56 207 PHE B C 1
ATOM 5558 O O . PHE B 1 207 ? 11.961 0.888 4.566 1 91.56 207 PHE B O 1
ATOM 5565 N N . PHE B 1 208 ? 10.562 2.25 3.607 1 92.44 208 PHE B N 1
ATOM 5566 C CA . PHE B 1 208 ? 11.602 3.189 3.201 1 92.44 208 PHE B CA 1
ATOM 5567 C C . PHE B 1 208 ? 12.227 3.859 4.418 1 92.44 208 PHE B C 1
ATOM 5569 O O . PHE B 1 208 ? 13.43 4.129 4.43 1 92.44 208 PHE B O 1
ATOM 5576 N N . GLU B 1 209 ? 11.391 4.102 5.434 1 94.38 209 GLU B N 1
ATOM 5577 C CA . GLU B 1 209 ? 11.945 4.648 6.668 1 94.38 209 GLU B CA 1
ATOM 5578 C C . GLU B 1 209 ? 12.867 3.643 7.352 1 94.38 209 GLU B C 1
ATOM 5580 O O . GLU B 1 209 ? 13.977 3.988 7.762 1 94.38 209 GLU B O 1
ATOM 5585 N N . LYS B 1 210 ? 12.453 2.398 7.398 1 93.75 210 LYS B N 1
ATOM 5586 C CA . LYS B 1 210 ? 13.273 1.354 8.008 1 93.75 210 LYS B CA 1
ATOM 5587 C C . LYS B 1 210 ? 14.555 1.13 7.219 1 93.75 210 LYS B C 1
ATOM 5589 O O . LYS B 1 210 ? 15.648 1.122 7.793 1 93.75 210 LYS B O 1
ATOM 5594 N N . ALA B 1 211 ? 14.352 1.034 5.914 1 93.81 211 ALA B N 1
ATOM 5595 C CA . ALA B 1 211 ? 15.508 0.792 5.051 1 93.81 211 ALA B CA 1
ATOM 5596 C C . ALA B 1 211 ? 16.484 1.962 5.098 1 93.81 211 ALA B C 1
ATOM 5598 O O . ALA B 1 211 ? 17.703 1.761 5.211 1 93.81 211 ALA B O 1
ATOM 5599 N N . GLY B 1 212 ? 15.914 3.164 5.023 1 94.88 212 GLY B N 1
ATOM 5600 C CA . GLY B 1 212 ? 16.766 4.348 5.098 1 94.88 212 GLY B CA 1
ATOM 5601 C C . GLY B 1 212 ? 17.531 4.445 6.398 1 94.88 212 GLY B C 1
ATOM 5602 O O . GLY B 1 212 ? 18.75 4.691 6.387 1 94.88 212 GLY B O 1
ATOM 5603 N N . LEU B 1 213 ? 16.906 4.191 7.504 1 95.56 213 LEU B N 1
ATOM 5604 C CA . LEU B 1 213 ? 17.547 4.266 8.812 1 95.56 213 LEU B CA 1
ATOM 5605 C C . LEU B 1 213 ? 18.641 3.205 8.945 1 95.56 213 LEU B C 1
ATOM 5607 O O . LEU B 1 213 ? 19.734 3.496 9.422 1 95.56 213 LEU B O 1
ATOM 5611 N N . LEU B 1 214 ? 18.359 2.045 8.445 1 93.75 214 LEU B N 1
ATOM 5612 C CA . LEU B 1 214 ? 19.312 0.957 8.531 1 93.75 214 LEU B CA 1
ATOM 5613 C C . LEU B 1 214 ? 20.562 1.264 7.691 1 93.75 214 LEU B C 1
ATOM 5615 O O . LEU B 1 214 ? 21.688 1.092 8.156 1 93.75 214 LEU B O 1
ATOM 5619 N N . VAL B 1 215 ? 20.297 1.752 6.5 1 92.62 215 VAL B N 1
ATOM 5620 C CA . VAL B 1 215 ? 21.406 2 5.582 1 92.62 215 VAL B CA 1
ATOM 5621 C C . VAL B 1 215 ? 22.234 3.188 6.078 1 92.62 215 VAL B C 1
ATOM 5623 O O . VAL B 1 215 ? 23.453 3.102 6.172 1 92.62 215 VAL B O 1
ATOM 5626 N N . ILE B 1 216 ? 21.609 4.234 6.438 1 95.5 216 ILE B N 1
ATOM 5627 C CA . ILE B 1 216 ? 22.312 5.465 6.797 1 95.5 216 ILE B CA 1
ATOM 5628 C C . ILE B 1 216 ? 22.984 5.297 8.156 1 95.5 216 ILE B C 1
ATOM 5630 O O . ILE B 1 216 ? 24.156 5.676 8.32 1 95.5 216 ILE B O 1
ATOM 5634 N N . ALA B 1 217 ? 22.281 4.707 9.086 1 93.44 217 ALA B N 1
ATOM 5635 C CA . ALA B 1 217 ? 22.922 4.402 10.367 1 93.44 217 ALA B CA 1
ATOM 5636 C C . ALA B 1 217 ? 24.047 3.402 10.188 1 93.44 217 ALA B C 1
ATOM 5638 O O . ALA B 1 217 ? 25.078 3.492 10.867 1 93.44 217 ALA B O 1
ATOM 5639 N N . GLY B 1 218 ? 23.875 2.477 9.281 1 91.88 218 GLY B N 1
ATOM 5640 C CA . GLY B 1 218 ? 24.922 1.535 8.961 1 91.88 218 GLY B CA 1
ATOM 5641 C C . GLY B 1 218 ? 26.156 2.199 8.367 1 91.88 218 GLY B C 1
ATOM 5642 O O . GLY B 1 218 ? 27.281 1.88 8.75 1 91.88 218 GLY B O 1
ATOM 5643 N N . ILE B 1 219 ? 25.906 3.113 7.488 1 92.44 219 ILE B N 1
ATOM 5644 C CA . ILE B 1 219 ? 27 3.881 6.902 1 92.44 219 ILE B CA 1
ATOM 5645 C C . ILE B 1 219 ? 27.734 4.648 7.996 1 92.44 219 ILE B C 1
ATOM 5647 O O . ILE B 1 219 ? 28.969 4.609 8.062 1 92.44 219 ILE B O 1
ATOM 5651 N N . GLY B 1 220 ? 26.984 5.293 8.852 1 93.38 220 GLY B N 1
ATOM 5652 C CA . GLY B 1 220 ? 27.594 6.012 9.953 1 93.38 220 GLY B CA 1
ATOM 5653 C C . GLY B 1 220 ? 28.391 5.117 10.883 1 93.38 220 GLY B C 1
ATOM 5654 O O . GLY B 1 220 ? 29.531 5.434 11.227 1 93.38 220 GLY B O 1
ATOM 5655 N N . GLY B 1 221 ? 27.828 3.99 11.219 1 92.25 221 GLY B N 1
ATOM 5656 C CA . GLY B 1 221 ? 28.516 3.033 12.07 1 92.25 221 GLY B CA 1
ATOM 5657 C C . GLY B 1 221 ? 29.766 2.475 11.438 1 92.25 221 GLY B C 1
ATOM 5658 O O . GLY B 1 221 ? 30.812 2.361 12.102 1 92.25 221 GLY B O 1
ATOM 5659 N N . TYR B 1 222 ? 29.656 2.184 10.203 1 89.56 222 TYR B N 1
ATOM 5660 C CA . TYR B 1 222 ? 30.797 1.649 9.469 1 89.56 222 TYR B CA 1
ATOM 5661 C C . TYR B 1 222 ? 31.922 2.672 9.398 1 89.56 222 TYR B C 1
ATOM 5663 O O . TYR B 1 222 ? 33.094 2.344 9.656 1 89.56 222 TYR B O 1
ATOM 5671 N N . LYS B 1 223 ? 31.625 3.85 9.125 1 92.94 223 LYS B N 1
ATOM 5672 C CA . LYS B 1 223 ? 32.625 4.898 9 1 92.94 223 LYS B CA 1
ATOM 5673 C C . LYS B 1 223 ? 33.25 5.246 10.359 1 92.94 223 LYS B C 1
ATOM 5675 O O . LYS B 1 223 ? 34.406 5.605 10.445 1 92.94 223 LYS B O 1
ATOM 5680 N N . LEU B 1 224 ? 32.406 5.152 11.352 1 92.44 224 LEU B N 1
ATOM 5681 C CA . LEU B 1 224 ? 32.938 5.352 12.703 1 92.44 224 LEU B CA 1
ATOM 5682 C C . LEU B 1 224 ? 33.906 4.238 13.07 1 92.44 224 LEU B C 1
ATOM 5684 O O . LEU B 1 224 ? 34.969 4.5 13.641 1 92.44 224 LEU B O 1
ATOM 5688 N N . TYR B 1 225 ? 33.5 3.029 12.672 1 90.38 225 TYR B N 1
ATOM 5689 C CA . TYR B 1 225 ? 34.312 1.859 12.945 1 90.38 225 TYR B CA 1
ATOM 5690 C C . TYR B 1 225 ? 35.656 1.952 12.219 1 90.38 225 TYR B C 1
ATOM 5692 O O . TYR B 1 225 ? 36.688 1.604 12.773 1 90.38 225 TYR B O 1
ATOM 5700 N N . LYS B 1 226 ? 35.688 2.5 11.039 1 92.94 226 LYS B N 1
ATOM 5701 C CA . LYS B 1 226 ? 36.906 2.643 10.242 1 92.94 226 LYS B CA 1
ATOM 5702 C C . LYS B 1 226 ? 37.625 3.93 10.586 1 92.94 226 LYS B C 1
ATOM 5704 O O . LYS B 1 226 ? 38.656 4.258 9.969 1 92.94 226 LYS B O 1
ATOM 5709 N N . ARG B 1 227 ? 37.125 4.727 11.477 1 93.56 227 ARG B N 1
ATOM 5710 C CA . ARG B 1 227 ? 37.688 5.984 11.938 1 93.56 227 ARG B CA 1
ATOM 5711 C C . ARG B 1 227 ? 37.75 7.004 10.805 1 93.56 227 ARG B C 1
ATOM 5713 O O . ARG B 1 227 ? 38.688 7.824 10.75 1 93.56 227 ARG B O 1
ATOM 5720 N N . GLU B 1 228 ? 36.719 6.848 9.906 1 93.25 228 GLU B N 1
ATOM 5721 C CA . GLU B 1 228 ? 36.625 7.789 8.797 1 93.25 228 GLU B CA 1
ATOM 5722 C C . GLU B 1 228 ? 35.625 8.914 9.125 1 93.25 228 GLU B C 1
ATOM 5724 O O . GLU B 1 228 ? 35.625 9.953 8.453 1 93.25 228 GLU B O 1
ATOM 5729 N N . LEU B 1 229 ? 34.875 8.641 10.07 1 92.69 229 LEU B N 1
ATOM 5730 C CA . LEU B 1 229 ? 33.906 9.633 10.531 1 92.69 229 LEU B CA 1
ATOM 5731 C C . LEU B 1 229 ? 34.281 10.195 11.883 1 92.69 229 LEU B C 1
ATOM 5733 O O . LEU B 1 229 ? 34.406 9.453 12.859 1 92.69 229 LEU B O 1
ATOM 5737 N N . LYS B 1 230 ? 34.531 11.508 11.859 1 93.38 230 LYS B N 1
ATOM 5738 C CA . LYS B 1 230 ? 34.844 12.188 13.109 1 93.38 230 LYS B CA 1
ATOM 5739 C C . LYS B 1 230 ? 33.562 12.695 13.789 1 93.38 230 LYS B C 1
ATOM 5741 O O . LYS B 1 230 ? 32.688 13.273 13.141 1 93.38 230 LYS B O 1
ATOM 5746 N N . LEU B 1 231 ? 33.562 12.531 15.062 1 93.25 231 LEU B N 1
ATOM 5747 C CA . LEU B 1 231 ? 32.438 13.031 15.836 1 93.25 231 LEU B CA 1
ATOM 5748 C C . LEU B 1 231 ? 32.312 14.547 15.727 1 93.25 231 LEU B C 1
ATOM 5750 O O . LEU B 1 231 ? 33.344 15.25 15.734 1 93.25 231 LEU B O 1
ATOM 5754 N N . PHE B 1 232 ? 31.203 15.062 15.57 1 94.31 232 PHE B N 1
ATOM 5755 C CA . PHE B 1 232 ? 30.844 16.484 15.531 1 94.31 232 PHE B CA 1
ATOM 5756 C C . PHE B 1 232 ? 31.297 17.109 14.219 1 94.31 232 PHE B C 1
ATOM 5758 O O . PHE B 1 232 ? 31.266 18.328 14.07 1 94.31 232 PHE B O 1
ATOM 5765 N N . SER B 1 233 ? 31.75 16.188 13.297 1 94.75 233 SER B N 1
ATOM 5766 C CA . SER B 1 233 ? 32.031 16.688 11.961 1 94.75 233 SER B CA 1
ATOM 5767 C C . SER B 1 233 ? 30.766 16.984 11.188 1 94.75 233 SER B C 1
ATOM 5769 O O . SER B 1 233 ? 29.672 16.656 11.633 1 94.75 233 SER B O 1
ATOM 5771 N N . SER B 1 234 ? 30.891 17.672 10.125 1 95.19 234 SER B N 1
ATOM 5772 C CA . SER B 1 234 ? 29.75 17.969 9.258 1 95.19 234 SER B CA 1
ATOM 5773 C C . SER B 1 234 ? 29.062 16.703 8.797 1 95.19 234 SER B C 1
ATOM 5775 O O . SER B 1 234 ? 27.828 16.625 8.773 1 95.19 234 SER B O 1
ATOM 5777 N N . ASP B 1 235 ? 29.844 15.656 8.5 1 94.94 235 ASP B N 1
ATOM 5778 C CA . ASP B 1 235 ? 29.281 14.383 8.062 1 94.94 235 ASP B CA 1
ATOM 5779 C C . ASP B 1 235 ? 28.516 13.703 9.188 1 94.94 235 ASP B C 1
ATOM 5781 O O . ASP B 1 235 ? 27.484 13.062 8.945 1 94.94 235 ASP B O 1
ATOM 5785 N N . PHE B 1 236 ? 29.094 13.859 10.297 1 96.19 236 PHE B N 1
ATOM 5786 C CA . PHE B 1 236 ? 28.422 13.312 11.461 1 96.19 236 PHE B CA 1
ATOM 5787 C C . PHE B 1 236 ? 27.047 13.953 11.648 1 96.19 236 PHE B C 1
ATOM 5789 O O . PHE B 1 236 ? 26.047 13.25 11.82 1 96.19 236 PHE B O 1
ATOM 5796 N N . TYR B 1 237 ? 26.938 15.266 11.57 1 97.5 237 TYR B N 1
ATOM 5797 C CA . TYR B 1 237 ? 25.688 15.984 11.719 1 97.5 237 TYR B CA 1
ATOM 5798 C C . TYR B 1 237 ? 24.734 15.672 10.57 1 97.5 237 TYR B C 1
ATOM 5800 O O . TYR B 1 237 ? 23.516 15.664 10.742 1 97.5 237 TYR B O 1
ATOM 5808 N N . LEU B 1 238 ? 25.312 15.422 9.438 1 97.75 238 LEU B N 1
ATOM 5809 C CA . LEU B 1 238 ? 24.484 15.047 8.297 1 97.75 238 LEU B CA 1
ATOM 5810 C C . LEU B 1 238 ? 23.766 13.734 8.555 1 97.75 238 LEU B C 1
ATOM 5812 O O . LEU B 1 238 ? 22.547 13.641 8.367 1 97.75 238 LEU B O 1
ATOM 5816 N N . ILE B 1 239 ? 24.5 12.758 8.984 1 97.25 239 ILE B N 1
ATOM 5817 C CA . ILE B 1 239 ? 23.938 11.453 9.273 1 97.25 239 ILE B CA 1
ATOM 5818 C C . ILE B 1 239 ? 22.875 11.578 10.367 1 97.25 239 ILE B C 1
ATOM 5820 O O . ILE B 1 239 ? 21.766 11.031 10.242 1 97.25 239 ILE B O 1
ATOM 5824 N N . LEU B 1 240 ? 23.172 12.336 11.375 1 97.31 240 LEU B N 1
ATOM 5825 C CA . LEU B 1 240 ? 22.234 12.547 12.469 1 97.31 240 LEU B CA 1
ATOM 5826 C C . LEU B 1 240 ? 20.969 13.242 11.977 1 97.31 240 LEU B C 1
ATOM 5828 O O . LEU B 1 240 ? 19.859 12.875 12.375 1 97.31 240 LEU B O 1
ATOM 5832 N N . THR B 1 241 ? 21.141 14.211 11.148 1 98.31 241 THR B N 1
ATOM 5833 C CA . THR B 1 241 ? 20.016 14.977 10.617 1 98.31 241 THR B CA 1
ATOM 5834 C C . THR B 1 241 ? 19.109 14.094 9.773 1 98.31 241 THR B C 1
ATOM 5836 O O . THR B 1 241 ? 17.891 14.094 9.945 1 98.31 241 THR B O 1
ATOM 5839 N N . VAL B 1 242 ? 19.703 13.312 8.867 1 98.06 242 VAL B N 1
ATOM 5840 C CA . VAL B 1 242 ? 18.906 12.453 7.996 1 98.06 242 VAL B CA 1
ATOM 5841 C C . VAL B 1 242 ? 18.188 11.398 8.836 1 98.06 242 VAL B C 1
ATOM 5843 O O . VAL B 1 242 ? 17 11.148 8.641 1 98.06 242 VAL B O 1
ATOM 5846 N N . CYS B 1 243 ? 18.844 10.805 9.789 1 97.62 243 CYS B N 1
ATOM 5847 C CA . CYS B 1 243 ? 18.219 9.828 10.664 1 97.62 243 CYS B CA 1
ATOM 5848 C C . CYS B 1 243 ? 17.062 10.461 11.445 1 97.62 243 CYS B C 1
ATOM 5850 O O . CYS B 1 243 ? 16.016 9.852 11.602 1 97.62 243 CYS B O 1
ATOM 5852 N N . GLY B 1 244 ? 17.297 11.688 11.938 1 97.44 244 GLY B N 1
ATOM 5853 C CA . GLY B 1 244 ? 16.25 12.398 12.648 1 97.44 244 GLY B CA 1
ATOM 5854 C C . GLY B 1 244 ? 15.023 12.656 11.805 1 97.44 244 GLY B C 1
ATOM 5855 O O . GLY B 1 244 ? 13.891 12.477 12.266 1 97.44 244 GLY B O 1
ATOM 5856 N N . VAL B 1 245 ? 15.242 13.055 10.57 1 97.19 245 VAL B N 1
ATOM 5857 C CA . VAL B 1 245 ? 14.141 13.336 9.656 1 97.19 245 VAL B CA 1
ATOM 5858 C C . VAL B 1 245 ? 13.383 12.047 9.359 1 97.19 245 VAL B C 1
ATOM 5860 O O . VAL B 1 245 ? 12.148 12.039 9.281 1 97.19 245 VAL B O 1
ATOM 5863 N N . LEU B 1 246 ? 14.086 10.93 9.203 1 96.56 246 LEU B N 1
ATOM 5864 C CA . LEU B 1 246 ? 13.445 9.641 8.953 1 96.56 246 LEU B CA 1
ATOM 5865 C C . LEU B 1 246 ? 12.633 9.195 10.164 1 96.56 246 LEU B C 1
ATOM 5867 O O . LEU B 1 246 ? 11.531 8.656 10.016 1 96.56 246 LEU B O 1
ATOM 5871 N N . CYS B 1 247 ? 13.133 9.43 11.336 1 95.25 247 CYS B N 1
ATOM 5872 C CA . CYS B 1 247 ? 12.391 9.125 12.547 1 95.25 247 CYS B CA 1
ATOM 5873 C C . CYS B 1 247 ? 11.117 9.961 12.633 1 95.25 247 CYS B C 1
ATOM 5875 O O . CYS B 1 247 ? 10.062 9.453 13.031 1 95.25 247 CYS B O 1
ATOM 5877 N N . LEU B 1 248 ? 11.281 11.211 12.258 1 94.25 248 LEU B N 1
ATOM 5878 C CA . LEU B 1 248 ? 10.109 12.078 12.211 1 94.25 248 LEU B CA 1
ATOM 5879 C C . LEU B 1 248 ? 9.055 11.508 11.266 1 94.25 248 LEU B C 1
ATOM 5881 O O . LEU B 1 248 ? 7.867 11.508 11.586 1 94.25 248 LEU B O 1
ATOM 5885 N N . GLY B 1 249 ? 9.523 11.055 10.094 1 92 249 GLY B N 1
ATOM 5886 C CA . GLY B 1 249 ? 8.609 10.43 9.156 1 92 249 GLY B CA 1
ATOM 5887 C C . GLY B 1 249 ? 7.926 9.203 9.711 1 92 249 GLY B C 1
ATOM 5888 O O . GLY B 1 249 ? 6.723 9.008 9.523 1 92 249 GLY B O 1
ATOM 5889 N N . LEU B 1 250 ? 8.586 8.422 10.484 1 91.12 250 LEU B N 1
ATOM 5890 C CA . LEU B 1 250 ? 8.062 7.195 11.078 1 91.12 250 LEU B CA 1
ATOM 5891 C C . LEU B 1 250 ? 7.027 7.504 12.148 1 91.12 250 LEU B C 1
ATOM 5893 O O . LEU B 1 250 ? 5.938 6.926 12.148 1 91.12 250 LEU B O 1
ATOM 5897 N N . ILE B 1 251 ? 7.297 8.438 12.977 1 90.44 251 ILE B N 1
ATOM 5898 C CA . ILE B 1 251 ? 6.434 8.773 14.102 1 90.44 251 ILE B CA 1
ATOM 5899 C C . ILE B 1 251 ? 5.188 9.5 13.602 1 90.44 251 ILE B C 1
ATOM 5901 O O . ILE B 1 251 ? 4.086 9.273 14.102 1 90.44 251 ILE B O 1
ATOM 5905 N N . SER B 1 252 ? 5.375 10.289 12.625 1 88.19 252 SER B N 1
ATOM 5906 C CA . SER B 1 252 ? 4.25 11.07 12.117 1 88.19 252 SER B CA 1
ATOM 5907 C C . SER B 1 252 ? 3.213 10.172 11.453 1 88.19 252 SER B C 1
ATOM 5909 O O . SER B 1 252 ? 2.027 10.508 11.414 1 88.19 252 SER B O 1
ATOM 5911 N N . LYS B 1 253 ? 3.611 9.07 10.938 1 86.19 253 LYS B N 1
ATOM 5912 C CA . LYS B 1 253 ? 2.672 8.125 10.328 1 86.19 253 LYS B CA 1
ATOM 5913 C C . LYS B 1 253 ? 1.665 7.617 11.359 1 86.19 253 LYS B C 1
ATOM 5915 O O . LYS B 1 253 ? 0.552 7.227 11.008 1 86.19 253 LYS B O 1
ATOM 5920 N N . VAL B 1 254 ? 2.084 7.656 12.562 1 83 254 VAL B N 1
ATOM 5921 C CA . VAL B 1 254 ? 1.21 7.176 13.625 1 83 254 VAL B CA 1
ATOM 5922 C C . VAL B 1 254 ? 0.385 8.336 14.18 1 83 254 VAL B C 1
ATOM 5924 O O . VAL B 1 254 ? -0.822 8.195 14.398 1 83 254 VAL B O 1
ATOM 5927 N N . THR B 1 255 ? 0.998 9.391 14.297 1 81.56 255 THR B N 1
ATOM 5928 C CA . THR B 1 255 ? 0.359 10.492 15 1 81.56 255 THR B CA 1
ATOM 5929 C C . THR B 1 255 ? -0.561 11.273 14.07 1 81.56 255 THR B C 1
ATOM 5931 O O . THR B 1 255 ? -1.45 11.992 14.523 1 81.56 255 THR B O 1
ATOM 5934 N N . SER B 1 256 ? -0.239 11.102 12.773 1 75 256 SER B N 1
ATOM 5935 C CA . SER B 1 256 ? -1.055 11.844 11.82 1 75 256 SER B CA 1
ATOM 5936 C C . SER B 1 256 ? -1.615 10.922 10.742 1 75 256 SER B C 1
ATOM 5938 O O . SER B 1 256 ? -0.942 9.984 10.305 1 75 256 SER B O 1
ATOM 5940 N N . VAL B 1 257 ? -2.904 10.75 10.727 1 64.38 257 VAL B N 1
ATOM 5941 C CA . VAL B 1 257 ? -3.482 9.977 9.641 1 64.38 257 VAL B CA 1
ATOM 5942 C C . VAL B 1 257 ? -3.141 10.625 8.305 1 64.38 257 VAL B C 1
ATOM 5944 O O . VAL B 1 257 ? -3.582 11.742 8.016 1 64.38 257 VAL B O 1
ATOM 5947 N N . LEU B 1 258 ? -2 10.18 7.812 1 59.91 258 LEU B N 1
ATOM 5948 C CA . LEU B 1 258 ? -1.439 10.883 6.66 1 59.91 258 LEU B CA 1
ATOM 5949 C C . LEU B 1 258 ? -2.049 10.367 5.359 1 59.91 258 LEU B C 1
ATOM 5951 O O . LEU B 1 258 ? -2.377 9.18 5.25 1 59.91 258 LEU B O 1
ATOM 5955 N N . GLN B 1 259 ? -2.498 11.359 4.578 1 60.41 259 GLN B N 1
ATOM 5956 C CA . GLN B 1 259 ? -2.752 11.055 3.174 1 60.41 259 GLN B CA 1
ATOM 5957 C C . GLN B 1 259 ? -1.513 10.469 2.506 1 60.41 259 GLN B C 1
ATOM 5959 O O . GLN B 1 259 ? -0.399 10.617 3.012 1 60.41 259 GLN B O 1
ATOM 5964 N N . LEU B 1 260 ? -1.73 9.812 1.502 1 59.56 260 LEU B N 1
ATOM 5965 C CA . LEU B 1 260 ? -0.637 9.258 0.711 1 59.56 260 LEU B CA 1
ATOM 5966 C C . LEU B 1 260 ? 0.386 10.336 0.368 1 59.56 260 LEU B C 1
ATOM 5968 O O . LEU B 1 260 ? 0.021 11.43 -0.073 1 59.56 260 LEU B O 1
ATOM 5972 N N . GLY B 1 261 ? 1.635 10.211 0.817 1 65.44 261 GLY B N 1
ATOM 5973 C CA . GLY B 1 261 ? 2.715 11.07 0.355 1 65.44 261 GLY B CA 1
ATOM 5974 C C . GLY B 1 261 ? 3.148 12.094 1.388 1 65.44 261 GLY B C 1
ATOM 5975 O O . GLY B 1 261 ? 4.102 12.836 1.165 1 65.44 261 GLY B O 1
ATOM 5976 N N . ASN B 1 262 ? 2.492 12.055 2.525 1 74.94 262 ASN B N 1
ATOM 5977 C CA . ASN B 1 262 ? 2.834 13.086 3.496 1 74.94 262 ASN B CA 1
ATOM 5978 C C . ASN B 1 262 ? 4.238 12.891 4.059 1 74.94 262 ASN B C 1
ATOM 5980 O O . ASN B 1 262 ? 4.848 13.836 4.566 1 74.94 262 ASN B O 1
ATOM 5984 N N . ASP B 1 263 ? 4.66 11.734 3.928 1 84.69 263 ASP B N 1
ATOM 5985 C CA . ASP B 1 263 ? 6.008 11.484 4.434 1 84.69 263 ASP B CA 1
ATOM 5986 C C . ASP B 1 263 ? 7.004 11.32 3.285 1 84.69 263 ASP B C 1
ATOM 5988 O O . ASP B 1 263 ? 8.133 10.867 3.496 1 84.69 263 ASP B O 1
ATOM 5992 N N . ALA B 1 264 ? 6.602 11.797 2.133 1 89.56 264 ALA B N 1
ATOM 5993 C CA . ALA B 1 264 ? 7.418 11.547 0.949 1 89.56 264 ALA B CA 1
ATOM 5994 C C . ALA B 1 264 ? 8.641 12.461 0.922 1 89.56 264 ALA B C 1
ATOM 5996 O O . ALA B 1 264 ? 9.547 12.273 0.105 1 89.56 264 ALA B O 1
ATOM 5997 N N . PHE B 1 265 ? 8.734 13.406 1.89 1 92.06 265 PHE B N 1
ATOM 5998 C CA . PHE B 1 265 ? 9.914 14.25 2.002 1 92.06 265 PHE B CA 1
ATOM 5999 C C . PHE B 1 265 ? 11.141 13.43 2.361 1 92.06 265 PHE B C 1
ATOM 6001 O O . PHE B 1 265 ? 12.273 13.859 2.139 1 92.06 265 PHE B O 1
ATOM 6008 N N . ILE B 1 266 ? 11 12.219 2.818 1 95.06 266 ILE B N 1
ATOM 6009 C CA . ILE B 1 266 ? 12.094 11.406 3.332 1 95.06 266 ILE B CA 1
ATOM 6010 C C . ILE B 1 266 ? 12.969 10.93 2.176 1 95.06 266 ILE B C 1
ATOM 6012 O O . ILE B 1 266 ? 14.156 10.656 2.361 1 95.06 266 ILE B O 1
ATOM 6016 N N . TYR B 1 267 ? 12.414 10.836 0.962 1 94.06 267 TYR B N 1
ATOM 6017 C CA . TYR B 1 267 ? 13.141 10.242 -0.155 1 94.06 267 TYR B CA 1
ATOM 6018 C C . TYR B 1 267 ? 14.359 11.078 -0.524 1 94.06 267 TYR B C 1
ATOM 6020 O O . TYR B 1 267 ? 15.445 10.539 -0.754 1 94.06 267 TYR B O 1
ATOM 6028 N N . ALA B 1 268 ? 14.172 12.367 -0.554 1 95.69 268 ALA B N 1
ATOM 6029 C CA . ALA B 1 268 ? 15.289 13.25 -0.879 1 95.69 268 ALA B CA 1
ATOM 6030 C C . ALA B 1 268 ? 16.375 13.188 0.195 1 95.69 268 ALA B C 1
ATOM 6032 O O . ALA B 1 268 ? 17.562 13.195 -0.116 1 95.69 268 ALA B O 1
ATOM 6033 N N . TYR B 1 269 ? 15.977 13.078 1.432 1 97.12 269 TYR B N 1
ATOM 6034 C CA . TYR B 1 269 ? 16.922 12.977 2.531 1 97.12 269 TYR B CA 1
ATOM 6035 C C . TYR B 1 269 ? 17.656 11.641 2.506 1 97.12 269 TYR B C 1
ATOM 6037 O O . TYR B 1 269 ? 18.859 11.57 2.791 1 97.12 269 TYR B O 1
ATOM 6045 N N . ILE B 1 270 ? 16.906 10.609 2.135 1 95.69 270 ILE B N 1
ATOM 6046 C CA . ILE B 1 270 ? 17.531 9.297 2 1 95.69 270 ILE B CA 1
ATOM 6047 C C . ILE B 1 270 ? 18.609 9.344 0.915 1 95.69 270 ILE B C 1
ATOM 6049 O O . ILE B 1 270 ? 19.719 8.852 1.111 1 95.69 270 ILE B O 1
ATOM 6053 N N . PHE B 1 271 ? 18.312 9.984 -0.159 1 93.44 271 PHE B N 1
ATOM 6054 C CA . PHE B 1 271 ? 19.266 10.117 -1.259 1 93.44 271 PHE B CA 1
ATOM 6055 C C . PHE B 1 271 ? 20.547 10.805 -0.792 1 93.44 271 PHE B C 1
ATOM 6057 O O . PHE B 1 271 ? 21.641 10.297 -1.01 1 93.44 271 PHE B O 1
ATOM 6064 N N . ILE B 1 272 ? 20.375 11.836 -0.098 1 95.44 272 ILE B N 1
ATOM 6065 C CA . ILE B 1 272 ? 21.516 12.617 0.365 1 95.44 272 ILE B CA 1
ATOM 6066 C C . ILE B 1 272 ? 22.312 11.805 1.396 1 95.44 272 ILE B C 1
ATOM 6068 O O . ILE B 1 272 ? 23.531 11.797 1.376 1 95.44 272 ILE B O 1
ATOM 6072 N N . GLY B 1 273 ? 21.594 11.164 2.305 1 95 273 GLY B N 1
ATOM 6073 C CA . GLY B 1 273 ? 22.234 10.383 3.352 1 95 273 GLY B CA 1
ATOM 6074 C C . GLY B 1 273 ? 23.062 9.234 2.814 1 95 273 GLY B C 1
ATOM 6075 O O . GLY B 1 273 ? 24.047 8.836 3.432 1 95 273 GLY B O 1
ATOM 6076 N N . ILE B 1 274 ? 22.703 8.758 1.639 1 91.81 274 ILE B N 1
ATOM 6077 C CA . ILE B 1 274 ? 23.406 7.609 1.073 1 91.81 274 ILE B CA 1
ATOM 6078 C C . ILE B 1 274 ? 24.547 8.086 0.185 1 91.81 274 ILE B C 1
ATOM 6080 O O . ILE B 1 274 ? 25.656 7.551 0.25 1 91.81 274 ILE B O 1
ATOM 6084 N N . PHE B 1 275 ? 24.453 9.109 -0.565 1 88.56 275 PHE B N 1
ATOM 6085 C CA . PHE B 1 275 ? 25.391 9.445 -1.629 1 88.56 275 PHE B CA 1
ATOM 6086 C C . PHE B 1 275 ? 26.453 10.414 -1.128 1 88.56 275 PHE B C 1
ATOM 6088 O O . PHE B 1 275 ? 27.609 10.336 -1.532 1 88.56 275 PHE B O 1
ATOM 6095 N N . GLU B 1 276 ? 26.109 11.211 -0.234 1 90.56 276 GLU B N 1
ATOM 6096 C CA . GLU B 1 276 ? 27.016 12.297 0.149 1 90.56 276 GLU B CA 1
ATOM 6097 C C . GLU B 1 276 ? 28.188 11.773 0.977 1 90.56 276 GLU B C 1
ATOM 6099 O O . GLU B 1 276 ? 29.328 12.195 0.778 1 90.56 276 GLU B O 1
ATOM 6104 N N . PRO B 1 277 ? 27.938 10.859 1.869 1 87.69 277 PRO B N 1
ATOM 6105 C CA . PRO B 1 277 ? 29.062 10.367 2.662 1 87.69 277 PRO B CA 1
ATOM 6106 C C . PRO B 1 277 ? 30.156 9.75 1.802 1 87.69 277 PRO B C 1
ATOM 6108 O O . PRO B 1 277 ? 31.328 9.703 2.215 1 87.69 277 PRO B O 1
ATOM 6111 N N . PHE B 1 278 ? 29.828 9.328 0.606 1 84.88 278 PHE B N 1
ATOM 6112 C CA . PHE B 1 278 ? 30.797 8.703 -0.28 1 84.88 278 PHE B CA 1
ATOM 6113 C C . PHE B 1 278 ? 31.188 9.648 -1.414 1 84.88 278 PHE B C 1
ATOM 6115 O O . PHE B 1 278 ? 32 9.305 -2.264 1 84.88 278 PHE B O 1
ATOM 6122 N N . LYS B 1 279 ? 30.703 10.812 -1.388 1 84.62 279 LYS B N 1
ATOM 6123 C CA . LYS B 1 279 ? 30.953 11.805 -2.428 1 84.62 279 LYS B CA 1
ATOM 6124 C C . LYS B 1 279 ? 30.859 11.18 -3.818 1 84.62 279 LYS B C 1
ATOM 6126 O O . LYS B 1 279 ? 31.75 11.359 -4.648 1 84.62 279 LYS B O 1
ATOM 6131 N N . LEU B 1 280 ? 29.828 10.477 -4.082 1 77 280 LEU B N 1
ATOM 6132 C CA . LEU B 1 280 ? 29.641 9.672 -5.289 1 77 280 LEU B CA 1
ATOM 6133 C C . LEU B 1 280 ? 29.391 10.562 -6.5 1 77 280 LEU B C 1
ATOM 6135 O O . LEU B 1 280 ? 29.703 10.18 -7.633 1 77 280 LEU B O 1
ATOM 6139 N N . ILE B 1 281 ? 28.891 11.82 -6.254 1 77.56 281 ILE B N 1
ATOM 6140 C CA . ILE B 1 281 ? 28.562 12.734 -7.34 1 77.56 281 ILE B CA 1
ATOM 6141 C C . ILE B 1 281 ? 29.562 13.898 -7.352 1 77.56 281 ILE B C 1
ATOM 6143 O O . ILE B 1 281 ? 29.516 14.766 -6.477 1 77.56 281 ILE B O 1
ATOM 6147 N N . LYS B 1 282 ? 30.531 13.977 -8.25 1 76.19 282 LYS B N 1
ATOM 6148 C CA . LYS B 1 282 ? 31.609 14.953 -8.203 1 76.19 282 LYS B CA 1
ATOM 6149 C C . LYS B 1 282 ? 31.438 16.016 -9.289 1 76.19 282 LYS B C 1
ATOM 6151 O O . LYS B 1 282 ? 31.766 17.188 -9.086 1 76.19 282 LYS B O 1
ATOM 6156 N N . THR B 1 283 ? 30.984 15.578 -10.453 1 77.88 283 THR B N 1
ATOM 6157 C CA . THR B 1 283 ? 30.953 16.531 -11.555 1 77.88 283 THR B CA 1
ATOM 6158 C C . THR B 1 283 ? 29.547 16.594 -12.172 1 77.88 283 THR B C 1
ATOM 6160 O O . THR B 1 283 ? 28.844 15.586 -12.211 1 77.88 283 THR B O 1
ATOM 6163 N N . PHE B 1 284 ? 29.25 17.922 -12.445 1 77.06 284 PHE B N 1
ATOM 6164 C CA . PHE B 1 284 ? 27.969 18.141 -13.102 1 77.06 284 PHE B CA 1
ATOM 6165 C C . PHE B 1 284 ? 27.969 17.594 -14.523 1 77.06 284 PHE B C 1
ATOM 6167 O O . PHE B 1 284 ? 28.938 17.812 -15.273 1 77.06 284 PHE B O 1
ATOM 6174 N N . ASN B 1 285 ? 27.172 16.656 -14.812 1 79.69 285 ASN B N 1
ATOM 6175 C CA . ASN B 1 285 ? 26.906 16.125 -16.156 1 79.69 285 ASN B CA 1
ATOM 6176 C C . ASN B 1 285 ? 25.422 16.094 -16.453 1 79.69 285 ASN B C 1
ATOM 6178 O O . ASN B 1 285 ? 24.656 15.391 -15.789 1 79.69 285 ASN B O 1
ATOM 6182 N N . PHE B 1 286 ? 25.047 17 -17.391 1 82.19 286 PHE B N 1
ATOM 6183 C CA . PHE B 1 286 ? 23.641 17.125 -17.75 1 82.19 286 PHE B CA 1
ATOM 6184 C C . PHE B 1 286 ? 23.031 15.766 -18.078 1 82.19 286 PHE B C 1
ATOM 6186 O O . PHE B 1 286 ? 21.875 15.5 -17.719 1 82.19 286 PHE B O 1
ATOM 6193 N N . GLU B 1 287 ? 23.844 14.992 -18.734 1 81 287 GLU B N 1
ATOM 6194 C CA . GLU B 1 287 ? 23.344 13.664 -19.094 1 81 287 GLU B CA 1
ATOM 6195 C C . GLU B 1 287 ? 23.031 12.836 -17.859 1 81 287 GLU B C 1
ATOM 6197 O O . GLU B 1 287 ? 22 12.164 -17.797 1 81 287 GLU B O 1
ATOM 6202 N N . LYS B 1 288 ? 23.844 13.016 -16.922 1 78.5 288 LYS B N 1
ATOM 6203 C CA . LYS B 1 288 ? 23.625 12.266 -15.695 1 78.5 288 LYS B CA 1
ATOM 6204 C C . LYS B 1 288 ? 22.406 12.789 -14.938 1 78.5 288 LYS B C 1
ATOM 6206 O O . LYS B 1 288 ? 21.656 12 -14.359 1 78.5 288 LYS B O 1
ATOM 6211 N N . LEU B 1 289 ? 22.25 14.031 -15.008 1 82.75 289 LEU B N 1
ATOM 6212 C CA . LEU B 1 289 ? 21.094 14.633 -14.352 1 82.75 289 LEU B CA 1
ATOM 6213 C C . LEU B 1 289 ? 19.812 14.211 -15.055 1 82.75 289 LEU B C 1
ATOM 6215 O O . LEU B 1 289 ? 18.797 13.93 -14.398 1 82.75 289 LEU B O 1
ATOM 6219 N N . ALA B 1 290 ? 19.875 14.195 -16.297 1 85.62 290 ALA B N 1
ATOM 6220 C CA . ALA B 1 290 ? 18.703 13.789 -17.078 1 85.62 290 ALA B CA 1
ATOM 6221 C C . ALA B 1 290 ? 18.344 12.328 -16.797 1 85.62 290 ALA B C 1
ATOM 6223 O O . ALA B 1 290 ? 17.172 11.992 -16.641 1 85.62 290 ALA B O 1
ATOM 6224 N N . ILE B 1 291 ? 19.312 11.57 -16.656 1 82.25 291 ILE B N 1
ATOM 6225 C CA . ILE B 1 291 ? 19.094 10.156 -16.359 1 82.25 291 ILE B CA 1
ATOM 6226 C C . ILE B 1 291 ? 18.516 10 -14.961 1 82.25 291 ILE B C 1
ATOM 6228 O O . ILE B 1 291 ? 17.578 9.227 -14.75 1 82.25 291 ILE B O 1
ATOM 6232 N N . ALA B 1 292 ? 19.078 10.797 -14.102 1 81.25 292 ALA B N 1
ATOM 6233 C CA . ALA B 1 292 ? 18.562 10.766 -12.734 1 81.25 292 ALA B CA 1
ATOM 6234 C C . ALA B 1 292 ? 17.094 11.172 -12.703 1 81.25 292 ALA B C 1
ATOM 6236 O O . ALA B 1 292 ? 16.281 10.555 -12 1 81.25 292 ALA B O 1
ATOM 6237 N N . PHE B 1 293 ? 16.828 12.156 -13.438 1 85.94 293 PHE B N 1
ATOM 6238 C CA . PHE B 1 293 ? 15.453 12.633 -13.516 1 85.94 293 PHE B CA 1
ATOM 6239 C C . PHE B 1 293 ? 14.531 11.523 -14.023 1 85.94 293 PHE B C 1
ATOM 6241 O O . PHE B 1 293 ? 13.461 11.289 -13.445 1 85.94 293 PHE B O 1
ATOM 6248 N N . ILE B 1 294 ? 14.953 10.836 -15.016 1 85.81 294 ILE B N 1
ATOM 6249 C CA . ILE B 1 294 ? 14.133 9.789 -15.617 1 85.81 294 ILE B CA 1
ATOM 6250 C C . ILE B 1 294 ? 13.953 8.641 -14.633 1 85.81 294 ILE B C 1
ATOM 6252 O O . ILE B 1 294 ? 12.852 8.109 -14.477 1 85.81 294 ILE B O 1
ATOM 6256 N N . ILE B 1 295 ? 14.938 8.367 -13.922 1 86.75 295 ILE B N 1
ATOM 6257 C CA . ILE B 1 295 ? 14.906 7.281 -12.953 1 86.75 295 ILE B CA 1
ATOM 6258 C C . ILE B 1 295 ? 13.961 7.641 -11.805 1 86.75 295 ILE B C 1
ATOM 6260 O O . ILE B 1 295 ? 13.109 6.836 -11.422 1 86.75 295 ILE B O 1
ATOM 6264 N N . ILE B 1 296 ? 14.062 8.859 -11.414 1 86.62 296 ILE B N 1
ATOM 6265 C CA . ILE B 1 296 ? 13.234 9.312 -10.305 1 86.62 296 ILE B CA 1
ATOM 6266 C C . ILE B 1 296 ? 11.773 9.406 -10.75 1 86.62 296 ILE B C 1
ATOM 6268 O O . ILE B 1 296 ? 10.867 9.039 -10 1 86.62 296 ILE B O 1
ATOM 6272 N N . PHE B 1 297 ? 11.688 9.844 -11.914 1 87.25 297 PHE B N 1
ATOM 6273 C CA . PHE B 1 297 ? 10.344 9.945 -12.469 1 87.25 297 PHE B CA 1
ATOM 6274 C C . PHE B 1 297 ? 9.695 8.57 -12.578 1 87.25 297 PHE B C 1
ATOM 6276 O O . PHE B 1 297 ? 8.523 8.406 -12.25 1 87.25 297 PHE B O 1
ATOM 6283 N N . LEU B 1 298 ? 10.438 7.645 -12.914 1 88.62 298 LEU B N 1
ATOM 6284 C CA . LEU B 1 298 ? 9.914 6.297 -13.094 1 88.62 298 LEU B CA 1
ATOM 6285 C C . LEU B 1 298 ? 9.672 5.621 -11.75 1 88.62 298 LEU B C 1
ATOM 6287 O O . LEU B 1 298 ? 8.617 5.023 -11.523 1 88.62 298 LEU B O 1
ATOM 6291 N N . LEU B 1 299 ? 10.547 5.785 -10.852 1 88.88 299 LEU B N 1
ATOM 6292 C CA . LEU B 1 299 ? 10.445 5.109 -9.562 1 88.88 299 LEU B CA 1
ATOM 6293 C C . LEU B 1 299 ? 9.398 5.777 -8.672 1 88.88 299 LEU B C 1
ATOM 6295 O O . LEU B 1 299 ? 8.727 5.109 -7.887 1 88.88 299 LEU B O 1
ATOM 6299 N N . GLY B 1 300 ? 9.258 7.07 -8.859 1 88.06 300 GLY B N 1
ATOM 6300 C CA . GLY B 1 300 ? 8.289 7.797 -8.055 1 88.06 300 GLY B CA 1
ATOM 6301 C C . GLY B 1 300 ? 6.922 7.891 -8.703 1 88.06 300 GLY B C 1
ATOM 6302 O O . GLY B 1 300 ? 6.023 8.555 -8.18 1 88.06 300 GLY B O 1
ATOM 6303 N N . SER B 1 301 ? 6.707 7.195 -9.781 1 89.5 301 SER B N 1
ATOM 6304 C CA . SER B 1 301 ? 5.496 7.359 -10.578 1 89.5 301 SER B CA 1
ATOM 6305 C C . SER B 1 301 ? 4.25 7.027 -9.766 1 89.5 301 SER B C 1
ATOM 6307 O O . SER B 1 301 ? 3.178 7.586 -10 1 89.5 301 SER B O 1
ATOM 6309 N N . GLU B 1 302 ? 4.398 6.172 -8.828 1 88.19 302 GLU B N 1
ATOM 6310 C CA . GLU B 1 302 ? 3.24 5.785 -8.031 1 88.19 302 GLU B CA 1
ATOM 6311 C C . GLU B 1 302 ? 2.65 6.988 -7.301 1 88.19 302 GLU B C 1
ATOM 6313 O O . GLU B 1 302 ? 1.45 7.023 -7.023 1 88.19 302 GLU B O 1
ATOM 6318 N N . LEU B 1 303 ? 3.463 7.922 -7.055 1 85.81 303 LEU B N 1
ATOM 6319 C CA . LEU B 1 303 ? 3.037 9.094 -6.289 1 85.81 303 LEU B CA 1
ATOM 6320 C C . LEU B 1 303 ? 2.252 10.055 -7.168 1 85.81 303 LEU B C 1
ATOM 6322 O O . LEU B 1 303 ? 1.384 10.781 -6.676 1 85.81 303 LEU B O 1
ATOM 6326 N N . TYR B 1 304 ? 2.498 10.047 -8.438 1 85.5 304 TYR B N 1
ATOM 6327 C CA . TYR B 1 304 ? 1.864 11.102 -9.219 1 85.5 304 TYR B CA 1
ATOM 6328 C C . TYR B 1 304 ? 1.083 10.516 -10.391 1 85.5 304 TYR B C 1
ATOM 6330 O O . TYR B 1 304 ? 0.428 11.25 -11.141 1 85.5 304 TYR B O 1
ATOM 6338 N N . TRP B 1 305 ? 1.079 9.234 -10.539 1 86.31 305 TRP B N 1
ATOM 6339 C CA . TRP B 1 305 ? 0.39 8.602 -11.656 1 86.31 305 TRP B CA 1
ATOM 6340 C C . TRP B 1 305 ? -1.101 8.922 -11.633 1 86.31 305 TRP B C 1
ATOM 6342 O O . TRP B 1 305 ? -1.714 9.141 -12.68 1 86.31 305 TRP B O 1
ATOM 6352 N N . GLY B 1 306 ? -1.721 8.945 -10.477 1 81.81 306 GLY B N 1
ATOM 6353 C CA . GLY B 1 306 ? -3.131 9.289 -10.398 1 81.81 306 GLY B CA 1
ATOM 6354 C C . GLY B 1 306 ? -3.451 10.625 -11.047 1 81.81 306 GLY B C 1
ATOM 6355 O O . GLY B 1 306 ? -4.414 10.742 -11.805 1 81.81 306 GLY B O 1
ATOM 6356 N N . TYR B 1 307 ? -2.615 11.531 -10.844 1 80 307 TYR B N 1
ATOM 6357 C CA . TYR B 1 307 ? -2.789 12.859 -11.422 1 80 307 TYR B CA 1
ATOM 6358 C C . TYR B 1 307 ? -2.436 12.852 -12.906 1 80 307 TYR B C 1
ATOM 6360 O O . TYR B 1 307 ? -3.16 13.422 -13.727 1 80 307 TYR B O 1
ATOM 6368 N N . ALA B 1 308 ? -1.36 12.172 -13.227 1 82.75 308 ALA B N 1
ATOM 6369 C CA . ALA B 1 308 ? -0.889 12.125 -14.609 1 82.75 308 ALA B CA 1
ATOM 6370 C C . ALA B 1 308 ? -1.899 11.422 -15.508 1 82.75 308 ALA B C 1
ATOM 6372 O O . ALA B 1 308 ? -2.172 11.875 -16.625 1 82.75 308 ALA B O 1
ATOM 6373 N N . SER B 1 309 ? -2.42 10.391 -14.953 1 87.12 309 SER B N 1
ATOM 6374 C CA . SER B 1 309 ? -3.383 9.648 -15.758 1 87.12 309 SER B CA 1
ATOM 6375 C C . SER B 1 309 ? -4.621 10.484 -16.062 1 87.12 309 SER B C 1
ATOM 6377 O O . SER B 1 309 ? -5.156 10.445 -17.172 1 87.12 309 SER B O 1
ATOM 6379 N N . SER B 1 310 ? -5.039 11.25 -15.148 1 80.62 310 SER B N 1
ATOM 6380 C CA . SER B 1 310 ? -6.176 12.148 -15.344 1 80.62 310 SER B CA 1
ATOM 6381 C C . SER B 1 310 ? -5.836 13.273 -16.312 1 80.62 310 SER B C 1
ATOM 6383 O O . SER B 1 310 ? -6.633 13.602 -17.203 1 80.62 310 SER B O 1
ATOM 6385 N N . MET B 1 311 ? -4.664 13.812 -16.234 1 81.19 311 MET B N 1
ATOM 6386 C CA . MET B 1 311 ? -4.223 14.922 -17.078 1 81.19 311 MET B CA 1
ATOM 6387 C C . MET B 1 311 ? -4.109 14.484 -18.531 1 81.19 311 MET B C 1
ATOM 6389 O O . MET B 1 311 ? -4.461 15.242 -19.438 1 81.19 311 MET B O 1
ATOM 6393 N N . PHE B 1 312 ? -3.691 13.227 -18.672 1 87.06 312 PHE B N 1
ATOM 6394 C CA . PHE B 1 312 ? -3.473 12.742 -20.031 1 87.06 312 PHE B CA 1
ATOM 6395 C C . PHE B 1 312 ? -4.711 12.031 -20.547 1 87.06 312 PHE B C 1
ATOM 6397 O O . PHE B 1 312 ? -4.707 11.508 -21.672 1 87.06 312 PHE B O 1
ATOM 6404 N N . GLY B 1 313 ? -5.75 11.992 -19.75 1 83.31 313 GLY B N 1
ATOM 6405 C CA . GLY B 1 313 ? -7.016 11.414 -20.172 1 83.31 313 GLY B CA 1
ATOM 6406 C C . GLY B 1 313 ? -6.965 9.906 -20.312 1 83.31 313 GLY B C 1
ATOM 6407 O O . GLY B 1 313 ? -7.609 9.328 -21.188 1 83.31 313 GLY B O 1
ATOM 6408 N N . ILE B 1 314 ? -6.109 9.312 -19.531 1 87.69 314 ILE B N 1
ATOM 6409 C CA . ILE B 1 314 ? -6.043 7.859 -19.547 1 87.69 314 ILE B CA 1
ATOM 6410 C C . ILE B 1 314 ? -7.238 7.277 -18.797 1 87.69 314 ILE B C 1
ATOM 6412 O O . ILE B 1 314 ? -7.551 7.711 -17.688 1 87.69 314 ILE B O 1
ATOM 6416 N N . SER B 1 315 ? -7.859 6.312 -19.422 1 81.75 315 SER B N 1
ATOM 6417 C CA . SER B 1 315 ? -9.055 5.715 -18.828 1 81.75 315 SER B CA 1
ATOM 6418 C C . SER B 1 315 ? -8.719 4.945 -17.562 1 81.75 315 SER B C 1
ATOM 6420 O O . SER B 1 315 ? -7.598 4.457 -17.406 1 81.75 315 SER B O 1
ATOM 6422 N N . PRO B 1 316 ? -9.672 4.953 -16.594 1 80.44 316 PRO B N 1
ATOM 6423 C CA . PRO B 1 316 ? -9.469 4.129 -15.406 1 80.44 316 PRO B CA 1
ATOM 6424 C C . PRO B 1 316 ? -9.289 2.648 -15.742 1 80.44 316 PRO B C 1
ATOM 6426 O O . PRO B 1 316 ? -9.609 2.217 -16.844 1 80.44 316 PRO B O 1
ATOM 6429 N N . PRO B 1 317 ? -8.734 1.947 -14.82 1 78.94 317 PRO B N 1
ATOM 6430 C CA . PRO B 1 317 ? -8.57 0.513 -15.062 1 78.94 317 PRO B CA 1
ATOM 6431 C C . PRO B 1 317 ? -9.898 -0.196 -15.328 1 78.94 317 PRO B C 1
ATOM 6433 O O . PRO B 1 317 ? -10.914 0.142 -14.719 1 78.94 317 PRO B O 1
ATOM 6436 N N . VAL B 1 318 ? -9.875 -1.14 -16.188 1 72.44 318 VAL B N 1
ATOM 6437 C CA . VAL B 1 318 ? -11.055 -1.916 -16.547 1 72.44 318 VAL B CA 1
ATOM 6438 C C . VAL B 1 318 ? -11.156 -3.145 -15.648 1 72.44 318 VAL B C 1
ATOM 6440 O O . VAL B 1 318 ? -10.195 -3.898 -15.5 1 72.44 318 VAL B O 1
ATOM 6443 N N . THR B 1 319 ? -12.242 -3.16 -14.727 1 64.94 319 THR B N 1
ATOM 6444 C CA . THR B 1 319 ? -12.438 -4.316 -13.859 1 64.94 319 THR B CA 1
ATOM 6445 C C . THR B 1 319 ? -13.438 -5.293 -14.484 1 64.94 319 THR B C 1
ATOM 6447 O O . THR B 1 319 ? -14.367 -4.875 -15.18 1 64.94 319 THR B O 1
ATOM 6450 N N . PHE B 1 320 ? -13.18 -6.633 -14.438 1 58.66 320 PHE B N 1
ATOM 6451 C CA . PHE B 1 320 ? -14.086 -7.617 -15.016 1 58.66 320 PHE B CA 1
ATOM 6452 C C . PHE B 1 320 ? -15.352 -7.746 -14.18 1 58.66 320 PHE B C 1
ATOM 6454 O O . PHE B 1 320 ? -16.422 -8.086 -14.703 1 58.66 320 PHE B O 1
ATOM 6461 N N . ASN B 1 321 ? -15.125 -7.805 -12.859 1 54.06 321 ASN B N 1
ATOM 6462 C CA . ASN B 1 321 ? -16.281 -8.133 -12.039 1 54.06 321 ASN B CA 1
ATOM 6463 C C . ASN B 1 321 ? -17.188 -6.926 -11.82 1 54.06 321 ASN B C 1
ATOM 6465 O O . ASN B 1 321 ? -18.266 -7.043 -11.242 1 54.06 321 ASN B O 1
ATOM 6469 N N . LYS B 1 322 ? -16.531 -5.848 -11.68 1 50.66 322 LYS B N 1
ATOM 6470 C CA . LYS B 1 322 ? -17.453 -4.809 -11.242 1 50.66 322 LYS B CA 1
ATOM 6471 C C . LYS B 1 322 ? -18.531 -4.562 -12.281 1 50.66 322 LYS B C 1
ATOM 6473 O O . LYS B 1 322 ? -18.234 -4.309 -13.453 1 50.66 322 LYS B O 1
ATOM 6478 N N . VAL B 1 323 ? -19.578 -5.172 -12.078 1 41.06 323 VAL B N 1
ATOM 6479 C CA . VAL B 1 323 ? -20.797 -4.605 -12.656 1 41.06 323 VAL B CA 1
ATOM 6480 C C . VAL B 1 323 ? -20.625 -3.104 -12.859 1 41.06 323 VAL B C 1
ATOM 6482 O O . VAL B 1 323 ? -20.281 -2.377 -11.93 1 41.06 323 VAL B O 1
ATOM 6485 N N . ALA B 1 324 ? -20.078 -2.838 -13.945 1 44.22 324 ALA B N 1
ATOM 6486 C CA . ALA B 1 324 ? -20.031 -1.425 -14.312 1 44.22 324 ALA B CA 1
ATOM 6487 C C . ALA B 1 324 ? -20.984 -0.606 -13.445 1 44.22 324 ALA B C 1
ATOM 6489 O O . ALA B 1 324 ? -22.203 -0.856 -13.438 1 44.22 324 ALA B O 1
ATOM 6490 N N . SER B 1 325 ? -20.672 -0.313 -12.281 1 45.09 325 SER B N 1
ATOM 6491 C CA . SER B 1 325 ? -21.656 0.686 -11.883 1 45.09 325 SER B CA 1
ATOM 6492 C C . SER B 1 325 ? -22.078 1.562 -13.055 1 45.09 325 SER B C 1
ATOM 6494 O O . SER B 1 325 ? -21.219 2.111 -13.758 1 45.09 325 SER B O 1
ATOM 6496 N N . GLU B 1 326 ? -22.984 1.249 -13.664 1 49.62 326 GLU B N 1
ATOM 6497 C CA . GLU B 1 326 ? -23.656 1.962 -14.758 1 49.62 326 GLU B CA 1
ATOM 6498 C C . GLU B 1 326 ? -23.422 3.469 -14.641 1 49.62 326 GLU B C 1
ATOM 6500 O O . GLU B 1 326 ? -23.547 4.195 -15.633 1 49.62 326 GLU B O 1
ATOM 6505 N N . LYS B 1 327 ? -23.25 3.92 -13.5 1 54.47 327 LYS B N 1
ATOM 6506 C CA . LYS B 1 327 ? -23.438 5.363 -13.578 1 54.47 327 LYS B CA 1
ATOM 6507 C C . LYS B 1 327 ? -22.141 6.074 -13.945 1 54.47 327 LYS B C 1
ATOM 6509 O O . LYS B 1 327 ? -21.156 5.992 -13.203 1 54.47 327 LYS B O 1
ATOM 6514 N N . LYS B 1 328 ? -21.953 6.48 -15.164 1 60.22 328 LYS B N 1
ATOM 6515 C CA . LYS B 1 328 ? -20.891 7.344 -15.648 1 60.22 328 LYS B CA 1
ATOM 6516 C C . LYS B 1 328 ? -20.625 8.492 -14.68 1 60.22 328 LYS B C 1
ATOM 6518 O O . LYS B 1 328 ? -21.562 9.148 -14.211 1 60.22 328 LYS B O 1
ATOM 6523 N N . PRO B 1 329 ? -19.219 8.703 -14.383 1 72.38 329 PRO B N 1
ATOM 6524 C CA . PRO B 1 329 ? -18.938 9.852 -13.516 1 72.38 329 PRO B CA 1
ATOM 6525 C C . PRO B 1 329 ? -19.359 11.18 -14.133 1 72.38 329 PRO B C 1
ATOM 6527 O O . PRO B 1 329 ? -19.234 11.367 -15.352 1 72.38 329 PRO B O 1
ATOM 6530 N N . GLU B 1 330 ? -20.047 11.953 -13.375 1 84.12 330 GLU B N 1
ATOM 6531 C CA . GLU B 1 330 ? -20.469 13.273 -13.828 1 84.12 330 GLU B CA 1
ATOM 6532 C C . GLU B 1 330 ? -19.266 14.148 -14.18 1 84.12 330 GLU B C 1
ATOM 6534 O O . GLU B 1 330 ? -18.219 14.07 -13.516 1 84.12 330 GLU B O 1
ATOM 6539 N N . PRO B 1 331 ? -19.391 14.883 -15.266 1 87.31 331 PRO B N 1
ATOM 6540 C CA . PRO B 1 331 ? -18.297 15.789 -15.609 1 87.31 331 PRO B CA 1
ATOM 6541 C C . PRO B 1 331 ? -18.125 16.922 -14.609 1 87.31 331 PRO B C 1
ATOM 6543 O O . PRO B 1 331 ? -19.094 17.359 -13.992 1 87.31 331 PRO B O 1
ATOM 6546 N N . TRP B 1 332 ? -16.969 17.406 -14.477 1 91 332 TRP B N 1
ATOM 6547 C CA . TRP B 1 332 ? -16.672 18.547 -13.633 1 91 332 TRP B CA 1
ATOM 6548 C C . TRP B 1 332 ? -16.641 19.844 -14.445 1 91 332 TRP B C 1
ATOM 6550 O O . TRP B 1 332 ? -16 19.906 -15.5 1 91 332 TRP B O 1
ATOM 6560 N N . VAL B 1 333 ? -17.391 20.859 -13.984 1 95.25 333 VAL B N 1
ATOM 6561 C CA . VAL B 1 333 ? -17.562 22.094 -14.758 1 95.25 333 VAL B CA 1
ATOM 6562 C C . VAL B 1 333 ? -17.234 23.297 -13.883 1 95.25 333 VAL B C 1
ATOM 6564 O O . VAL B 1 333 ? -17.188 23.188 -12.656 1 95.25 333 VAL B O 1
ATOM 6567 N N . PHE B 1 334 ? -17.016 24.406 -14.586 1 95.88 334 PHE B N 1
ATOM 6568 C CA . PHE B 1 334 ? -16.828 25.672 -13.891 1 95.88 334 PHE B CA 1
ATOM 6569 C C . PHE B 1 334 ? -18.172 26.281 -13.484 1 95.88 334 PHE B C 1
ATOM 6571 O O . PHE B 1 334 ? -19.203 25.984 -14.094 1 95.88 334 PHE B O 1
ATOM 6578 N N . THR B 1 335 ? -18.141 27.031 -12.422 1 95.25 335 THR B N 1
ATOM 6579 C CA . THR B 1 335 ? -19.328 27.75 -11.977 1 95.25 335 THR B CA 1
ATOM 6580 C C . THR B 1 335 ? -19.125 29.266 -12.141 1 95.25 335 THR B C 1
ATOM 6582 O O . THR B 1 335 ? -17.984 29.734 -12.258 1 95.25 335 THR B O 1
ATOM 6585 N N . PRO B 1 336 ? -20.234 30 -12.211 1 94.81 336 PRO B N 1
ATOM 6586 C CA . PRO B 1 336 ? -20.109 31.453 -12.398 1 94.81 336 PRO B CA 1
ATOM 6587 C C . PRO B 1 336 ? -19.781 32.188 -11.102 1 94.81 336 PRO B C 1
ATOM 6589 O O . PRO B 1 336 ? -19.609 33.406 -11.102 1 94.81 336 PRO B O 1
ATOM 6592 N N . PHE B 1 337 ? -19.609 31.547 -10.016 1 96.38 337 PHE B N 1
ATOM 6593 C CA . PHE B 1 337 ? -19.406 32.188 -8.719 1 96.38 337 PHE B CA 1
ATOM 6594 C C . PHE B 1 337 ? -17.938 32.562 -8.516 1 96.38 337 PHE B C 1
ATOM 6596 O O . PHE B 1 337 ? -17.047 31.75 -8.805 1 96.38 337 PHE B O 1
ATOM 6603 N N . ASN B 1 338 ? -17.703 33.688 -7.938 1 95.06 338 ASN B N 1
ATOM 6604 C CA . ASN B 1 338 ? -16.359 34.219 -7.793 1 95.06 338 ASN B CA 1
ATOM 6605 C C . ASN B 1 338 ? -15.516 33.406 -6.832 1 95.06 338 ASN B C 1
ATOM 6607 O O . ASN B 1 338 ? -14.32 33.219 -7.059 1 95.06 338 ASN B O 1
ATOM 6611 N N . THR B 1 339 ? -16.062 32.969 -5.785 1 95.88 339 THR B N 1
ATOM 6612 C CA . THR B 1 339 ? -15.344 32.219 -4.773 1 95.88 339 THR B CA 1
ATOM 6613 C C . THR B 1 339 ? -14.828 30.891 -5.355 1 95.88 339 THR B C 1
ATOM 6615 O O . THR B 1 339 ? -13.891 30.297 -4.824 1 95.88 339 THR B O 1
ATOM 6618 N N . PHE B 1 340 ? -15.422 30.438 -6.488 1 96.12 340 PHE B N 1
ATOM 6619 C CA . PHE B 1 340 ? -15.039 29.188 -7.133 1 96.12 340 PHE B CA 1
ATOM 6620 C C . PHE B 1 340 ? -14.344 29.453 -8.461 1 96.12 340 PHE B C 1
ATOM 6622 O O . PHE B 1 340 ? -14.266 28.562 -9.312 1 96.12 340 PHE B O 1
ATOM 6629 N N . ASN B 1 341 ? -13.852 30.625 -8.625 1 94.5 341 ASN B N 1
ATOM 6630 C CA . ASN B 1 341 ? -13.164 30.969 -9.859 1 94.5 341 ASN B CA 1
ATOM 6631 C C . ASN B 1 341 ? -12 30.031 -10.141 1 94.5 341 ASN B C 1
ATOM 6633 O O . ASN B 1 341 ? -11.148 29.812 -9.273 1 94.5 341 ASN B O 1
ATOM 6637 N N . LYS B 1 342 ? -11.922 29.375 -11.336 1 92.88 342 LYS B N 1
ATOM 6638 C CA . LYS B 1 342 ? -10.883 28.469 -11.82 1 92.88 342 LYS B CA 1
ATOM 6639 C C . LYS B 1 342 ? -10.945 27.125 -11.102 1 92.88 342 LYS B C 1
ATOM 6641 O O . LYS B 1 342 ? -9.969 26.375 -11.094 1 92.88 342 LYS B O 1
ATOM 6646 N N . ILE B 1 343 ? -12.07 26.938 -10.398 1 93.81 343 ILE B N 1
ATOM 6647 C CA . ILE B 1 343 ? -12.266 25.672 -9.719 1 93.81 343 ILE B CA 1
ATOM 6648 C C . ILE B 1 343 ? -13.461 24.938 -10.32 1 93.81 343 ILE B C 1
ATOM 6650 O O . ILE B 1 343 ? -14.523 25.516 -10.516 1 93.81 343 ILE B O 1
ATOM 6654 N N . LYS B 1 344 ? -13.25 23.688 -10.602 1 92.81 344 LYS B N 1
ATOM 6655 C CA . LYS B 1 344 ? -14.336 22.891 -11.164 1 92.81 344 LYS B CA 1
ATOM 6656 C C . LYS B 1 344 ? -15.078 22.125 -10.07 1 92.81 344 LYS B C 1
ATOM 6658 O O . LYS B 1 344 ? -14.5 21.797 -9.031 1 92.81 344 LYS B O 1
ATOM 6663 N N . VAL B 1 345 ? -16.359 21.938 -10.25 1 95.12 345 VAL B N 1
ATOM 6664 C CA . VAL B 1 345 ? -17.219 21.125 -9.406 1 95.12 345 VAL B CA 1
ATOM 6665 C C . VAL B 1 345 ? -18.047 20.188 -10.273 1 95.12 345 VAL B C 1
ATOM 6667 O O . VAL B 1 345 ? -18.125 20.344 -11.492 1 95.12 345 VAL B O 1
ATOM 6670 N N . PRO B 1 346 ? -18.609 19.188 -9.648 1 94.44 346 PRO B N 1
ATOM 6671 C CA . PRO B 1 346 ? -19.5 18.344 -10.445 1 94.44 346 PRO B CA 1
ATOM 6672 C C . PRO B 1 346 ? -20.672 19.109 -11.039 1 94.44 346 PRO B C 1
ATOM 6674 O O . PRO B 1 346 ? -21.156 20.078 -10.438 1 94.44 346 PRO B O 1
ATOM 6677 N N . LYS B 1 347 ? -21.156 18.688 -12.211 1 95.69 347 LYS B N 1
ATOM 6678 C CA . LYS B 1 347 ? -22.219 19.375 -12.93 1 95.69 347 LYS B CA 1
ATOM 6679 C C . LYS B 1 347 ? -23.453 19.531 -12.062 1 95.69 347 LYS B C 1
ATOM 6681 O O . LYS B 1 347 ? -24.031 20.625 -11.992 1 95.69 347 LYS B O 1
ATOM 6686 N N . SER B 1 348 ? -23.828 18.5 -11.367 1 96.06 348 SER B N 1
ATOM 6687 C CA . SER B 1 348 ? -25.016 18.578 -10.531 1 96.06 348 SER B CA 1
ATOM 6688 C C . SER B 1 348 ? -24.828 19.562 -9.391 1 96.06 348 SER B C 1
ATOM 6690 O O . SER B 1 348 ? -25.781 20.219 -8.977 1 96.06 348 SER B O 1
ATOM 6692 N N . THR B 1 349 ? -23.625 19.656 -8.914 1 97.06 349 THR B N 1
ATOM 6693 C CA . THR B 1 349 ? -23.312 20.625 -7.863 1 97.06 349 THR B CA 1
ATOM 6694 C C . THR B 1 349 ? -23.422 22.047 -8.391 1 97.06 349 THR B C 1
ATOM 6696 O O . THR B 1 349 ? -23.984 22.922 -7.734 1 97.06 349 THR B O 1
ATOM 6699 N N . ALA B 1 350 ? -22.906 22.281 -9.57 1 97.19 350 ALA B N 1
ATOM 6700 C CA . ALA B 1 350 ? -22.969 23.594 -10.188 1 97.19 350 ALA B CA 1
ATOM 6701 C C . ALA B 1 350 ? -24.406 24.047 -10.398 1 97.19 350 ALA B C 1
ATOM 6703 O O . ALA B 1 350 ? -24.766 25.203 -10.117 1 97.19 350 ALA B O 1
ATOM 6704 N N . GLU B 1 351 ? -25.172 23.141 -10.906 1 97.44 351 GLU B N 1
ATOM 6705 C CA . GLU B 1 351 ? -26.578 23.438 -11.133 1 97.44 351 GLU B CA 1
ATOM 6706 C C . GLU B 1 351 ? -27.297 23.75 -9.82 1 97.44 351 GLU B C 1
ATOM 6708 O O . GLU B 1 351 ? -28.141 24.641 -9.758 1 97.44 351 GLU B O 1
ATOM 6713 N N . THR B 1 352 ? -26.938 22.984 -8.844 1 97.88 352 THR B N 1
ATOM 6714 C CA . THR B 1 352 ? -27.547 23.188 -7.539 1 97.88 352 THR B CA 1
ATOM 6715 C C . THR B 1 352 ? -27.125 24.531 -6.949 1 97.88 352 THR B C 1
ATOM 6717 O O . THR B 1 352 ? -27.938 25.203 -6.289 1 97.88 352 THR B O 1
ATOM 6720 N N . MET B 1 353 ? -25.953 24.938 -7.113 1 97.69 353 MET B N 1
ATOM 6721 C CA . MET B 1 353 ? -25.484 26.25 -6.648 1 97.69 353 MET B CA 1
ATOM 6722 C C . MET B 1 353 ? -26.281 27.375 -7.289 1 97.69 353 MET B C 1
ATOM 6724 O O . MET B 1 353 ? -26.641 28.344 -6.621 1 97.69 353 MET B O 1
ATOM 6728 N N . LEU B 1 354 ? -26.562 27.219 -8.555 1 97.44 354 LEU B N 1
ATOM 6729 C CA . LEU B 1 354 ? -27.375 28.203 -9.258 1 97.44 354 LEU B CA 1
ATOM 6730 C C . LEU B 1 354 ? -28.797 28.203 -8.727 1 97.44 354 LEU B C 1
ATOM 6732 O O . LEU B 1 354 ? -29.391 29.266 -8.523 1 97.44 354 LEU B O 1
ATOM 6736 N N . TRP B 1 355 ? -29.219 27 -8.516 1 97.81 355 TRP B N 1
ATOM 6737 C CA . TRP B 1 355 ? -30.547 26.875 -7.938 1 97.81 355 TRP B CA 1
ATOM 6738 C C . TRP B 1 355 ? -30.609 27.516 -6.555 1 97.81 355 TRP B C 1
ATOM 6740 O O . TRP B 1 355 ? -31.578 28.188 -6.215 1 97.81 355 TRP B O 1
ATOM 6750 N N . LEU B 1 356 ? -29.609 27.312 -5.777 1 97.56 356 LEU B N 1
ATOM 6751 C CA . LEU B 1 356 ? -29.531 27.859 -4.43 1 97.56 356 LEU B CA 1
ATOM 6752 C C . LEU B 1 356 ? -29.516 29.391 -4.469 1 97.56 356 LEU B C 1
ATOM 6754 O O . LEU B 1 356 ? -30.047 30.047 -3.572 1 97.56 356 LEU B O 1
ATOM 6758 N N . GLU B 1 357 ? -28.844 29.969 -5.461 1 96.5 357 GLU B N 1
ATOM 6759 C CA . GLU B 1 357 ? -28.828 31.406 -5.613 1 96.5 357 GLU B CA 1
ATOM 6760 C C . GLU B 1 357 ? -30.25 31.969 -5.77 1 96.5 357 GLU B C 1
ATOM 6762 O O . GLU B 1 357 ? -30.594 32.969 -5.129 1 96.5 357 GLU B O 1
ATOM 6767 N N . ASP B 1 358 ? -30.984 31.281 -6.574 1 96.31 358 ASP B N 1
ATOM 6768 C CA . ASP B 1 358 ? -32.375 31.703 -6.805 1 96.31 358 ASP B CA 1
ATOM 6769 C C . ASP B 1 358 ? -33.219 31.438 -5.574 1 96.31 358 ASP B C 1
ATOM 6771 O O . ASP B 1 358 ? -34.062 32.281 -5.211 1 96.31 358 ASP B O 1
ATOM 6775 N N . TYR B 1 359 ? -32.969 30.312 -4.98 1 96.44 359 TYR B N 1
ATOM 6776 C CA . TYR B 1 359 ? -33.75 29.938 -3.803 1 96.44 359 TYR B CA 1
ATOM 6777 C C . TYR B 1 359 ? -33.469 30.891 -2.641 1 96.44 359 TYR B C 1
ATOM 6779 O O . TYR B 1 359 ? -34.375 31.188 -1.85 1 96.44 359 TYR B O 1
ATOM 6787 N N . ASN B 1 360 ? -32.281 31.266 -2.467 1 95.44 360 ASN B N 1
ATOM 6788 C CA . ASN B 1 360 ? -31.875 32.156 -1.405 1 95.44 360 ASN B CA 1
ATOM 6789 C C . ASN B 1 360 ? -32.688 33.469 -1.439 1 95.44 360 ASN B C 1
ATOM 6791 O O . ASN B 1 360 ? -32.906 34.094 -0.4 1 95.44 360 ASN B O 1
ATOM 6795 N N . LYS B 1 361 ? -33.156 33.875 -2.627 1 94.56 361 LYS B N 1
ATOM 6796 C CA . LYS B 1 361 ? -33.938 35.094 -2.783 1 94.56 361 LYS B CA 1
ATOM 6797 C C . LYS B 1 361 ? -35.312 34.906 -2.16 1 94.56 361 LYS B C 1
ATOM 6799 O O . LYS B 1 361 ? -35.969 35.906 -1.833 1 94.56 361 LYS B O 1
ATOM 6804 N N . THR B 1 362 ? -35.656 33.656 -2.006 1 95 362 THR B N 1
ATOM 6805 C CA . THR B 1 362 ? -36.969 33.375 -1.455 1 95 362 THR B CA 1
ATOM 6806 C C . THR B 1 362 ? -36.938 33.281 0.067 1 95 362 THR B C 1
ATOM 6808 O O . THR B 1 362 ? -37.969 33.312 0.733 1 95 362 THR B O 1
ATOM 6811 N N . LEU B 1 363 ? -35.781 33.281 0.643 1 94.62 363 LEU B N 1
ATOM 6812 C CA . LEU B 1 363 ? -35.594 33.188 2.088 1 94.62 363 LEU B CA 1
ATOM 6813 C C . LEU B 1 363 ? -35.719 34.531 2.754 1 94.62 363 LEU B C 1
ATOM 6815 O O . LEU B 1 363 ? -35.688 35.562 2.08 1 94.62 363 LEU B O 1
ATOM 6819 N N . PRO B 1 364 ? -35.906 34.531 4.02 1 93.12 364 PRO B N 1
ATOM 6820 C CA . PRO B 1 364 ? -35.938 35.812 4.723 1 93.12 364 PRO B CA 1
ATOM 6821 C C . PRO B 1 364 ? -34.656 36.594 4.59 1 93.12 364 PRO B C 1
ATOM 6823 O O . PRO B 1 364 ? -33.625 36.031 4.156 1 93.12 364 PRO B O 1
ATOM 6826 N N . LYS B 1 365 ? -34.625 37.844 4.859 1 89.38 365 LYS B N 1
ATOM 6827 C CA . LYS B 1 365 ? -33.5 38.75 4.664 1 89.38 365 LYS B CA 1
ATOM 6828 C C . LYS B 1 365 ? -32.281 38.281 5.414 1 89.38 365 LYS B C 1
ATOM 6830 O O . LYS B 1 365 ? -31.156 38.312 4.879 1 89.38 365 LYS B O 1
ATOM 6835 N N . ASP B 1 366 ? -32.438 37.781 6.664 1 90.44 366 ASP B N 1
ATOM 6836 C CA . ASP B 1 366 ? -31.328 37.219 7.453 1 90.44 366 ASP B CA 1
ATOM 6837 C C . ASP B 1 366 ? -31.609 35.781 7.812 1 90.44 366 ASP B C 1
ATOM 6839 O O . ASP B 1 366 ? -31.781 35.438 8.984 1 90.44 366 ASP B O 1
ATOM 6843 N N . PRO B 1 367 ? -31.375 35 6.605 1 94.94 367 PRO B N 1
ATOM 6844 C CA . PRO B 1 367 ? -31.719 33.594 6.859 1 94.94 367 PRO B CA 1
ATOM 6845 C C . PRO B 1 367 ? -30.703 32.906 7.758 1 94.94 367 PRO B C 1
ATOM 6847 O O . PRO B 1 367 ? -29.5 33.156 7.668 1 94.94 367 PRO B O 1
ATOM 6850 N N . LYS B 1 368 ? -31.156 32.062 8.57 1 95.75 368 LYS B N 1
ATOM 6851 C CA . LYS B 1 368 ? -30.297 31.203 9.359 1 95.75 368 LYS B CA 1
ATOM 6852 C C . LYS B 1 368 ? -29.969 29.906 8.602 1 95.75 368 LYS B C 1
ATOM 6854 O O . LYS B 1 368 ? -30.812 29.016 8.5 1 95.75 368 LYS B O 1
ATOM 6859 N N . VAL B 1 369 ? -28.734 29.922 8.133 1 95.56 369 VAL B N 1
ATOM 6860 C CA . VAL B 1 369 ? -28.344 28.797 7.289 1 95.56 369 VAL B CA 1
ATOM 6861 C C . VAL B 1 369 ? -27.266 27.969 7.992 1 95.56 369 VAL B C 1
ATOM 6863 O O . VAL B 1 369 ? -26.281 28.516 8.5 1 95.56 369 VAL B O 1
ATOM 6866 N N . LEU B 1 370 ? -27.453 26.672 8.094 1 95.62 370 LEU B N 1
ATOM 6867 C CA . LEU B 1 370 ? -26.438 25.734 8.539 1 95.62 370 LEU B CA 1
ATOM 6868 C C . LEU B 1 370 ? -25.781 25.047 7.352 1 95.62 370 LEU B C 1
ATOM 6870 O O . LEU B 1 370 ? -26.406 24.219 6.684 1 95.62 370 LEU B O 1
ATOM 6874 N N . ASN B 1 371 ? -24.594 25.406 7.09 1 95.12 371 ASN B N 1
ATOM 6875 C CA . ASN B 1 371 ? -23.828 24.828 5.977 1 95.12 371 ASN B CA 1
ATOM 6876 C C . ASN B 1 371 ? -22.781 23.844 6.461 1 95.12 371 ASN B C 1
ATOM 6878 O O . ASN B 1 371 ? -21.641 24.219 6.734 1 95.12 371 ASN B O 1
ATOM 6882 N N . MET B 1 372 ? -23.141 22.516 6.449 1 94.5 372 MET B N 1
ATOM 6883 C CA . MET B 1 372 ? -22.219 21.453 6.816 1 94.5 372 MET B CA 1
ATOM 6884 C C . MET B 1 372 ? -21.719 20.703 5.578 1 94.5 372 MET B C 1
ATOM 6886 O O . MET B 1 372 ? -21.984 19.516 5.418 1 94.5 372 MET B O 1
ATOM 6890 N N . THR B 1 373 ? -21.125 21.453 4.727 1 94.69 373 THR B N 1
ATOM 6891 C CA . THR B 1 373 ? -20.609 20.906 3.479 1 94.69 373 THR B CA 1
ATOM 6892 C C . THR B 1 373 ? -19.281 21.547 3.105 1 94.69 373 THR B C 1
ATOM 6894 O O . THR B 1 373 ? -18.812 22.453 3.791 1 94.69 373 THR B O 1
ATOM 6897 N N . GLU B 1 374 ? -18.688 21.094 2.025 1 92.44 374 GLU B N 1
ATOM 6898 C CA . GLU B 1 374 ? -17.469 21.688 1.474 1 92.44 374 GLU B CA 1
ATOM 6899 C C . GLU B 1 374 ? -17.781 22.906 0.61 1 92.44 374 GLU B C 1
ATOM 6901 O O . GLU B 1 374 ? -16.875 23.578 0.116 1 92.44 374 GLU B O 1
ATOM 6906 N N . LEU B 1 375 ? -19.047 23.266 0.575 1 95.44 375 LEU B N 1
ATOM 6907 C CA . LEU B 1 375 ? -19.453 24.453 -0.161 1 95.44 375 LEU B CA 1
ATOM 6908 C C . LEU B 1 375 ? -19.516 25.672 0.765 1 95.44 375 LEU B C 1
ATOM 6910 O O . LEU B 1 375 ? -20.391 26.516 0.612 1 95.44 375 LEU B O 1
ATOM 6914 N N . THR B 1 376 ? -18.641 25.703 1.642 1 92.38 376 THR B N 1
ATOM 6915 C CA . THR B 1 376 ? -18.625 26.75 2.648 1 92.38 376 THR B CA 1
ATOM 6916 C C . THR B 1 376 ? -18.422 28.125 1.998 1 92.38 376 THR B C 1
ATOM 6918 O O . THR B 1 376 ? -18.891 29.141 2.527 1 92.38 376 THR B O 1
ATOM 6921 N N . PRO B 1 377 ? -17.781 28.234 0.813 1 94 377 PRO B N 1
ATOM 6922 C CA . PRO B 1 377 ? -17.609 29.547 0.187 1 94 377 PRO B CA 1
ATOM 6923 C C . PRO B 1 377 ? -18.938 30.188 -0.211 1 94 377 PRO B C 1
ATOM 6925 O O . PRO B 1 377 ? -19.016 31.406 -0.433 1 94 377 PRO B O 1
ATOM 6928 N N . LEU B 1 378 ? -19.922 29.375 -0.286 1 95.5 378 LEU B N 1
ATOM 6929 C CA . LEU B 1 378 ? -21.234 29.906 -0.65 1 95.5 378 LEU B CA 1
ATOM 6930 C C . LEU B 1 378 ? -21.75 30.859 0.418 1 95.5 378 LEU B C 1
ATOM 6932 O O . LEU B 1 378 ? -22.578 31.734 0.129 1 95.5 378 LEU B O 1
ATOM 6936 N N . ASN B 1 379 ? -21.297 30.641 1.639 1 93.06 379 ASN B N 1
ATOM 6937 C CA . ASN B 1 379 ? -21.672 31.578 2.693 1 93.06 379 ASN B CA 1
ATOM 6938 C C . ASN B 1 379 ? -21.266 33 2.346 1 93.06 379 ASN B C 1
ATOM 6940 O O . ASN B 1 379 ? -22.016 33.938 2.611 1 93.06 379 ASN B O 1
ATOM 6944 N N . HIS B 1 380 ? -20.125 33.094 1.771 1 91.81 380 HIS B N 1
ATOM 6945 C CA . HIS B 1 380 ? -19.656 34.406 1.339 1 91.81 380 HIS B CA 1
ATOM 6946 C C . HIS B 1 380 ? -20.422 34.906 0.115 1 91.81 380 HIS B C 1
ATOM 6948 O O . HIS B 1 380 ? -20.766 36.094 0.024 1 91.81 380 HIS B O 1
ATOM 6954 N N . GLU B 1 381 ? -20.719 34.062 -0.813 1 94.38 381 GLU B N 1
ATOM 6955 C CA . GLU B 1 381 ? -21.391 34.406 -2.055 1 94.38 381 GLU B CA 1
ATOM 6956 C C . GLU B 1 381 ? -22.812 34.906 -1.783 1 94.38 381 GLU B C 1
ATOM 6958 O O . GLU B 1 381 ? -23.281 35.812 -2.439 1 94.38 381 GLU B O 1
ATOM 6963 N N . PHE B 1 382 ? -23.469 34.281 -0.81 1 95 382 PHE B N 1
ATOM 6964 C CA . PHE B 1 382 ? -24.891 34.562 -0.606 1 95 382 PHE B CA 1
ATOM 6965 C C . PHE B 1 382 ? -25.109 35.375 0.653 1 95 382 PHE B C 1
ATOM 6967 O O . PHE B 1 382 ? -26.25 35.719 1 1 95 382 PHE B O 1
ATOM 6974 N N . GLY B 1 383 ? -24.016 35.656 1.376 1 91.56 383 GLY B N 1
ATOM 6975 C CA . GLY B 1 383 ? -24.125 36.469 2.568 1 91.56 383 GLY B CA 1
ATOM 6976 C C . GLY B 1 383 ? -24.688 35.719 3.764 1 91.56 383 GLY B C 1
ATOM 6977 O O . GLY B 1 383 ? -25.438 36.312 4.562 1 91.56 383 GLY B O 1
ATOM 6978 N N . TRP B 1 384 ? -24.453 34.438 3.842 1 93.19 384 TRP B N 1
ATOM 6979 C CA . TRP B 1 384 ? -24.875 33.656 4.996 1 93.19 384 TRP B CA 1
ATOM 6980 C C . TRP B 1 384 ? -23.938 33.844 6.172 1 93.19 384 TRP B C 1
ATOM 6982 O O . TRP B 1 384 ? -22.719 33.688 6.027 1 93.19 384 TRP B O 1
ATOM 6992 N N . GLU B 1 385 ? -24.438 34.156 7.332 1 87.75 385 GLU B N 1
ATOM 6993 C CA . GLU B 1 385 ? -23.609 34.344 8.516 1 87.75 385 GLU B CA 1
ATOM 6994 C C . GLU B 1 385 ? -23.359 33.031 9.242 1 87.75 385 GLU B C 1
ATOM 6996 O O . GLU B 1 385 ? -24.234 32.188 9.312 1 87.75 385 GLU B O 1
ATOM 7001 N N . TYR B 1 386 ? -22.125 32.906 9.742 1 84.31 386 TYR B N 1
ATOM 7002 C CA . TYR B 1 386 ? -21.797 31.734 10.555 1 84.31 386 TYR B CA 1
ATOM 7003 C C . TYR B 1 386 ? -22.234 31.938 12 1 84.31 386 TYR B C 1
ATOM 7005 O O . TYR B 1 386 ? -22.219 33.062 12.508 1 84.31 386 TYR B O 1
ATOM 7013 N N . GLU B 1 387 ? -22.531 30.828 12.531 1 83.75 387 GLU B N 1
ATOM 7014 C CA . GLU B 1 387 ? -22.859 30.891 13.953 1 83.75 387 GLU B CA 1
ATOM 7015 C C . GLU B 1 387 ? -21.594 30.984 14.805 1 83.75 387 GLU B C 1
ATOM 7017 O O . GLU B 1 387 ? -20.625 30.266 14.594 1 83.75 387 GLU B O 1
ATOM 7022 N N . ARG B 1 388 ? -21.625 31.938 15.695 1 82.44 388 ARG B N 1
ATOM 7023 C CA . ARG B 1 388 ? -20.484 32.125 16.594 1 82.44 388 ARG B CA 1
ATOM 7024 C C . ARG B 1 388 ? -20.5 31.078 17.719 1 82.44 388 ARG B C 1
ATOM 7026 O O . ARG B 1 388 ? -21.578 30.594 18.109 1 82.44 388 ARG B O 1
ATOM 7033 N N . GLY B 1 389 ? -19.297 30.734 18.141 1 76.25 389 GLY B N 1
ATOM 7034 C CA . GLY B 1 389 ? -19.156 29.828 19.266 1 76.25 389 GLY B CA 1
ATOM 7035 C C . GLY B 1 389 ? -19.219 28.375 18.875 1 76.25 389 GLY B C 1
ATOM 7036 O O . GLY B 1 389 ? -19.375 27.5 19.734 1 76.25 389 GLY B O 1
ATOM 7037 N N . THR B 1 390 ? -19.25 28.188 17.594 1 77.94 390 THR B N 1
ATOM 7038 C CA . THR B 1 390 ? -19.344 26.812 17.125 1 77.94 390 THR B CA 1
ATOM 7039 C C . THR B 1 390 ? -18.062 26.391 16.438 1 77.94 390 THR B C 1
ATOM 7041 O O . THR B 1 390 ? -17.25 27.234 16.031 1 77.94 390 THR B O 1
ATOM 7044 N N . PRO B 1 391 ? -17.953 25.078 16.359 1 78.44 391 PRO B N 1
ATOM 7045 C CA . PRO B 1 391 ? -16.766 24.609 15.641 1 78.44 391 PRO B CA 1
ATOM 7046 C C . PRO B 1 391 ? -16.797 24.969 14.156 1 78.44 391 PRO B C 1
ATOM 7048 O O . PRO B 1 391 ? -17.875 25 13.547 1 78.44 391 PRO B O 1
ATOM 7051 N N . LEU B 1 392 ? -15.633 25.328 13.68 1 76.12 392 LEU B N 1
ATOM 7052 C CA . LEU B 1 392 ? -15.531 25.656 12.258 1 76.12 392 LEU B CA 1
ATOM 7053 C C . LEU B 1 392 ? -15.57 24.391 11.406 1 76.12 392 LEU B C 1
ATOM 7055 O O . LEU B 1 392 ? -15.945 24.438 10.227 1 76.12 392 LEU B O 1
ATOM 7059 N N . TRP B 1 393 ? -15.188 23.25 11.977 1 82.19 393 TRP B N 1
ATOM 7060 C CA . TRP B 1 393 ? -15.172 21.953 11.32 1 82.19 393 TRP B CA 1
ATOM 7061 C C . TRP B 1 393 ? -16.094 20.969 12.039 1 82.19 393 TRP B C 1
ATOM 7063 O O . TRP B 1 393 ? -16.328 21.094 13.242 1 82.19 393 TRP B O 1
ATOM 7073 N N . PHE B 1 394 ? -16.594 20 11.258 1 86.75 394 PHE B N 1
ATOM 7074 C CA . PHE B 1 394 ? -17.656 19.188 11.828 1 86.75 394 PHE B CA 1
ATOM 7075 C C . PHE B 1 394 ? -17.234 17.719 11.906 1 86.75 394 PHE B C 1
ATOM 7077 O O . PHE B 1 394 ? -18.078 16.828 11.945 1 86.75 394 PHE B O 1
ATOM 7084 N N . HIS B 1 395 ? -15.969 17.531 11.883 1 82.81 395 HIS B N 1
ATOM 7085 C CA . HIS B 1 395 ? -15.492 16.156 11.992 1 82.81 395 HIS B CA 1
ATOM 7086 C C . HIS B 1 395 ? -15.688 15.609 13.398 1 82.81 395 HIS B C 1
ATOM 7088 O O . HIS B 1 395 ? -15.07 16.094 14.352 1 82.81 395 HIS B O 1
ATOM 7094 N N . TYR B 1 396 ? -16.516 14.617 13.453 1 82.94 396 TYR B N 1
ATOM 7095 C CA . TYR B 1 396 ? -16.891 14.062 14.742 1 82.94 396 TYR B CA 1
ATOM 7096 C C . TYR B 1 396 ? -15.68 13.484 15.461 1 82.94 396 TYR B C 1
ATOM 7098 O O . TYR B 1 396 ? -14.875 12.773 14.867 1 82.94 396 TYR B O 1
ATOM 7106 N N . ARG B 1 397 ? -15.453 13.914 16.703 1 77.12 397 ARG B N 1
ATOM 7107 C CA . ARG B 1 397 ? -14.414 13.492 17.625 1 77.12 397 ARG B CA 1
ATOM 7108 C C . ARG B 1 397 ? -13.062 14.086 17.234 1 77.12 397 ARG B C 1
ATOM 7110 O O . ARG B 1 397 ? -12.023 13.656 17.734 1 77.12 397 ARG B O 1
ATOM 7117 N N . VAL B 1 398 ? -13.148 14.984 16.375 1 76.94 398 VAL B N 1
ATOM 7118 C CA . VAL B 1 398 ? -11.953 15.75 16.047 1 76.94 398 VAL B CA 1
ATOM 7119 C C . VAL B 1 398 ? -12.188 17.234 16.344 1 76.94 398 VAL B C 1
ATOM 7121 O O . VAL B 1 398 ? -11.414 17.859 17.062 1 76.94 398 VAL B O 1
ATOM 7124 N N . SER B 1 399 ? -13.289 17.641 15.812 1 79.44 399 SER B N 1
ATOM 7125 C CA . SER B 1 399 ? -13.586 19.047 16 1 79.44 399 SER B CA 1
ATOM 7126 C C . SER B 1 399 ? -14.93 19.25 16.703 1 79.44 399 SER B C 1
ATOM 7128 O O . SER B 1 399 ? -15.172 20.297 17.297 1 79.44 399 SER B O 1
ATOM 7130 N N . ILE B 1 400 ? -15.75 18.25 16.484 1 82.5 400 ILE B N 1
ATOM 7131 C CA . ILE B 1 400 ? -17.047 18.297 17.141 1 82.5 400 ILE B CA 1
ATOM 7132 C C . ILE B 1 400 ? -17.234 17.047 18 1 82.5 400 ILE B C 1
ATOM 7134 O O . ILE B 1 400 ? -16.75 15.969 17.656 1 82.5 400 ILE B O 1
ATOM 7138 N N . PHE B 1 401 ? -17.953 17.266 19.078 1 80.5 401 PHE B N 1
ATOM 7139 C CA . PHE B 1 401 ? -18.125 16.172 20.016 1 80.5 401 PHE B CA 1
ATOM 7140 C C . PHE B 1 401 ? -19.594 15.984 20.375 1 80.5 401 PHE B C 1
ATOM 7142 O O . PHE B 1 401 ? -20.469 16.625 19.781 1 80.5 401 PHE B O 1
ATOM 7149 N N . ASP B 1 402 ? -19.859 15.078 21.297 1 83.06 402 ASP B N 1
ATOM 7150 C CA . ASP B 1 402 ? -21.219 14.672 21.625 1 83.06 402 ASP B CA 1
ATOM 7151 C C . ASP B 1 402 ? -22.062 15.875 22.047 1 83.06 402 ASP B C 1
ATOM 7153 O O . ASP B 1 402 ? -23.219 16 21.641 1 83.06 402 ASP B O 1
ATOM 7157 N N . GLU B 1 403 ? -21.5 16.672 22.828 1 83.25 403 GLU B N 1
ATOM 7158 C CA . GLU B 1 403 ? -22.234 17.828 23.328 1 83.25 403 GLU B CA 1
ATOM 7159 C C . GLU B 1 403 ? -22.672 18.75 22.188 1 83.25 403 GLU B C 1
ATOM 7161 O O . GLU B 1 403 ? -23.828 19.188 22.141 1 83.25 403 GLU B O 1
ATOM 7166 N N . GLN B 1 404 ? -21.766 19.016 21.312 1 86.56 404 GLN B N 1
ATOM 7167 C CA . GLN B 1 404 ? -22.078 19.906 20.188 1 86.56 404 GLN B CA 1
ATOM 7168 C C . GLN B 1 404 ? -23.078 19.25 19.234 1 86.56 404 GLN B C 1
ATOM 7170 O O . GLN B 1 404 ? -23.938 19.922 18.672 1 86.56 404 GLN B O 1
ATOM 7175 N N . VAL B 1 405 ? -22.938 17.969 19.047 1 90.88 405 VAL B N 1
ATOM 7176 C CA . VAL B 1 405 ? -23.859 17.25 18.188 1 90.88 405 VAL B CA 1
ATOM 7177 C C . VAL B 1 405 ? -25.281 17.328 18.75 1 90.88 405 VAL B C 1
ATOM 7179 O O . VAL B 1 405 ? -26.234 17.578 18.016 1 90.88 405 VAL B O 1
ATOM 7182 N N . GLU B 1 406 ? -25.391 17.156 20.047 1 93 406 GLU B N 1
ATOM 7183 C CA . GLU B 1 406 ? -26.703 17.266 20.688 1 93 406 GLU B CA 1
ATOM 7184 C C . GLU B 1 406 ? -27.266 18.672 20.578 1 93 406 GLU B C 1
ATOM 7186 O O . GLU B 1 406 ? -28.469 18.859 20.422 1 93 406 GLU B O 1
ATOM 7191 N N . GLU B 1 407 ? -26.391 19.562 20.703 1 92.69 407 GLU B N 1
ATOM 7192 C CA . GLU B 1 407 ? -26.812 20.953 20.562 1 92.69 407 GLU B CA 1
ATOM 7193 C C . GLU B 1 407 ? -27.375 21.234 19.172 1 92.69 407 GLU B C 1
ATOM 7195 O O . GLU B 1 407 ? -28.406 21.891 19.047 1 92.69 407 GLU B O 1
ATOM 7200 N N . TYR B 1 408 ? -26.766 20.766 18.188 1 94.81 408 TYR B N 1
ATOM 7201 C CA . TYR B 1 408 ? -27.266 20.953 16.828 1 94.81 408 TYR B CA 1
ATOM 7202 C C . TYR B 1 408 ? -28.594 20.234 16.625 1 94.81 408 TYR B C 1
ATOM 7204 O O . TYR B 1 408 ? -29.484 20.766 15.977 1 94.81 408 TYR B O 1
ATOM 7212 N N . CYS B 1 409 ? -28.672 19.078 17.125 1 97 409 CYS B N 1
ATOM 7213 C CA . CYS B 1 409 ? -29.922 18.344 17.016 1 97 409 CYS B CA 1
ATOM 7214 C C . CYS B 1 409 ? -31.062 19.109 17.703 1 97 409 CYS B C 1
ATOM 7216 O O . CYS B 1 409 ? -32.188 19.125 17.188 1 97 409 CYS B O 1
ATOM 7218 N N . ALA B 1 410 ? -30.766 19.656 18.844 1 97 410 ALA B N 1
ATOM 7219 C CA . ALA B 1 410 ? -31.766 20.453 19.547 1 97 410 ALA B CA 1
ATOM 7220 C C . ALA B 1 410 ? -32.188 21.656 18.719 1 97 410 ALA B C 1
ATOM 7222 O O . ALA B 1 410 ? -33.375 21.984 18.641 1 97 410 ALA B O 1
ATOM 7223 N N . LYS B 1 411 ? -31.234 22.297 18.125 1 96.44 411 LYS B N 1
ATOM 7224 C CA . LYS B 1 411 ? -31.531 23.453 17.266 1 96.44 411 LYS B CA 1
ATOM 7225 C C . LYS B 1 411 ? -32.375 23.047 16.078 1 96.44 411 LYS B C 1
ATOM 7227 O O . LYS B 1 411 ? -33.281 23.781 15.656 1 96.44 411 LYS B O 1
ATOM 7232 N N . ILE B 1 412 ? -32.125 21.953 15.555 1 97.12 412 ILE B N 1
ATOM 7233 C CA . ILE B 1 412 ? -32.875 21.422 14.414 1 97.12 412 ILE B CA 1
ATOM 7234 C C . ILE B 1 412 ? -34.281 21.094 14.836 1 97.12 412 ILE B C 1
ATOM 7236 O O . ILE B 1 412 ? -35.25 21.406 14.125 1 97.12 412 ILE B O 1
ATOM 7240 N N . LYS B 1 413 ? -34.406 20.469 15.961 1 96.81 413 LYS B N 1
ATOM 7241 C CA . LYS B 1 413 ? -35.719 20.141 16.484 1 96.81 413 LYS B CA 1
ATOM 7242 C C . LYS B 1 413 ? -36.562 21.391 16.703 1 96.81 413 LYS B C 1
ATOM 7244 O O . LYS B 1 413 ? -37.781 21.375 16.531 1 96.81 413 LYS B O 1
ATOM 7249 N N . ASN B 1 414 ? -35.875 22.438 17.062 1 97 414 ASN B N 1
ATOM 7250 C CA . ASN B 1 414 ? -36.562 23.703 17.312 1 97 414 ASN B CA 1
ATOM 7251 C C . ASN B 1 414 ? -36.719 24.516 16.031 1 97 414 ASN B C 1
ATOM 7253 O O . ASN B 1 414 ? -37.062 25.703 16.078 1 97 414 ASN B O 1
ATOM 7257 N N . GLU B 1 415 ? -36.375 23.984 14.906 1 95.62 415 GLU B N 1
ATOM 7258 C CA . GLU B 1 415 ? -36.531 24.609 13.602 1 95.62 415 GLU B CA 1
ATOM 7259 C C . GLU B 1 415 ? -35.812 25.969 13.539 1 95.62 415 GLU B C 1
ATOM 7261 O O . GLU B 1 415 ? -36.375 26.953 13.078 1 95.62 415 GLU B O 1
ATOM 7266 N N . LYS B 1 416 ? -34.625 25.953 14.055 1 95.69 416 LYS B N 1
ATOM 7267 C CA . LYS B 1 416 ? -33.875 27.188 14.117 1 95.69 416 LYS B CA 1
ATOM 7268 C C . LYS B 1 416 ? -33.438 27.641 12.734 1 95.69 416 LYS B C 1
ATOM 7270 O O . LYS B 1 416 ? -33.312 28.844 12.469 1 95.69 416 LYS B O 1
ATOM 7275 N N . TYR B 1 417 ? -33.188 26.734 11.859 1 96.81 417 TYR B N 1
ATOM 7276 C CA . TYR B 1 417 ? -32.562 27.047 10.578 1 96.81 417 TYR B CA 1
ATOM 7277 C C . TYR B 1 417 ? -33.594 27.109 9.469 1 96.81 417 TYR B C 1
ATOM 7279 O O . TYR B 1 417 ? -34.5 26.297 9.422 1 96.81 417 TYR B O 1
ATOM 7287 N N . ASP B 1 418 ? -33.406 28.078 8.609 1 97 418 ASP B N 1
ATOM 7288 C CA . ASP B 1 418 ? -34.281 28.203 7.438 1 97 418 ASP B CA 1
ATOM 7289 C C . ASP B 1 418 ? -33.844 27.266 6.32 1 97 418 ASP B C 1
ATOM 7291 O O . ASP B 1 418 ? -34.656 26.812 5.516 1 97 418 ASP B O 1
ATOM 7295 N N . LEU B 1 419 ? -32.562 27.062 6.262 1 97.12 419 LEU B N 1
ATOM 7296 C CA . LEU B 1 419 ? -31.922 26.25 5.23 1 97.12 419 LEU B CA 1
ATOM 7297 C C . LEU B 1 419 ? -30.734 25.484 5.801 1 97.12 419 LEU B C 1
ATOM 7299 O O . LEU B 1 419 ? -29.953 26.031 6.578 1 97.12 419 LEU B O 1
ATOM 7303 N N . VAL B 1 420 ? -30.672 24.156 5.477 1 97.69 420 VAL B N 1
ATOM 7304 C CA . VAL B 1 420 ? -29.531 23.359 5.938 1 97.69 420 VAL B CA 1
ATOM 7305 C C . VAL B 1 420 ? -28.938 22.594 4.762 1 97.69 420 VAL B C 1
ATOM 7307 O O . VAL B 1 420 ? -29.656 21.938 4.012 1 97.69 420 VAL B O 1
ATOM 7310 N N . LEU B 1 421 ? -27.703 22.766 4.535 1 97.75 421 LEU B N 1
ATOM 7311 C CA . LEU B 1 421 ? -26.938 21.938 3.607 1 97.75 421 LEU B CA 1
ATOM 7312 C C . LEU B 1 421 ? -26.109 20.891 4.359 1 97.75 421 LEU B C 1
ATOM 7314 O O . LEU B 1 421 ? -25.328 21.234 5.254 1 97.75 421 LEU B O 1
ATOM 7318 N N . PHE B 1 422 ? -26.297 19.656 4.027 1 97.31 422 PHE B N 1
ATOM 7319 C CA . PHE B 1 422 ? -25.609 18.578 4.727 1 97.31 422 PHE B CA 1
ATOM 7320 C C . PHE B 1 422 ? -24.922 17.641 3.742 1 97.31 422 PHE B C 1
ATOM 7322 O O . PHE B 1 422 ? -25.547 17.109 2.824 1 97.31 422 PHE B O 1
ATOM 7329 N N . GLU B 1 423 ? -23.641 17.438 3.947 1 96.38 423 GLU B N 1
ATOM 7330 C CA . GLU B 1 423 ? -22.844 16.594 3.059 1 96.38 423 GLU B CA 1
ATOM 7331 C C . GLU B 1 423 ? -22.703 15.188 3.627 1 96.38 423 GLU B C 1
ATOM 7333 O O . GLU B 1 423 ? -22.406 15.016 4.809 1 96.38 423 GLU B O 1
ATOM 7338 N N . ASN B 1 424 ? -22.984 14.25 2.76 1 92.69 424 ASN B N 1
ATOM 7339 C CA . ASN B 1 424 ? -22.812 12.836 3.064 1 92.69 424 ASN B CA 1
ATOM 7340 C C . ASN B 1 424 ? -21.594 12.258 2.371 1 92.69 424 ASN B C 1
ATOM 7342 O O . ASN B 1 424 ? -21.5 12.281 1.143 1 92.69 424 ASN B O 1
ATOM 7346 N N . ILE B 1 425 ? -20.672 11.758 3.127 1 89.12 425 ILE B N 1
ATOM 7347 C CA . ILE B 1 425 ? -19.484 11.133 2.562 1 89.12 425 ILE B CA 1
ATOM 7348 C C . ILE B 1 425 ? -19.406 9.672 3 1 89.12 425 ILE B C 1
ATOM 7350 O O . ILE B 1 425 ? -18.984 9.367 4.121 1 89.12 425 ILE B O 1
ATOM 7354 N N . PRO B 1 426 ? -19.578 8.789 2.045 1 80 426 PRO B N 1
ATOM 7355 C CA . PRO B 1 426 ? -19.547 7.375 2.41 1 80 426 PRO B CA 1
ATOM 7356 C C . PRO B 1 426 ? -18.156 6.91 2.863 1 80 426 PRO B C 1
ATOM 7358 O O . PRO B 1 426 ? -17.141 7.375 2.336 1 80 426 PRO B O 1
ATOM 7361 N N . ASN B 1 427 ? -18.062 6.031 3.734 1 69.94 427 ASN B N 1
ATOM 7362 C CA . ASN B 1 427 ? -16.875 5.316 4.188 1 69.94 427 ASN B CA 1
ATOM 7363 C C . ASN B 1 427 ? -15.898 6.25 4.887 1 69.94 427 ASN B C 1
ATOM 7365 O O . ASN B 1 427 ? -14.766 5.859 5.188 1 69.94 427 ASN B O 1
ATOM 7369 N N . LEU B 1 428 ? -16.25 7.453 4.93 1 72.38 428 LEU B N 1
ATOM 7370 C CA . LEU B 1 428 ? -15.398 8.344 5.715 1 72.38 428 LEU B CA 1
ATOM 7371 C C . LEU B 1 428 ? -15.969 8.531 7.121 1 72.38 428 LEU B C 1
ATOM 7373 O O . LEU B 1 428 ? -17.188 8.625 7.301 1 72.38 428 LEU B O 1
ATOM 7377 N N . ASN B 1 429 ? -15.094 8.453 7.949 1 67.25 429 ASN B N 1
ATOM 7378 C CA . ASN B 1 429 ? -15.438 8.422 9.367 1 67.25 429 ASN B CA 1
ATOM 7379 C C . ASN B 1 429 ? -16.047 9.742 9.828 1 67.25 429 ASN B C 1
ATOM 7381 O O . ASN B 1 429 ? -15.336 10.648 10.266 1 67.25 429 ASN B O 1
ATOM 7385 N N . ASN B 1 430 ? -17.391 9.883 9.875 1 75.56 430 ASN B N 1
ATOM 7386 C CA . ASN B 1 430 ? -18.234 10.906 10.477 1 75.56 430 ASN B CA 1
ATOM 7387 C C . ASN B 1 430 ? -17.641 12.297 10.32 1 75.56 430 ASN B C 1
ATOM 7389 O O . ASN B 1 430 ? -17.516 13.039 11.305 1 75.56 430 ASN B O 1
ATOM 7393 N N . PHE B 1 431 ? -17.188 12.57 9.023 1 81.19 431 PHE B N 1
ATOM 7394 C CA . PHE B 1 431 ? -16.75 13.93 8.719 1 81.19 431 PHE B CA 1
ATOM 7395 C C . PHE B 1 431 ? -17.844 14.945 9.039 1 81.19 431 PHE B C 1
ATOM 7397 O O . PHE B 1 431 ? -17.547 16.062 9.469 1 81.19 431 PHE B O 1
ATOM 7404 N N . TYR B 1 432 ? -18.953 14.562 8.734 1 90.94 432 TYR B N 1
ATOM 7405 C CA . TYR B 1 432 ? -20.188 15.164 9.219 1 90.94 432 TYR B CA 1
ATOM 7406 C C . TYR B 1 432 ? -21.016 14.156 9.992 1 90.94 432 TYR B C 1
ATOM 7408 O O . TYR B 1 432 ? -21.266 13.047 9.516 1 90.94 432 TYR B O 1
ATOM 7416 N N . PRO B 1 433 ? -21.375 14.539 11.172 1 89.88 433 PRO B N 1
ATOM 7417 C CA . PRO B 1 433 ? -21.953 13.523 12.055 1 89.88 433 PRO B CA 1
ATOM 7418 C C . PRO B 1 433 ? -23.25 12.945 11.508 1 89.88 433 PRO B C 1
ATOM 7420 O O . PRO B 1 433 ? -24.219 13.68 11.258 1 89.88 433 PRO B O 1
ATOM 7423 N N . ASP B 1 434 ? -23.375 11.672 11.5 1 90.5 434 ASP B N 1
ATOM 7424 C CA . ASP B 1 434 ? -24.547 10.953 11 1 90.5 434 ASP B CA 1
ATOM 7425 C C . ASP B 1 434 ? -25.781 11.266 11.844 1 90.5 434 ASP B C 1
ATOM 7427 O O . ASP B 1 434 ? -26.891 11.297 11.328 1 90.5 434 ASP B O 1
ATOM 7431 N N . LYS B 1 435 ? -25.547 11.438 13.039 1 92.62 435 LYS B N 1
ATOM 7432 C CA . LYS B 1 435 ? -26.641 11.719 13.953 1 92.62 435 LYS B CA 1
ATOM 7433 C C . LYS B 1 435 ? -27.375 13 13.547 1 92.62 435 LYS B C 1
ATOM 7435 O O . LYS B 1 435 ? -28.594 13.094 13.688 1 92.62 435 LYS B O 1
ATOM 7440 N N . ILE B 1 436 ? -26.672 13.938 13.117 1 95.25 436 ILE B N 1
ATOM 7441 C CA . ILE B 1 436 ? -27.281 15.195 12.703 1 95.25 436 ILE B CA 1
ATOM 7442 C C . ILE B 1 436 ? -28.125 14.969 11.453 1 95.25 436 ILE B C 1
ATOM 7444 O O . ILE B 1 436 ? -29.203 15.539 11.32 1 95.25 436 ILE B O 1
ATOM 7448 N N . LYS B 1 437 ? -27.609 14.156 10.578 1 95.25 437 LYS B N 1
ATOM 7449 C CA . LYS B 1 437 ? -28.406 13.82 9.398 1 95.25 437 LYS B CA 1
ATOM 7450 C C . LYS B 1 437 ? -29.734 13.18 9.789 1 95.25 437 LYS B C 1
ATOM 7452 O O . LYS B 1 437 ? -30.781 13.508 9.227 1 95.25 437 LYS B O 1
ATOM 7457 N N . LYS B 1 438 ? -29.719 12.305 10.711 1 95.31 438 LYS B N 1
ATOM 7458 C CA . LYS B 1 438 ? -30.922 11.641 11.18 1 95.31 438 LYS B CA 1
ATOM 7459 C C . LYS B 1 438 ? -31.922 12.648 11.75 1 95.31 438 LYS B C 1
ATOM 7461 O O . LYS B 1 438 ? -33.125 12.539 11.523 1 95.31 438 LYS B O 1
ATOM 7466 N N . CYS B 1 439 ? -31.422 13.57 12.453 1 97.12 439 CYS B N 1
ATOM 7467 C CA . CYS B 1 439 ? -32.281 14.617 13 1 97.12 439 CYS B CA 1
ATOM 7468 C C . CYS B 1 439 ? -32.906 15.438 11.883 1 97.12 439 CYS B C 1
ATOM 7470 O O . CYS B 1 439 ? -34.094 15.781 11.961 1 97.12 439 CYS B O 1
ATOM 7472 N N . LEU B 1 440 ? -32.188 15.703 10.898 1 97.62 440 LEU B N 1
ATOM 7473 C CA . LEU B 1 440 ? -32.656 16.484 9.766 1 97.62 440 LEU B CA 1
ATOM 7474 C C . LEU B 1 440 ? -33.75 15.711 9.008 1 97.62 440 LEU B C 1
ATOM 7476 O O . LEU B 1 440 ? -34.781 16.281 8.625 1 97.62 440 LEU B O 1
ATOM 7480 N N . ASP B 1 441 ? -33.531 14.469 8.828 1 96.44 441 ASP B N 1
ATOM 7481 C CA . ASP B 1 441 ? -34.5 13.625 8.109 1 96.44 441 ASP B CA 1
ATOM 7482 C C . ASP B 1 441 ? -35.844 13.57 8.828 1 96.44 441 ASP B C 1
ATOM 7484 O O . ASP B 1 441 ? -36.875 13.43 8.188 1 96.44 441 ASP B O 1
ATOM 7488 N N . SER B 1 442 ? -35.781 13.734 10.102 1 96.25 442 SER B N 1
ATOM 7489 C CA . SER B 1 442 ? -37 13.641 10.906 1 96.25 442 SER B CA 1
ATOM 7490 C C . SER B 1 442 ? -37.719 14.984 10.992 1 96.25 442 SER B C 1
ATOM 7492 O O . SER B 1 442 ? -38.938 15.031 11.031 1 96.25 442 SER B O 1
ATOM 7494 N N . GLU B 1 443 ? -36.938 16.078 11.047 1 96.94 443 GLU B N 1
ATOM 7495 C CA . GLU B 1 443 ? -37.531 17.359 11.422 1 96.94 443 GLU B CA 1
ATOM 7496 C C . GLU B 1 443 ? -37.656 18.281 10.211 1 96.94 443 GLU B C 1
ATOM 7498 O O . GLU B 1 443 ? -38.406 19.234 10.227 1 96.94 443 GLU B O 1
ATOM 7503 N N . TYR B 1 444 ? -36.844 18.094 9.242 1 97.81 444 TYR B N 1
ATOM 7504 C CA . TYR B 1 444 ? -36.812 18.969 8.07 1 97.81 444 TYR B CA 1
ATOM 7505 C C . TYR B 1 444 ? -37.219 18.203 6.816 1 97.81 444 TYR B C 1
ATOM 7507 O O . TYR B 1 444 ? -37.344 16.984 6.836 1 97.81 444 TYR B O 1
ATOM 7515 N N . GLU B 1 445 ? -37.438 18.922 5.715 1 97.12 445 GLU B N 1
ATOM 7516 C CA . GLU B 1 445 ? -37.812 18.328 4.43 1 97.12 445 GLU B CA 1
ATOM 7517 C C . GLU B 1 445 ? -36.656 18.375 3.445 1 97.12 445 GLU B C 1
ATOM 7519 O O . GLU B 1 445 ? -36.062 19.438 3.23 1 97.12 445 GLU B O 1
ATOM 7524 N N . LEU B 1 446 ? -36.312 17.25 2.939 1 97.69 446 LEU B N 1
ATOM 7525 C CA . LEU B 1 446 ? -35.312 17.172 1.902 1 97.69 446 LEU B CA 1
ATOM 7526 C C . LEU B 1 446 ? -35.844 17.641 0.559 1 97.69 446 LEU B C 1
ATOM 7528 O O . LEU B 1 446 ? -36.781 17.031 0.016 1 97.69 446 LEU B O 1
ATOM 7532 N N . ILE B 1 447 ? -35.281 18.641 -0.026 1 96.56 447 ILE B N 1
ATOM 7533 C CA . ILE B 1 447 ? -35.875 19.219 -1.218 1 96.56 447 ILE B CA 1
ATOM 7534 C C . ILE B 1 447 ? -35 18.953 -2.434 1 96.56 447 ILE B C 1
ATOM 7536 O O . ILE B 1 447 ? -35.469 18.953 -3.57 1 96.56 447 ILE B O 1
ATOM 7540 N N . LYS B 1 448 ? -33.75 18.828 -2.156 1 97 448 LYS B N 1
ATOM 7541 C CA . LYS B 1 448 ? -32.844 18.625 -3.281 1 97 448 LYS B CA 1
ATOM 7542 C C . LYS B 1 448 ? -31.578 17.875 -2.846 1 97 448 LYS B C 1
ATOM 7544 O O . LYS B 1 448 ? -31.141 18 -1.695 1 97 448 LYS B O 1
ATOM 7549 N N . THR B 1 449 ? -31.078 17.109 -3.734 1 97.06 449 THR B N 1
ATOM 7550 C CA . THR B 1 449 ? -29.812 16.406 -3.525 1 97.06 449 THR B CA 1
ATOM 7551 C C . THR B 1 449 ? -28.922 16.516 -4.758 1 97.06 449 THR B C 1
ATOM 7553 O O . THR B 1 449 ? -29.406 16.453 -5.891 1 97.06 449 THR B O 1
ATOM 7556 N N . CYS B 1 450 ? -27.656 16.781 -4.535 1 96.31 450 CYS B N 1
ATOM 7557 C CA . CYS B 1 450 ? -26.688 16.812 -5.621 1 96.31 450 CYS B CA 1
ATOM 7558 C C . CYS B 1 450 ? -25.391 16.109 -5.219 1 96.31 450 CYS B C 1
ATOM 7560 O O . CYS B 1 450 ? -25.281 15.617 -4.094 1 96.31 450 CYS B O 1
ATOM 7562 N N . SER B 1 451 ? -24.453 16.016 -6.129 1 94.5 451 SER B N 1
ATOM 7563 C CA . SER B 1 451 ? -23.141 15.414 -5.84 1 94.5 451 SER B CA 1
ATOM 7564 C C . SER B 1 451 ? -22.297 16.328 -4.961 1 94.5 451 SER B C 1
ATOM 7566 O O . SER B 1 451 ? -22.438 17.547 -5.016 1 94.5 451 SER B O 1
ATOM 7568 N N . ALA B 1 452 ? -21.547 15.703 -4.145 1 94.12 452 ALA B N 1
ATOM 7569 C CA . ALA B 1 452 ? -20.562 16.484 -3.395 1 94.12 452 ALA B CA 1
ATOM 7570 C C . ALA B 1 452 ? -19.344 16.797 -4.254 1 94.12 452 ALA B C 1
ATOM 7572 O O . ALA B 1 452 ? -19.062 16.094 -5.234 1 94.12 452 ALA B O 1
ATOM 7573 N N . PRO B 1 453 ? -18.734 17.812 -3.98 1 91.94 453 PRO B N 1
ATOM 7574 C CA . PRO B 1 453 ? -17.531 18.141 -4.75 1 91.94 453 PRO B CA 1
ATOM 7575 C C . PRO B 1 453 ? -16.312 17.328 -4.32 1 91.94 453 PRO B C 1
ATOM 7577 O O . PRO B 1 453 ? -15.273 17.906 -3.961 1 91.94 453 PRO B O 1
ATOM 7580 N N . ARG B 1 454 ? -16.406 16 -4.352 1 85 454 ARG B N 1
ATOM 7581 C CA . ARG B 1 454 ? -15.367 15.023 -4.023 1 85 454 ARG B CA 1
ATOM 7582 C C . ARG B 1 454 ? -15.359 13.875 -5.023 1 85 454 ARG B C 1
ATOM 7584 O O . ARG B 1 454 ? -16.391 13.57 -5.637 1 85 454 ARG B O 1
ATOM 7591 N N . GLN B 1 455 ? -14.18 13.297 -5.145 1 75.88 455 GLN B N 1
ATOM 7592 C CA . GLN B 1 455 ? -14.047 12.172 -6.062 1 75.88 455 GLN B CA 1
ATOM 7593 C C . GLN B 1 455 ? -14.391 10.859 -5.367 1 75.88 455 GLN B C 1
ATOM 7595 O O . GLN B 1 455 ? -13.852 9.805 -5.723 1 75.88 455 GLN B O 1
ATOM 7600 N N . ILE B 1 456 ? -15.148 10.898 -4.371 1 77.56 456 ILE B N 1
ATOM 7601 C CA . ILE B 1 456 ? -15.609 9.703 -3.672 1 77.56 456 ILE B CA 1
ATOM 7602 C C . ILE B 1 456 ? -16.984 9.305 -4.188 1 77.56 456 ILE B C 1
ATOM 7604 O O . ILE B 1 456 ? -17.938 10.086 -4.094 1 77.56 456 ILE B O 1
ATOM 7608 N N . PRO B 1 457 ? -17.016 8.195 -4.715 1 76.56 457 PRO B N 1
ATOM 7609 C CA . PRO B 1 457 ? -18.312 7.75 -5.238 1 76.56 457 PRO B CA 1
ATOM 7610 C C . PRO B 1 457 ? -19.406 7.707 -4.164 1 76.56 457 PRO B C 1
ATOM 7612 O O . PRO B 1 457 ? -19.156 7.234 -3.051 1 76.56 457 PRO B O 1
ATOM 7615 N N . GLY B 1 458 ? -20.531 8.336 -4.457 1 82.56 458 GLY B N 1
ATOM 7616 C CA . GLY B 1 458 ? -21.672 8.281 -3.561 1 82.56 458 GLY B CA 1
ATOM 7617 C C . GLY B 1 458 ? -21.766 9.469 -2.621 1 82.56 458 GLY B C 1
ATOM 7618 O O . GLY B 1 458 ? -22.734 9.602 -1.871 1 82.56 458 GLY B O 1
ATOM 7619 N N . ALA B 1 459 ? -20.797 10.305 -2.664 1 91.25 459 ALA B N 1
ATOM 7620 C CA . ALA B 1 459 ? -20.859 11.5 -1.835 1 91.25 459 ALA B CA 1
ATOM 7621 C C . ALA B 1 459 ? -21.891 12.492 -2.375 1 91.25 459 ALA B C 1
ATOM 7623 O O . ALA B 1 459 ? -21.938 12.758 -3.578 1 91.25 459 ALA B O 1
ATOM 7624 N N . THR B 1 460 ? -22.703 12.984 -1.475 1 95.25 460 THR B N 1
ATOM 7625 C CA . THR B 1 460 ? -23.781 13.867 -1.901 1 95.25 460 THR B CA 1
ATOM 7626 C C . THR B 1 460 ? -23.953 15.023 -0.921 1 95.25 460 THR B C 1
ATOM 7628 O O . THR B 1 460 ? -23.406 15 0.18 1 95.25 460 THR B O 1
ATOM 7631 N N . ILE B 1 461 ? -24.609 15.992 -1.381 1 97.56 461 ILE B N 1
ATOM 7632 C CA . ILE B 1 461 ? -25.062 17.094 -0.544 1 97.56 461 ILE B CA 1
ATOM 7633 C C . ILE B 1 461 ? -26.594 17.156 -0.551 1 97.56 461 ILE B C 1
ATOM 7635 O O . ILE B 1 461 ? -27.203 17.234 -1.614 1 97.56 461 ILE B O 1
ATOM 7639 N N . ASP B 1 462 ? -27.141 17.078 0.631 1 97.88 462 ASP B N 1
ATOM 7640 C CA . ASP B 1 462 ? -28.578 17.156 0.819 1 97.88 462 ASP B CA 1
ATOM 7641 C C . ASP B 1 462 ? -29 18.547 1.286 1 97.88 462 ASP B C 1
ATOM 7643 O O . ASP B 1 462 ? -28.359 19.125 2.168 1 97.88 462 ASP B O 1
ATOM 7647 N N . ILE B 1 463 ? -30 19.062 0.663 1 98.31 463 ILE B N 1
ATOM 7648 C CA . ILE B 1 463 ? -30.516 20.375 1.015 1 98.31 463 ILE B CA 1
ATOM 7649 C C . ILE B 1 463 ? -31.875 20.234 1.703 1 98.31 463 ILE B C 1
ATOM 7651 O O . ILE B 1 463 ? -32.812 19.672 1.131 1 98.31 463 ILE B O 1
ATOM 7655 N N . TYR B 1 464 ? -31.906 20.734 2.947 1 98.12 464 TYR B N 1
ATOM 7656 C CA . TYR B 1 464 ? -33.094 20.625 3.775 1 98.12 464 TYR B CA 1
ATOM 7657 C C . TYR B 1 464 ? -33.719 21.984 4.02 1 98.12 464 TYR B C 1
ATOM 7659 O O . TYR B 1 464 ? -33.031 23 4.117 1 98.12 464 TYR B O 1
ATOM 7667 N N . VAL B 1 465 ? -35.031 22.016 4.117 1 96.62 465 VAL B N 1
ATOM 7668 C CA . VAL B 1 465 ? -35.781 23.219 4.496 1 96.62 465 VAL B CA 1
ATOM 7669 C C . VAL B 1 465 ? -36.781 22.891 5.59 1 96.62 465 VAL B C 1
ATOM 7671 O O . VAL B 1 465 ? -37.125 21.719 5.781 1 96.62 465 VAL B O 1
ATOM 7674 N N . LYS B 1 466 ? -37.188 23.969 6.246 1 90.75 466 LYS B N 1
ATOM 7675 C CA . LYS B 1 466 ? -38.156 23.828 7.32 1 90.75 466 LYS B CA 1
ATOM 7676 C C . LYS B 1 466 ? -39.531 23.453 6.773 1 90.75 466 LYS B C 1
ATOM 7678 O O . LYS B 1 466 ? -39.906 23.875 5.672 1 90.75 466 LYS B O 1
#

Secondary structure (DSSP, 8-state):
--S--BTTTEE-SS-THHHHHHHHHHHHH-S-HHHHHHHHHHHHHHHHHHHHHHHHHTT--HHHHHHHHHHHIIIIITT--S--HHHHHHHHHHHHHHHHHHHHHT---HHHHHHHHHHHHHHHHH-HHHHHHHHHHHHHHHHHHHHHHT-TTHHHHHHHHHHHHHHHHHHHTTTTTGGGGGGGGS---GGGG-HHHHHHHHHHS-HHHHHHHHHHHHHHHHHHHTT-S-TTSHHHHHHHHHHHHHHHHHHHHHHS-PPTTTTTTHHHHHHHHHHGGGT---S--HHHHHHHHHHHHHHTHHHHHHHHHHHTTPPPP--SSS---S--PPPEEE-S-GGGTT-EEEHHHHHHHHHHHHHHTTS-SS--EEEESS-THHHHHHTPPPPTTEES---BTTTB-HHHHHHHHHHHHTT--SEEEEEE-TTSS-SS-HHHHHHHHHHSEEEEEEE-SSSSTT-EEEEEE-/--S--BTTTEE-SS-THHHHHHHHHHHHH-S-HHHHHHHHHHHHHHHHHHHHHHHHHTT--HHHHHHHHHHHIIIIITT--S--HHHHHHHHHHHHHHHHHHHHHT---HHHHHHHHHHHHHHHHH-HHHHHHHHHHHHHHHHHHHHHHT-TTHHHHHHHHHHHHHHHHHHHTTTTTGGGGGGGGS---GGGG-HHHHHHHHHHS-HHHHHHHHHHHHHHHHHHHTT-S-TTSHHHHHHHHHHHHHHHHHHHHHHS-PPTTTTTTHHHHHHHHHHGGGT---S--HHHHHHHHHHHHHHTHHHHHHHHHHHTTPPPP--SSS---S--PPPEEE-S-GGGTT-EEEHHHHHHHHHHHHHHTTS-SS--EEEESS-THHHHHHTPPPPTTEES---BTTTB-HHHHHHHHHHHHTT--SEEEEEE-TTSS-SS-HHHHHHHHHHSEEEEEEE-SSSSTT-EEEEEE-